Protein AF-A0A816IKU1-F1 (afdb_monomer_lite)

pLDDT: mean 78.55, std 17.74, range [28.22, 98.44]

Sequence (855 aa):
MISGLNHPNLVKLYGCCVEKDQLLLVYEYMENNSLALALSGKSSLKLDWAARKKICVGIAKGLEFLHEGAAMRMIHRDIKTPNVILDADLSAKISDFGLARLHEEEHTHISTKIAGTIGYMAPEYALMGHLTEKADVYSFGVVAMEIVSGKSNTTQKGSDDNAPLIKWAMTLQQKGDIMEIVDPKLEGEFNSLEAERMIKVALVCTNATPSLRPLMSEAVKMLEGEMEIPQIMSGPAVYGHDLNFSKLMEMQESTSMSGYGLFLHASGLKGPFPDAGACLENLIDLRISDTTGINSFPVLSSKVIETLILRNVGLSGPIPSYIWNLPKLTRLDLSFNKLTGEVQDIQKAPKLTYLTGNMLSGNVESAFLINNKPNIDLSYNNFSWSSSCQEKSNINTYRSSILKNNLTGLLPCAGPVNCKTYQRSVHINCGGEDIKITNSFGKITYQADNSKTNAATNHHLENWGISNTGDFTDDAYVDDTFIISTSLRLSKDSPHLYKTARRSALSLVYYAFCLENGAYNVKLHFMEIQFSEREVYSRIGRRIFDVYVQGKLFLRDFNIKEEANGTLKPVVKELKANVTDHLLEIRLYWAGKGTALIPNRGNYGPLISAISLCHSLEPQCGAEKIKHHISYPLVLGATGVLITITLLAVGINARRRCLKDSSTRKRDLRAEGLQTVCFTWRQLQDATNNFDQANKLGEGGFGSVFKGELSDGTIIAVKQLSSKSCQGNREFVNEIGMISGLNHPNLVKLYGCCVEKNHLMLVYEYMENNSLALVLSGKSSMKLDWKARQKICVGIARGLEFLHEGSMITMVHRDIKTPNVLLDADLNAKISDFGLARLHEEEHTHISTKAAGTM

Organism: Brassica napus (NCBI:txid3708)

Structure (mmCIF, N/CA/C/O backbone):
data_AF-A0A816IKU1-F1
#
_entry.id   AF-A0A816IKU1-F1
#
loop_
_atom_site.group_PDB
_atom_site.id
_atom_site.type_symbol
_atom_site.label_atom_id
_atom_site.label_alt_id
_atom_site.label_comp_id
_atom_site.label_asym_id
_atom_site.label_entity_id
_atom_site.label_seq_id
_atom_site.pdbx_PDB_ins_code
_atom_site.Cartn_x
_atom_site.Cartn_y
_atom_site.Cartn_z
_atom_site.occupancy
_atom_site.B_iso_or_equiv
_atom_site.auth_seq_id
_atom_site.auth_comp_id
_atom_site.auth_asym_id
_atom_site.auth_atom_id
_atom_site.pdbx_PDB_model_num
ATOM 1 N N . MET A 1 1 ? 10.100 -23.372 -25.014 1.00 56.56 1 MET A N 1
ATOM 2 C CA . MET A 1 1 ? 9.462 -22.084 -25.366 1.00 56.56 1 MET A CA 1
ATOM 3 C C . MET A 1 1 ? 10.080 -21.505 -26.635 1.00 56.56 1 MET A C 1
ATOM 5 O O . MET A 1 1 ? 9.363 -21.382 -27.610 1.00 56.56 1 MET A O 1
ATOM 9 N N . ILE A 1 2 ? 11.392 -21.239 -26.678 1.00 63.75 2 ILE A N 1
ATOM 10 C CA . ILE A 1 2 ? 12.042 -20.615 -27.851 1.00 63.75 2 ILE A CA 1
ATOM 11 C C . ILE A 1 2 ? 12.397 -21.559 -29.012 1.00 63.75 2 ILE A C 1
ATOM 13 O O . ILE A 1 2 ? 12.594 -21.095 -30.125 1.00 63.75 2 ILE A O 1
ATOM 17 N N . SER A 1 3 ? 12.432 -22.879 -28.798 1.00 62.50 3 SER A N 1
ATOM 18 C CA . SER A 1 3 ? 12.780 -23.868 -29.838 1.00 62.50 3 SER A CA 1
ATOM 19 C C . SER A 1 3 ? 11.795 -23.933 -31.016 1.00 62.50 3 SER A C 1
ATOM 21 O O . SER A 1 3 ? 12.123 -24.521 -32.040 1.00 62.50 3 SER A O 1
ATOM 23 N N . GLY A 1 4 ? 10.594 -23.363 -30.867 1.00 65.69 4 GLY A N 1
ATOM 24 C CA . GLY A 1 4 ? 9.576 -23.276 -31.919 1.00 65.69 4 GLY A CA 1
ATOM 25 C C . GLY A 1 4 ? 9.524 -21.926 -32.642 1.00 65.69 4 GLY A C 1
ATOM 26 O O . GLY A 1 4 ? 8.701 -21.763 -33.537 1.00 65.69 4 GLY A O 1
ATOM 27 N N . LEU A 1 5 ? 10.363 -20.956 -32.261 1.00 77.00 5 LEU A N 1
ATOM 28 C CA . LEU A 1 5 ? 10.420 -19.647 -32.908 1.00 77.00 5 LEU A CA 1
ATOM 29 C C . LEU A 1 5 ? 11.470 -19.681 -34.021 1.00 77.00 5 LEU A C 1
ATOM 31 O O . LEU A 1 5 ? 12.644 -19.934 -33.762 1.00 77.00 5 LEU A O 1
ATOM 35 N N . ASN A 1 6 ? 11.052 -19.418 -35.258 1.00 83.62 6 ASN A N 1
ATOM 36 C CA . ASN A 1 6 ? 11.953 -19.323 -36.403 1.00 83.62 6 ASN A CA 1
ATOM 37 C C . ASN A 1 6 ? 11.653 -18.042 -37.182 1.00 83.62 6 ASN A C 1
ATOM 39 O O . ASN A 1 6 ? 10.647 -17.963 -37.883 1.00 83.62 6 ASN A O 1
ATOM 43 N N . HIS A 1 7 ? 12.516 -17.042 -37.036 1.00 91.50 7 HIS A N 1
ATOM 44 C CA . HIS A 1 7 ? 12.374 -15.747 -37.692 1.00 91.50 7 HIS A CA 1
ATOM 45 C C . HIS A 1 7 ? 13.766 -15.123 -37.899 1.00 91.50 7 HIS A C 1
ATOM 47 O O . HIS A 1 7 ? 14.593 -15.216 -36.990 1.00 91.50 7 HIS A O 1
ATOM 53 N N . PRO A 1 8 ? 14.051 -14.470 -39.044 1.00 92.56 8 PRO A N 1
ATOM 54 C CA . PRO A 1 8 ? 15.378 -13.918 -39.349 1.00 92.56 8 PRO A CA 1
ATOM 55 C C . PRO A 1 8 ? 15.875 -12.878 -38.335 1.00 92.56 8 PRO A C 1
ATOM 57 O O . PRO A 1 8 ? 17.080 -12.714 -38.183 1.00 92.56 8 PRO A O 1
ATOM 60 N N . ASN A 1 9 ? 14.967 -12.205 -37.621 1.00 95.88 9 ASN A N 1
ATOM 61 C CA . ASN A 1 9 ? 15.296 -11.206 -36.597 1.00 95.88 9 ASN A CA 1
ATOM 62 C C . ASN A 1 9 ? 15.216 -11.716 -35.149 1.00 95.88 9 ASN A C 1
ATOM 64 O O . ASN A 1 9 ? 15.186 -10.908 -34.222 1.00 95.88 9 ASN A O 1
ATOM 68 N N . LEU A 1 10 ? 15.173 -13.030 -34.926 1.00 93.12 10 LEU A N 1
ATOM 69 C CA . LEU A 1 10 ? 15.271 -13.636 -33.594 1.00 93.12 10 LEU A CA 1
ATOM 70 C C . LEU A 1 10 ? 16.483 -14.570 -33.551 1.00 93.12 10 LEU A C 1
ATOM 72 O O . LEU A 1 10 ? 16.748 -15.276 -34.522 1.00 93.12 10 LEU A O 1
ATOM 76 N N . VAL A 1 11 ? 17.212 -14.587 -32.434 1.00 90.00 11 VAL A N 1
ATOM 77 C CA . VAL A 1 11 ? 18.354 -15.496 -32.268 1.00 90.00 11 VAL A CA 1
ATOM 78 C C . VAL A 1 11 ? 17.871 -16.943 -32.216 1.00 90.00 11 VAL A C 1
ATOM 80 O O . VAL A 1 11 ? 17.002 -17.308 -31.420 1.00 90.00 11 VAL A O 1
ATOM 83 N N . LYS A 1 12 ? 18.485 -17.792 -33.037 1.00 86.31 12 LYS A N 1
ATOM 84 C CA . LYS A 1 12 ? 18.220 -19.224 -33.085 1.00 86.31 12 LYS A CA 1
ATOM 85 C C . LYS A 1 12 ? 18.904 -19.946 -31.926 1.00 86.31 12 LYS A C 1
ATOM 87 O O . LYS A 1 12 ? 20.125 -19.906 -31.775 1.00 86.31 12 LYS A O 1
ATOM 92 N N . LEU A 1 13 ? 18.113 -20.667 -31.133 1.00 83.44 13 LEU A N 1
ATOM 93 C CA . LEU A 1 13 ? 18.619 -21.640 -30.166 1.00 83.44 13 LEU A CA 1
ATOM 94 C C . LEU A 1 13 ? 18.906 -22.965 -30.887 1.00 83.44 13 LEU A C 1
ATOM 96 O O . LEU A 1 13 ? 17.994 -23.568 -31.452 1.00 83.44 13 LEU A O 1
ATOM 100 N N . TYR A 1 14 ? 20.148 -23.443 -30.831 1.00 81.94 14 TYR A N 1
ATOM 101 C CA . TYR A 1 14 ? 20.523 -24.767 -31.335 1.00 81.94 14 TYR A CA 1
ATOM 102 C C . TYR A 1 14 ? 20.249 -25.885 -30.330 1.00 81.94 14 TYR A C 1
ATOM 104 O O . TYR A 1 14 ? 19.895 -26.991 -30.731 1.00 81.94 14 TYR A O 1
ATOM 112 N N . GLY A 1 15 ? 20.376 -25.611 -29.031 1.00 79.12 15 GLY A N 1
ATOM 113 C CA . GLY A 1 15 ? 20.095 -26.601 -27.997 1.00 79.12 15 GLY A CA 1
ATOM 114 C C . GLY A 1 15 ? 20.433 -26.124 -26.592 1.00 79.12 15 GLY A C 1
ATOM 115 O O . GLY A 1 15 ? 20.775 -24.963 -26.371 1.00 79.12 15 GLY A O 1
ATOM 116 N N . CYS A 1 16 ? 20.344 -27.038 -25.633 1.00 84.69 16 CYS A N 1
ATOM 117 C CA . CYS A 1 16 ? 20.760 -26.813 -24.256 1.00 84.69 16 CYS A CA 1
ATOM 118 C C . CYS A 1 16 ? 21.612 -27.982 -23.749 1.00 84.69 16 CYS A C 1
ATOM 120 O O . CYS A 1 16 ? 21.468 -29.110 -24.220 1.00 84.69 16 CYS A O 1
ATOM 122 N N . CYS A 1 17 ? 22.488 -27.706 -22.785 1.00 76.81 17 CYS A N 1
ATOM 123 C CA . CYS A 1 17 ? 23.146 -28.723 -21.975 1.00 76.81 17 CYS A CA 1
ATOM 124 C C . CYS A 1 17 ? 22.580 -28.651 -20.559 1.00 76.81 17 CYS A C 1
ATOM 126 O O . CYS A 1 17 ? 22.481 -27.567 -19.977 1.00 76.81 17 CYS A O 1
ATOM 128 N N . VAL A 1 18 ? 22.204 -29.810 -20.029 1.00 77.81 18 VAL A N 1
ATOM 129 C CA . VAL A 1 18 ? 21.739 -29.977 -18.655 1.00 77.81 18 VAL A CA 1
ATOM 130 C C . VAL A 1 18 ? 22.554 -31.117 -18.059 1.00 77.81 18 VAL A C 1
ATOM 132 O O . VAL A 1 18 ? 22.225 -32.286 -18.253 1.00 77.81 18 VAL A O 1
ATOM 135 N N . GLU A 1 19 ? 23.648 -30.779 -17.378 1.00 78.94 19 GLU A N 1
ATOM 136 C CA . GLU A 1 19 ? 24.528 -31.754 -16.733 1.00 78.94 19 GLU A CA 1
ATOM 137 C C . GLU A 1 19 ? 24.840 -31.322 -15.295 1.00 78.94 19 GLU A C 1
ATOM 139 O O . GLU A 1 19 ? 25.474 -30.293 -15.057 1.00 78.94 19 GLU A O 1
ATOM 144 N N . LYS A 1 20 ? 24.401 -32.133 -14.321 1.00 79.50 20 LYS A N 1
ATOM 145 C CA . LYS A 1 20 ? 24.482 -31.832 -12.879 1.00 79.50 20 LYS A CA 1
ATOM 146 C C . LYS A 1 20 ? 23.880 -30.449 -12.570 1.00 79.50 20 LYS A C 1
ATOM 148 O O . LYS A 1 20 ? 22.707 -30.233 -12.857 1.00 79.50 20 LYS A O 1
ATOM 153 N N . ASP A 1 21 ? 24.685 -29.533 -12.030 1.00 75.62 21 ASP A N 1
ATOM 154 C CA . ASP A 1 21 ? 24.294 -28.163 -11.678 1.00 75.62 21 ASP A CA 1
ATOM 155 C C . ASP A 1 21 ? 24.557 -27.152 -12.812 1.00 75.62 21 ASP A C 1
ATOM 157 O O . ASP A 1 21 ? 24.354 -25.950 -12.633 1.00 75.62 21 ASP A O 1
ATOM 161 N N . GLN A 1 22 ? 25.032 -27.600 -13.983 1.00 63.72 22 GLN A N 1
ATOM 162 C CA . GLN A 1 22 ? 25.296 -26.726 -15.125 1.00 63.72 22 GLN A CA 1
ATOM 163 C C . GLN A 1 22 ? 24.122 -26.711 -16.105 1.00 63.72 22 GLN A C 1
ATOM 165 O O . GLN A 1 22 ? 23.742 -27.734 -16.678 1.00 63.72 22 GLN A O 1
ATOM 170 N N . LEU A 1 23 ? 23.585 -25.509 -16.323 1.00 71.12 23 LEU A N 1
ATOM 171 C CA . LEU A 1 23 ? 22.561 -25.214 -17.321 1.00 71.12 23 LEU A CA 1
ATOM 172 C C . LEU A 1 23 ? 23.166 -24.282 -18.371 1.00 71.12 23 LEU A C 1
ATOM 174 O O . LEU A 1 23 ? 23.452 -23.121 -18.081 1.00 71.12 23 LEU A O 1
ATOM 178 N N . LEU A 1 24 ? 23.369 -24.790 -19.585 1.00 76.25 24 LEU A N 1
ATOM 179 C CA . LEU A 1 24 ? 23.941 -24.027 -20.696 1.00 76.25 24 LEU A CA 1
ATOM 180 C C . LEU A 1 24 ? 22.944 -23.960 -21.852 1.00 76.25 24 LEU A C 1
ATOM 182 O O . LEU A 1 24 ? 22.250 -24.933 -22.149 1.00 76.25 24 LEU A O 1
ATOM 186 N N . LEU A 1 25 ? 22.899 -22.819 -22.535 1.00 79.00 25 LEU A N 1
ATOM 187 C CA . LEU A 1 25 ? 22.118 -22.614 -23.754 1.00 79.00 25 LEU A CA 1
ATOM 188 C C . LEU A 1 25 ? 23.081 -22.346 -24.910 1.00 79.00 25 LEU A C 1
ATOM 190 O O . LEU A 1 25 ? 24.007 -21.548 -24.774 1.00 79.00 25 LEU A O 1
ATOM 194 N N . VAL A 1 26 ? 22.869 -23.031 -26.032 1.00 83.75 26 VAL A N 1
ATOM 195 C CA . VAL A 1 26 ? 23.710 -22.932 -27.229 1.00 83.75 26 VAL A CA 1
ATOM 196 C C . VAL A 1 26 ? 22.924 -22.204 -28.308 1.00 83.75 26 VAL A C 1
ATOM 198 O O . VAL A 1 26 ? 21.897 -22.701 -28.775 1.00 83.75 26 VAL A O 1
ATOM 201 N N . TYR A 1 27 ? 23.415 -21.037 -28.704 1.00 85.38 27 TYR A N 1
ATOM 202 C CA . TYR A 1 27 ? 22.813 -20.179 -29.720 1.00 85.38 27 TYR A CA 1
ATOM 203 C C . TYR A 1 27 ? 23.671 -20.140 -30.983 1.00 85.38 27 TYR A C 1
ATOM 205 O O . TYR A 1 27 ? 24.827 -20.570 -30.976 1.00 85.38 27 TYR A O 1
ATOM 213 N N . GLU A 1 28 ? 23.115 -19.602 -32.065 1.00 87.69 28 GLU A N 1
ATOM 214 C CA . GLU A 1 28 ? 23.939 -19.135 -33.177 1.00 87.69 28 GLU A CA 1
ATOM 215 C C . GLU A 1 28 ? 24.941 -18.064 -32.719 1.00 87.69 28 GLU A C 1
ATOM 217 O O . GLU A 1 28 ? 24.655 -17.249 -31.839 1.00 87.69 28 GLU A O 1
ATOM 222 N N . TYR A 1 29 ? 26.143 -18.109 -33.292 1.00 88.12 29 TYR A N 1
ATOM 223 C CA . TYR A 1 29 ? 27.169 -17.105 -33.047 1.00 88.12 29 TYR A CA 1
ATOM 224 C C . TYR A 1 29 ? 26.901 -15.874 -33.912 1.00 88.12 29 TYR A C 1
ATOM 226 O O . TYR A 1 29 ? 26.468 -16.009 -35.051 1.00 88.12 29 TYR A O 1
ATOM 234 N N . MET A 1 30 ? 27.167 -14.693 -33.360 1.00 89.56 30 MET A N 1
ATOM 235 C CA . MET A 1 30 ? 26.877 -13.406 -33.984 1.00 89.56 30 MET A CA 1
ATOM 236 C C . MET A 1 30 ? 28.165 -12.578 -34.026 1.00 89.56 30 MET A C 1
ATOM 238 O O . MET A 1 30 ? 28.693 -12.187 -32.980 1.00 89.56 30 MET A O 1
ATOM 242 N N . GLU A 1 31 ? 28.687 -12.331 -35.225 1.00 89.75 31 GLU A N 1
ATOM 243 C CA . GLU A 1 31 ? 30.043 -11.820 -35.462 1.00 89.75 31 GLU A CA 1
ATOM 244 C C . GLU A 1 31 ? 30.249 -10.388 -34.958 1.00 89.75 31 GLU A C 1
ATOM 246 O O . GLU A 1 31 ? 31.346 -10.031 -34.529 1.00 89.75 31 GLU A O 1
ATOM 251 N N . ASN A 1 32 ? 29.191 -9.574 -34.978 1.00 89.06 32 ASN A N 1
ATOM 252 C CA . ASN A 1 32 ? 29.260 -8.144 -34.683 1.00 89.06 32 ASN A CA 1
ATOM 253 C C . ASN A 1 32 ? 28.791 -7.779 -33.262 1.00 89.06 32 ASN A C 1
ATOM 255 O O . ASN A 1 32 ? 28.761 -6.600 -32.907 1.00 89.06 32 ASN A O 1
ATOM 259 N N . ASN A 1 33 ? 28.513 -8.780 -32.414 1.00 88.81 33 ASN A N 1
ATOM 260 C CA . ASN A 1 33 ? 28.154 -8.609 -31.000 1.00 88.81 33 ASN A CA 1
ATOM 261 C C . ASN A 1 33 ? 26.908 -7.704 -30.804 1.00 88.81 33 ASN A C 1
ATOM 263 O O . ASN A 1 33 ? 26.084 -7.551 -31.707 1.00 88.81 33 ASN A O 1
ATOM 267 N N . SER A 1 34 ? 26.697 -7.179 -29.595 1.00 91.88 34 SER A N 1
ATOM 268 C CA . SER A 1 34 ? 25.505 -6.400 -29.246 1.00 91.88 34 SER A CA 1
ATOM 269 C C . SER A 1 34 ? 25.476 -5.004 -29.875 1.00 91.88 34 SER A C 1
ATOM 271 O O . SER A 1 34 ? 26.494 -4.316 -29.992 1.00 91.88 34 SER A O 1
ATOM 273 N N . LEU A 1 35 ? 24.268 -4.533 -30.179 1.00 93.19 35 LEU A N 1
ATOM 274 C CA . LEU A 1 35 ? 24.003 -3.189 -30.683 1.00 93.19 35 LEU A CA 1
ATOM 275 C C . LEU A 1 35 ? 24.483 -2.100 -29.710 1.00 93.19 35 LEU A C 1
ATOM 277 O O . LEU A 1 35 ? 24.999 -1.073 -30.144 1.00 93.19 35 LEU A O 1
ATOM 281 N N . ALA A 1 36 ? 24.377 -2.329 -28.397 1.00 89.94 36 ALA A N 1
ATOM 282 C CA . ALA A 1 36 ? 24.909 -1.405 -27.392 1.00 89.94 36 ALA A CA 1
ATOM 283 C C . ALA A 1 36 ? 26.421 -1.182 -27.546 1.00 89.94 36 ALA A C 1
ATOM 285 O O . ALA A 1 36 ? 26.900 -0.050 -27.440 1.00 89.94 36 ALA A O 1
ATOM 286 N N . LEU A 1 37 ? 27.180 -2.249 -27.823 1.00 87.56 37 LEU A N 1
ATOM 287 C CA . LEU A 1 37 ? 28.619 -2.145 -28.043 1.00 87.56 37 LEU A CA 1
ATOM 288 C C . LEU A 1 37 ? 28.915 -1.363 -29.330 1.00 87.56 37 LEU A C 1
ATOM 290 O O . LEU A 1 37 ? 29.742 -0.449 -29.288 1.00 87.56 37 LEU A O 1
ATOM 294 N N . ALA A 1 38 ? 28.181 -1.652 -30.410 1.00 89.12 38 ALA A N 1
ATOM 295 C CA . ALA A 1 38 ? 28.306 -0.963 -31.693 1.00 89.12 38 ALA A CA 1
ATOM 296 C C . ALA A 1 38 ? 28.013 0.551 -31.598 1.00 89.12 38 ALA A C 1
ATOM 298 O O . ALA A 1 38 ? 28.766 1.366 -32.127 1.00 89.12 38 ALA A O 1
ATOM 299 N N . LEU A 1 39 ? 26.969 0.955 -30.863 1.00 87.88 39 LEU A N 1
ATOM 300 C CA . LEU A 1 39 ? 26.609 2.371 -30.674 1.00 87.88 39 LEU A CA 1
ATOM 301 C C . LEU A 1 39 ? 27.558 3.116 -29.719 1.00 87.88 39 LEU A C 1
ATOM 303 O O . LEU A 1 39 ? 27.799 4.315 -29.876 1.00 87.88 39 LEU A O 1
ATOM 307 N N . SER A 1 40 ? 28.155 2.416 -28.746 1.00 82.00 40 SER A N 1
ATOM 308 C CA . SER A 1 40 ? 29.044 3.032 -27.748 1.00 82.00 40 SER A CA 1
ATOM 309 C C . SER A 1 40 ? 30.324 3.641 -28.340 1.00 82.00 40 SER A C 1
ATOM 311 O O . SER A 1 40 ? 30.978 4.456 -27.687 1.00 82.00 40 SER A O 1
ATOM 313 N N . GLY A 1 41 ? 30.699 3.256 -29.566 1.00 70.88 41 GLY A N 1
ATOM 314 C CA . GLY A 1 41 ? 31.963 3.639 -30.201 1.00 70.88 41 GLY A CA 1
ATOM 315 C C . GLY A 1 41 ? 33.195 2.939 -29.615 1.00 70.88 41 GLY A C 1
ATOM 316 O O . GLY A 1 41 ? 34.315 3.295 -29.966 1.00 70.88 41 GLY A O 1
ATOM 317 N N . LYS A 1 42 ? 33.006 1.961 -28.717 1.00 75.25 42 LYS A N 1
ATOM 318 C CA . LYS A 1 42 ? 34.086 1.123 -28.164 1.00 75.25 42 LYS A CA 1
ATOM 319 C C . LYS A 1 42 ? 34.463 -0.049 -29.076 1.00 75.25 42 LYS A C 1
ATOM 321 O O . LYS A 1 42 ? 35.493 -0.676 -28.852 1.00 75.25 42 LYS A O 1
ATOM 326 N N . SER A 1 43 ? 33.642 -0.359 -30.076 1.00 77.31 43 SER A N 1
ATOM 327 C CA . SER A 1 43 ? 33.954 -1.322 -31.134 1.00 77.31 43 SER A CA 1
ATOM 328 C C . SER A 1 43 ? 34.567 -0.629 -32.349 1.00 77.31 43 SER A C 1
ATOM 330 O O . SER A 1 43 ? 34.257 0.527 -32.627 1.00 77.31 43 SER A O 1
ATOM 332 N N . SER A 1 44 ? 35.341 -1.362 -33.149 1.00 75.25 44 SER A N 1
ATOM 333 C CA . SER A 1 44 ? 35.803 -0.905 -34.470 1.00 75.25 44 SER A CA 1
ATOM 334 C C . SER A 1 44 ? 34.675 -0.759 -35.503 1.00 75.25 44 SER A C 1
ATOM 336 O O . SER A 1 44 ? 34.885 -0.162 -36.557 1.00 75.25 44 SER A O 1
ATOM 338 N N . LEU A 1 45 ? 33.488 -1.297 -35.210 1.00 84.44 45 LEU A N 1
ATOM 339 C CA . LEU A 1 45 ? 32.317 -1.241 -36.073 1.00 84.44 45 LEU A CA 1
ATOM 340 C C . LEU A 1 45 ? 31.669 0.151 -36.026 1.00 84.44 45 LEU A C 1
ATOM 342 O O . LEU A 1 45 ? 31.237 0.596 -34.962 1.00 84.44 45 LEU A O 1
ATOM 346 N N . LYS A 1 46 ? 31.588 0.825 -37.179 1.00 84.44 46 LYS A N 1
ATOM 347 C CA . LYS A 1 46 ? 30.861 2.091 -37.352 1.00 84.44 46 LYS A CA 1
ATOM 348 C C . LYS A 1 46 ? 29.533 1.825 -38.055 1.00 84.44 46 LYS A C 1
ATOM 350 O O . LYS A 1 46 ? 29.525 1.279 -39.153 1.00 84.44 46 LYS A O 1
ATOM 355 N N . LEU A 1 47 ? 28.428 2.218 -37.424 1.00 91.88 47 LEU A N 1
ATOM 356 C CA . LEU A 1 47 ? 27.087 2.099 -37.998 1.00 91.88 47 LEU A CA 1
ATOM 357 C C . LEU A 1 47 ? 26.697 3.405 -38.693 1.00 91.88 47 LEU A C 1
ATOM 359 O O . LEU A 1 47 ? 26.413 4.403 -38.016 1.00 91.88 47 LEU A O 1
ATOM 363 N N . ASP A 1 48 ? 26.673 3.373 -40.024 1.00 93.00 48 ASP A N 1
ATOM 364 C CA . ASP A 1 48 ? 26.100 4.435 -40.850 1.00 93.00 48 ASP A CA 1
ATOM 365 C C . ASP A 1 48 ? 24.567 4.497 -40.699 1.00 93.00 48 ASP A C 1
ATOM 367 O O . ASP A 1 48 ? 23.933 3.667 -40.032 1.00 93.00 48 ASP A O 1
ATOM 371 N N . TRP A 1 49 ? 23.947 5.515 -41.296 1.00 95.19 49 TRP A N 1
ATOM 372 C CA . TRP A 1 49 ? 22.500 5.696 -41.195 1.00 95.19 49 TRP A CA 1
ATOM 373 C C . TRP A 1 49 ? 21.708 4.520 -41.790 1.00 95.19 49 TRP A C 1
ATOM 375 O O . TRP A 1 49 ? 20.718 4.074 -41.201 1.00 95.19 49 TRP A O 1
ATOM 385 N N . ALA A 1 50 ? 22.157 3.977 -42.926 1.00 95.00 50 ALA A N 1
ATOM 386 C CA . ALA A 1 50 ? 21.488 2.868 -43.602 1.00 95.00 50 ALA A CA 1
ATOM 387 C C . ALA A 1 50 ? 21.460 1.604 -42.725 1.00 95.00 50 ALA A C 1
ATOM 389 O O . ALA A 1 50 ? 20.407 0.975 -42.577 1.00 95.00 50 ALA A O 1
ATOM 390 N N . ALA A 1 51 ? 22.579 1.274 -42.075 1.00 95.25 51 ALA A N 1
ATOM 391 C CA . ALA A 1 51 ? 22.671 0.181 -41.119 1.00 95.25 51 ALA A CA 1
ATOM 392 C C . ALA A 1 51 ? 21.775 0.424 -39.897 1.00 95.25 51 ALA A C 1
ATOM 394 O O . ALA A 1 51 ? 21.028 -0.470 -39.503 1.00 95.25 51 ALA A O 1
ATOM 395 N N . ARG A 1 52 ? 21.770 1.638 -39.325 1.00 96.19 52 ARG A N 1
ATOM 396 C CA . ARG A 1 52 ? 20.893 1.991 -38.188 1.00 96.19 52 ARG A CA 1
ATOM 397 C C . ARG A 1 52 ? 19.411 1.818 -38.524 1.00 96.19 52 ARG A C 1
ATOM 399 O O . ARG A 1 52 ? 18.675 1.216 -37.740 1.00 96.19 52 ARG A O 1
ATOM 406 N N . LYS A 1 53 ? 18.979 2.276 -39.704 1.00 96.12 53 LYS A N 1
ATOM 407 C CA . LYS A 1 53 ? 17.609 2.076 -40.199 1.00 96.12 53 LYS A CA 1
ATOM 408 C C . LYS A 1 53 ? 17.289 0.593 -40.386 1.00 96.12 53 LYS A C 1
ATOM 410 O O . LYS A 1 53 ? 16.263 0.139 -39.879 1.00 96.12 53 LYS A O 1
ATOM 415 N N . LYS A 1 54 ? 18.174 -0.169 -41.041 1.00 96.75 54 LYS A N 1
ATOM 416 C CA . LYS A 1 54 ? 18.026 -1.625 -41.229 1.00 96.75 54 LYS A CA 1
ATOM 417 C C . LYS A 1 54 ? 17.862 -2.350 -39.889 1.00 96.75 54 LYS A C 1
ATOM 419 O O . LYS A 1 54 ? 16.965 -3.177 -39.745 1.00 96.75 54 LYS A O 1
ATOM 424 N N . ILE A 1 55 ? 18.691 -2.012 -38.904 1.00 97.75 55 ILE A N 1
ATOM 425 C CA . ILE A 1 55 ? 18.661 -2.577 -37.550 1.00 97.75 55 ILE A CA 1
ATOM 426 C C . ILE A 1 55 ? 17.337 -2.253 -36.850 1.00 97.75 55 ILE A C 1
ATOM 428 O O . ILE A 1 55 ? 16.678 -3.166 -36.359 1.00 97.75 55 ILE A O 1
ATOM 432 N N . CYS A 1 56 ? 16.919 -0.983 -36.839 1.00 98.00 56 CYS A N 1
ATOM 433 C CA . CYS A 1 56 ? 15.681 -0.547 -36.185 1.00 98.00 56 CYS A CA 1
ATOM 434 C C . CYS A 1 56 ? 14.445 -1.263 -36.760 1.00 98.00 56 CYS A C 1
ATOM 436 O O . CYS A 1 56 ? 13.649 -1.830 -36.009 1.00 98.00 56 CYS A O 1
ATOM 438 N N . VAL A 1 57 ? 14.335 -1.325 -38.093 1.00 97.75 57 VAL A N 1
ATOM 439 C CA . VAL A 1 57 ? 13.258 -2.055 -38.784 1.00 97.75 57 VAL A CA 1
ATOM 440 C C . VAL A 1 57 ? 13.332 -3.559 -38.496 1.00 97.75 57 VAL A C 1
ATOM 442 O O . VAL A 1 57 ? 12.303 -4.186 -38.257 1.00 97.75 57 VAL A O 1
ATOM 445 N N . GLY A 1 58 ? 14.532 -4.147 -38.457 1.00 97.31 58 GLY A N 1
ATOM 446 C CA . GLY A 1 58 ? 14.722 -5.560 -38.119 1.00 97.31 58 GLY A CA 1
ATOM 447 C C . GLY A 1 58 ? 14.237 -5.915 -36.710 1.00 97.31 58 GLY A C 1
ATOM 448 O O . GLY A 1 58 ? 13.542 -6.914 -36.534 1.00 97.31 58 GLY A O 1
ATOM 449 N N . ILE A 1 59 ? 14.532 -5.076 -35.710 1.00 98.06 59 ILE A N 1
ATOM 450 C CA . ILE A 1 59 ? 14.018 -5.249 -34.340 1.00 98.06 59 ILE A CA 1
ATOM 451 C C . ILE A 1 59 ? 12.487 -5.162 -34.339 1.00 98.06 59 ILE A C 1
ATOM 453 O O . ILE A 1 59 ? 11.826 -6.003 -33.729 1.00 98.06 59 ILE A O 1
ATOM 457 N N . ALA A 1 60 ? 11.921 -4.181 -35.049 1.00 97.88 60 ALA A N 1
ATOM 458 C CA . ALA A 1 60 ? 10.477 -3.997 -35.124 1.00 97.88 60 ALA A CA 1
ATOM 459 C C . ALA A 1 60 ? 9.768 -5.223 -35.728 1.00 97.88 60 ALA A C 1
ATOM 461 O O . ALA A 1 60 ? 8.810 -5.717 -35.137 1.00 97.88 60 ALA A O 1
ATOM 462 N N . LYS A 1 61 ? 10.304 -5.783 -36.823 1.00 97.31 61 LYS A N 1
ATOM 463 C CA . LYS A 1 61 ? 9.808 -7.021 -37.455 1.00 97.31 61 LYS A CA 1
ATOM 464 C C . LYS A 1 61 ? 9.942 -8.247 -36.550 1.00 97.31 61 LYS A C 1
ATOM 466 O O . LYS A 1 61 ? 9.065 -9.104 -36.518 1.00 97.31 61 LYS A O 1
ATOM 471 N N . GLY A 1 62 ? 11.027 -8.333 -35.776 1.00 96.00 62 GLY A N 1
ATOM 472 C CA . GLY A 1 62 ? 11.195 -9.383 -34.768 1.00 96.00 62 GLY A CA 1
ATOM 473 C C . GLY A 1 62 ? 10.108 -9.342 -33.689 1.00 96.00 62 GLY A C 1
ATOM 474 O O . GLY A 1 62 ? 9.562 -10.384 -33.330 1.00 96.00 62 GLY A O 1
ATOM 475 N N . LEU A 1 63 ? 9.762 -8.148 -33.201 1.00 96.81 63 LEU A N 1
ATOM 476 C CA . LEU A 1 63 ? 8.692 -7.963 -32.216 1.00 96.81 63 LEU A CA 1
ATOM 477 C C . LEU A 1 63 ? 7.291 -8.159 -32.807 1.00 96.81 63 LEU A C 1
ATOM 479 O O . LEU A 1 63 ? 6.467 -8.801 -32.165 1.00 96.81 63 LEU A O 1
ATOM 483 N N . GLU A 1 64 ? 7.039 -7.679 -34.027 1.00 96.56 64 GLU A N 1
ATOM 484 C CA . GLU A 1 64 ? 5.807 -7.955 -34.780 1.00 96.56 64 GLU A CA 1
ATOM 485 C C . GLU A 1 64 ? 5.559 -9.465 -34.869 1.00 96.56 64 GLU A C 1
ATOM 487 O O . GLU A 1 64 ? 4.483 -9.946 -34.515 1.00 96.56 64 GLU A O 1
ATOM 492 N N . PHE A 1 65 ? 6.579 -10.246 -35.237 1.00 94.12 65 PHE A N 1
ATOM 493 C CA . PHE A 1 65 ? 6.461 -11.699 -35.258 1.00 94.12 65 PHE A CA 1
ATOM 494 C C . PHE A 1 65 ? 6.129 -12.281 -33.873 1.00 94.12 65 PHE A C 1
ATOM 496 O O . PHE A 1 65 ? 5.248 -13.126 -33.774 1.00 94.12 65 PHE A O 1
ATOM 503 N N . LEU A 1 66 ? 6.772 -11.831 -32.791 1.00 90.81 66 LEU A N 1
ATOM 504 C CA . LEU A 1 66 ? 6.481 -12.334 -31.437 1.00 90.81 66 LEU A CA 1
ATOM 505 C C . LEU A 1 66 ? 5.060 -11.997 -30.957 1.00 90.81 66 LEU A C 1
ATOM 507 O O . LEU A 1 66 ? 4.439 -12.797 -30.252 1.00 90.81 66 LEU A O 1
ATOM 511 N N . HIS A 1 67 ? 4.556 -10.815 -31.311 1.00 91.94 67 HIS A N 1
ATOM 512 C CA . HIS A 1 67 ? 3.274 -10.294 -30.833 1.00 91.94 67 HIS A CA 1
ATOM 513 C C . HIS A 1 67 ? 2.086 -10.707 -31.698 1.00 91.94 67 HIS A C 1
ATOM 515 O O . HIS A 1 67 ? 0.975 -10.782 -31.177 1.00 91.94 67 HIS A O 1
ATOM 521 N N . GLU A 1 68 ? 2.300 -10.912 -32.995 1.00 89.88 68 GLU A N 1
ATOM 522 C CA . GLU A 1 68 ? 1.228 -11.037 -33.992 1.00 89.88 68 GLU A CA 1
ATOM 523 C C . GLU A 1 68 ? 1.425 -12.248 -34.924 1.00 89.88 68 GLU A C 1
ATOM 525 O O . GLU A 1 68 ? 0.444 -12.826 -35.383 1.00 89.88 68 GLU A O 1
ATOM 530 N N . GLY A 1 69 ? 2.671 -12.659 -35.199 1.00 78.62 69 GLY A N 1
ATOM 531 C CA . GLY A 1 69 ? 2.986 -13.714 -36.178 1.00 78.62 69 GLY A CA 1
ATOM 532 C C . GLY A 1 69 ? 3.248 -15.117 -35.611 1.00 78.62 69 GLY A C 1
ATOM 533 O O . GLY A 1 69 ? 3.189 -16.102 -36.349 1.00 78.62 69 GLY A O 1
ATOM 534 N N . ALA A 1 70 ? 3.565 -15.239 -34.323 1.00 77.12 70 ALA A N 1
ATOM 535 C CA . ALA A 1 70 ? 3.883 -16.506 -33.677 1.00 77.12 70 ALA A CA 1
ATOM 536 C C . ALA A 1 70 ? 2.610 -17.282 -33.307 1.00 77.12 70 ALA A C 1
ATOM 538 O O . ALA A 1 70 ? 1.608 -16.700 -32.906 1.00 77.12 70 ALA A O 1
ATOM 539 N N . ALA A 1 71 ? 2.674 -18.619 -33.357 1.00 70.94 71 ALA A N 1
ATOM 540 C CA . ALA A 1 71 ? 1.539 -19.491 -33.022 1.00 70.94 71 ALA A CA 1
ATOM 541 C C . ALA A 1 71 ? 0.998 -19.290 -31.593 1.00 70.94 71 ALA A C 1
ATOM 543 O O . ALA A 1 71 ? -0.159 -19.589 -31.328 1.00 70.94 71 ALA A O 1
ATOM 544 N N . MET A 1 72 ? 1.841 -18.805 -30.678 1.00 71.12 72 MET A N 1
ATOM 545 C CA . MET A 1 72 ? 1.448 -18.345 -29.350 1.00 71.12 72 MET A CA 1
ATOM 546 C C . MET A 1 72 ? 2.059 -16.966 -29.135 1.00 71.12 72 MET A C 1
ATOM 548 O O . MET A 1 72 ? 3.280 -16.812 -29.243 1.00 71.12 72 MET A O 1
ATOM 552 N N . ARG A 1 73 ? 1.221 -15.985 -28.799 1.00 80.06 73 ARG A N 1
ATOM 553 C CA . ARG A 1 73 ? 1.646 -14.605 -28.556 1.00 80.06 73 ARG A CA 1
ATOM 554 C C . ARG A 1 73 ? 2.653 -14.545 -27.409 1.00 80.06 73 ARG A C 1
ATOM 556 O O . ARG A 1 73 ? 2.395 -15.062 -26.319 1.00 80.06 73 ARG A O 1
ATOM 563 N N . MET A 1 74 ? 3.800 -13.909 -27.639 1.00 84.00 74 MET A N 1
ATOM 564 C CA . MET A 1 74 ? 4.908 -13.855 -26.684 1.00 84.00 74 MET A CA 1
ATOM 565 C C . MET A 1 74 ? 5.338 -12.419 -26.398 1.00 84.00 74 MET A C 1
ATOM 567 O O . MET A 1 74 ? 5.566 -11.645 -27.315 1.00 84.00 74 MET A O 1
ATOM 571 N N . ILE A 1 75 ? 5.515 -12.088 -25.119 1.00 88.88 75 ILE A N 1
ATOM 572 C CA . ILE A 1 75 ? 6.008 -10.786 -24.655 1.00 88.88 75 ILE A CA 1
ATOM 573 C C . ILE A 1 75 ? 7.436 -10.974 -24.129 1.00 88.88 75 ILE A C 1
ATOM 575 O O . ILE A 1 75 ? 7.657 -11.800 -23.237 1.00 88.88 75 ILE A O 1
ATOM 579 N N . HIS A 1 76 ? 8.401 -10.226 -24.666 1.00 89.69 76 HIS A N 1
ATOM 580 C CA . HIS A 1 76 ? 9.834 -10.370 -24.400 1.00 89.69 76 HIS A CA 1
ATOM 581 C C . HIS A 1 76 ? 10.240 -9.840 -23.015 1.00 89.69 76 HIS A C 1
ATOM 583 O O . HIS A 1 76 ? 10.961 -10.518 -22.283 1.00 89.69 76 HIS A O 1
ATOM 589 N N . ARG A 1 77 ? 9.734 -8.657 -22.625 1.00 84.19 77 ARG A N 1
ATOM 590 C CA . ARG A 1 77 ? 9.922 -7.950 -21.333 1.00 84.19 77 ARG A CA 1
ATOM 591 C C . ARG A 1 77 ? 11.300 -7.352 -21.059 1.00 84.19 77 ARG A C 1
ATOM 593 O O . ARG A 1 77 ? 11.441 -6.608 -20.090 1.00 84.19 77 ARG A O 1
ATOM 600 N N . ASP A 1 78 ? 12.301 -7.668 -21.872 1.00 89.00 78 ASP A N 1
ATOM 601 C CA . ASP A 1 78 ? 13.664 -7.141 -21.709 1.00 89.00 78 ASP A CA 1
ATOM 602 C C . ASP A 1 78 ? 14.286 -6.665 -23.027 1.00 89.00 78 ASP A C 1
ATOM 604 O O . ASP A 1 78 ? 15.416 -7.004 -23.370 1.00 89.00 78 ASP A O 1
ATOM 608 N N . ILE A 1 79 ? 13.515 -5.912 -23.812 1.00 94.56 79 ILE A N 1
ATOM 609 C CA . ILE A 1 79 ? 14.017 -5.277 -25.034 1.00 94.56 79 ILE A CA 1
ATOM 610 C C . ILE A 1 79 ? 14.915 -4.097 -24.662 1.00 94.56 79 ILE A C 1
ATOM 612 O O . ILE A 1 79 ? 14.486 -3.152 -24.003 1.00 94.56 79 ILE A O 1
ATOM 616 N N . LYS A 1 80 ? 16.178 -4.172 -25.083 1.00 92.25 80 LYS A N 1
ATOM 617 C CA . LYS A 1 80 ? 17.226 -3.176 -24.833 1.00 92.25 80 LYS A CA 1
ATOM 618 C C . LYS A 1 80 ? 18.382 -3.382 -25.809 1.00 92.25 80 LYS A C 1
ATOM 620 O O . LYS A 1 80 ? 18.573 -4.494 -26.300 1.00 92.25 80 LYS A O 1
ATOM 625 N N . THR A 1 81 ? 19.190 -2.352 -26.052 1.00 90.81 81 THR A N 1
ATOM 626 C CA . THR A 1 81 ? 20.328 -2.427 -26.988 1.00 90.81 81 THR A CA 1
ATOM 627 C C . THR A 1 81 ? 21.362 -3.526 -26.658 1.00 90.81 81 THR A C 1
ATOM 629 O O . THR A 1 81 ? 21.905 -4.099 -27.603 1.00 90.81 81 THR A O 1
ATOM 632 N N . PRO A 1 82 ? 21.620 -3.921 -25.388 1.00 90.88 82 PRO A N 1
ATOM 633 C CA . PRO A 1 82 ? 22.443 -5.102 -25.082 1.00 90.88 82 PRO A CA 1
ATOM 634 C C . PRO A 1 82 ? 21.861 -6.451 -25.524 1.00 90.88 82 PRO A C 1
ATOM 636 O O . PRO A 1 82 ? 22.625 -7.373 -25.787 1.00 90.88 82 PRO A O 1
ATOM 639 N N . ASN A 1 83 ? 20.533 -6.567 -25.615 1.00 93.19 83 ASN A N 1
ATOM 640 C CA . ASN A 1 83 ? 19.837 -7.812 -25.965 1.00 93.19 83 ASN A CA 1
ATOM 641 C C . ASN A 1 83 ? 19.524 -7.907 -27.467 1.00 93.19 83 ASN A C 1
ATOM 643 O O . ASN A 1 83 ? 18.854 -8.842 -27.907 1.00 93.19 83 ASN A O 1
ATOM 647 N N . VAL A 1 84 ? 20.012 -6.960 -28.268 1.00 95.38 84 VAL A N 1
ATOM 648 C CA . VAL A 1 84 ? 19.974 -7.015 -29.730 1.00 95.38 84 VAL A CA 1
ATOM 649 C C . VAL A 1 84 ? 21.382 -7.311 -30.221 1.00 95.38 84 VAL A C 1
ATOM 651 O O . VAL A 1 84 ? 22.291 -6.525 -29.966 1.00 95.38 84 VAL A O 1
ATOM 654 N N . ILE A 1 85 ? 21.567 -8.428 -30.921 1.00 93.81 85 ILE A N 1
ATOM 655 C CA . ILE A 1 85 ? 22.871 -8.879 -31.421 1.00 93.81 85 ILE A CA 1
ATOM 656 C C . ILE A 1 85 ? 22.889 -8.798 -32.953 1.00 93.81 85 ILE A C 1
ATOM 658 O O . ILE A 1 85 ? 21.852 -8.977 -33.593 1.00 93.81 85 ILE A O 1
ATOM 662 N N . LEU A 1 86 ? 24.045 -8.479 -33.533 1.00 94.75 86 LEU A N 1
ATOM 663 C CA . LEU A 1 86 ? 24.225 -8.211 -34.961 1.00 94.75 86 LEU A CA 1
ATOM 664 C C . LEU A 1 86 ? 25.009 -9.335 -35.650 1.00 94.75 86 LEU A C 1
ATOM 666 O O . LEU A 1 86 ? 26.055 -9.757 -35.149 1.00 94.75 86 LEU A O 1
ATOM 670 N N . ASP A 1 87 ? 24.506 -9.812 -36.790 1.00 92.62 87 ASP A N 1
ATOM 671 C CA . ASP A 1 87 ? 25.221 -10.776 -37.642 1.00 92.62 87 ASP A CA 1
ATOM 672 C C . ASP A 1 87 ? 26.257 -10.077 -38.536 1.00 92.62 87 ASP A C 1
ATOM 674 O O . ASP A 1 87 ? 26.373 -8.845 -38.522 1.00 92.62 87 ASP A O 1
ATOM 678 N N . ALA A 1 88 ? 27.012 -10.856 -39.316 1.00 91.12 88 ALA A N 1
ATOM 679 C CA . ALA A 1 88 ? 27.995 -10.361 -40.281 1.00 91.12 88 ALA A CA 1
ATOM 680 C C . ALA A 1 88 ? 27.452 -9.283 -41.246 1.00 91.12 88 ALA A C 1
ATOM 682 O O . ALA A 1 88 ? 28.191 -8.362 -41.596 1.00 91.12 88 ALA A O 1
ATOM 683 N N . ASP A 1 89 ? 26.165 -9.342 -41.607 1.00 92.50 89 ASP A N 1
ATOM 684 C CA . ASP A 1 89 ? 25.501 -8.419 -42.537 1.00 92.50 89 ASP A CA 1
ATOM 685 C C . ASP A 1 89 ? 24.830 -7.224 -41.830 1.00 92.50 89 ASP A C 1
ATOM 687 O O . ASP A 1 89 ? 24.049 -6.484 -42.443 1.00 92.50 89 ASP A O 1
ATOM 691 N N . LEU A 1 90 ? 25.095 -7.026 -40.533 1.00 92.50 90 LEU A N 1
ATOM 692 C CA . LEU A 1 90 ? 24.469 -6.004 -39.684 1.00 92.50 90 LEU A CA 1
ATOM 693 C C . LEU A 1 90 ? 22.946 -6.141 -39.588 1.00 92.50 90 LEU A C 1
ATOM 695 O O . LEU A 1 90 ? 22.222 -5.157 -39.414 1.00 92.50 90 LEU A O 1
ATOM 699 N N . SER A 1 91 ? 22.434 -7.362 -39.706 1.00 92.81 91 SER A N 1
ATOM 700 C CA . SER A 1 91 ? 21.033 -7.659 -39.439 1.00 92.81 91 SER A CA 1
ATOM 701 C C . SER A 1 91 ? 20.837 -7.884 -37.940 1.00 92.81 91 SER A C 1
ATOM 703 O O . SER A 1 91 ? 21.608 -8.581 -37.279 1.00 92.81 91 SER A O 1
ATOM 705 N N . ALA A 1 92 ? 19.795 -7.263 -37.391 1.00 95.62 92 ALA A N 1
ATOM 706 C CA . ALA A 1 92 ? 19.499 -7.322 -35.968 1.00 95.62 92 ALA A CA 1
ATOM 707 C C . ALA A 1 92 ? 18.734 -8.594 -35.598 1.00 95.62 92 ALA A C 1
ATOM 709 O O . ALA A 1 92 ? 17.719 -8.908 -36.230 1.00 95.62 92 ALA A O 1
ATOM 710 N N . LYS A 1 93 ? 19.175 -9.266 -34.529 1.00 95.19 93 LYS A N 1
ATOM 711 C CA . LYS A 1 93 ? 18.466 -10.385 -33.906 1.00 95.19 93 LYS A CA 1
ATOM 712 C C . LYS A 1 93 ? 18.201 -10.131 -32.426 1.00 95.19 93 LYS A C 1
ATOM 714 O O . LYS A 1 93 ? 19.113 -9.815 -31.664 1.00 95.19 93 LYS A O 1
ATOM 719 N N . ILE A 1 94 ? 16.944 -10.290 -32.019 1.00 95.38 94 ILE A N 1
ATOM 720 C CA . ILE A 1 94 ? 16.521 -10.192 -30.619 1.00 95.38 94 ILE A CA 1
ATOM 721 C C . ILE A 1 94 ? 16.963 -11.456 -29.875 1.00 95.38 94 ILE A C 1
ATOM 723 O O . ILE A 1 94 ? 16.775 -12.575 -30.362 1.00 95.38 94 ILE A O 1
ATOM 727 N N . SER A 1 95 ? 17.552 -11.266 -28.699 1.00 89.56 95 SER A N 1
ATOM 728 C CA . SER A 1 95 ? 18.113 -12.311 -27.843 1.00 89.56 95 SER A CA 1
ATOM 729 C C . SER A 1 95 ? 17.652 -12.153 -26.388 1.00 89.56 95 SER A C 1
ATOM 731 O O . SER A 1 95 ? 17.043 -11.150 -26.035 1.00 89.56 95 SER A O 1
ATOM 733 N N . ASP A 1 96 ? 17.994 -13.132 -25.547 1.00 84.81 96 ASP A N 1
ATOM 734 C CA . ASP A 1 96 ? 17.682 -13.172 -24.109 1.00 84.81 96 ASP A CA 1
ATOM 735 C C . ASP A 1 96 ? 16.181 -13.216 -23.762 1.00 84.81 96 ASP A C 1
ATOM 737 O O . ASP A 1 96 ? 15.584 -12.318 -23.168 1.00 84.81 96 ASP A O 1
ATOM 741 N N . PHE A 1 97 ? 15.576 -14.364 -24.062 1.00 83.81 97 PHE A N 1
ATOM 742 C CA . PHE A 1 97 ? 14.187 -14.676 -23.726 1.00 83.81 97 PHE A CA 1
ATOM 743 C C . PHE A 1 97 ? 14.003 -15.167 -22.278 1.00 83.81 97 PHE A C 1
ATOM 745 O O . PHE A 1 97 ? 12.956 -15.731 -21.953 1.00 83.81 97 PHE A O 1
ATOM 752 N N . GLY A 1 98 ? 14.990 -14.992 -21.387 1.00 74.50 98 GLY A N 1
ATOM 753 C CA . GLY A 1 98 ? 14.938 -15.514 -20.013 1.00 74.50 98 GLY A CA 1
ATOM 754 C C . GLY A 1 98 ? 13.758 -14.976 -19.192 1.00 74.50 98 GLY A C 1
ATOM 755 O O . GLY A 1 98 ? 13.251 -15.648 -18.288 1.00 74.50 98 GLY A O 1
ATOM 756 N N . LEU A 1 99 ? 13.270 -13.781 -19.538 1.00 74.81 99 LEU A N 1
ATOM 757 C CA . LEU A 1 99 ? 12.113 -13.158 -18.897 1.00 74.81 99 LEU A CA 1
ATOM 758 C C . LEU A 1 99 ? 10.799 -13.351 -19.659 1.00 74.81 99 LEU A C 1
ATOM 760 O O . LEU A 1 99 ? 9.747 -13.099 -19.062 1.00 74.81 99 LEU A O 1
ATOM 764 N N . ALA A 1 100 ? 10.838 -13.843 -20.900 1.00 79.69 100 ALA A N 1
ATOM 765 C CA . ALA A 1 100 ? 9.696 -13.874 -21.806 1.00 79.69 100 ALA A CA 1
ATOM 766 C C . ALA A 1 100 ? 8.482 -14.627 -21.228 1.00 79.69 100 ALA A C 1
ATOM 768 O O . ALA A 1 100 ? 8.606 -15.538 -20.395 1.00 79.69 100 ALA A O 1
ATOM 769 N N . ARG A 1 101 ? 7.278 -14.218 -21.635 1.00 77.38 101 ARG A N 1
ATOM 770 C CA . ARG A 1 101 ? 6.005 -14.810 -21.191 1.00 77.38 101 ARG A CA 1
ATOM 771 C C . ARG A 1 101 ? 5.058 -15.021 -22.364 1.00 77.38 101 ARG A C 1
ATOM 773 O O . ARG A 1 101 ? 5.016 -14.200 -23.273 1.00 77.38 101 ARG A O 1
ATOM 780 N N . LEU A 1 102 ? 4.298 -16.113 -22.311 1.00 76.69 102 LEU A N 1
ATOM 781 C CA . LEU A 1 102 ? 3.201 -16.381 -23.239 1.00 76.69 102 LEU A CA 1
ATOM 782 C C . LEU A 1 102 ? 1.952 -15.635 -22.771 1.00 76.69 102 LEU A C 1
ATOM 784 O O . LEU A 1 102 ? 1.687 -15.579 -21.571 1.00 76.69 102 LEU A O 1
ATOM 788 N N . HIS A 1 103 ? 1.218 -15.061 -23.713 1.00 63.97 103 HIS A N 1
ATOM 789 C CA . HIS A 1 103 ? -0.043 -14.374 -23.476 1.00 63.97 103 HIS A CA 1
ATOM 790 C C . HIS A 1 103 ? -1.197 -15.276 -23.923 1.00 63.97 103 HIS A C 1
ATOM 792 O O . HIS A 1 103 ? -1.252 -15.669 -25.086 1.00 63.97 103 HIS A O 1
ATOM 798 N N . GLU A 1 104 ? -2.079 -15.634 -22.990 1.00 58.28 104 GLU A N 1
ATOM 799 C CA . GLU A 1 104 ? -3.272 -16.446 -23.254 1.00 58.28 104 GLU A CA 1
ATOM 800 C C . GLU A 1 104 ? -4.402 -15.541 -23.775 1.00 58.28 104 GLU A C 1
ATOM 802 O O . GLU A 1 104 ? -4.665 -14.489 -23.193 1.00 58.28 104 GLU A O 1
ATOM 807 N N . GLU A 1 105 ? -5.060 -15.933 -24.873 1.00 47.28 105 GLU A N 1
ATOM 808 C CA . GLU A 1 105 ? -6.018 -15.094 -25.626 1.00 47.28 105 GLU A CA 1
ATOM 809 C C . GLU A 1 105 ? -7.249 -14.644 -24.815 1.00 47.28 105 GLU A C 1
ATOM 811 O O . GLU A 1 105 ? -7.919 -13.679 -25.180 1.00 47.28 105 GLU A O 1
ATOM 816 N N . GLU A 1 106 ? -7.543 -15.300 -23.690 1.00 41.25 106 GLU A N 1
ATOM 817 C CA . GLU A 1 106 ? -8.705 -14.999 -22.848 1.00 41.25 106 GLU A CA 1
ATOM 818 C C . GLU A 1 106 ? -8.499 -13.789 -21.915 1.00 41.25 106 GLU A C 1
ATOM 820 O O . GLU A 1 106 ? -9.417 -13.411 -21.178 1.00 41.25 106 GLU A O 1
ATOM 825 N N . HIS A 1 107 ? -7.307 -13.178 -21.877 1.00 41.50 107 HIS A N 1
ATOM 826 C CA . HIS A 1 107 ? -6.959 -12.133 -20.906 1.00 41.50 107 HIS A CA 1
ATOM 827 C C . HIS A 1 107 ? -6.454 -10.847 -21.571 1.00 41.50 107 HIS A C 1
ATOM 829 O O . HIS A 1 107 ? -5.643 -10.867 -22.482 1.00 41.50 107 HIS A O 1
ATOM 835 N N . THR A 1 108 ? -6.881 -9.685 -21.061 1.00 43.28 108 THR A N 1
ATOM 836 C CA . THR A 1 108 ? -6.448 -8.368 -21.578 1.00 43.28 108 THR A CA 1
ATOM 837 C C . THR A 1 108 ? -5.017 -7.992 -21.176 1.00 43.28 108 THR A C 1
ATOM 839 O O . THR A 1 108 ? -4.428 -7.090 -21.766 1.00 43.28 108 THR A O 1
ATOM 842 N N . HIS A 1 109 ? -4.464 -8.642 -20.147 1.00 45.09 109 HIS A N 1
ATOM 843 C CA . HIS A 1 109 ? -3.108 -8.440 -19.633 1.00 45.09 109 HIS A CA 1
ATOM 844 C C . HIS A 1 109 ? -2.682 -9.624 -18.749 1.00 45.09 109 HIS A C 1
ATOM 846 O O . HIS A 1 109 ? -3.518 -10.367 -18.242 1.00 45.09 109 HIS A O 1
ATOM 852 N N . ILE A 1 110 ? -1.376 -9.770 -18.520 1.00 42.00 110 ILE A N 1
ATOM 853 C CA . ILE A 1 110 ? -0.794 -10.754 -17.601 1.00 42.00 110 ILE A CA 1
ATOM 854 C C . ILE A 1 110 ? -0.383 -10.029 -16.313 1.00 42.00 110 ILE A C 1
ATOM 856 O O . ILE A 1 110 ? 0.515 -9.186 -16.338 1.00 42.00 110 ILE A O 1
ATOM 860 N N . SER A 1 111 ? -0.989 -10.356 -15.169 1.00 41.66 111 SER A N 1
ATOM 861 C CA . SER A 1 111 ? -0.505 -9.882 -13.863 1.00 41.66 111 SER A CA 1
ATOM 862 C C . SER A 1 111 ? 0.691 -10.735 -13.413 1.00 41.66 111 SER A C 1
ATOM 864 O O . SER A 1 111 ? 0.538 -11.908 -13.083 1.00 41.66 111 SER A O 1
ATOM 866 N N . THR A 1 112 ? 1.903 -10.172 -13.401 1.00 46.38 112 THR A N 1
ATOM 867 C CA . THR A 1 112 ? 3.139 -10.903 -13.045 1.00 46.38 112 THR A CA 1
ATOM 868 C C . THR A 1 112 ? 4.076 -10.057 -12.182 1.00 46.38 112 THR A C 1
ATOM 870 O O . THR A 1 112 ? 4.055 -8.829 -12.245 1.00 46.38 112 THR A O 1
ATOM 873 N N . LYS A 1 113 ? 4.963 -10.706 -11.405 1.00 46.66 113 LYS A N 1
ATOM 874 C CA . LYS A 1 113 ? 6.089 -10.027 -10.739 1.00 46.66 113 LYS A CA 1
ATOM 875 C C . LYS A 1 113 ? 6.867 -9.211 -11.775 1.00 46.66 113 LYS A C 1
ATOM 877 O O . LYS A 1 113 ? 7.227 -9.746 -12.830 1.00 46.66 113 LYS A O 1
ATOM 882 N N . ILE A 1 114 ? 7.123 -7.946 -11.450 1.00 60.38 114 ILE A N 1
ATOM 883 C CA . ILE A 1 114 ? 7.875 -7.016 -12.293 1.00 60.38 114 ILE A CA 1
ATOM 884 C C . ILE A 1 114 ? 9.297 -7.560 -12.476 1.00 60.38 114 ILE A C 1
ATOM 886 O O . ILE A 1 114 ? 9.973 -7.910 -11.508 1.00 60.38 114 ILE A O 1
ATOM 890 N N . ALA A 1 115 ? 9.719 -7.664 -13.730 1.00 55.38 115 ALA A N 1
ATOM 891 C CA . ALA A 1 115 ? 11.059 -8.061 -14.147 1.00 55.38 115 ALA A CA 1
ATOM 892 C C . ALA A 1 115 ? 11.384 -7.391 -15.491 1.00 55.38 115 ALA A C 1
ATOM 894 O O . ALA A 1 115 ? 10.499 -7.282 -16.340 1.00 55.38 115 ALA A O 1
ATOM 895 N N . GLY A 1 116 ? 12.624 -6.950 -15.672 1.00 67.88 116 GLY A N 1
ATOM 896 C CA . GLY A 1 116 ? 13.079 -6.203 -16.846 1.00 67.88 116 GLY A CA 1
ATOM 897 C C . GLY A 1 116 ? 14.120 -5.156 -16.454 1.00 67.88 116 GLY A C 1
ATOM 898 O O . GLY A 1 116 ? 14.412 -4.969 -15.270 1.00 67.88 116 GLY A O 1
ATOM 899 N N . THR A 1 117 ? 14.691 -4.474 -17.442 1.00 68.56 117 THR A N 1
ATOM 900 C CA . THR A 1 117 ? 15.748 -3.479 -17.211 1.00 68.56 117 THR A CA 1
ATOM 901 C C . THR A 1 117 ? 15.182 -2.074 -16.972 1.00 68.56 117 THR A C 1
ATOM 903 O O . THR A 1 117 ? 14.395 -1.549 -17.763 1.00 68.56 117 THR A O 1
ATOM 906 N N . ILE A 1 118 ? 15.604 -1.432 -15.875 1.00 64.06 118 ILE A N 1
ATOM 907 C CA . ILE A 1 118 ? 15.216 -0.055 -15.521 1.00 64.06 118 ILE A CA 1
ATOM 908 C C . ILE A 1 118 ? 15.630 0.912 -16.643 1.00 64.06 118 ILE A C 1
ATOM 910 O O . ILE A 1 118 ? 16.721 0.803 -17.195 1.00 64.06 118 ILE A O 1
ATOM 914 N N . GLY A 1 119 ? 14.739 1.845 -16.990 1.00 71.12 119 GLY A N 1
ATOM 915 C CA . GLY A 1 119 ? 14.902 2.774 -18.116 1.00 71.12 119 GLY A CA 1
ATOM 916 C C . GLY A 1 119 ? 14.239 2.301 -19.413 1.00 71.12 119 GLY A C 1
ATOM 917 O O . GLY A 1 119 ? 13.884 3.141 -20.233 1.00 71.12 119 GLY A O 1
ATOM 918 N N . TYR A 1 120 ? 13.999 0.995 -19.565 1.00 79.88 120 TYR A N 1
ATOM 919 C CA . TYR A 1 120 ? 13.326 0.412 -20.734 1.00 79.88 120 TYR A CA 1
ATOM 920 C C . TYR A 1 120 ? 11.910 -0.078 -20.416 1.00 79.88 120 TYR A C 1
ATOM 922 O O . TYR A 1 120 ? 11.109 -0.274 -21.324 1.00 79.88 120 TYR A O 1
ATOM 930 N N . MET A 1 121 ? 11.581 -0.278 -19.135 1.00 79.06 121 MET A N 1
ATOM 931 C CA . MET A 1 121 ? 10.256 -0.737 -18.711 1.00 79.06 121 MET A CA 1
ATOM 932 C C . MET A 1 121 ? 9.176 0.325 -18.939 1.00 79.06 121 MET A C 1
ATOM 934 O O . MET A 1 121 ? 9.340 1.483 -18.551 1.00 79.06 121 MET A O 1
ATOM 938 N N . ALA A 1 122 ? 8.042 -0.108 -19.488 1.00 78.25 122 ALA A N 1
ATOM 939 C CA . ALA A 1 122 ? 6.869 0.738 -19.646 1.00 78.25 122 ALA A CA 1
ATOM 940 C C . ALA A 1 122 ? 6.274 1.170 -18.291 1.00 78.25 122 ALA A C 1
ATOM 942 O O . ALA A 1 122 ? 6.269 0.362 -17.353 1.00 78.25 122 ALA A O 1
ATOM 943 N N . PRO A 1 123 ? 5.735 2.399 -18.170 1.00 71.81 123 PRO A N 1
ATOM 944 C CA . PRO A 1 123 ? 5.215 2.922 -16.909 1.00 71.81 123 PRO A CA 1
ATOM 945 C C . PRO A 1 123 ? 4.128 2.043 -16.289 1.00 71.81 123 PRO A C 1
ATOM 947 O O . PRO A 1 123 ? 4.228 1.678 -15.127 1.00 71.81 123 PRO A O 1
ATOM 950 N N . GLU A 1 124 ? 3.115 1.635 -17.048 1.00 72.38 124 GLU A N 1
ATOM 951 C CA . GLU A 1 124 ? 2.026 0.785 -16.558 1.00 72.38 124 GLU A CA 1
ATOM 952 C C . GLU A 1 124 ? 2.526 -0.575 -16.059 1.00 72.38 124 GLU A C 1
ATOM 954 O O . GLU A 1 124 ? 2.048 -1.084 -15.046 1.00 72.38 124 GLU A O 1
ATOM 959 N N . TYR A 1 125 ? 3.535 -1.143 -16.720 1.00 67.50 125 TYR A N 1
ATOM 960 C CA . TYR A 1 125 ? 4.101 -2.428 -16.340 1.00 67.50 125 TYR A CA 1
ATOM 961 C C . TYR A 1 125 ? 4.966 -2.297 -15.080 1.00 67.50 125 TYR A C 1
ATOM 963 O O . TYR A 1 125 ? 4.822 -3.085 -14.147 1.00 67.50 125 TYR A O 1
ATOM 971 N N . ALA A 1 126 ? 5.802 -1.258 -15.007 1.00 56.03 126 ALA A N 1
ATOM 972 C CA . ALA A 1 126 ? 6.629 -0.965 -13.840 1.00 56.03 126 ALA A CA 1
ATOM 973 C C . ALA A 1 126 ? 5.807 -0.542 -12.607 1.00 56.03 126 ALA A C 1
ATOM 975 O O . ALA A 1 126 ? 6.232 -0.780 -11.479 1.00 56.03 126 ALA A O 1
ATOM 976 N N . LEU A 1 127 ? 4.641 0.085 -12.808 1.00 48.34 127 LEU A N 1
ATOM 977 C CA . LEU A 1 127 ? 3.807 0.641 -11.737 1.00 48.34 127 LEU A CA 1
ATOM 978 C C . LEU A 1 127 ? 2.707 -0.319 -11.266 1.00 48.34 127 LEU A C 1
ATOM 980 O O . LEU A 1 127 ? 2.434 -0.392 -10.069 1.00 48.34 127 LEU A O 1
ATOM 984 N N . MET A 1 128 ? 2.064 -1.039 -12.189 1.00 47.22 128 MET A N 1
ATOM 985 C CA . MET A 1 128 ? 0.881 -1.866 -11.908 1.00 47.22 128 MET A CA 1
ATOM 986 C C . MET A 1 128 ? 1.152 -3.369 -12.055 1.00 47.22 128 MET A C 1
ATOM 988 O O . MET A 1 128 ? 0.319 -4.178 -11.660 1.00 47.22 128 MET A O 1
ATOM 992 N N . GLY A 1 129 ? 2.298 -3.773 -12.620 1.00 56.16 129 GLY A N 1
ATOM 993 C CA . GLY A 1 129 ? 2.572 -5.178 -12.947 1.00 56.16 129 GLY A CA 1
ATOM 994 C C . GLY A 1 129 ? 1.669 -5.732 -14.057 1.00 56.16 129 GLY A C 1
ATOM 995 O O . GLY A 1 129 ? 1.619 -6.947 -14.253 1.00 56.16 129 GLY A O 1
ATOM 996 N N . HIS A 1 130 ? 0.952 -4.855 -14.769 1.00 67.88 130 HIS A N 1
ATOM 997 C CA . HIS A 1 130 ? 0.094 -5.202 -15.897 1.00 67.88 130 HIS A CA 1
ATOM 998 C C . HIS A 1 130 ? 0.955 -5.364 -17.143 1.00 67.88 130 HIS A C 1
ATOM 1000 O O . HIS A 1 130 ? 1.386 -4.383 -17.748 1.00 67.88 130 HIS A O 1
ATOM 1006 N N . LEU A 1 131 ? 1.241 -6.610 -17.505 1.00 73.00 131 LEU A N 1
ATOM 1007 C CA . LEU A 1 131 ? 2.068 -6.910 -18.658 1.00 73.00 131 LEU A CA 1
ATOM 1008 C C . LEU A 1 131 ? 1.204 -7.157 -19.899 1.00 73.00 131 LEU A C 1
ATOM 1010 O O . LEU A 1 131 ? 0.363 -8.053 -19.916 1.00 73.00 131 LEU A O 1
ATOM 1014 N N . THR A 1 132 ? 1.465 -6.386 -20.949 1.00 85.50 132 THR A N 1
ATOM 1015 C CA . THR A 1 132 ? 0.914 -6.558 -22.302 1.00 85.50 132 THR A CA 1
ATOM 1016 C C . THR A 1 132 ? 2.052 -6.424 -23.313 1.00 85.50 132 THR A C 1
ATOM 1018 O O . THR A 1 132 ? 3.156 -6.005 -22.957 1.00 85.50 132 THR A O 1
ATOM 1021 N N . GLU A 1 133 ? 1.798 -6.732 -24.579 1.00 88.88 133 GLU A N 1
ATOM 1022 C CA . GLU A 1 133 ? 2.719 -6.467 -25.687 1.00 88.88 133 GLU A CA 1
ATOM 1023 C C . GLU A 1 133 ? 3.130 -4.989 -25.768 1.00 88.88 133 GLU A C 1
ATOM 1025 O O . GLU A 1 133 ? 4.243 -4.670 -26.180 1.00 88.88 133 GLU A O 1
ATOM 1030 N N . LYS A 1 134 ? 2.273 -4.067 -25.295 1.00 92.75 134 LYS A N 1
ATOM 1031 C CA . LYS A 1 134 ? 2.559 -2.626 -25.291 1.00 92.75 134 LYS A CA 1
ATOM 1032 C C . LYS A 1 134 ? 3.735 -2.270 -24.386 1.00 92.75 134 LYS A C 1
ATOM 1034 O O . LYS A 1 134 ? 4.312 -1.193 -24.558 1.00 92.75 134 LYS A O 1
ATOM 1039 N N . ALA A 1 135 ? 4.113 -3.154 -23.461 1.00 89.19 135 ALA A N 1
ATOM 1040 C CA . ALA A 1 135 ? 5.324 -2.991 -22.673 1.00 89.19 135 ALA A CA 1
ATOM 1041 C C . ALA A 1 135 ? 6.586 -3.120 -23.544 1.00 89.19 135 ALA A C 1
ATOM 1043 O O . ALA A 1 135 ? 7.474 -2.277 -23.443 1.00 89.19 135 ALA A O 1
ATOM 1044 N N . ASP A 1 136 ? 6.626 -4.103 -24.451 1.00 95.44 136 ASP A N 1
ATOM 1045 C CA . ASP A 1 136 ? 7.720 -4.263 -25.418 1.00 95.44 136 ASP A CA 1
ATOM 1046 C C . ASP A 1 136 ? 7.733 -3.117 -26.440 1.00 95.44 136 ASP A C 1
ATOM 1048 O O . ASP A 1 136 ? 8.809 -2.655 -26.808 1.00 95.44 136 ASP A O 1
ATOM 1052 N N . VAL A 1 137 ? 6.559 -2.612 -26.855 1.00 97.06 137 VAL A N 1
ATOM 1053 C CA . VAL A 1 137 ? 6.453 -1.438 -27.750 1.00 97.06 137 VAL A CA 1
ATOM 1054 C C . VAL A 1 137 ? 7.118 -0.207 -27.124 1.00 97.06 137 VAL A C 1
ATOM 1056 O O . VAL A 1 137 ? 7.862 0.512 -27.791 1.00 97.06 137 VAL A O 1
ATOM 1059 N N . TYR A 1 138 ? 6.907 0.023 -25.824 1.00 94.62 138 TYR A N 1
ATOM 1060 C CA . TYR A 1 138 ? 7.574 1.111 -25.107 1.00 94.62 138 TYR A CA 1
ATOM 1061 C C . TYR A 1 138 ? 9.092 0.913 -25.074 1.00 94.62 138 TYR A C 1
ATOM 1063 O O . TYR A 1 138 ? 9.843 1.828 -25.411 1.00 94.62 138 TYR A O 1
ATOM 1071 N N . SER A 1 139 ? 9.550 -0.288 -24.708 1.00 94.75 139 SER A N 1
ATOM 1072 C CA . SER A 1 139 ? 10.976 -0.623 -24.683 1.00 94.75 139 SER A CA 1
ATOM 1073 C C . SER A 1 139 ? 11.630 -0.459 -26.060 1.00 94.75 139 SER A C 1
ATOM 1075 O O . SER A 1 139 ? 12.728 0.087 -26.161 1.00 94.75 139 SER A O 1
ATOM 1077 N N . PHE A 1 140 ? 10.934 -0.859 -27.128 1.00 97.94 140 PHE A N 1
ATOM 1078 C CA . PHE A 1 140 ? 11.344 -0.634 -28.511 1.00 97.94 140 PHE A CA 1
ATOM 1079 C C . PHE A 1 140 ? 11.493 0.854 -28.830 1.00 97.94 140 PHE A C 1
ATOM 1081 O O . PHE A 1 140 ? 12.499 1.248 -29.410 1.00 97.94 140 PHE A O 1
ATOM 1088 N N . GLY A 1 141 ? 10.542 1.694 -28.413 1.00 96.06 141 GLY A N 1
ATOM 1089 C CA . GLY A 1 141 ? 10.637 3.139 -28.612 1.00 96.06 141 GLY A CA 1
ATOM 1090 C C . GLY A 1 141 ? 11.869 3.758 -27.936 1.00 96.06 141 GLY A C 1
ATOM 1091 O O . GLY A 1 141 ? 12.517 4.625 -28.519 1.00 96.06 141 GLY A O 1
ATOM 1092 N N . VAL A 1 142 ? 12.262 3.263 -26.756 1.00 93.56 142 VAL A N 1
ATOM 1093 C CA . VAL A 1 142 ? 13.527 3.661 -26.108 1.00 93.56 142 VAL A CA 1
ATOM 1094 C C . VAL A 1 142 ? 14.733 3.226 -26.945 1.00 93.56 142 VAL A C 1
ATOM 1096 O O . VAL A 1 142 ? 15.595 4.052 -27.231 1.00 93.56 142 VAL A O 1
ATOM 1099 N N . VAL A 1 143 ? 14.771 1.970 -27.401 1.00 95.88 143 VAL A N 1
ATOM 1100 C CA . VAL A 1 143 ? 15.851 1.443 -28.259 1.00 95.88 143 VAL A CA 1
ATOM 1101 C C . VAL A 1 143 ? 15.961 2.211 -29.580 1.00 95.88 143 VAL A C 1
ATOM 1103 O O . VAL A 1 143 ? 17.065 2.551 -29.998 1.00 95.88 143 VAL A O 1
ATOM 1106 N N . ALA A 1 144 ? 14.841 2.543 -30.222 1.00 96.75 144 ALA A N 1
ATOM 1107 C CA . ALA A 1 144 ? 14.819 3.353 -31.437 1.00 96.75 144 ALA A CA 1
ATOM 1108 C C . ALA A 1 144 ? 15.428 4.746 -31.196 1.00 96.75 144 ALA A C 1
ATOM 1110 O O . ALA A 1 144 ? 16.202 5.231 -32.021 1.00 96.75 144 ALA A O 1
ATOM 1111 N N . MET A 1 145 ? 15.161 5.359 -30.037 1.00 94.00 145 MET A N 1
ATOM 1112 C CA . MET A 1 145 ? 15.780 6.631 -29.657 1.00 94.00 145 MET A CA 1
ATOM 1113 C C . MET A 1 145 ? 17.294 6.502 -29.413 1.00 94.00 145 MET A C 1
ATOM 1115 O O . MET A 1 145 ? 18.059 7.387 -29.803 1.00 94.00 145 MET A O 1
ATOM 1119 N N . GLU A 1 146 ? 17.756 5.400 -28.813 1.00 93.50 146 GLU A N 1
ATOM 1120 C CA . GLU A 1 146 ? 19.193 5.116 -28.657 1.00 93.50 146 GLU A CA 1
ATOM 1121 C C . GLU A 1 146 ? 19.886 4.929 -30.016 1.00 93.50 146 GLU A C 1
ATOM 1123 O O . GLU A 1 146 ? 20.996 5.421 -30.213 1.00 93.50 146 GLU A O 1
ATOM 1128 N N . ILE A 1 147 ? 19.226 4.274 -30.978 1.00 95.06 147 ILE A N 1
ATOM 1129 C CA . ILE A 1 147 ? 19.748 4.079 -32.340 1.00 95.06 147 ILE A CA 1
ATOM 1130 C C . ILE A 1 147 ? 19.935 5.425 -33.051 1.00 95.06 147 ILE A C 1
ATOM 1132 O O . ILE A 1 147 ? 20.995 5.664 -33.637 1.00 95.06 147 ILE A O 1
ATOM 1136 N N . VAL A 1 148 ? 18.937 6.314 -32.990 1.00 95.00 148 VAL A N 1
ATOM 1137 C CA . VAL A 1 148 ? 19.016 7.632 -33.644 1.00 95.00 148 VAL A CA 1
ATOM 1138 C C . VAL A 1 148 ? 20.062 8.525 -32.983 1.00 95.00 148 VAL A C 1
ATOM 1140 O O . VAL A 1 148 ? 20.843 9.165 -33.683 1.00 95.00 148 VAL A O 1
ATOM 1143 N N . SER A 1 149 ? 20.092 8.562 -31.651 1.00 91.62 149 SER A N 1
ATOM 1144 C CA . SER A 1 149 ? 20.941 9.498 -30.904 1.00 91.62 149 SER A CA 1
ATOM 1145 C C . SER A 1 149 ? 22.364 9.009 -30.653 1.00 91.62 149 SER A C 1
ATOM 1147 O O . SER A 1 149 ? 23.232 9.808 -30.307 1.00 91.62 149 SER A O 1
ATOM 1149 N N . GLY A 1 150 ? 22.611 7.699 -30.759 1.00 88.50 150 GLY A N 1
ATOM 1150 C CA . GLY A 1 150 ? 23.871 7.079 -30.339 1.00 88.50 150 GLY A CA 1
ATOM 1151 C C . GLY A 1 150 ? 24.157 7.213 -28.837 1.00 88.50 150 GLY A C 1
ATOM 1152 O O . GLY A 1 150 ? 25.256 6.884 -28.384 1.00 88.50 150 GLY A O 1
ATOM 1153 N N . LYS A 1 151 ? 23.192 7.710 -28.051 1.00 85.81 151 LYS A N 1
ATOM 1154 C CA . LYS A 1 151 ? 23.296 7.895 -26.603 1.00 85.81 151 LYS A CA 1
ATOM 1155 C C . LYS A 1 151 ? 22.640 6.717 -25.902 1.00 85.81 151 LYS A C 1
ATOM 1157 O O . LYS A 1 151 ? 21.516 6.345 -26.221 1.00 85.81 151 LYS A O 1
ATOM 1162 N N . SER A 1 152 ? 23.331 6.169 -24.908 1.00 78.44 152 SER A N 1
ATOM 1163 C CA . SER A 1 152 ? 22.744 5.159 -24.031 1.00 78.44 152 SER A CA 1
ATOM 1164 C C . SER A 1 152 ? 21.848 5.814 -22.982 1.00 78.44 152 SER A C 1
ATOM 1166 O O . SER A 1 152 ? 22.232 6.787 -22.325 1.00 78.44 152 SER A O 1
ATOM 1168 N N . ASN A 1 153 ? 20.679 5.221 -22.782 1.00 70.25 153 ASN A N 1
ATOM 1169 C CA . ASN A 1 153 ? 19.687 5.610 -21.792 1.00 70.25 153 ASN A CA 1
ATOM 1170 C C . ASN A 1 153 ? 20.160 5.370 -20.339 1.00 70.25 153 ASN A C 1
ATOM 1172 O O . ASN A 1 153 ? 19.558 5.891 -19.405 1.00 70.25 153 ASN A O 1
ATOM 1176 N N . THR A 1 154 ? 21.235 4.596 -20.118 1.00 57.78 154 THR A N 1
ATOM 1177 C CA . THR A 1 154 ? 21.708 4.189 -18.776 1.00 57.78 154 THR A CA 1
ATOM 1178 C C . THR A 1 154 ? 22.982 4.894 -18.289 1.00 57.78 154 THR A C 1
ATOM 1180 O O . THR A 1 154 ? 23.340 4.731 -17.123 1.00 57.78 154 THR A O 1
ATOM 1183 N N . THR A 1 155 ? 23.678 5.677 -19.126 1.00 50.59 155 THR A N 1
ATOM 1184 C CA . THR A 1 155 ? 25.050 6.162 -18.824 1.00 50.59 155 THR A CA 1
ATOM 1185 C C . THR A 1 155 ? 25.236 7.675 -18.660 1.00 50.59 155 THR A C 1
ATOM 1187 O O . THR A 1 155 ? 26.375 8.119 -18.545 1.00 50.59 155 THR A O 1
ATOM 1190 N N . GLN A 1 156 ? 24.187 8.496 -18.596 1.00 47.28 156 GLN A N 1
ATOM 1191 C CA . GLN A 1 156 ? 24.352 9.942 -18.361 1.00 47.28 156 GLN A CA 1
ATOM 1192 C C . GLN A 1 156 ? 24.183 10.317 -16.884 1.00 47.28 156 GLN A C 1
ATOM 1194 O O . GLN A 1 156 ? 23.171 10.871 -16.470 1.00 47.28 156 GLN A O 1
ATOM 1199 N N . LYS A 1 157 ? 25.209 10.019 -16.083 1.00 38.84 157 LYS A N 1
ATOM 1200 C CA . LYS A 1 157 ? 25.394 10.587 -14.740 1.00 38.84 157 LYS A CA 1
ATOM 1201 C C . LYS A 1 157 ? 26.527 11.610 -14.808 1.00 38.84 157 LYS A C 1
ATOM 1203 O O . LYS A 1 157 ? 27.648 11.216 -15.120 1.00 38.84 157 LYS A O 1
ATOM 1208 N N . GLY A 1 158 ? 26.248 12.893 -14.536 1.00 38.34 158 GLY A N 1
ATOM 1209 C CA . GLY A 1 158 ? 27.325 13.856 -14.246 1.00 38.34 158 GLY A CA 1
ATOM 1210 C C . GLY A 1 158 ? 27.226 15.317 -14.713 1.00 38.34 158 GLY A C 1
ATOM 1211 O O . GLY A 1 158 ? 28.226 16.011 -14.577 1.00 38.34 158 GLY A O 1
ATOM 1212 N N . SER A 1 159 ? 26.107 15.836 -15.230 1.00 31.02 159 SER A N 1
ATOM 1213 C CA . SER A 1 159 ? 25.981 17.285 -15.492 1.00 31.02 159 SER A CA 1
ATOM 1214 C C . SER A 1 159 ? 24.534 17.771 -15.401 1.00 31.02 159 SER A C 1
ATOM 1216 O O . SER A 1 159 ? 23.617 17.030 -15.754 1.00 31.02 159 SER A O 1
ATOM 1218 N N . ASP A 1 160 ? 24.356 19.019 -14.955 1.00 36.75 160 ASP A N 1
ATOM 1219 C CA . ASP A 1 160 ? 23.086 19.728 -14.676 1.00 36.75 160 ASP A CA 1
ATOM 1220 C C . ASP A 1 160 ? 22.103 19.849 -15.869 1.00 36.75 160 ASP A C 1
ATOM 1222 O O . ASP A 1 160 ? 21.020 20.406 -15.718 1.00 36.75 160 ASP A O 1
ATOM 1226 N N . ASP A 1 161 ? 22.435 19.287 -17.037 1.00 41.94 161 ASP A N 1
ATOM 1227 C CA . ASP A 1 161 ? 21.637 19.336 -18.278 1.00 41.94 161 ASP A CA 1
ATOM 1228 C C . ASP A 1 161 ? 21.005 17.982 -18.688 1.00 41.94 161 ASP A C 1
ATOM 1230 O O . ASP A 1 161 ? 20.391 17.857 -19.750 1.00 41.94 161 ASP A O 1
ATOM 1234 N N . ASN A 1 162 ? 21.128 16.929 -17.872 1.00 47.88 162 ASN A N 1
ATOM 1235 C CA . ASN A 1 162 ? 20.779 15.564 -18.295 1.00 47.88 162 ASN A CA 1
ATOM 1236 C C . ASN A 1 162 ? 19.337 15.156 -17.943 1.00 47.88 162 ASN A C 1
ATOM 1238 O O . ASN A 1 162 ? 19.073 14.471 -16.953 1.00 47.88 162 ASN A O 1
ATOM 1242 N N . ALA A 1 163 ? 18.381 15.522 -18.799 1.00 52.56 163 ALA A N 1
ATOM 1243 C CA . ALA A 1 163 ? 17.059 14.894 -18.808 1.00 52.56 163 ALA A CA 1
ATOM 1244 C C . ALA A 1 163 ? 17.137 13.446 -19.361 1.00 52.56 163 ALA A C 1
ATOM 1246 O O . ALA A 1 163 ? 17.908 13.202 -20.289 1.00 52.56 163 ALA A O 1
ATOM 1247 N N . PRO A 1 164 ? 16.319 12.484 -18.871 1.00 67.31 164 PRO A N 1
ATOM 1248 C CA . PRO A 1 164 ? 16.180 11.157 -19.485 1.00 67.31 164 PRO A CA 1
ATOM 1249 C C . PRO A 1 164 ? 15.965 11.255 -21.003 1.00 67.31 164 PRO A C 1
ATOM 1251 O O . PRO A 1 164 ? 15.246 12.151 -21.446 1.00 67.31 164 PRO A O 1
ATOM 1254 N N . LEU A 1 165 ? 16.533 10.332 -21.791 1.00 79.06 165 LEU A N 1
ATOM 1255 C CA . LEU A 1 165 ? 16.634 10.442 -23.259 1.00 79.06 165 LEU A CA 1
ATOM 1256 C C . LEU A 1 165 ? 15.297 10.795 -23.943 1.00 79.06 165 LEU A C 1
ATOM 1258 O O . LEU A 1 165 ? 15.241 11.665 -24.809 1.00 79.06 165 LEU A O 1
ATOM 1262 N N . ILE A 1 166 ? 14.199 10.183 -23.490 1.00 82.75 166 ILE A N 1
ATOM 1263 C CA . ILE A 1 166 ? 12.843 10.452 -23.993 1.00 82.75 166 ILE A CA 1
ATOM 1264 C C . ILE A 1 166 ? 12.333 11.848 -23.599 1.00 82.75 166 ILE A C 1
ATOM 1266 O O . ILE A 1 166 ? 11.709 12.526 -24.411 1.00 82.75 166 ILE A O 1
ATOM 1270 N N . LYS A 1 167 ? 12.628 12.325 -22.383 1.00 77.88 167 LYS A N 1
ATOM 1271 C CA . LYS A 1 167 ? 12.259 13.678 -21.926 1.00 77.88 167 LYS A CA 1
ATOM 1272 C C . LYS A 1 167 ? 13.012 14.750 -22.718 1.00 77.88 167 LYS A C 1
ATOM 1274 O O . LYS A 1 167 ? 12.417 15.759 -23.099 1.00 77.88 167 LYS A O 1
ATOM 1279 N N . TRP A 1 168 ? 14.297 14.519 -22.990 1.00 82.00 168 TRP A N 1
ATOM 1280 C CA . TRP A 1 168 ? 15.096 15.385 -23.859 1.00 82.00 168 TRP A CA 1
ATOM 1281 C C . TRP A 1 168 ? 14.496 15.457 -25.271 1.00 82.00 168 TRP A C 1
ATOM 1283 O O . TRP A 1 168 ? 14.207 16.552 -25.754 1.00 82.00 168 TRP A O 1
ATOM 1293 N N . ALA A 1 169 ? 14.181 14.306 -25.873 1.00 83.19 169 ALA A N 1
ATOM 1294 C CA . ALA A 1 169 ? 13.559 14.238 -27.193 1.00 83.19 169 ALA A CA 1
ATOM 1295 C C . ALA A 1 169 ? 12.197 14.958 -27.264 1.00 83.19 169 ALA A C 1
ATOM 1297 O O . ALA A 1 169 ? 11.943 15.721 -28.194 1.00 83.19 169 ALA A O 1
ATOM 1298 N N . MET A 1 170 ? 11.336 14.781 -26.255 1.00 78.88 170 MET A N 1
ATOM 1299 C CA . MET A 1 170 ? 10.047 15.483 -26.169 1.00 78.88 170 MET A CA 1
ATOM 1300 C C . MET A 1 170 ? 10.210 17.004 -26.059 1.00 78.88 170 MET A C 1
ATOM 1302 O O . MET A 1 170 ? 9.417 17.752 -26.629 1.00 78.88 170 MET A O 1
ATOM 1306 N N . THR A 1 171 ? 11.238 17.472 -25.349 1.00 79.50 171 THR A N 1
ATOM 1307 C CA . THR A 1 171 ? 11.520 18.909 -25.213 1.00 79.50 171 THR A CA 1
ATOM 1308 C C . THR A 1 171 ? 11.912 19.517 -26.559 1.00 79.50 171 THR A C 1
ATOM 1310 O O . THR A 1 171 ? 11.418 20.582 -26.924 1.00 79.50 171 THR A O 1
ATOM 1313 N N . LEU A 1 172 ? 12.761 18.824 -27.321 1.00 82.75 172 LEU A N 1
ATOM 1314 C CA . LEU A 1 172 ? 13.179 19.259 -28.655 1.00 82.75 172 LEU A CA 1
ATOM 1315 C C . LEU A 1 172 ? 12.026 19.221 -29.665 1.00 82.75 172 LEU A C 1
ATOM 1317 O O . LEU A 1 172 ? 11.841 20.174 -30.418 1.00 82.75 172 LEU A O 1
ATOM 1321 N N . GLN A 1 173 ? 11.178 18.188 -29.609 1.00 81.88 173 GLN A N 1
ATOM 1322 C CA . GLN A 1 173 ? 9.943 18.107 -30.398 1.00 81.88 173 GLN A CA 1
ATOM 1323 C C . GLN A 1 173 ? 9.044 19.338 -30.183 1.00 81.88 173 GLN A C 1
ATOM 1325 O O . GLN A 1 173 ? 8.512 19.881 -31.147 1.00 81.88 173 GLN A O 1
ATOM 1330 N N . GLN A 1 174 ? 8.867 19.783 -28.934 1.00 78.06 174 GLN A N 1
ATOM 1331 C CA . GLN A 1 174 ? 8.024 20.941 -28.604 1.00 78.06 174 GLN A CA 1
ATOM 1332 C C . GLN A 1 174 ? 8.616 22.272 -29.077 1.00 78.06 174 GLN A C 1
ATOM 1334 O O . GLN A 1 174 ? 7.865 23.180 -29.427 1.00 78.06 174 GLN A O 1
ATOM 1339 N N . LYS A 1 175 ? 9.947 22.388 -29.087 1.00 80.75 175 LYS A N 1
ATOM 1340 C CA . LYS A 1 175 ? 10.657 23.576 -29.580 1.00 80.75 175 LYS A CA 1
ATOM 1341 C C . LYS A 1 175 ? 10.713 23.652 -31.109 1.00 80.75 175 LYS A C 1
ATOM 1343 O O . LYS A 1 175 ? 10.930 24.732 -31.642 1.00 80.75 175 LYS A O 1
ATOM 1348 N N . GLY A 1 176 ? 10.468 22.536 -31.798 1.00 82.31 176 GLY A N 1
ATOM 1349 C CA . GLY A 1 176 ? 10.618 22.419 -33.251 1.00 82.31 176 GLY A CA 1
ATOM 1350 C C . GLY A 1 176 ? 12.018 21.980 -33.696 1.00 82.31 176 GLY A C 1
ATOM 1351 O O . GLY A 1 176 ? 12.242 21.816 -34.891 1.00 82.31 176 GLY A O 1
ATOM 1352 N N . ASP A 1 177 ? 12.921 21.696 -32.754 1.00 86.06 177 ASP A N 1
ATOM 1353 C CA . ASP A 1 177 ? 14.341 21.393 -32.990 1.00 86.06 177 ASP A CA 1
ATOM 1354 C C . ASP A 1 177 ? 14.636 19.881 -32.906 1.00 86.06 177 ASP A C 1
ATOM 1356 O O . ASP A 1 177 ? 15.681 19.442 -32.430 1.00 86.06 177 ASP A O 1
ATOM 1360 N N . ILE A 1 178 ? 13.694 19.040 -33.352 1.00 86.88 178 ILE A N 1
ATOM 1361 C CA . ILE A 1 178 ? 13.749 17.568 -33.218 1.00 86.88 178 ILE A CA 1
ATOM 1362 C C . ILE A 1 178 ? 15.032 16.943 -33.805 1.00 86.88 178 ILE A C 1
ATOM 1364 O O . ILE A 1 178 ? 15.490 15.897 -33.348 1.00 86.88 178 ILE A O 1
ATOM 1368 N N . MET A 1 179 ? 15.643 17.591 -34.797 1.00 91.44 179 MET A N 1
ATOM 1369 C CA . MET A 1 179 ? 16.839 17.092 -35.477 1.00 91.44 179 MET A CA 1
ATOM 1370 C C . MET A 1 179 ? 18.107 17.145 -34.614 1.00 91.44 179 MET A C 1
ATOM 1372 O O . MET A 1 179 ? 19.050 16.416 -34.910 1.00 91.44 179 MET A O 1
ATOM 1376 N N . GLU A 1 180 ? 18.124 17.911 -33.514 1.00 89.81 180 GLU A N 1
ATOM 1377 C CA . GLU A 1 180 ? 19.238 17.906 -32.546 1.00 89.81 180 GLU A CA 1
ATOM 1378 C C . GLU A 1 180 ? 19.408 16.555 -31.825 1.00 89.81 180 GLU A C 1
ATOM 1380 O O . GLU A 1 180 ? 20.424 16.307 -31.174 1.00 89.81 180 GLU A O 1
ATOM 1385 N N . ILE A 1 181 ? 18.419 15.662 -31.941 1.00 90.81 181 ILE A N 1
ATOM 1386 C CA . ILE A 1 181 ? 18.470 14.314 -31.371 1.00 90.81 181 ILE A CA 1
ATOM 1387 C C . ILE A 1 181 ? 19.476 13.425 -32.104 1.00 90.81 181 ILE A C 1
ATOM 1389 O O . ILE A 1 181 ? 20.038 12.522 -31.483 1.00 90.81 181 ILE A O 1
ATOM 1393 N N . VAL A 1 182 ? 19.683 13.650 -33.405 1.00 93.75 182 VAL A N 1
ATOM 1394 C CA . VAL A 1 182 ? 20.470 12.764 -34.271 1.00 93.75 182 VAL A CA 1
ATOM 1395 C C . VAL A 1 182 ? 21.935 12.733 -33.834 1.00 93.75 182 VAL A C 1
ATOM 1397 O O . VAL A 1 182 ? 22.526 13.764 -33.521 1.00 93.75 182 VAL A O 1
ATOM 1400 N N . ASP A 1 183 ? 22.518 11.534 -33.812 1.00 91.94 183 ASP A N 1
ATOM 1401 C CA . ASP A 1 183 ? 23.894 11.295 -33.379 1.00 91.94 183 ASP A CA 1
ATOM 1402 C C . ASP A 1 183 ? 24.901 12.174 -34.149 1.00 91.94 183 ASP A C 1
ATOM 1404 O O . ASP A 1 183 ? 25.068 11.994 -35.361 1.00 91.94 183 ASP A O 1
ATOM 1408 N N . PRO A 1 184 ? 25.642 13.067 -33.466 1.00 88.94 184 PRO A N 1
ATOM 1409 C CA . PRO A 1 184 ? 26.655 13.904 -34.104 1.00 88.94 184 PRO A CA 1
ATOM 1410 C C . PRO A 1 184 ? 27.758 13.108 -34.816 1.00 88.94 184 PRO A C 1
ATOM 1412 O O . PRO A 1 184 ? 28.377 13.625 -35.743 1.00 88.94 184 PRO A O 1
ATOM 1415 N N . LYS A 1 185 ? 27.997 11.843 -34.429 1.00 87.44 185 LYS A N 1
ATOM 1416 C CA . LYS A 1 185 ? 28.984 10.957 -35.076 1.00 87.44 185 LYS A CA 1
ATOM 1417 C C . LYS A 1 185 ? 28.605 10.551 -36.500 1.00 87.44 185 LYS A C 1
ATOM 1419 O O . LYS A 1 185 ? 29.432 9.961 -37.186 1.00 87.44 185 LYS A O 1
ATOM 1424 N N . LEU A 1 186 ? 27.366 10.806 -36.923 1.00 88.94 186 LEU A N 1
ATOM 1425 C CA . LEU A 1 186 ? 26.951 10.623 -38.312 1.00 88.94 186 LEU A CA 1
ATOM 1426 C C . LEU A 1 186 ? 27.448 11.762 -39.215 1.00 88.94 186 LEU A C 1
ATOM 1428 O O . LEU A 1 186 ? 27.292 11.656 -40.420 1.00 88.94 186 LEU A O 1
ATOM 1432 N N . GLU A 1 187 ? 28.019 12.841 -38.660 1.00 86.12 187 GLU A N 1
ATOM 1433 C CA . GLU A 1 187 ? 28.669 13.938 -39.406 1.00 86.12 187 GLU A CA 1
ATOM 1434 C C . GLU A 1 187 ? 27.788 14.575 -40.507 1.00 86.12 187 GLU A C 1
ATOM 1436 O O . GLU A 1 187 ? 28.281 15.165 -41.463 1.00 86.12 187 GLU A O 1
ATOM 1441 N N . GLY A 1 188 ? 26.459 14.489 -40.365 1.00 81.69 188 GLY A N 1
ATOM 1442 C CA . GLY A 1 188 ? 25.494 14.972 -41.362 1.00 81.69 188 GLY A CA 1
ATOM 1443 C C . GLY A 1 188 ? 25.155 13.971 -42.475 1.00 81.69 188 GLY A C 1
ATOM 1444 O O . GLY A 1 188 ? 24.283 14.254 -43.293 1.00 81.69 188 GLY A O 1
ATOM 1445 N N . GLU A 1 189 ? 25.771 12.787 -42.492 1.00 88.94 189 GLU A N 1
ATOM 1446 C CA . GLU A 1 189 ? 25.504 11.706 -43.448 1.00 88.94 189 GLU A CA 1
ATOM 1447 C C . GLU A 1 189 ? 24.295 10.850 -43.026 1.00 88.94 189 GLU A C 1
ATOM 1449 O O . GLU A 1 189 ? 24.405 9.681 -42.651 1.00 88.94 189 GLU A O 1
ATOM 1454 N N . PHE A 1 190 ? 23.100 11.438 -43.073 1.00 92.44 190 PHE A N 1
ATOM 1455 C CA . PHE A 1 190 ? 21.844 10.726 -42.833 1.00 92.44 190 PHE A CA 1
ATOM 1456 C C . PHE A 1 190 ? 20.686 11.331 -43.631 1.00 92.44 190 PHE A C 1
ATOM 1458 O O . PHE A 1 190 ? 20.701 12.500 -44.015 1.00 92.44 190 PHE A O 1
ATOM 1465 N N . ASN A 1 191 ? 19.642 10.537 -43.869 1.00 93.62 191 ASN A N 1
ATOM 1466 C CA . ASN A 1 191 ? 18.424 11.035 -44.498 1.00 93.62 191 ASN A CA 1
ATOM 1467 C C . ASN A 1 191 ? 17.542 11.711 -43.437 1.00 93.62 191 ASN A C 1
ATOM 1469 O O . ASN A 1 191 ? 17.019 11.046 -42.542 1.00 93.62 191 ASN A O 1
ATOM 1473 N N . SER A 1 192 ? 17.372 13.031 -43.538 1.00 92.00 192 SER A N 1
ATOM 1474 C CA . SER A 1 192 ? 16.630 13.830 -42.554 1.00 92.00 192 SER A CA 1
ATOM 1475 C C . SER A 1 192 ? 15.170 13.401 -42.404 1.00 92.00 192 SER A C 1
ATOM 1477 O O . SER A 1 192 ? 14.684 13.319 -41.279 1.00 92.00 192 SER A O 1
ATOM 1479 N N . LEU A 1 193 ? 14.496 13.054 -43.505 1.00 91.62 193 LEU A N 1
ATOM 1480 C CA . LEU A 1 193 ? 13.106 12.596 -43.486 1.00 91.62 193 LEU A CA 1
ATOM 1481 C C . LEU A 1 193 ? 12.975 11.254 -42.758 1.00 91.62 193 LEU A C 1
ATOM 1483 O O . LEU A 1 193 ? 12.056 11.059 -41.966 1.00 91.62 193 LEU A O 1
ATOM 1487 N N . GLU A 1 194 ? 13.899 10.325 -43.006 1.00 94.25 194 GLU A N 1
ATOM 1488 C CA . GLU A 1 194 ? 13.913 9.026 -42.327 1.00 94.25 194 GLU A CA 1
ATOM 1489 C C . GLU A 1 194 ? 14.248 9.162 -40.840 1.00 94.25 194 GLU A C 1
ATOM 1491 O O . GLU A 1 194 ? 13.653 8.469 -40.012 1.00 94.25 194 GLU A O 1
ATOM 1496 N N . ALA A 1 195 ? 15.177 10.058 -40.496 1.00 94.50 195 ALA A N 1
ATOM 1497 C CA . ALA A 1 195 ? 15.570 10.315 -39.117 1.00 94.50 195 ALA A CA 1
ATOM 1498 C C . ALA A 1 195 ? 14.433 10.944 -38.315 1.00 94.50 195 ALA A C 1
ATOM 1500 O O . ALA A 1 195 ? 14.063 10.422 -37.263 1.00 94.50 195 ALA A O 1
ATOM 1501 N N . GLU A 1 196 ? 13.807 11.993 -38.849 1.00 93.62 196 GLU A N 1
ATOM 1502 C CA . GLU A 1 196 ? 12.632 12.620 -38.245 1.00 93.62 196 GLU A CA 1
ATOM 1503 C C . GLU A 1 196 ? 11.501 11.602 -38.044 1.00 93.62 196 GLU A C 1
ATOM 1505 O O . GLU A 1 196 ? 10.872 11.549 -36.982 1.00 93.62 196 GLU A O 1
ATOM 1510 N N . ARG A 1 197 ? 11.272 10.742 -39.043 1.00 94.50 197 ARG A N 1
ATOM 1511 C CA . ARG A 1 197 ? 10.259 9.689 -38.978 1.00 94.50 197 ARG A CA 1
ATOM 1512 C C . ARG A 1 197 ? 10.552 8.687 -37.864 1.00 94.50 197 ARG A C 1
ATOM 1514 O O . ARG A 1 197 ? 9.659 8.397 -37.073 1.00 94.50 197 ARG A O 1
ATOM 1521 N N . MET A 1 198 ? 11.790 8.201 -37.756 1.00 97.00 198 MET A N 1
ATOM 1522 C CA . MET A 1 198 ? 12.190 7.262 -36.703 1.00 97.00 198 MET A CA 1
ATOM 1523 C C . MET A 1 198 ? 12.043 7.871 -35.303 1.00 97.00 198 MET A C 1
ATOM 1525 O O . MET A 1 198 ? 11.541 7.199 -34.403 1.00 97.00 198 MET A O 1
ATOM 1529 N N . ILE A 1 199 ? 12.401 9.149 -35.124 1.00 94.94 199 ILE A N 1
ATOM 1530 C CA . ILE A 1 199 ? 12.221 9.857 -33.847 1.00 94.94 199 ILE A CA 1
ATOM 1531 C C . ILE A 1 199 ? 10.735 9.950 -33.491 1.00 94.94 199 ILE A C 1
ATOM 1533 O O . ILE A 1 199 ? 10.343 9.639 -32.366 1.00 94.94 199 ILE A O 1
ATOM 1537 N N . LYS A 1 200 ? 9.886 10.337 -34.447 1.00 93.50 200 LYS A N 1
ATOM 1538 C CA . LYS A 1 200 ? 8.438 10.431 -34.227 1.00 93.50 200 LYS A CA 1
ATOM 1539 C C . LYS A 1 200 ? 7.829 9.074 -33.871 1.00 93.50 200 LYS A C 1
ATOM 1541 O O . LYS A 1 200 ? 7.054 9.005 -32.921 1.00 93.50 200 LYS A O 1
ATOM 1546 N N . VAL A 1 201 ? 8.219 7.992 -34.552 1.00 95.38 201 VAL A N 1
ATOM 1547 C CA . VAL A 1 201 ? 7.795 6.627 -34.183 1.00 95.38 201 VAL A CA 1
ATOM 1548 C C . VAL A 1 201 ? 8.246 6.284 -32.763 1.00 95.38 201 VAL A C 1
ATOM 1550 O O . VAL A 1 201 ? 7.432 5.826 -31.965 1.00 95.38 201 VAL A O 1
ATOM 1553 N N . ALA A 1 202 ? 9.502 6.566 -32.406 1.00 95.25 202 ALA A N 1
ATOM 1554 C CA . ALA A 1 202 ? 10.018 6.326 -31.060 1.00 95.25 202 ALA A CA 1
ATOM 1555 C C . ALA A 1 202 ? 9.205 7.070 -29.980 1.00 95.25 202 ALA A C 1
ATOM 1557 O O . ALA A 1 202 ? 8.905 6.502 -28.925 1.00 95.25 202 ALA A O 1
ATOM 1558 N N . LEU A 1 203 ? 8.780 8.308 -30.250 1.00 90.88 203 LEU A N 1
ATOM 1559 C CA . LEU A 1 203 ? 7.950 9.105 -29.340 1.00 90.88 203 LEU A CA 1
ATOM 1560 C C . LEU A 1 203 ? 6.525 8.552 -29.184 1.00 90.88 203 LEU A C 1
ATOM 1562 O O . LEU A 1 203 ? 6.013 8.502 -28.066 1.00 90.88 203 LEU A O 1
ATOM 1566 N N . VAL A 1 204 ? 5.886 8.097 -30.267 1.00 91.69 204 VAL A N 1
ATOM 1567 C CA . VAL A 1 204 ? 4.550 7.475 -30.181 1.00 91.69 204 VAL A CA 1
ATOM 1568 C C . VAL A 1 204 ? 4.634 6.116 -29.469 1.00 91.69 204 VAL A C 1
ATOM 1570 O O . VAL A 1 204 ? 3.810 5.821 -28.602 1.00 91.69 204 VAL A O 1
ATOM 1573 N N . CYS A 1 205 ? 5.670 5.318 -29.740 1.00 94.00 205 CYS A N 1
ATOM 1574 C CA . CYS A 1 205 ? 5.930 4.059 -29.035 1.00 94.00 205 CYS A CA 1
ATOM 1575 C C . CYS A 1 205 ? 6.185 4.258 -27.532 1.00 94.00 205 CYS A C 1
ATOM 1577 O O . CYS A 1 205 ? 5.778 3.423 -26.730 1.00 94.00 205 CYS A O 1
ATOM 1579 N N . THR A 1 206 ? 6.793 5.377 -27.124 1.00 91.56 206 THR A N 1
ATOM 1580 C CA . THR A 1 206 ? 7.054 5.707 -25.708 1.00 91.56 206 THR A CA 1
ATOM 1581 C C . THR A 1 206 ? 5.940 6.509 -25.031 1.00 91.56 206 THR A C 1
ATOM 1583 O O . THR A 1 206 ? 6.139 7.076 -23.954 1.00 91.56 206 THR A O 1
ATOM 1586 N N . ASN A 1 207 ? 4.730 6.533 -25.602 1.00 84.75 207 ASN A N 1
ATOM 1587 C CA . ASN A 1 207 ? 3.594 7.199 -24.971 1.00 84.75 207 ASN A CA 1
ATOM 1588 C C . ASN A 1 207 ? 3.303 6.602 -23.578 1.00 84.75 207 ASN A C 1
ATOM 1590 O O . ASN A 1 207 ? 3.301 5.383 -23.391 1.00 84.75 207 ASN A O 1
ATOM 1594 N N . ALA A 1 208 ? 3.028 7.448 -22.583 1.00 76.44 208 ALA A N 1
ATOM 1595 C CA . ALA A 1 208 ? 2.696 6.993 -21.232 1.00 76.44 208 ALA A CA 1
ATOM 1596 C C . ALA A 1 208 ? 1.413 6.142 -21.195 1.00 76.44 208 ALA A C 1
ATOM 1598 O O . ALA A 1 208 ? 1.299 5.244 -20.365 1.00 76.44 208 ALA A O 1
ATOM 1599 N N . THR A 1 209 ? 0.478 6.389 -22.117 1.00 77.62 209 THR A N 1
ATOM 1600 C CA . THR A 1 209 ? -0.779 5.646 -22.235 1.00 77.62 209 THR A CA 1
ATOM 1601 C C . THR A 1 209 ? -0.607 4.450 -23.186 1.00 77.62 209 THR A C 1
ATOM 1603 O O . THR A 1 209 ? -0.374 4.660 -24.378 1.00 77.62 209 THR A O 1
ATOM 1606 N N . PRO A 1 210 ? -0.769 3.192 -22.727 1.00 81.38 210 PRO A N 1
ATOM 1607 C CA . PRO A 1 210 ? -0.505 1.996 -23.543 1.00 81.38 210 PRO A CA 1
ATOM 1608 C C . PRO A 1 210 ? -1.415 1.852 -24.769 1.00 81.38 210 PRO A C 1
ATOM 1610 O O . PRO A 1 210 ? -0.998 1.330 -25.804 1.00 81.38 210 PRO A O 1
ATOM 1613 N N . SER A 1 211 ? -2.663 2.319 -24.673 1.00 82.88 211 SER A N 1
ATOM 1614 C CA . SER A 1 211 ? -3.626 2.283 -25.781 1.00 82.88 211 SER A CA 1
ATOM 1615 C C . SER A 1 211 ? -3.273 3.245 -26.916 1.00 82.88 211 SER A C 1
ATOM 1617 O O . SER A 1 211 ? -3.693 3.002 -28.039 1.00 82.88 211 SER A O 1
ATOM 1619 N N . LEU A 1 212 ? -2.476 4.286 -26.648 1.00 84.56 212 LEU A N 1
ATOM 1620 C CA . LEU A 1 212 ? -2.011 5.244 -27.658 1.00 84.56 212 LEU A CA 1
ATOM 1621 C C . LEU A 1 212 ? -0.722 4.803 -28.362 1.00 84.56 212 LEU A C 1
ATOM 1623 O O . LEU A 1 212 ? -0.317 5.427 -29.340 1.00 84.56 212 LEU A O 1
ATOM 1627 N N . ARG A 1 213 ? -0.055 3.755 -27.866 1.00 92.25 213 ARG A N 1
ATOM 1628 C CA . ARG A 1 213 ? 1.099 3.161 -28.550 1.00 92.25 213 ARG A CA 1
ATOM 1629 C C . ARG A 1 213 ? 0.609 2.339 -29.745 1.00 92.25 213 ARG A C 1
ATOM 1631 O O . ARG A 1 213 ? -0.425 1.680 -29.603 1.00 92.25 213 ARG A O 1
ATOM 1638 N N . PRO A 1 214 ? 1.334 2.305 -30.869 1.00 94.88 214 PRO A N 1
ATOM 1639 C CA . PRO A 1 214 ? 0.956 1.479 -32.008 1.00 94.88 214 PRO A CA 1
ATOM 1640 C C . PRO A 1 214 ? 1.114 -0.014 -31.682 1.00 94.88 214 PRO A C 1
ATOM 1642 O O . PRO A 1 214 ? 1.742 -0.393 -30.686 1.00 94.88 214 PRO A O 1
ATOM 1645 N N . LEU A 1 215 ? 0.539 -0.868 -32.521 1.00 95.50 215 LEU A N 1
ATOM 1646 C CA . LEU A 1 215 ? 0.981 -2.256 -32.655 1.00 95.50 215 LEU A CA 1
ATOM 1647 C C . LEU A 1 215 ? 2.375 -2.300 -33.296 1.00 95.50 215 LEU A C 1
ATOM 1649 O O . LEU A 1 215 ? 2.812 -1.335 -33.928 1.00 95.50 215 LEU A O 1
ATOM 1653 N N . MET A 1 216 ? 3.093 -3.416 -33.157 1.00 97.38 216 MET A N 1
ATOM 1654 C CA . MET A 1 216 ? 4.415 -3.516 -33.778 1.00 97.38 216 MET A CA 1
ATOM 1655 C C . MET A 1 216 ? 4.321 -3.600 -35.303 1.00 97.38 216 MET A C 1
ATOM 1657 O O . MET A 1 216 ? 5.140 -2.971 -35.969 1.00 97.38 216 MET A O 1
ATOM 1661 N N . SER A 1 217 ? 3.288 -4.240 -35.861 1.00 96.25 217 SER A N 1
ATOM 1662 C CA . SER A 1 217 ? 2.997 -4.196 -37.304 1.00 96.25 217 SER A CA 1
ATOM 1663 C C . SER A 1 217 ? 2.737 -2.776 -37.829 1.00 96.25 217 SER A C 1
ATOM 1665 O O . SER A 1 217 ? 3.188 -2.399 -38.913 1.00 96.25 217 SER A O 1
ATOM 1667 N N .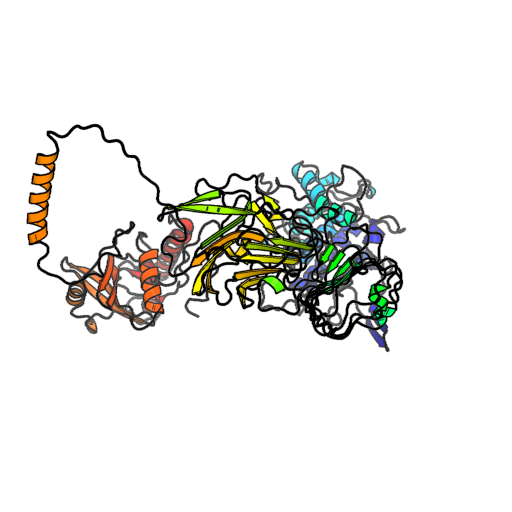 GLU A 1 218 ? 2.051 -1.940 -37.047 1.00 96.19 218 GLU A N 1
ATOM 1668 C CA . GLU A 1 218 ? 1.851 -0.522 -37.361 1.00 96.19 218 GLU A CA 1
ATOM 1669 C C . GLU A 1 218 ? 3.172 0.253 -37.272 1.00 96.19 218 GLU A C 1
ATOM 1671 O O . GLU A 1 218 ? 3.491 1.023 -38.176 1.00 96.19 218 GLU A O 1
ATOM 1676 N N . ALA A 1 219 ? 3.979 0.016 -36.231 1.00 96.81 219 ALA A N 1
ATOM 1677 C CA . ALA A 1 219 ? 5.288 0.645 -36.075 1.00 96.81 219 ALA A CA 1
ATOM 1678 C C . ALA A 1 219 ? 6.245 0.296 -37.232 1.00 96.81 219 ALA A C 1
ATOM 1680 O O . ALA A 1 219 ? 6.966 1.176 -37.703 1.00 96.81 219 ALA A O 1
ATOM 1681 N N . VAL A 1 220 ? 6.220 -0.945 -37.735 1.00 97.56 220 VAL A N 1
ATOM 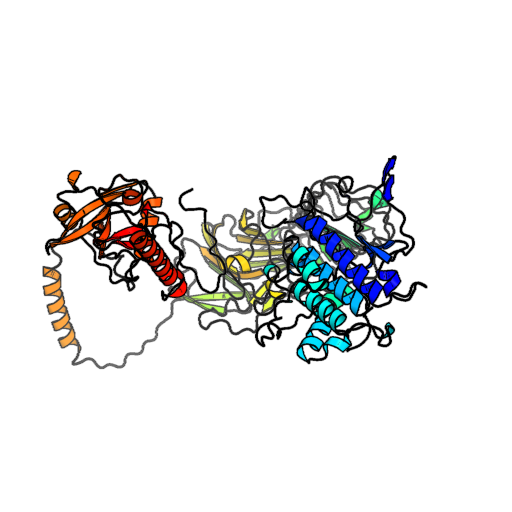1682 C CA . VAL A 1 220 ? 6.978 -1.369 -38.928 1.00 97.56 220 VAL A CA 1
ATOM 1683 C C . VAL A 1 220 ? 6.548 -0.559 -40.153 1.00 97.56 220 VAL A C 1
ATOM 1685 O O . VAL A 1 220 ? 7.387 0.107 -40.760 1.00 97.56 220 VAL A O 1
ATOM 1688 N N . LYS A 1 221 ? 5.243 -0.505 -40.454 1.00 96.38 221 LYS A N 1
ATOM 1689 C CA . LYS A 1 221 ? 4.706 0.288 -41.577 1.00 96.38 221 LYS A CA 1
ATOM 1690 C C . LYS A 1 221 ? 5.023 1.777 -41.444 1.00 96.38 221 LYS A C 1
ATOM 1692 O O . LYS A 1 221 ? 5.326 2.445 -42.434 1.00 96.38 221 LYS A O 1
ATOM 1697 N N . MET A 1 222 ? 4.985 2.315 -40.223 1.00 96.75 222 MET A N 1
ATOM 1698 C CA . MET A 1 222 ? 5.381 3.696 -39.961 1.00 96.75 222 MET A CA 1
ATOM 1699 C C . MET A 1 222 ? 6.872 3.915 -40.227 1.00 96.75 222 MET A C 1
ATOM 1701 O O . MET A 1 222 ? 7.216 4.940 -40.801 1.00 96.75 222 MET A O 1
ATOM 1705 N N . LEU A 1 223 ? 7.763 2.991 -39.867 1.00 95.75 223 LEU A N 1
ATOM 1706 C CA . LEU A 1 223 ? 9.204 3.117 -40.134 1.00 95.75 223 LEU A CA 1
ATOM 1707 C C . LEU A 1 223 ? 9.553 2.952 -41.619 1.00 95.75 223 LEU A C 1
ATOM 1709 O O . LEU A 1 223 ? 10.474 3.609 -42.108 1.00 95.75 223 LEU A O 1
ATOM 1713 N N . GLU A 1 224 ? 8.820 2.104 -42.340 1.00 95.12 224 GLU A N 1
ATOM 1714 C CA . GLU A 1 224 ? 9.044 1.828 -43.766 1.00 95.12 224 GLU A CA 1
ATOM 1715 C C . GLU A 1 224 ? 8.467 2.902 -44.695 1.00 95.12 224 GLU A C 1
ATOM 1717 O O . GLU A 1 224 ? 8.855 2.984 -45.857 1.00 95.12 224 GLU A O 1
ATOM 1722 N N . GLY A 1 225 ? 7.610 3.785 -44.179 1.00 91.50 225 GLY A N 1
ATOM 1723 C CA . GLY A 1 225 ? 7.022 4.867 -44.967 1.00 91.50 225 GLY A CA 1
ATOM 1724 C C . GLY A 1 225 ? 5.577 4.627 -45.396 1.00 91.50 225 GLY A C 1
ATOM 1725 O O . GLY A 1 225 ? 4.946 5.545 -45.913 1.00 91.50 225 GLY A O 1
ATOM 1726 N N . GLU A 1 226 ? 5.046 3.432 -45.146 1.00 93.62 226 GLU A N 1
ATOM 1727 C CA . GLU A 1 226 ? 3.762 2.937 -45.657 1.00 93.62 226 GLU A CA 1
ATOM 1728 C C . GLU A 1 226 ? 2.543 3.434 -44.866 1.00 93.62 226 GLU A C 1
ATOM 1730 O O . GLU A 1 226 ? 1.417 3.377 -45.355 1.00 93.62 226 GLU A O 1
ATOM 1735 N N . MET A 1 227 ? 2.753 3.928 -43.642 1.00 91.75 227 MET A N 1
ATOM 1736 C CA . MET A 1 227 ? 1.699 4.442 -42.762 1.00 91.75 227 MET A CA 1
ATOM 1737 C C . MET A 1 227 ? 2.081 5.802 -42.181 1.00 91.75 227 MET A C 1
ATOM 1739 O O . MET A 1 227 ? 3.200 5.976 -41.691 1.00 91.75 227 MET A O 1
ATOM 1743 N N . GLU A 1 228 ? 1.159 6.767 -42.214 1.00 90.12 228 GLU A N 1
ATOM 1744 C CA . GLU A 1 228 ? 1.361 8.065 -41.563 1.00 90.12 228 GLU A CA 1
ATOM 1745 C C . GLU A 1 228 ? 1.430 7.936 -40.038 1.00 90.12 228 GLU A C 1
ATOM 1747 O O . GLU A 1 228 ? 0.759 7.104 -39.429 1.00 90.12 228 GLU A O 1
ATOM 1752 N N . ILE A 1 229 ? 2.249 8.784 -39.413 1.00 89.50 229 ILE A N 1
ATOM 1753 C CA . ILE A 1 229 ? 2.408 8.798 -37.959 1.00 89.50 229 ILE A CA 1
ATOM 1754 C C . ILE A 1 229 ? 1.292 9.666 -37.360 1.00 89.50 229 ILE A C 1
ATOM 1756 O O . ILE A 1 229 ? 1.174 10.830 -37.757 1.00 89.50 229 ILE A O 1
ATOM 1760 N N . PRO A 1 230 ? 0.503 9.159 -36.393 1.00 81.81 230 PRO A N 1
ATOM 1761 C CA . PRO A 1 230 ? -0.506 9.953 -35.699 1.00 81.81 230 PRO A CA 1
ATOM 1762 C C . PRO A 1 230 ? 0.090 11.241 -35.119 1.00 81.81 230 PRO A C 1
ATOM 1764 O O . PRO A 1 230 ? 1.199 11.232 -34.578 1.00 81.81 230 PRO A O 1
ATOM 1767 N N . GLN A 1 231 ? -0.643 12.358 -35.204 1.00 65.75 231 GLN A N 1
ATOM 1768 C CA . GLN A 1 231 ? -0.182 13.613 -34.609 1.00 65.75 231 GLN A CA 1
ATOM 1769 C C . GLN A 1 231 ? -0.005 13.444 -33.096 1.00 65.75 231 GLN A C 1
ATOM 1771 O O . GLN A 1 231 ? -0.951 13.142 -32.368 1.00 65.75 231 GLN A O 1
ATOM 1776 N N . ILE A 1 232 ? 1.217 13.674 -32.617 1.00 60.78 232 ILE A N 1
ATOM 1777 C CA . ILE A 1 232 ? 1.516 13.762 -31.188 1.00 60.78 232 ILE A CA 1
ATOM 1778 C C . ILE A 1 232 ? 0.808 15.026 -30.677 1.00 60.78 232 ILE A C 1
ATOM 1780 O O . ILE A 1 232 ? 1.205 16.134 -31.032 1.00 60.78 232 ILE A O 1
ATOM 1784 N N . MET A 1 233 ? -0.276 14.881 -29.906 1.00 44.88 233 MET A N 1
ATOM 1785 C CA . MET A 1 233 ? -1.052 16.021 -29.402 1.00 44.88 233 MET A CA 1
ATOM 1786 C C . MET A 1 233 ? -0.183 16.931 -28.519 1.00 44.88 233 MET A C 1
ATOM 1788 O O . MET A 1 233 ? 0.108 16.611 -27.366 1.00 44.88 233 MET A O 1
ATOM 1792 N N . SER A 1 234 ? 0.180 18.103 -29.040 1.00 41.38 234 SER A N 1
ATOM 1793 C CA . SER A 1 234 ? 0.801 19.200 -28.290 1.00 41.38 234 SER A CA 1
ATOM 1794 C C . SER A 1 234 ? -0.260 19.942 -27.465 1.00 41.38 234 SER A C 1
ATOM 1796 O O . SER A 1 234 ? -0.715 21.019 -27.837 1.00 41.38 234 SER A O 1
ATOM 1798 N N . GLY A 1 235 ? -0.715 19.343 -26.362 1.00 32.44 235 GLY A N 1
ATOM 1799 C CA . GLY A 1 235 ? -1.653 19.965 -25.421 1.00 32.44 235 GLY A CA 1
ATOM 1800 C C . GLY A 1 235 ? -0.950 20.529 -24.173 1.00 32.44 235 GLY A C 1
ATOM 1801 O O . GLY A 1 235 ? -0.230 19.774 -23.517 1.00 32.44 235 GLY A O 1
ATOM 1802 N N . PRO A 1 236 ? -1.203 21.788 -23.747 1.00 32.28 236 PRO A N 1
ATOM 1803 C CA . PRO A 1 236 ? -0.621 22.369 -22.526 1.00 32.28 236 PRO A CA 1
ATOM 1804 C C . PRO A 1 236 ? -1.125 21.758 -21.202 1.00 32.28 236 PRO A C 1
ATOM 1806 O O . PRO A 1 236 ? -0.701 22.188 -20.135 1.00 32.28 236 PRO A O 1
ATOM 1809 N N . ALA A 1 237 ? -2.031 20.774 -21.235 1.00 31.53 237 ALA A N 1
ATOM 1810 C CA . ALA A 1 237 ? -2.733 20.264 -20.052 1.00 31.53 237 ALA A CA 1
ATOM 1811 C C . ALA A 1 237 ? -2.291 18.862 -19.576 1.00 31.53 237 ALA A C 1
ATOM 1813 O O . ALA A 1 237 ? -2.887 18.330 -18.645 1.00 31.53 237 ALA A O 1
ATOM 1814 N N . VAL A 1 238 ? -1.260 18.251 -20.178 1.00 35.97 238 VAL A N 1
ATOM 1815 C CA . VAL A 1 238 ? -0.857 16.856 -19.861 1.00 35.97 238 VAL A CA 1
ATOM 1816 C C . VAL A 1 238 ? 0.610 16.715 -19.424 1.00 35.97 238 VAL A C 1
ATOM 1818 O O . VAL A 1 238 ? 0.990 15.690 -18.868 1.00 35.97 238 VAL A O 1
ATOM 1821 N N . TYR A 1 239 ? 1.442 17.749 -19.579 1.00 35.97 239 TYR A N 1
ATOM 1822 C CA . TYR A 1 239 ? 2.902 17.595 -19.457 1.00 35.97 239 TYR A CA 1
ATOM 1823 C C . TYR A 1 239 ? 3.586 18.551 -18.462 1.00 35.97 239 TYR A C 1
ATOM 1825 O O . TYR A 1 239 ? 4.811 18.602 -18.403 1.00 35.97 239 TYR A O 1
ATOM 1833 N N . GLY A 1 240 ? 2.811 19.281 -17.650 1.00 28.22 240 GLY A N 1
ATOM 1834 C CA . GLY A 1 240 ? 3.307 20.326 -16.741 1.00 28.22 240 GLY A CA 1
ATOM 1835 C C . GLY A 1 240 ? 3.544 19.937 -15.275 1.00 28.22 240 GLY A C 1
ATOM 1836 O O . GLY A 1 240 ? 3.886 20.813 -14.491 1.00 28.22 240 GLY A O 1
ATOM 1837 N N . HIS A 1 241 ? 3.381 18.674 -14.869 1.00 28.78 241 HIS A N 1
ATOM 1838 C CA . HIS A 1 241 ? 3.744 18.245 -13.511 1.00 28.78 241 HIS A CA 1
ATOM 1839 C C . HIS A 1 241 ? 4.761 17.104 -13.553 1.00 28.78 241 HIS A C 1
ATOM 1841 O O . HIS A 1 241 ? 4.409 15.938 -13.708 1.00 28.78 241 HIS A O 1
ATOM 1847 N N . ASP A 1 242 ? 6.032 17.496 -13.450 1.00 35.16 242 ASP A N 1
ATOM 1848 C CA . ASP A 1 242 ? 7.179 16.725 -12.973 1.00 35.16 242 ASP A CA 1
ATOM 1849 C C . ASP A 1 242 ? 7.084 15.198 -13.106 1.00 35.16 242 ASP A C 1
ATOM 1851 O O . ASP A 1 242 ? 6.936 14.462 -12.127 1.00 35.16 242 ASP A O 1
ATOM 1855 N N . LEU A 1 243 ? 7.356 14.693 -14.313 1.00 38.47 243 LEU A N 1
ATOM 1856 C CA . LEU A 1 243 ? 8.104 13.441 -14.437 1.00 38.47 243 LEU A CA 1
ATOM 1857 C C . LEU A 1 243 ? 9.520 13.693 -13.892 1.00 38.47 243 LEU A C 1
ATOM 1859 O O . LEU A 1 243 ? 10.481 13.905 -14.640 1.00 38.47 243 LEU A O 1
ATOM 1863 N N . ASN A 1 244 ? 9.638 13.714 -12.565 1.00 36.38 244 ASN A N 1
ATOM 1864 C CA . ASN A 1 244 ? 10.899 13.726 -11.832 1.00 36.38 244 ASN A CA 1
ATOM 1865 C C . ASN A 1 244 ? 11.442 12.285 -11.781 1.00 36.38 244 ASN A C 1
ATOM 1867 O O . ASN A 1 244 ? 11.596 11.674 -10.727 1.00 36.38 244 ASN A O 1
ATOM 1871 N N . PHE A 1 245 ? 11.701 11.718 -12.963 1.00 37.62 245 PHE A N 1
ATOM 1872 C CA . PHE A 1 245 ? 12.432 10.455 -13.120 1.00 37.62 245 PHE A CA 1
ATOM 1873 C C . PHE A 1 245 ? 13.860 10.562 -12.554 1.00 37.62 245 PHE A C 1
ATOM 1875 O O . PHE A 1 245 ? 14.407 9.576 -12.072 1.00 37.62 245 PHE A O 1
ATOM 1882 N N . SER A 1 246 ? 14.422 11.775 -12.541 1.00 34.47 246 SER A N 1
ATOM 1883 C CA . SER A 1 246 ? 15.648 12.162 -11.831 1.00 34.47 246 SER A CA 1
ATOM 1884 C C . SER A 1 246 ? 15.585 11.814 -10.345 1.00 34.47 246 SER A C 1
ATOM 1886 O O . SER A 1 246 ? 16.529 11.237 -9.828 1.00 34.47 246 SER A O 1
ATOM 1888 N N . LYS A 1 247 ? 14.443 12.032 -9.681 1.00 36.25 247 LYS A N 1
ATOM 1889 C CA . LYS A 1 247 ? 14.271 11.688 -8.262 1.00 36.25 247 LYS A CA 1
ATOM 1890 C C . LYS A 1 247 ? 14.267 10.173 -8.043 1.00 36.25 247 LYS A C 1
ATOM 1892 O O . LYS A 1 247 ? 14.857 9.692 -7.090 1.00 36.25 247 LYS A O 1
ATOM 1897 N N . LEU A 1 248 ? 13.696 9.406 -8.975 1.00 36.47 248 LEU A N 1
ATOM 1898 C CA . LEU A 1 248 ? 13.758 7.935 -8.995 1.00 36.47 248 LEU A CA 1
ATOM 1899 C C . LEU A 1 248 ? 15.192 7.409 -9.219 1.00 36.47 248 LEU A C 1
ATOM 1901 O O . LEU A 1 248 ? 15.552 6.380 -8.650 1.00 36.47 248 LEU A O 1
ATOM 1905 N N . MET A 1 249 ? 16.012 8.122 -10.003 1.00 33.25 249 MET A N 1
ATOM 1906 C CA . MET A 1 249 ? 17.432 7.803 -10.210 1.00 33.25 249 MET A CA 1
ATOM 1907 C C . MET A 1 249 ? 18.327 8.228 -9.031 1.00 33.25 249 MET A C 1
ATOM 1909 O O . MET A 1 249 ? 19.199 7.454 -8.637 1.00 33.25 249 MET A O 1
ATOM 1913 N N . GLU A 1 250 ? 18.068 9.376 -8.398 1.00 34.06 250 GLU A N 1
ATOM 1914 C CA . GLU A 1 250 ? 18.723 9.814 -7.151 1.00 34.06 250 GLU A CA 1
ATOM 1915 C C . GLU A 1 250 ? 18.371 8.887 -5.969 1.00 34.06 250 GLU A C 1
ATOM 1917 O O . GLU A 1 250 ? 19.225 8.552 -5.148 1.00 34.06 250 GLU A O 1
ATOM 1922 N N . MET A 1 251 ? 17.132 8.376 -5.918 1.00 36.00 251 MET A N 1
ATOM 1923 C CA . MET A 1 251 ? 16.642 7.438 -4.890 1.00 36.00 251 MET A CA 1
ATOM 1924 C C . MET A 1 251 ? 17.327 6.061 -4.909 1.00 36.00 251 MET A C 1
ATOM 1926 O O . MET A 1 251 ? 17.199 5.311 -3.932 1.00 36.00 251 MET A O 1
ATOM 1930 N N . GLN A 1 252 ? 18.035 5.729 -5.996 1.00 34.56 252 GLN A N 1
ATOM 1931 C CA . GLN A 1 252 ? 18.864 4.527 -6.126 1.00 34.56 252 GLN A CA 1
ATOM 1932 C C . GLN A 1 252 ? 20.358 4.804 -5.873 1.00 34.56 252 GLN A C 1
ATOM 1934 O O . GLN A 1 252 ? 21.098 3.884 -5.522 1.00 34.56 252 GLN A O 1
ATOM 1939 N N . GLU A 1 253 ? 20.815 6.056 -5.970 1.00 32.28 253 GLU A N 1
ATOM 1940 C CA . GLU A 1 253 ? 22.172 6.443 -5.556 1.00 32.28 253 GLU A CA 1
ATOM 1941 C C . GLU A 1 253 ? 22.306 6.565 -4.039 1.00 32.28 253 GLU A C 1
ATOM 1943 O O . GLU A 1 253 ? 23.354 6.219 -3.502 1.00 32.28 253 GLU A O 1
ATOM 1948 N N . SER A 1 254 ? 21.229 6.886 -3.312 1.00 32.38 254 SER A N 1
ATOM 1949 C CA . SER A 1 254 ? 21.230 6.800 -1.842 1.00 32.38 254 SER A CA 1
ATOM 1950 C C . SER A 1 254 ? 21.257 5.355 -1.308 1.00 32.38 254 SER A C 1
ATOM 1952 O O . SER A 1 254 ? 21.351 5.147 -0.102 1.00 32.38 254 SER A O 1
ATOM 1954 N N . THR A 1 255 ? 21.178 4.346 -2.188 1.00 38.25 255 THR A N 1
ATOM 1955 C CA . THR A 1 255 ? 21.525 2.944 -1.886 1.00 38.25 255 THR A CA 1
ATOM 1956 C C . THR A 1 255 ? 23.000 2.625 -2.130 1.00 38.25 255 THR A C 1
ATOM 1958 O O . THR A 1 255 ? 23.378 1.457 -2.108 1.00 38.25 255 THR A O 1
ATOM 1961 N N . SER A 1 256 ? 23.877 3.631 -2.234 1.00 31.48 256 SER A N 1
ATOM 1962 C CA . SER A 1 256 ? 25.306 3.452 -1.962 1.00 31.48 256 SER A CA 1
ATOM 1963 C C . SER A 1 256 ? 25.571 3.214 -0.462 1.00 31.48 256 SER A C 1
ATOM 1965 O O . SER A 1 256 ? 26.439 3.843 0.139 1.00 31.48 256 SER A O 1
ATOM 1967 N N . MET A 1 257 ? 24.846 2.286 0.171 1.00 37.25 257 MET A N 1
ATOM 1968 C CA . MET A 1 257 ? 25.472 1.506 1.227 1.00 37.25 257 MET A CA 1
ATOM 1969 C C . MET A 1 257 ? 26.352 0.501 0.500 1.00 37.25 257 MET A C 1
ATOM 1971 O O . MET A 1 257 ? 25.876 -0.446 -0.117 1.00 37.25 257 MET A O 1
ATOM 1975 N N . SER A 1 258 ? 27.649 0.758 0.528 1.00 37.84 258 SER A N 1
ATOM 1976 C CA . SER A 1 258 ? 28.722 -0.143 0.125 1.00 37.84 258 SER A CA 1
ATOM 1977 C C . SER A 1 258 ? 28.731 -1.414 0.994 1.00 37.84 258 SER A C 1
ATOM 1979 O O . SER A 1 258 ? 29.658 -1.646 1.765 1.00 37.84 258 SER A O 1
ATOM 1981 N N . GLY A 1 259 ? 27.684 -2.238 0.905 1.00 51.91 259 GLY A N 1
ATOM 1982 C CA . GLY A 1 259 ? 27.516 -3.434 1.720 1.00 51.91 259 GLY A CA 1
ATOM 1983 C C . GLY A 1 259 ? 26.682 -4.513 1.039 1.00 51.91 259 GLY A C 1
ATOM 1984 O O . GLY A 1 259 ? 25.627 -4.244 0.473 1.00 51.91 259 GLY A O 1
ATOM 1985 N N . TYR A 1 260 ? 27.161 -5.754 1.098 1.00 73.94 260 TYR A N 1
ATOM 1986 C CA . TYR A 1 260 ? 26.453 -6.927 0.589 1.00 73.94 260 TYR A CA 1
ATOM 1987 C C . TYR A 1 260 ? 25.249 -7.220 1.501 1.00 73.94 260 TYR A C 1
ATOM 1989 O O . TYR A 1 260 ? 25.441 -7.520 2.680 1.00 73.94 260 TYR A O 1
ATOM 1997 N N . GLY A 1 261 ? 24.021 -7.118 0.980 1.00 77.44 261 GLY A N 1
ATOM 1998 C CA . GLY A 1 261 ? 22.782 -7.352 1.734 1.00 77.44 261 GLY A CA 1
ATOM 1999 C C . GLY A 1 261 ? 21.842 -8.357 1.058 1.00 77.44 261 GLY A C 1
ATOM 2000 O O . GLY A 1 261 ? 21.782 -8.423 -0.170 1.00 77.44 261 GLY A O 1
ATOM 2001 N N . LEU A 1 262 ? 21.104 -9.138 1.854 1.00 81.88 262 LEU A N 1
ATOM 2002 C CA . LEU A 1 262 ? 20.109 -10.121 1.413 1.00 81.88 262 LEU A CA 1
ATOM 2003 C C . LEU A 1 262 ? 18.750 -9.821 2.058 1.00 81.88 262 LEU A C 1
ATOM 2005 O O . LEU A 1 262 ? 18.608 -9.880 3.279 1.00 81.88 262 LEU A O 1
ATOM 2009 N N . PHE A 1 263 ? 17.741 -9.553 1.226 1.00 81.44 263 PHE A N 1
ATOM 2010 C CA . PHE A 1 263 ? 16.409 -9.123 1.662 1.00 81.44 263 PHE A CA 1
ATOM 2011 C C . PHE A 1 263 ? 15.314 -10.055 1.127 1.00 81.44 263 PHE A C 1
ATOM 2013 O O . PHE A 1 263 ? 15.117 -10.170 -0.082 1.00 81.44 263 PHE A O 1
ATOM 2020 N N . LEU A 1 264 ? 14.577 -10.705 2.027 1.00 75.75 264 LEU A N 1
ATOM 2021 C CA . LEU A 1 264 ? 13.517 -11.672 1.746 1.00 75.75 264 LEU A CA 1
ATOM 2022 C C . LEU A 1 264 ? 12.273 -11.353 2.595 1.00 75.75 264 LEU A C 1
ATOM 2024 O O . LEU A 1 264 ? 12.037 -11.958 3.638 1.00 75.75 264 LEU A O 1
ATOM 2028 N N . HIS A 1 265 ? 11.456 -10.407 2.140 1.00 73.25 265 HIS A N 1
ATOM 2029 C CA . HIS A 1 265 ? 10.213 -10.015 2.814 1.00 73.25 265 HIS A CA 1
ATOM 2030 C C . HIS A 1 265 ? 9.000 -10.642 2.133 1.00 73.25 265 HIS A C 1
ATOM 2032 O O . HIS A 1 265 ? 8.862 -10.517 0.916 1.00 73.25 265 HIS A O 1
ATOM 2038 N N . ALA A 1 266 ? 8.132 -11.305 2.904 1.00 65.94 266 ALA A N 1
ATOM 2039 C CA . ALA A 1 266 ? 6.875 -11.895 2.436 1.00 65.94 266 ALA A CA 1
ATOM 2040 C C . ALA A 1 266 ? 7.023 -12.704 1.129 1.00 65.94 266 ALA A C 1
ATOM 2042 O O . ALA A 1 266 ? 6.142 -12.707 0.270 1.00 65.94 266 ALA A O 1
ATOM 2043 N N . SER A 1 267 ? 8.167 -13.376 0.957 1.00 63.41 267 SER A N 1
ATOM 2044 C CA . SER A 1 267 ? 8.585 -13.960 -0.325 1.00 63.41 267 SER A CA 1
ATOM 2045 C C . SER A 1 267 ? 7.775 -15.193 -0.730 1.00 63.41 267 SER A C 1
ATOM 2047 O O . SER A 1 267 ? 7.897 -15.664 -1.858 1.00 63.41 267 SER A O 1
ATOM 2049 N N . GLY A 1 268 ? 6.983 -15.746 0.194 1.00 65.81 268 GLY A N 1
ATOM 2050 C CA . GLY A 1 268 ? 6.272 -17.011 0.016 1.00 65.81 268 GLY A CA 1
ATOM 2051 C C . GLY A 1 268 ? 7.192 -18.237 -0.029 1.00 65.81 268 GLY A C 1
ATOM 2052 O O . GLY A 1 268 ? 6.692 -19.352 -0.176 1.00 65.81 268 GLY A O 1
ATOM 2053 N N . LEU A 1 269 ? 8.512 -18.047 0.110 1.00 67.69 269 LEU A N 1
ATOM 2054 C CA . LEU A 1 269 ? 9.500 -19.122 0.126 1.00 67.69 269 LEU A CA 1
ATOM 2055 C C . LEU A 1 269 ? 9.300 -19.996 1.363 1.00 67.69 269 LEU A C 1
ATOM 2057 O O . LEU A 1 269 ? 9.226 -19.494 2.482 1.00 67.69 269 LEU A O 1
ATOM 2061 N N . LYS A 1 270 ? 9.242 -21.310 1.158 1.00 70.31 270 LYS A N 1
ATOM 2062 C CA . LYS A 1 270 ? 9.102 -22.293 2.233 1.00 70.31 270 LYS A CA 1
ATOM 2063 C C . LYS A 1 270 ? 10.319 -23.199 2.285 1.00 70.31 270 LYS A C 1
ATOM 2065 O O . LYS A 1 270 ? 10.891 -23.515 1.247 1.00 70.31 270 LYS A O 1
ATOM 2070 N N . GLY A 1 271 ? 10.653 -23.651 3.488 1.00 70.31 271 GLY A N 1
ATOM 2071 C CA . GLY A 1 271 ? 11.791 -24.529 3.746 1.00 70.31 271 GLY A CA 1
ATOM 2072 C C . GLY A 1 271 ? 12.869 -23.861 4.603 1.00 70.31 271 GLY A C 1
ATOM 2073 O O . GLY A 1 271 ? 12.747 -22.674 4.926 1.00 70.31 271 GLY A O 1
ATOM 2074 N N . PRO A 1 272 ? 13.899 -24.628 5.000 1.00 73.25 272 PRO A N 1
ATOM 2075 C CA . PRO A 1 272 ? 14.988 -24.116 5.817 1.00 73.25 272 PRO A CA 1
ATOM 2076 C C . PRO A 1 272 ? 15.780 -23.046 5.061 1.00 73.25 272 PRO A C 1
ATOM 2078 O O . PRO A 1 272 ? 15.752 -22.966 3.831 1.00 73.25 272 PRO A O 1
ATOM 2081 N N . PHE A 1 273 ? 16.515 -22.228 5.809 1.00 70.50 273 PHE A N 1
ATOM 2082 C CA . PHE A 1 273 ? 17.499 -21.339 5.205 1.00 70.50 273 PHE A CA 1
ATOM 2083 C C . PHE A 1 273 ? 18.586 -22.185 4.510 1.00 70.50 273 PHE A C 1
ATOM 2085 O O . PHE A 1 273 ? 19.073 -23.129 5.131 1.00 70.50 273 PHE A O 1
ATOM 2092 N N . PRO A 1 274 ? 18.946 -21.905 3.244 1.00 66.75 274 PRO A N 1
ATOM 2093 C CA . PRO A 1 274 ? 19.870 -22.751 2.496 1.00 66.75 274 PRO A CA 1
ATOM 2094 C C . PRO A 1 274 ? 21.273 -22.734 3.112 1.00 66.75 274 PRO A C 1
ATOM 2096 O O . PRO A 1 274 ? 21.772 -21.672 3.486 1.00 66.75 274 PRO A O 1
ATOM 2099 N N . ASP A 1 275 ? 21.943 -23.890 3.122 1.00 65.12 275 ASP A N 1
ATOM 2100 C CA . ASP A 1 275 ? 23.308 -24.045 3.654 1.00 65.12 275 ASP A CA 1
ATOM 2101 C C . ASP A 1 275 ? 24.317 -23.111 2.966 1.00 65.12 275 ASP A C 1
ATOM 2103 O O . ASP A 1 275 ? 25.267 -22.647 3.591 1.00 65.12 275 ASP A O 1
ATOM 2107 N N . ALA A 1 276 ? 24.066 -22.738 1.705 1.00 58.06 276 ALA A N 1
ATOM 2108 C CA . ALA A 1 276 ? 24.851 -21.745 0.966 1.00 58.06 276 ALA A CA 1
ATOM 2109 C C . ALA A 1 276 ? 24.905 -20.366 1.653 1.00 58.06 276 ALA A C 1
ATOM 2111 O O . ALA A 1 276 ? 25.829 -19.589 1.419 1.00 58.06 276 ALA A O 1
ATOM 2112 N N . GLY A 1 277 ? 23.950 -20.048 2.531 1.00 57.66 277 GLY A N 1
ATOM 2113 C CA . GLY A 1 277 ? 23.992 -18.836 3.341 1.00 57.66 277 GLY A CA 1
ATOM 2114 C C . GLY A 1 277 ? 25.120 -18.833 4.381 1.00 57.66 277 GLY A C 1
ATOM 2115 O O . GLY A 1 277 ? 25.605 -17.762 4.745 1.00 57.66 277 GLY A O 1
ATOM 2116 N N . ALA A 1 278 ? 25.625 -20.009 4.772 1.00 60.31 278 ALA A N 1
ATOM 2117 C CA . ALA A 1 278 ? 26.855 -20.134 5.549 1.00 60.31 278 ALA A CA 1
ATOM 2118 C C . ALA A 1 278 ? 28.105 -19.742 4.736 1.00 60.31 278 ALA A C 1
ATOM 2120 O O . ALA A 1 278 ? 29.155 -19.507 5.319 1.00 60.31 278 ALA A O 1
ATOM 2121 N N . CYS A 1 279 ? 28.028 -19.615 3.409 1.00 64.81 279 CYS A N 1
ATOM 2122 C CA . CYS A 1 279 ? 29.151 -19.168 2.576 1.00 64.81 279 CYS A CA 1
ATOM 2123 C C . CYS A 1 279 ? 29.191 -17.640 2.381 1.00 64.81 279 CYS A C 1
ATOM 2125 O O . CYS A 1 279 ? 30.120 -17.119 1.767 1.00 64.81 279 CYS A O 1
ATOM 2127 N N . LEU A 1 280 ? 28.199 -16.895 2.886 1.00 77.81 280 LEU A N 1
ATOM 2128 C CA . LEU A 1 280 ? 28.099 -15.443 2.700 1.00 77.81 280 LEU A CA 1
ATOM 2129 C C . LEU A 1 280 ? 28.938 -14.677 3.739 1.00 77.81 280 LEU A C 1
ATOM 2131 O O . LEU A 1 280 ? 28.404 -13.954 4.576 1.00 77.81 280 LEU A O 1
ATOM 2135 N N . GLU A 1 281 ? 30.263 -14.822 3.703 1.00 81.75 281 GLU A N 1
ATOM 2136 C CA . GLU A 1 281 ? 31.179 -14.263 4.717 1.00 81.75 281 GLU A CA 1
ATOM 2137 C C . GLU A 1 281 ? 31.164 -12.724 4.797 1.00 81.75 281 GLU A C 1
ATOM 2139 O O . GLU A 1 281 ? 31.342 -12.153 5.875 1.00 81.75 281 GLU A O 1
ATOM 2144 N N . ASN A 1 282 ? 30.870 -12.044 3.686 1.00 83.44 282 ASN A N 1
ATOM 2145 C CA . ASN A 1 282 ? 30.870 -10.578 3.587 1.00 83.44 282 ASN A CA 1
ATOM 2146 C C . ASN A 1 282 ? 29.484 -9.931 3.777 1.00 83.44 282 ASN A C 1
ATOM 2148 O O . ASN A 1 282 ? 29.324 -8.744 3.496 1.00 83.44 282 ASN A O 1
ATOM 2152 N N . LEU A 1 283 ? 28.477 -10.694 4.215 1.00 85.19 283 LEU A N 1
ATOM 2153 C CA . LEU A 1 283 ? 27.105 -10.206 4.374 1.00 85.19 283 LEU A CA 1
ATOM 2154 C C . LEU A 1 283 ? 26.978 -9.209 5.540 1.00 85.19 283 LEU A C 1
ATOM 2156 O O . LEU A 1 283 ? 27.230 -9.555 6.690 1.00 85.19 283 LEU A O 1
ATOM 2160 N N . ILE A 1 284 ? 26.542 -7.983 5.247 1.00 88.62 284 ILE A N 1
ATOM 2161 C CA . ILE A 1 284 ? 26.379 -6.902 6.235 1.00 88.62 284 ILE A CA 1
ATOM 2162 C C . ILE A 1 284 ? 24.929 -6.798 6.724 1.00 88.62 284 ILE A C 1
ATOM 2164 O O . ILE A 1 284 ? 24.686 -6.515 7.898 1.00 88.62 284 ILE A O 1
ATOM 2168 N N . ASP A 1 285 ? 23.959 -7.047 5.844 1.00 87.56 285 ASP A N 1
ATOM 2169 C CA . ASP A 1 285 ? 22.535 -6.879 6.141 1.00 87.56 285 ASP A CA 1
ATOM 2170 C C . ASP A 1 285 ? 21.747 -8.120 5.705 1.00 87.56 285 ASP A C 1
ATOM 2172 O O . ASP A 1 285 ? 21.704 -8.456 4.521 1.00 87.56 285 ASP A O 1
ATOM 2176 N N . LEU A 1 286 ? 21.145 -8.827 6.661 1.00 88.31 286 LEU A N 1
ATOM 2177 C CA . LEU A 1 286 ? 20.260 -9.958 6.402 1.00 88.31 286 LEU A CA 1
ATOM 2178 C C . LEU A 1 286 ? 18.869 -9.648 6.937 1.00 88.31 286 LEU A C 1
ATOM 2180 O O . LEU A 1 286 ? 18.671 -9.564 8.151 1.00 88.31 286 LEU A O 1
ATOM 2184 N N . ARG A 1 287 ? 17.883 -9.558 6.042 1.00 87.69 287 ARG A N 1
ATOM 2185 C CA . ARG A 1 287 ? 16.480 -9.374 6.421 1.00 87.69 287 ARG A CA 1
ATOM 2186 C C . ARG A 1 287 ? 15.623 -10.460 5.816 1.00 87.69 287 ARG A C 1
ATOM 2188 O O . ARG A 1 287 ? 15.518 -10.576 4.602 1.00 87.69 287 ARG A O 1
ATOM 2195 N N . ILE A 1 288 ? 14.967 -11.225 6.670 1.00 85.06 288 ILE A N 1
ATOM 2196 C CA . ILE A 1 288 ? 13.959 -12.202 6.300 1.00 85.06 288 ILE A CA 1
ATOM 2197 C C . ILE A 1 288 ? 12.742 -11.945 7.174 1.00 85.06 288 ILE A C 1
ATOM 2199 O O . ILE A 1 288 ? 12.842 -11.953 8.403 1.00 85.06 288 ILE A O 1
ATOM 2203 N N . SER A 1 289 ? 11.591 -11.697 6.556 1.00 84.50 289 SER A N 1
ATOM 2204 C CA . SER A 1 289 ? 10.365 -11.510 7.321 1.00 84.50 289 SER A CA 1
ATOM 2205 C C . SER A 1 289 ? 9.128 -12.084 6.659 1.00 84.50 289 SER A C 1
ATOM 2207 O O . SER A 1 289 ? 9.063 -12.204 5.435 1.00 84.50 289 SER A O 1
ATOM 2209 N N . ASP A 1 290 ? 8.133 -12.397 7.491 1.00 75.12 290 ASP A N 1
ATOM 2210 C CA . ASP A 1 290 ? 6.763 -12.709 7.072 1.00 75.12 290 ASP A CA 1
ATOM 2211 C C . ASP A 1 290 ? 6.703 -13.885 6.079 1.00 75.12 290 ASP A C 1
ATOM 2213 O O . ASP A 1 290 ? 5.957 -13.885 5.100 1.00 75.12 290 ASP A O 1
ATOM 2217 N N . THR A 1 291 ? 7.530 -14.902 6.337 1.00 73.62 291 THR A N 1
ATOM 2218 C CA . THR A 1 291 ? 7.629 -16.136 5.551 1.00 73.62 291 THR A CA 1
ATOM 2219 C C . THR A 1 291 ? 7.496 -17.364 6.450 1.00 73.62 291 THR A C 1
ATOM 2221 O O . THR A 1 291 ? 7.645 -17.274 7.659 1.00 73.62 291 THR A O 1
ATOM 2224 N N . THR A 1 292 ? 7.201 -18.540 5.902 1.00 68.75 292 THR A N 1
ATOM 2225 C CA . THR A 1 292 ? 6.940 -19.745 6.714 1.00 68.75 292 THR A CA 1
ATOM 2226 C C . THR A 1 292 ? 7.919 -20.858 6.387 1.00 68.75 292 THR A C 1
ATOM 2228 O O . THR A 1 292 ? 8.192 -21.089 5.216 1.00 68.75 292 THR A O 1
ATOM 2231 N N . GLY A 1 293 ? 8.372 -21.613 7.390 1.00 68.62 293 GLY A N 1
ATOM 2232 C CA . GLY A 1 293 ? 9.126 -22.853 7.173 1.00 68.62 293 GLY A CA 1
ATOM 2233 C C . GLY A 1 293 ? 10.629 -22.788 7.445 1.00 68.62 293 GLY A C 1
ATOM 2234 O O . GLY A 1 293 ? 11.266 -23.827 7.319 1.00 68.62 293 GLY A O 1
ATOM 2235 N N . ILE A 1 294 ? 11.174 -21.637 7.865 1.00 78.88 294 ILE A N 1
ATOM 2236 C CA . ILE A 1 294 ? 12.575 -21.540 8.310 1.00 78.88 294 ILE A CA 1
ATOM 2237 C C . ILE A 1 294 ? 12.754 -22.297 9.626 1.00 78.88 294 ILE A C 1
ATOM 2239 O O . ILE A 1 294 ? 13.627 -23.151 9.709 1.00 78.88 294 ILE A O 1
ATOM 2243 N N . ASN A 1 295 ? 11.888 -22.032 10.615 1.00 82.19 295 ASN A N 1
ATOM 2244 C CA . ASN A 1 295 ? 11.723 -22.742 11.898 1.00 82.19 295 ASN A CA 1
ATOM 2245 C C . ASN A 1 295 ? 12.961 -22.877 12.821 1.00 82.19 295 ASN A C 1
ATOM 2247 O O . ASN A 1 295 ? 12.790 -23.126 14.015 1.00 82.19 295 ASN A O 1
ATOM 2251 N N . SER A 1 296 ? 14.177 -22.660 12.319 1.00 84.25 296 SER A N 1
ATOM 2252 C CA . SER A 1 296 ? 15.457 -22.724 13.025 1.00 84.25 296 SER A CA 1
ATOM 2253 C C . SER A 1 296 ? 16.376 -21.577 12.605 1.00 84.25 296 SER A C 1
ATOM 2255 O O . SER A 1 296 ? 16.275 -21.059 11.493 1.00 84.25 296 SER A O 1
ATOM 2257 N N . PHE A 1 297 ? 17.292 -21.176 13.486 1.00 87.19 297 PHE A N 1
ATOM 2258 C CA . PHE A 1 297 ? 18.241 -20.106 13.181 1.00 87.19 297 PHE A CA 1
ATOM 2259 C C . PHE A 1 297 ? 19.214 -20.506 12.058 1.00 87.19 297 PHE A C 1
ATOM 2261 O O . PHE A 1 297 ? 19.684 -21.645 12.044 1.00 87.19 297 PHE A O 1
ATOM 2268 N N . PRO A 1 298 ? 19.548 -19.582 11.137 1.00 83.19 298 PRO A N 1
ATOM 2269 C CA . PRO A 1 298 ? 20.535 -19.836 10.098 1.00 83.19 298 PRO A CA 1
ATOM 2270 C C . PRO A 1 298 ? 21.952 -19.849 10.678 1.00 83.19 298 PRO A C 1
ATOM 2272 O O . PRO A 1 298 ? 22.298 -19.006 11.511 1.00 83.19 298 PRO A O 1
ATOM 2275 N N . VAL A 1 299 ? 22.802 -20.758 10.199 1.00 81.56 299 VAL A N 1
ATOM 2276 C CA . VAL A 1 299 ? 24.240 -20.714 10.494 1.00 81.56 299 VAL A CA 1
ATOM 2277 C C . VAL A 1 299 ? 24.850 -19.546 9.719 1.00 81.56 299 VAL A C 1
ATOM 2279 O O . VAL A 1 299 ? 24.840 -19.533 8.491 1.00 81.56 299 VAL A O 1
ATOM 2282 N N . LEU A 1 300 ? 25.356 -18.545 10.442 1.00 83.56 300 LEU A N 1
ATOM 2283 C CA . LEU A 1 300 ? 25.936 -17.333 9.863 1.00 83.56 300 LEU A CA 1
ATOM 2284 C C . LEU A 1 300 ? 27.459 -17.363 10.015 1.00 83.56 300 LEU A C 1
ATOM 2286 O O . LEU A 1 300 ? 27.974 -17.261 11.130 1.00 83.56 300 LEU A O 1
ATOM 2290 N N . SER A 1 301 ? 28.183 -17.456 8.898 1.00 81.50 301 SER A N 1
ATOM 2291 C CA . SER A 1 301 ? 29.652 -17.358 8.904 1.00 81.50 301 SER A CA 1
ATOM 2292 C C . SER A 1 301 ? 30.149 -15.916 8.895 1.00 81.50 301 SER A C 1
ATOM 2294 O O . SER A 1 301 ? 31.270 -15.653 9.330 1.00 81.50 301 SER A O 1
ATOM 2296 N N . SER A 1 302 ? 29.320 -14.966 8.443 1.00 85.00 302 SER A N 1
ATOM 2297 C CA . SER A 1 302 ? 29.720 -13.563 8.405 1.00 85.00 302 SER A CA 1
ATOM 2298 C C . SER A 1 302 ? 29.991 -13.005 9.798 1.00 85.00 302 SER A C 1
ATOM 2300 O O . SER A 1 302 ? 29.136 -13.022 10.684 1.00 85.00 302 SER A O 1
ATOM 2302 N N . LYS A 1 303 ? 31.189 -12.444 9.970 1.00 86.25 303 LYS A N 1
ATOM 2303 C CA . LYS A 1 303 ? 31.584 -11.695 11.170 1.00 86.25 303 LYS A CA 1
ATOM 2304 C C . LYS A 1 303 ? 31.344 -10.192 11.037 1.00 86.25 303 LYS A C 1
ATOM 2306 O O . LYS A 1 303 ? 31.583 -9.463 11.993 1.00 86.25 303 LYS A O 1
ATOM 2311 N N . VAL A 1 304 ? 30.893 -9.720 9.874 1.00 90.44 304 VAL A N 1
ATOM 2312 C CA . VAL A 1 304 ? 30.696 -8.290 9.588 1.00 90.44 304 VAL A CA 1
ATOM 2313 C C . VAL A 1 304 ? 29.228 -7.875 9.551 1.00 90.44 304 VAL A C 1
ATOM 2315 O O . VAL A 1 304 ? 28.946 -6.726 9.233 1.00 90.44 304 VAL A O 1
ATOM 2318 N N . ILE A 1 305 ? 28.310 -8.777 9.900 1.00 90.50 305 ILE A N 1
ATOM 2319 C CA . ILE A 1 305 ? 26.878 -8.492 9.902 1.00 90.50 305 ILE A CA 1
ATOM 2320 C C . ILE A 1 305 ? 26.527 -7.400 10.924 1.00 90.50 305 ILE A C 1
ATOM 2322 O O . ILE A 1 305 ? 26.870 -7.487 12.105 1.00 90.50 305 ILE A O 1
ATOM 2326 N N . GLU A 1 306 ? 25.841 -6.366 10.449 1.00 91.12 306 GLU A N 1
ATOM 2327 C CA . GLU A 1 306 ? 25.407 -5.210 11.236 1.00 91.12 306 GLU A CA 1
ATOM 2328 C C . GLU A 1 306 ? 23.899 -5.233 11.492 1.00 91.12 306 GLU A C 1
ATOM 2330 O O . GLU A 1 306 ? 23.459 -4.827 12.571 1.00 91.12 306 GLU A O 1
ATOM 2335 N N . THR A 1 307 ? 23.115 -5.745 10.537 1.00 90.25 307 THR A N 1
ATOM 2336 C CA . THR A 1 307 ? 21.656 -5.883 10.639 1.00 90.25 307 THR A CA 1
ATOM 2337 C C . THR A 1 307 ? 21.226 -7.332 10.441 1.00 90.25 307 THR A C 1
ATOM 2339 O O . THR A 1 307 ? 21.527 -7.944 9.418 1.00 90.25 307 THR A O 1
ATOM 2342 N N . LEU A 1 308 ? 20.479 -7.860 11.413 1.00 92.12 308 LEU A N 1
ATOM 2343 C CA . LEU A 1 308 ? 19.832 -9.165 11.345 1.00 92.12 308 LEU A CA 1
ATOM 2344 C C . LEU A 1 308 ? 18.345 -9.041 11.695 1.00 92.12 308 LEU A C 1
ATOM 2346 O O . LEU A 1 308 ? 17.980 -8.800 12.845 1.00 92.12 308 LEU A O 1
ATOM 2350 N N . ILE A 1 309 ? 17.482 -9.242 10.704 1.00 91.38 309 ILE A N 1
ATOM 2351 C CA . ILE A 1 309 ? 16.026 -9.286 10.866 1.00 91.38 309 ILE A CA 1
ATOM 2352 C C . ILE A 1 309 ? 15.553 -10.685 10.479 1.00 91.38 309 ILE A C 1
ATOM 2354 O O . ILE A 1 309 ? 15.684 -11.078 9.326 1.00 91.38 309 ILE A O 1
ATOM 2358 N N . LEU A 1 310 ? 14.996 -11.431 11.431 1.00 91.31 310 LEU A N 1
ATOM 2359 C CA . LEU A 1 310 ? 14.357 -12.737 11.238 1.00 91.31 310 LEU A CA 1
ATOM 2360 C C . LEU A 1 310 ? 12.967 -12.700 11.881 1.00 91.31 310 LEU A C 1
ATOM 2362 O O . LEU A 1 310 ? 12.699 -13.353 12.891 1.00 91.31 310 LEU A O 1
ATOM 2366 N N . ARG A 1 311 ? 12.082 -11.877 11.322 1.00 90.00 311 ARG A N 1
ATOM 2367 C CA . ARG A 1 311 ? 10.791 -11.531 11.927 1.00 90.00 311 ARG A CA 1
ATOM 2368 C C . ARG A 1 311 ? 9.661 -12.396 11.386 1.00 90.00 311 ARG A C 1
ATOM 2370 O O . ARG A 1 311 ? 9.489 -12.476 10.176 1.00 90.00 311 ARG A O 1
ATOM 2377 N N . ASN A 1 312 ? 8.823 -12.956 12.256 1.00 88.06 312 ASN A N 1
ATOM 2378 C CA . ASN A 1 312 ? 7.653 -13.735 11.834 1.00 88.06 312 ASN A CA 1
ATOM 2379 C C . ASN A 1 312 ? 8.016 -14.838 10.817 1.00 88.06 312 ASN A C 1
ATOM 2381 O O . ASN A 1 312 ? 7.383 -14.973 9.770 1.00 88.06 312 ASN A O 1
ATOM 2385 N N . VAL A 1 313 ? 9.094 -15.584 11.100 1.00 87.25 313 VAL A N 1
ATOM 2386 C CA . VAL A 1 313 ? 9.583 -16.679 10.236 1.00 87.25 313 VAL A CA 1
ATOM 2387 C C . VAL A 1 313 ? 9.370 -18.073 10.834 1.00 87.25 313 VAL A C 1
ATOM 2389 O O . VAL A 1 313 ? 9.769 -19.092 10.261 1.00 87.25 313 VAL A O 1
ATOM 2392 N N . GLY A 1 314 ? 8.718 -18.124 11.998 1.00 88.94 314 GLY A N 1
ATOM 2393 C CA . GLY A 1 314 ? 8.376 -19.353 12.705 1.00 88.94 314 GLY A CA 1
ATOM 2394 C C . GLY A 1 314 ? 9.500 -19.929 13.564 1.00 88.94 314 GLY A C 1
ATOM 2395 O O . GLY A 1 314 ? 9.394 -21.094 13.944 1.00 88.94 314 GLY A O 1
ATOM 2396 N N . LEU A 1 315 ? 10.549 -19.155 13.880 1.00 91.62 315 LEU A N 1
ATOM 2397 C CA . LEU A 1 315 ? 11.642 -19.623 14.746 1.00 91.62 315 LEU A CA 1
ATOM 2398 C C . LEU A 1 315 ? 11.101 -20.118 16.085 1.00 91.62 315 LEU A C 1
ATOM 2400 O O . LEU A 1 315 ? 10.170 -19.533 16.637 1.00 91.62 315 LEU A O 1
ATOM 2404 N N . SER A 1 316 ? 11.705 -21.172 16.620 1.00 93.00 316 SER A N 1
ATOM 2405 C CA . SER A 1 316 ? 11.345 -21.740 17.917 1.00 93.00 316 SER A CA 1
ATOM 2406 C C . SER A 1 316 ? 12.585 -22.180 18.689 1.00 93.00 316 SER A C 1
ATOM 2408 O O . SER A 1 316 ? 13.667 -22.292 18.114 1.00 93.00 316 SER A O 1
ATOM 2410 N N . GLY A 1 317 ? 12.428 -22.414 19.992 1.00 92.44 317 GLY A N 1
ATOM 2411 C CA . GLY A 1 317 ? 13.544 -22.747 20.877 1.00 92.44 317 GLY A CA 1
ATOM 2412 C C . GLY A 1 317 ? 14.315 -21.514 21.374 1.00 92.44 317 GLY A C 1
ATOM 2413 O O . GLY A 1 317 ? 13.862 -20.382 21.174 1.00 92.44 317 GLY A O 1
ATOM 2414 N N . PRO A 1 318 ? 15.448 -21.724 22.070 1.00 91.81 318 PRO A N 1
ATOM 2415 C CA . PRO A 1 318 ? 16.281 -20.646 22.594 1.00 91.81 318 PRO A CA 1
ATOM 2416 C C . PRO A 1 318 ? 17.006 -19.873 21.494 1.00 91.81 318 PRO A C 1
ATOM 2418 O O . PRO A 1 318 ? 17.356 -20.431 20.455 1.00 91.81 318 PRO A O 1
ATOM 2421 N N . ILE A 1 319 ? 17.267 -18.588 21.749 1.00 91.38 319 ILE A N 1
ATOM 2422 C CA . ILE A 1 319 ? 18.122 -17.763 20.888 1.00 91.38 319 ILE A CA 1
ATOM 2423 C C . ILE A 1 319 ? 19.567 -18.263 21.041 1.00 91.38 319 ILE A C 1
ATOM 2425 O O . ILE A 1 319 ? 20.099 -18.216 22.153 1.00 91.38 319 ILE A O 1
ATOM 2429 N N . PRO A 1 320 ? 20.225 -18.737 19.967 1.00 90.75 320 PRO A N 1
ATOM 2430 C CA . PRO A 1 320 ? 21.582 -19.254 20.059 1.00 90.75 320 PRO A CA 1
ATOM 2431 C C . PRO A 1 320 ? 22.584 -18.201 20.539 1.00 90.75 320 PRO A C 1
ATOM 2433 O O . PRO A 1 320 ? 22.571 -17.059 20.077 1.00 90.75 320 PRO A O 1
ATOM 2436 N N . SER A 1 321 ? 23.523 -18.609 21.396 1.00 86.38 321 SER A N 1
ATOM 2437 C CA . SER A 1 321 ? 24.530 -17.713 21.985 1.00 86.38 321 SER A CA 1
ATOM 2438 C C . SER A 1 321 ? 25.400 -16.993 20.949 1.00 86.38 321 SER A C 1
ATOM 2440 O O . SER A 1 321 ? 25.807 -15.855 21.168 1.00 86.38 321 SER A O 1
ATOM 2442 N N . TYR A 1 322 ? 25.655 -17.608 19.787 1.00 86.56 322 TYR A N 1
ATOM 2443 C CA . TYR A 1 322 ? 26.460 -16.982 18.735 1.00 86.56 322 TYR A CA 1
ATOM 2444 C C . TYR A 1 322 ? 25.816 -15.719 18.150 1.00 86.56 322 TYR A C 1
ATOM 2446 O O . TYR A 1 322 ? 26.555 -14.848 17.705 1.00 86.56 322 TYR A O 1
ATOM 2454 N N . ILE A 1 323 ? 24.480 -15.596 18.169 1.00 89.44 323 ILE A N 1
ATOM 2455 C CA . ILE A 1 323 ? 23.765 -14.409 17.671 1.00 89.44 323 ILE A CA 1
ATOM 2456 C C . ILE A 1 323 ? 24.101 -13.194 18.537 1.00 89.44 323 ILE A C 1
ATOM 2458 O O . ILE A 1 323 ? 24.414 -12.127 18.013 1.00 89.44 323 ILE A O 1
ATOM 2462 N N . TRP A 1 324 ? 24.103 -13.375 19.860 1.00 85.06 324 TRP A N 1
ATOM 2463 C CA . TRP A 1 324 ? 24.468 -12.331 20.821 1.00 85.06 324 TRP A CA 1
ATOM 2464 C C . TRP A 1 324 ? 25.941 -11.920 20.727 1.00 85.06 324 TRP A C 1
ATOM 2466 O O . TRP A 1 324 ? 26.284 -10.787 21.049 1.00 85.06 324 TRP A O 1
ATOM 2476 N N . ASN A 1 325 ? 26.801 -12.825 20.254 1.00 85.50 325 ASN A N 1
ATOM 2477 C CA . ASN A 1 325 ? 28.248 -12.631 20.152 1.00 85.50 325 ASN A CA 1
ATOM 2478 C C . ASN A 1 325 ? 28.716 -12.156 18.762 1.00 85.50 325 ASN A C 1
ATOM 2480 O O . ASN A 1 325 ? 29.916 -12.173 18.474 1.00 85.50 325 ASN A O 1
ATOM 2484 N N . LEU A 1 326 ? 27.801 -11.745 17.876 1.00 87.81 326 LEU A N 1
ATOM 2485 C CA . LEU A 1 326 ? 28.161 -11.165 16.580 1.00 87.81 326 LEU A CA 1
ATOM 2486 C C . LEU A 1 326 ? 28.809 -9.780 16.786 1.00 87.81 326 LEU A C 1
ATOM 2488 O O . LEU A 1 326 ? 28.170 -8.875 17.321 1.00 87.81 326 LEU A O 1
ATOM 2492 N N . PRO A 1 327 ? 30.068 -9.569 16.353 1.00 87.94 327 PRO A N 1
ATOM 2493 C CA . PRO A 1 327 ? 30.892 -8.466 16.855 1.00 87.94 327 PRO A CA 1
ATOM 2494 C C . PRO A 1 327 ? 30.475 -7.087 16.328 1.00 87.94 327 PRO A C 1
ATOM 2496 O O . PRO A 1 327 ? 30.741 -6.079 16.981 1.00 87.94 327 PRO A O 1
ATOM 2499 N N . LYS A 1 328 ? 29.837 -7.030 15.152 1.00 90.12 328 LYS A N 1
ATOM 2500 C CA . LYS A 1 328 ? 29.360 -5.788 14.524 1.00 90.12 328 LYS A CA 1
ATOM 2501 C C . LYS A 1 328 ? 27.845 -5.598 14.604 1.00 90.12 328 LYS A C 1
ATOM 2503 O O . LYS A 1 328 ? 27.342 -4.602 14.095 1.00 90.12 328 LYS A O 1
ATOM 2508 N N . LEU A 1 329 ? 27.114 -6.512 15.243 1.00 89.94 329 LEU A N 1
ATOM 2509 C CA . LEU A 1 329 ? 25.656 -6.487 15.219 1.00 89.94 329 LEU A CA 1
ATOM 2510 C C . LEU A 1 329 ? 25.119 -5.251 15.953 1.00 89.94 329 LEU A C 1
ATOM 2512 O O . LEU A 1 329 ? 25.309 -5.081 17.158 1.00 89.94 329 LEU A O 1
ATOM 2516 N N . THR A 1 330 ? 24.421 -4.387 15.219 1.00 88.38 330 THR A N 1
ATOM 2517 C CA . THR A 1 330 ? 23.809 -3.164 15.755 1.00 88.38 330 THR A CA 1
ATOM 2518 C C . THR A 1 330 ? 22.289 -3.246 15.797 1.00 88.38 330 THR A C 1
ATOM 2520 O O . THR A 1 330 ? 21.688 -2.667 16.706 1.00 88.38 330 THR A O 1
ATOM 2523 N N . ARG A 1 331 ? 21.674 -3.995 14.872 1.00 90.38 331 ARG A N 1
ATOM 2524 C CA . ARG A 1 331 ? 20.227 -4.213 14.794 1.00 90.38 331 ARG A CA 1
ATOM 2525 C C . ARG A 1 331 ? 19.891 -5.700 14.799 1.00 90.38 331 ARG A C 1
ATOM 2527 O O . ARG A 1 331 ? 20.334 -6.436 13.921 1.00 90.38 331 ARG A O 1
ATOM 2534 N N . LEU A 1 332 ? 19.047 -6.103 15.743 1.00 92.50 332 LEU A N 1
ATOM 2535 C CA . LEU A 1 332 ? 18.489 -7.444 15.864 1.00 92.50 332 LEU A CA 1
ATOM 2536 C C . LEU A 1 332 ? 16.961 -7.361 15.962 1.00 92.50 332 LEU A C 1
ATOM 2538 O O . LEU A 1 332 ? 16.436 -6.783 16.908 1.00 92.50 332 LEU A O 1
ATOM 2542 N N . ASP A 1 333 ? 16.239 -7.953 15.014 1.00 93.50 333 ASP A N 1
ATOM 2543 C CA . ASP A 1 333 ? 14.777 -8.087 15.070 1.00 93.50 333 ASP A CA 1
ATOM 2544 C C . ASP A 1 333 ? 14.386 -9.563 14.950 1.00 93.50 333 ASP A C 1
ATOM 2546 O O . ASP A 1 333 ? 14.505 -10.168 13.885 1.00 93.50 333 ASP A O 1
ATOM 2550 N N . LEU A 1 334 ? 13.926 -10.141 16.059 1.00 94.44 334 LEU A N 1
ATOM 2551 C CA . LEU A 1 334 ? 13.430 -11.517 16.166 1.00 94.44 334 LEU A CA 1
ATOM 2552 C C . LEU A 1 334 ? 11.937 -11.546 16.527 1.00 94.44 334 LEU A C 1
ATOM 2554 O O . LEU A 1 334 ? 11.438 -12.525 17.096 1.00 94.44 334 LEU A O 1
ATOM 2558 N N . SER A 1 335 ? 11.219 -10.466 16.228 1.00 93.69 335 SER A N 1
ATOM 2559 C CA . SER A 1 335 ? 9.835 -10.274 16.653 1.00 93.69 335 SER A CA 1
ATOM 2560 C C . SER A 1 335 ? 8.879 -11.301 16.037 1.00 93.69 335 SER A C 1
ATOM 2562 O O . SER A 1 335 ? 9.084 -11.786 14.921 1.00 93.69 335 SER A O 1
ATOM 2564 N N . PHE A 1 336 ? 7.791 -11.591 16.750 1.00 91.94 336 PHE A N 1
ATOM 2565 C CA . PHE A 1 336 ? 6.666 -12.421 16.305 1.00 91.94 336 PHE A CA 1
ATOM 2566 C C . PHE A 1 336 ? 7.052 -13.853 15.904 1.00 91.94 336 PHE A C 1
ATOM 2568 O O . PHE A 1 336 ? 6.520 -14.410 14.945 1.00 91.94 336 PHE A O 1
ATOM 2575 N N . ASN A 1 337 ? 7.988 -14.459 16.633 1.00 93.25 337 ASN A N 1
ATOM 2576 C CA . ASN A 1 337 ? 8.342 -15.869 16.489 1.00 93.25 337 ASN A CA 1
ATOM 2577 C C . ASN A 1 337 ? 7.786 -16.691 17.673 1.00 93.25 337 ASN A C 1
ATOM 2579 O O . ASN A 1 337 ? 6.895 -16.265 18.404 1.00 93.25 337 ASN A O 1
ATOM 2583 N N . LYS A 1 338 ? 8.271 -17.923 17.838 1.00 94.50 338 LYS A N 1
ATOM 2584 C CA . LYS A 1 338 ? 7.924 -18.850 18.924 1.00 94.50 338 LYS A CA 1
ATOM 2585 C C . LYS A 1 338 ? 9.139 -19.125 19.818 1.00 94.50 338 LYS A C 1
ATOM 2587 O O . LYS A 1 338 ? 9.309 -20.245 20.300 1.00 94.50 338 LYS A O 1
ATOM 2592 N N . LEU A 1 339 ? 10.019 -18.137 19.979 1.00 94.94 339 LEU A N 1
ATOM 2593 C CA . LEU A 1 339 ? 11.262 -18.290 20.733 1.00 94.94 339 LEU A CA 1
ATOM 2594 C C . LEU A 1 339 ? 10.971 -18.466 22.225 1.00 94.94 339 LEU A C 1
ATOM 2596 O O . LEU A 1 339 ? 10.070 -17.826 22.762 1.00 94.94 339 LEU A O 1
ATOM 2600 N N . THR A 1 340 ? 11.738 -19.328 22.881 1.00 93.81 340 THR A N 1
ATOM 2601 C CA . THR A 1 340 ? 11.610 -19.689 24.303 1.00 93.81 340 THR A CA 1
ATOM 2602 C C . THR A 1 340 ? 12.952 -19.532 25.011 1.00 93.81 340 THR A C 1
ATOM 2604 O O . THR A 1 340 ? 13.958 -19.256 24.371 1.00 93.81 340 THR A O 1
ATOM 2607 N N . GLY A 1 341 ? 13.007 -19.786 26.316 1.00 89.56 341 GLY A N 1
ATOM 2608 C CA . GLY A 1 341 ? 14.262 -19.787 27.066 1.00 89.56 341 GLY A CA 1
ATOM 2609 C C . GLY A 1 341 ? 14.658 -18.407 27.577 1.00 89.56 341 GLY A C 1
ATOM 2610 O O . GLY A 1 341 ? 13.930 -17.426 27.412 1.00 89.56 341 GLY A O 1
ATOM 2611 N N . GLU A 1 342 ? 15.798 -18.371 28.259 1.00 86.56 342 GLU A N 1
ATOM 2612 C CA . GLU A 1 342 ? 16.249 -17.202 29.008 1.00 86.56 342 GLU A CA 1
ATOM 2613 C C . GLU A 1 342 ? 17.208 -16.328 28.196 1.00 86.56 342 GLU A C 1
ATOM 2615 O O . GLU A 1 342 ? 17.991 -16.813 27.379 1.00 86.56 342 GLU A O 1
ATOM 2620 N N . VAL A 1 343 ? 17.146 -15.019 28.430 1.00 78.12 343 VAL A N 1
ATOM 2621 C CA . VAL A 1 343 ? 18.046 -14.023 27.834 1.00 78.12 343 VAL A CA 1
ATOM 2622 C C . VAL A 1 343 ? 19.228 -13.822 28.800 1.00 78.12 343 VAL A C 1
ATOM 2624 O O . VAL A 1 343 ? 19.256 -12.860 29.563 1.00 78.12 343 VAL A O 1
ATOM 2627 N N . GLN A 1 344 ? 20.155 -14.789 28.838 1.00 66.88 344 GLN A N 1
ATOM 2628 C CA . GLN A 1 344 ? 21.309 -14.842 29.759 1.00 66.88 344 GLN A CA 1
ATOM 2629 C C . GLN A 1 344 ? 22.661 -14.715 29.037 1.00 66.88 344 GLN A C 1
ATOM 2631 O O . GLN A 1 344 ? 22.738 -14.876 27.822 1.00 66.88 344 GLN A O 1
ATOM 2636 N N . ASP A 1 345 ? 23.723 -14.418 29.799 1.00 57.69 345 ASP A N 1
ATOM 2637 C CA . ASP A 1 345 ? 25.127 -14.356 29.346 1.00 57.69 345 ASP A CA 1
ATOM 2638 C C . ASP A 1 345 ? 25.431 -13.350 28.219 1.00 57.69 345 ASP A C 1
ATOM 2640 O O . ASP A 1 345 ? 26.394 -13.489 27.463 1.00 57.69 345 ASP A O 1
ATOM 2644 N N . ILE A 1 346 ? 24.634 -12.283 28.119 1.00 65.00 346 ILE A N 1
ATOM 2645 C CA . ILE A 1 346 ? 24.823 -11.225 27.120 1.00 65.00 346 ILE A CA 1
ATOM 2646 C C . ILE A 1 346 ? 25.701 -10.122 27.708 1.00 65.00 346 ILE A C 1
ATOM 2648 O O . ILE A 1 346 ? 25.264 -9.363 28.572 1.00 65.00 346 ILE A O 1
ATOM 2652 N N . GLN A 1 347 ? 26.927 -9.987 27.198 1.00 62.97 347 GLN A N 1
ATOM 2653 C CA . GLN A 1 347 ? 27.826 -8.894 27.594 1.00 62.97 347 GLN A CA 1
ATOM 2654 C C . GLN A 1 347 ? 27.315 -7.517 27.138 1.00 62.97 347 GLN A C 1
ATOM 2656 O O . GLN A 1 347 ? 27.562 -6.516 27.810 1.00 62.97 347 GLN A O 1
ATOM 2661 N N . LYS A 1 348 ? 26.623 -7.446 25.989 1.00 73.31 348 LYS A N 1
ATOM 2662 C CA . LYS A 1 348 ? 26.067 -6.207 25.424 1.00 73.31 348 LYS A CA 1
ATOM 2663 C C . LYS A 1 348 ? 24.965 -6.502 24.401 1.00 73.31 348 LYS A C 1
ATOM 2665 O O . LYS A 1 348 ? 25.207 -7.216 23.435 1.00 73.31 348 LYS A O 1
ATOM 2670 N N . ALA A 1 349 ? 23.779 -5.919 24.580 1.00 78.69 349 ALA A N 1
ATOM 2671 C CA . ALA A 1 349 ? 22.715 -5.989 23.578 1.00 78.69 349 ALA A CA 1
ATOM 2672 C C . ALA A 1 349 ? 23.014 -5.071 22.369 1.00 78.69 349 ALA A C 1
ATOM 2674 O O . ALA A 1 349 ? 23.587 -3.986 22.554 1.00 78.69 349 ALA A O 1
ATOM 2675 N N . PRO A 1 350 ? 22.605 -5.452 21.141 1.00 86.62 350 PRO A N 1
ATOM 2676 C CA . PRO A 1 350 ? 22.620 -4.554 19.988 1.00 86.62 350 PRO A CA 1
ATOM 2677 C C . PRO A 1 350 ? 21.839 -3.259 20.255 1.00 86.62 350 PRO A C 1
ATOM 2679 O O . PRO A 1 350 ? 20.877 -3.241 21.028 1.00 86.62 350 PRO A O 1
ATOM 2682 N N . LYS A 1 351 ? 22.236 -2.165 19.587 1.00 86.25 351 LYS A N 1
ATOM 2683 C CA . LYS A 1 351 ? 21.630 -0.830 19.761 1.00 86.25 351 LYS A CA 1
ATOM 2684 C C . LYS A 1 351 ? 20.116 -0.855 19.549 1.00 86.25 351 LYS A C 1
ATOM 2686 O O . LYS A 1 351 ? 19.409 -0.151 20.259 1.00 86.25 351 LYS A O 1
ATOM 2691 N N . LEU A 1 352 ? 19.635 -1.625 18.578 1.00 88.81 352 LEU A N 1
ATOM 2692 C CA . LEU A 1 352 ? 18.216 -1.806 18.289 1.00 88.81 352 LEU A CA 1
ATOM 2693 C C . LEU A 1 352 ? 17.901 -3.295 18.408 1.00 88.81 352 LEU A C 1
ATOM 2695 O O . LEU A 1 352 ? 18.378 -4.082 17.594 1.00 88.81 352 LEU A O 1
ATOM 2699 N N . THR A 1 353 ? 17.138 -3.683 19.427 1.00 91.19 353 THR A N 1
ATOM 2700 C CA . THR A 1 353 ? 16.828 -5.088 19.717 1.00 91.19 353 THR A CA 1
ATOM 2701 C C . THR A 1 353 ? 15.324 -5.271 19.878 1.00 91.19 353 THR A C 1
ATOM 2703 O O . THR A 1 353 ? 14.749 -4.785 20.845 1.00 91.19 353 THR A O 1
ATOM 2706 N N . TYR A 1 354 ? 14.680 -6.000 18.969 1.00 93.81 354 TYR A N 1
ATOM 2707 C CA . TYR A 1 354 ? 13.240 -6.264 19.003 1.00 93.81 354 TYR A CA 1
ATOM 2708 C C . TYR A 1 354 ? 12.973 -7.751 19.222 1.00 93.81 354 TYR A C 1
ATOM 2710 O O . TYR A 1 354 ? 13.293 -8.583 18.374 1.00 93.81 354 TYR A O 1
ATOM 2718 N N . LEU A 1 355 ? 12.386 -8.085 20.371 1.00 94.06 355 LEU A N 1
ATOM 2719 C CA . LEU A 1 355 ? 12.038 -9.451 20.774 1.00 94.06 355 LEU A CA 1
ATOM 2720 C C . LEU A 1 355 ? 10.528 -9.616 20.991 1.00 94.06 355 LEU A C 1
ATOM 2722 O O . LEU A 1 355 ? 10.095 -10.612 21.580 1.00 94.06 355 LEU A O 1
ATOM 2726 N N . THR A 1 356 ? 9.724 -8.649 20.542 1.00 94.44 356 THR A N 1
ATOM 2727 C CA . THR A 1 356 ? 8.294 -8.611 20.853 1.00 94.44 356 THR A CA 1
ATOM 2728 C C . THR A 1 356 ? 7.548 -9.839 20.335 1.00 94.44 356 THR A C 1
ATOM 2730 O O . THR A 1 356 ? 7.863 -10.363 19.266 1.00 94.44 356 THR A O 1
ATOM 2733 N N . GLY A 1 357 ? 6.546 -10.307 21.076 1.00 93.31 357 GLY A N 1
ATOM 2734 C CA . GLY A 1 357 ? 5.642 -11.363 20.616 1.00 93.31 357 GLY A CA 1
ATOM 2735 C C . GLY A 1 357 ? 6.304 -12.736 20.518 1.00 93.31 357 GLY A C 1
ATOM 2736 O O . GLY A 1 357 ? 6.096 -13.439 19.533 1.00 93.31 357 GLY A O 1
ATOM 2737 N N . ASN A 1 358 ? 7.095 -13.099 21.528 1.00 95.00 358 ASN A N 1
ATOM 2738 C CA . ASN A 1 358 ? 7.719 -14.413 21.688 1.00 95.00 358 ASN A CA 1
ATOM 2739 C C . ASN A 1 358 ? 7.250 -15.069 23.010 1.00 95.00 358 ASN A C 1
ATOM 2741 O O . ASN A 1 358 ? 6.249 -14.676 23.610 1.00 95.00 358 ASN A O 1
ATOM 2745 N N . MET A 1 359 ? 7.936 -16.123 23.454 1.00 94.94 359 MET A N 1
ATOM 2746 C CA . MET A 1 359 ? 7.702 -16.820 24.725 1.00 94.94 359 MET A CA 1
ATOM 2747 C C . MET A 1 359 ? 8.966 -16.824 25.600 1.00 94.94 359 MET A C 1
ATOM 2749 O O . MET A 1 359 ? 9.184 -17.765 26.366 1.00 94.94 359 MET A O 1
ATOM 2753 N N . LEU A 1 360 ? 9.811 -15.795 25.474 1.00 92.44 360 LEU A N 1
ATOM 2754 C CA . LEU A 1 360 ? 11.050 -15.668 26.241 1.00 92.44 360 LEU A CA 1
ATOM 2755 C C . LEU A 1 360 ? 10.747 -15.465 27.727 1.00 92.44 360 LEU A C 1
ATOM 2757 O O . LEU A 1 360 ? 9.730 -14.867 28.089 1.00 92.44 360 LEU A O 1
ATOM 2761 N N . SER A 1 361 ? 11.631 -15.970 28.578 1.00 90.81 361 SER A N 1
ATOM 2762 C CA . SER A 1 361 ? 11.485 -15.953 30.032 1.00 90.81 361 SER A CA 1
ATOM 2763 C C . SER A 1 361 ? 12.810 -15.610 30.716 1.00 90.81 361 SER A C 1
ATOM 2765 O O . SER A 1 361 ? 13.772 -15.200 30.070 1.00 90.81 361 SER A O 1
ATOM 2767 N N . GLY A 1 362 ? 12.864 -15.766 32.037 1.00 85.69 362 GLY A N 1
ATOM 2768 C CA . GLY A 1 362 ? 14.050 -15.476 32.839 1.00 85.69 362 GLY A CA 1
ATOM 2769 C C . GLY A 1 362 ? 13.988 -14.104 33.505 1.00 85.69 362 GLY A C 1
ATOM 2770 O O . GLY A 1 362 ? 13.085 -13.301 33.254 1.00 85.69 362 GLY A O 1
ATOM 2771 N N . ASN A 1 363 ? 14.932 -13.870 34.412 1.00 81.62 363 ASN A N 1
ATOM 2772 C CA . ASN A 1 363 ? 15.026 -12.630 35.170 1.00 81.62 363 ASN A CA 1
ATOM 2773 C C . ASN A 1 363 ? 15.774 -11.564 34.364 1.00 81.62 363 ASN A C 1
ATOM 2775 O O . ASN A 1 363 ? 16.907 -11.786 33.937 1.00 81.62 363 ASN A O 1
ATOM 2779 N N . VAL A 1 364 ? 15.159 -10.398 34.172 1.00 74.38 364 VAL A N 1
ATOM 2780 C CA . VAL A 1 364 ? 15.786 -9.274 33.461 1.00 74.38 364 VAL A CA 1
ATOM 2781 C C . VAL A 1 364 ? 16.606 -8.449 34.462 1.00 74.38 364 VAL A C 1
ATOM 2783 O O . VAL A 1 364 ? 16.255 -7.321 34.804 1.00 74.38 364 VAL A O 1
ATOM 2786 N N . GLU A 1 365 ? 17.699 -9.014 34.982 1.00 61.56 365 GLU A N 1
ATOM 2787 C CA . GLU A 1 365 ? 18.608 -8.309 35.897 1.00 61.56 365 GLU A CA 1
ATOM 2788 C C . GLU A 1 365 ? 19.767 -7.626 35.148 1.00 61.56 365 GLU A C 1
ATOM 2790 O O . GLU A 1 365 ? 20.631 -8.265 34.557 1.00 61.56 365 GLU A O 1
ATOM 2795 N N . SER A 1 366 ? 19.747 -6.289 35.180 1.00 55.12 366 SER A N 1
ATOM 2796 C CA . SER A 1 366 ? 20.849 -5.302 35.254 1.00 55.12 366 SER A CA 1
ATOM 2797 C C . SER A 1 366 ? 22.188 -5.451 34.497 1.00 55.12 366 SER A C 1
ATOM 2799 O O . SER A 1 366 ? 22.991 -4.540 34.606 1.00 55.12 366 SER A O 1
ATOM 2801 N N . ALA A 1 367 ? 22.470 -6.460 33.678 1.00 51.16 367 ALA A N 1
ATOM 2802 C CA . ALA A 1 367 ? 23.635 -6.447 32.770 1.00 51.16 367 ALA A CA 1
ATOM 2803 C C . ALA A 1 367 ? 23.196 -6.249 31.310 1.00 51.16 367 ALA A C 1
ATOM 2805 O O . ALA A 1 367 ? 23.703 -5.375 30.610 1.00 51.16 367 ALA A O 1
ATOM 2806 N N . PHE A 1 368 ? 22.143 -6.964 30.899 1.00 60.38 368 PHE A N 1
ATOM 2807 C CA . PHE A 1 368 ? 21.547 -6.909 29.557 1.00 60.38 368 PHE A CA 1
ATOM 2808 C C . PHE A 1 368 ? 21.044 -5.506 29.147 1.00 60.38 368 PHE A C 1
ATOM 2810 O O . PHE A 1 368 ? 21.105 -5.136 27.977 1.00 60.38 368 PHE A O 1
ATOM 2817 N N . LEU A 1 369 ? 20.586 -4.695 30.112 1.00 61.25 369 LEU A N 1
ATOM 2818 C CA . LEU A 1 369 ? 20.020 -3.352 29.886 1.00 61.25 369 LEU A CA 1
ATOM 2819 C C . LEU A 1 369 ? 21.026 -2.207 30.117 1.00 61.25 369 LEU A C 1
ATOM 2821 O O . LEU A 1 369 ? 20.650 -1.032 30.027 1.00 61.25 369 LEU A O 1
ATOM 2825 N N . ILE A 1 370 ? 22.271 -2.517 30.495 1.00 52.25 370 ILE A N 1
ATOM 2826 C CA . ILE A 1 370 ? 23.262 -1.526 30.931 1.00 52.25 370 ILE A CA 1
ATOM 2827 C C . ILE A 1 370 ? 24.385 -1.449 29.897 1.00 52.25 370 ILE A C 1
ATOM 2829 O O . ILE A 1 370 ? 25.416 -2.087 30.053 1.00 52.25 370 ILE A O 1
ATOM 2833 N N . ASN A 1 371 ? 24.158 -0.689 28.815 1.00 51.12 371 ASN A N 1
ATOM 2834 C CA . ASN A 1 371 ? 25.130 0.236 28.196 1.00 51.12 371 ASN A CA 1
ATOM 2835 C C . ASN A 1 371 ? 24.634 0.798 26.846 1.00 51.12 371 ASN A C 1
ATOM 2837 O O . ASN A 1 371 ? 24.028 0.089 26.053 1.00 51.12 371 ASN A O 1
ATOM 2841 N N . ASN A 1 372 ? 24.957 2.073 26.569 1.00 51.94 372 ASN A N 1
ATOM 2842 C CA . ASN A 1 372 ? 24.726 2.810 25.306 1.00 51.94 372 ASN A CA 1
ATOM 2843 C C . ASN A 1 372 ? 23.267 3.064 24.859 1.00 51.94 372 ASN A C 1
ATOM 2845 O O . ASN A 1 372 ? 22.986 2.971 23.668 1.00 51.94 372 ASN A O 1
ATOM 2849 N N . LYS A 1 373 ? 22.351 3.430 25.776 1.00 66.44 373 LYS A N 1
ATOM 2850 C CA . LYS A 1 373 ? 20.944 3.815 25.471 1.00 66.44 373 LYS A CA 1
ATOM 2851 C C . LYS A 1 373 ? 20.298 3.000 24.312 1.00 66.44 373 LYS A C 1
ATOM 2853 O O . LYS A 1 373 ? 19.828 3.603 23.347 1.00 66.44 373 LYS A O 1
ATOM 2858 N N . PRO A 1 374 ? 20.311 1.655 24.352 1.00 75.06 374 PRO A N 1
ATOM 2859 C CA . PRO A 1 374 ? 19.783 0.836 23.262 1.00 75.06 374 PRO A CA 1
ATOM 2860 C C . PRO A 1 374 ? 18.249 0.893 23.244 1.00 75.06 374 PRO A C 1
ATOM 2862 O O . PRO A 1 374 ? 17.645 0.901 24.313 1.00 75.06 374 PRO A O 1
ATOM 2865 N N . ASN A 1 375 ? 17.610 0.918 22.073 1.00 87.62 375 ASN A N 1
ATOM 2866 C CA . ASN A 1 375 ? 16.163 0.716 21.972 1.00 87.62 375 ASN A CA 1
ATOM 2867 C C . ASN A 1 375 ? 15.882 -0.788 22.030 1.00 87.62 375 ASN A C 1
ATOM 2869 O O . ASN A 1 375 ? 16.252 -1.519 21.108 1.00 87.62 375 ASN A O 1
ATOM 2873 N N . ILE A 1 376 ? 15.274 -1.248 23.122 1.00 89.62 376 ILE A N 1
ATOM 2874 C CA . ILE A 1 376 ? 15.016 -2.672 23.365 1.00 89.62 376 ILE A CA 1
ATOM 2875 C C . ILE A 1 376 ? 13.521 -2.902 23.542 1.00 89.62 376 ILE A C 1
ATOM 2877 O O . ILE A 1 376 ? 12.906 -2.352 24.451 1.00 89.62 376 ILE A O 1
ATOM 2881 N N . ASP A 1 377 ? 12.939 -3.762 22.716 1.00 92.94 377 ASP A N 1
ATOM 2882 C CA . ASP A 1 377 ? 11.549 -4.173 22.843 1.00 92.94 377 ASP A CA 1
ATOM 2883 C C . ASP A 1 377 ? 11.433 -5.599 23.385 1.00 92.94 377 ASP A C 1
ATOM 2885 O O . ASP A 1 377 ? 11.797 -6.567 22.715 1.00 92.94 377 ASP A O 1
ATOM 2889 N N . LEU A 1 378 ? 10.903 -5.712 24.602 1.00 92.56 378 LEU A N 1
ATOM 2890 C CA . LEU A 1 378 ? 10.650 -6.966 25.314 1.00 92.56 378 LEU A CA 1
ATOM 2891 C C . LEU A 1 378 ? 9.158 -7.297 25.397 1.00 92.56 378 LEU A C 1
ATOM 2893 O O . LEU A 1 378 ? 8.779 -8.255 26.075 1.00 92.56 378 LEU A O 1
ATOM 2897 N N . SER A 1 379 ? 8.301 -6.505 24.754 1.00 93.50 379 SER A N 1
ATOM 2898 C CA . SER A 1 379 ? 6.855 -6.603 24.919 1.00 93.50 379 SER A CA 1
ATOM 2899 C C . SER A 1 379 ? 6.301 -7.971 24.513 1.00 93.50 379 SER A C 1
ATOM 2901 O O . SER A 1 379 ? 6.883 -8.682 23.699 1.00 93.50 379 SER A O 1
ATOM 2903 N N . TYR A 1 380 ? 5.168 -8.373 25.092 1.00 93.19 380 TYR A N 1
ATOM 2904 C CA . TYR A 1 380 ? 4.530 -9.669 24.808 1.00 93.19 380 TYR A CA 1
ATOM 2905 C C . TYR A 1 380 ? 5.480 -10.879 24.962 1.00 93.19 380 TYR A C 1
ATOM 2907 O O . TYR A 1 380 ? 5.650 -11.671 24.036 1.00 93.19 380 TYR A O 1
ATOM 2915 N N . ASN A 1 381 ? 6.081 -11.018 26.145 1.00 93.50 381 ASN A N 1
ATOM 2916 C CA . ASN A 1 381 ? 6.927 -12.148 26.559 1.00 93.50 381 ASN A CA 1
ATOM 2917 C C . ASN A 1 381 ? 6.529 -12.620 27.977 1.00 93.50 381 ASN A C 1
ATOM 2919 O O . ASN A 1 381 ? 5.465 -12.247 28.473 1.00 93.50 381 ASN A O 1
ATOM 2923 N N . ASN A 1 382 ? 7.336 -13.480 28.609 1.00 92.88 382 ASN A N 1
ATOM 2924 C CA . ASN A 1 382 ? 7.067 -14.112 29.907 1.00 92.88 382 ASN A CA 1
ATOM 2925 C C . ASN A 1 382 ? 8.215 -13.890 30.918 1.00 92.88 382 ASN A C 1
ATOM 2927 O O . ASN A 1 382 ? 8.600 -14.813 31.639 1.00 92.88 382 ASN A O 1
ATOM 2931 N N . PHE A 1 383 ? 8.798 -12.695 30.956 1.00 89.44 383 PHE A N 1
ATOM 2932 C CA . PHE A 1 383 ? 9.910 -12.364 31.845 1.00 89.44 383 PHE A CA 1
ATOM 2933 C C . PHE A 1 383 ? 9.487 -12.230 33.312 1.00 89.44 383 PHE A C 1
ATOM 2935 O O . PHE A 1 383 ? 8.342 -11.897 33.638 1.00 89.44 383 PHE A O 1
ATOM 2942 N N . SER A 1 384 ? 10.458 -12.440 34.197 1.00 87.50 384 SER A N 1
ATOM 2943 C CA . SER A 1 384 ? 10.377 -12.090 35.612 1.00 87.50 384 SER A CA 1
ATOM 2944 C C . SER A 1 384 ? 11.050 -10.738 35.830 1.00 87.50 384 SER A C 1
ATOM 2946 O O . SER A 1 384 ? 12.147 -10.497 35.324 1.00 87.50 384 SER A O 1
ATOM 2948 N N . TRP A 1 385 ? 10.392 -9.859 36.583 1.00 83.44 385 TRP A N 1
ATOM 2949 C CA . TRP A 1 385 ? 10.855 -8.494 36.824 1.00 83.44 385 TRP A CA 1
ATOM 2950 C C . TRP A 1 385 ? 11.110 -8.252 38.307 1.00 83.44 385 TRP A C 1
ATOM 2952 O O . TRP A 1 385 ? 10.286 -8.605 39.151 1.00 83.44 385 TRP A O 1
ATOM 2962 N N . SER A 1 386 ? 12.245 -7.617 38.608 1.00 78.75 386 SER A N 1
ATOM 2963 C CA . SER A 1 386 ? 12.567 -7.160 39.960 1.00 78.75 386 SER A CA 1
ATOM 2964 C C . SER A 1 386 ? 11.606 -6.059 40.416 1.00 78.75 386 SER A C 1
ATOM 2966 O O . SER A 1 386 ? 11.228 -5.184 39.635 1.00 78.75 386 SER A O 1
ATOM 2968 N N . SER A 1 387 ? 11.299 -6.032 41.715 1.00 74.75 387 SER A N 1
ATOM 2969 C CA . SER A 1 387 ? 10.540 -4.948 42.351 1.00 74.75 387 SER A CA 1
ATOM 2970 C C . SER A 1 387 ? 11.232 -3.582 42.269 1.00 74.75 387 SER A C 1
ATOM 2972 O O . SER A 1 387 ? 10.589 -2.564 42.497 1.00 74.75 387 SER A O 1
ATOM 2974 N N . SER A 1 388 ? 12.534 -3.544 41.968 1.00 76.25 388 SER A N 1
ATOM 2975 C CA . SER A 1 388 ? 13.310 -2.314 41.767 1.00 76.25 388 SER A CA 1
ATOM 2976 C C . SER A 1 388 ? 13.328 -1.817 40.315 1.00 76.25 388 SER A C 1
ATOM 2978 O O . SER A 1 388 ? 14.057 -0.869 40.017 1.00 76.25 388 SER A O 1
ATOM 2980 N N . CYS A 1 389 ? 12.571 -2.439 39.401 1.00 78.94 389 CYS A N 1
ATOM 2981 C CA . CYS A 1 389 ? 12.533 -1.999 38.009 1.00 78.94 389 CYS A CA 1
ATOM 2982 C C . CYS A 1 389 ? 12.019 -0.557 37.883 1.00 78.94 389 CYS A C 1
ATOM 2984 O O . CYS A 1 389 ? 11.081 -0.154 38.566 1.00 78.94 389 CYS A O 1
ATOM 2986 N N . GLN A 1 390 ? 12.619 0.201 36.967 1.00 80.00 390 GLN A N 1
ATOM 2987 C CA . GLN A 1 390 ? 12.202 1.555 36.617 1.00 80.00 390 GLN A CA 1
ATOM 2988 C C . GLN A 1 390 ? 11.929 1.630 35.119 1.00 80.00 390 GLN A C 1
ATOM 2990 O O . GLN A 1 390 ? 12.699 1.085 34.321 1.00 80.00 390 GLN A O 1
ATOM 2995 N N . GLU A 1 391 ? 10.854 2.318 34.733 1.00 79.69 391 GLU A N 1
ATOM 2996 C CA . GLU A 1 391 ? 10.578 2.593 33.325 1.00 79.69 391 GLU A CA 1
ATOM 2997 C C . GLU A 1 391 ? 11.714 3.400 32.686 1.00 79.69 391 GLU A C 1
ATOM 2999 O O . GLU A 1 391 ? 12.242 4.360 33.254 1.00 79.69 391 GLU A O 1
ATOM 3004 N N . LYS A 1 392 ? 12.084 3.010 31.465 1.00 82.69 392 LYS A N 1
ATOM 3005 C CA . LYS A 1 392 ? 13.061 3.713 30.633 1.00 82.69 392 LYS A CA 1
ATOM 3006 C C . LYS A 1 392 ? 12.422 3.997 29.285 1.00 82.69 392 LYS A C 1
ATOM 3008 O O . LYS A 1 392 ? 11.807 3.117 28.696 1.00 82.69 392 LYS A O 1
ATOM 3013 N N . SER A 1 393 ? 12.603 5.209 28.767 1.00 81.56 393 SER A N 1
ATOM 3014 C CA . SER A 1 393 ? 11.942 5.646 27.529 1.00 81.56 393 SER A CA 1
ATOM 3015 C C . SER A 1 393 ? 12.331 4.830 26.292 1.00 81.56 393 SER A C 1
ATOM 3017 O O . SER A 1 393 ? 11.584 4.801 25.323 1.00 81.56 393 SER A O 1
ATOM 3019 N N . ASN A 1 394 ? 13.493 4.182 26.307 1.00 84.19 394 ASN A N 1
ATOM 3020 C CA . ASN A 1 394 ? 14.058 3.363 25.232 1.00 84.19 394 ASN A CA 1
ATOM 3021 C C . ASN A 1 394 ? 13.887 1.851 25.460 1.00 84.19 394 ASN A C 1
ATOM 3023 O O . ASN A 1 394 ? 14.562 1.058 24.806 1.00 84.19 394 ASN A O 1
ATOM 3027 N N . ILE A 1 395 ? 13.060 1.435 26.425 1.00 88.44 395 ILE A N 1
ATOM 3028 C CA . ILE A 1 395 ? 12.805 0.017 26.684 1.00 88.44 395 ILE A CA 1
ATOM 3029 C C . ILE A 1 395 ? 11.303 -0.218 26.758 1.00 88.44 395 ILE A C 1
ATOM 3031 O O . ILE A 1 395 ? 10.637 0.272 27.665 1.00 88.44 395 ILE A O 1
ATOM 3035 N N . ASN A 1 396 ? 10.776 -1.001 25.819 1.00 92.19 396 ASN A N 1
ATOM 3036 C CA . ASN A 1 396 ? 9.372 -1.382 25.804 1.00 92.19 396 ASN A CA 1
ATOM 3037 C C . ASN A 1 396 ? 9.164 -2.655 26.632 1.00 92.19 396 ASN A C 1
ATOM 3039 O O . ASN A 1 396 ? 9.573 -3.750 26.245 1.00 92.19 396 ASN A O 1
ATOM 3043 N N . THR A 1 397 ? 8.515 -2.501 27.780 1.00 90.88 397 THR A N 1
ATOM 3044 C CA . THR A 1 397 ? 8.230 -3.565 28.757 1.00 90.88 397 THR A CA 1
ATOM 3045 C C . THR A 1 397 ? 6.759 -3.987 28.769 1.00 90.88 397 THR A C 1
ATOM 3047 O O . THR A 1 397 ? 6.360 -4.831 29.577 1.00 90.88 397 THR A O 1
ATOM 3050 N N . TYR A 1 398 ? 5.940 -3.442 27.869 1.00 91.81 398 TYR A N 1
ATOM 3051 C CA . TYR A 1 398 ? 4.501 -3.682 27.844 1.00 91.81 398 TYR A CA 1
ATOM 3052 C C . TYR A 1 398 ? 4.153 -5.171 27.690 1.00 91.81 398 TYR A C 1
ATOM 3054 O O . TYR A 1 398 ? 4.606 -5.830 26.757 1.00 91.81 398 TYR A O 1
ATOM 3062 N N . ARG A 1 399 ? 3.337 -5.735 28.590 1.00 91.12 399 ARG A N 1
ATOM 3063 C CA . ARG A 1 399 ? 2.970 -7.169 28.598 1.00 91.12 399 ARG A CA 1
ATOM 3064 C C . ARG A 1 399 ? 4.167 -8.126 28.536 1.00 91.12 399 ARG A C 1
ATOM 3066 O O . ARG A 1 399 ? 4.073 -9.223 27.990 1.00 91.12 399 ARG A O 1
ATOM 3073 N N . SER A 1 400 ? 5.308 -7.713 29.071 1.00 91.00 400 SER A N 1
ATOM 3074 C CA . SER A 1 400 ? 6.516 -8.542 29.079 1.00 91.00 400 SER A CA 1
ATOM 3075 C C . SER A 1 400 ? 6.589 -9.487 30.283 1.00 91.00 400 SER A C 1
ATOM 3077 O O . SER A 1 400 ? 7.470 -10.338 30.313 1.00 91.00 400 SER A O 1
ATOM 3079 N N . SER A 1 401 ? 5.702 -9.339 31.275 1.00 87.94 401 SER A N 1
ATOM 3080 C CA . SER A 1 401 ? 5.713 -10.125 32.514 1.00 87.94 401 SER A CA 1
ATOM 3081 C C . SER A 1 401 ? 4.989 -11.464 32.379 1.00 87.94 401 SER A C 1
ATOM 3083 O O . SER A 1 401 ? 3.963 -11.579 31.706 1.00 87.94 401 SER A O 1
ATOM 3085 N N . ILE A 1 402 ? 5.455 -12.462 33.131 1.00 84.94 402 ILE A N 1
ATOM 3086 C CA . ILE A 1 402 ? 4.741 -13.729 33.331 1.00 84.94 402 ILE A CA 1
ATOM 3087 C C . ILE A 1 402 ? 3.364 -13.539 34.002 1.00 84.94 402 ILE A C 1
ATOM 3089 O O . ILE A 1 402 ? 2.450 -14.339 33.795 1.00 84.94 402 ILE A O 1
ATOM 3093 N N . LEU A 1 403 ? 3.175 -12.453 34.762 1.00 79.12 403 LEU A N 1
ATOM 3094 C CA . LEU A 1 403 ? 1.939 -12.133 35.486 1.00 79.12 403 LEU A CA 1
ATOM 3095 C C . LEU A 1 403 ? 0.876 -11.483 34.576 1.00 79.12 403 LEU A C 1
ATOM 3097 O O . LEU A 1 403 ? 0.389 -10.394 34.851 1.00 79.12 403 LEU A O 1
ATOM 3101 N N . LYS A 1 404 ? 0.479 -12.141 33.484 1.00 67.19 404 LYS A N 1
ATOM 3102 C CA . LYS A 1 404 ? -0.325 -11.536 32.394 1.00 67.19 404 LYS A CA 1
ATOM 3103 C C . LYS A 1 404 ? -1.715 -10.995 32.764 1.00 67.19 404 LYS A C 1
ATOM 3105 O O . LYS A 1 404 ? -2.308 -10.290 31.951 1.00 67.19 404 LYS A O 1
ATOM 3110 N N . ASN A 1 405 ? -2.240 -11.338 33.940 1.00 63.16 405 ASN A N 1
ATOM 3111 C CA . ASN A 1 405 ? -3.657 -11.169 34.283 1.00 63.16 405 ASN A CA 1
ATOM 3112 C C . ASN A 1 405 ? -3.955 -9.984 35.214 1.00 63.16 405 ASN A C 1
ATOM 3114 O O . ASN A 1 405 ? -5.112 -9.781 35.569 1.00 63.16 405 ASN A O 1
ATOM 3118 N N . ASN A 1 406 ? -2.949 -9.225 35.654 1.00 67.12 406 ASN A N 1
ATOM 3119 C CA . ASN A 1 406 ? -3.167 -8.022 36.458 1.00 67.12 406 ASN A CA 1
ATOM 3120 C C . ASN A 1 406 ? -2.499 -6.798 35.815 1.00 67.12 406 ASN A C 1
ATOM 3122 O O . ASN A 1 406 ? -1.558 -6.925 35.033 1.00 67.12 406 ASN A O 1
ATOM 3126 N N . LEU A 1 407 ? -2.990 -5.600 36.155 1.00 68.81 407 LEU A N 1
ATOM 3127 C CA . LEU A 1 407 ? -2.442 -4.335 35.645 1.00 68.81 407 LEU A CA 1
ATOM 3128 C C . LEU A 1 407 ? -0.935 -4.205 35.937 1.00 68.81 407 LEU A C 1
ATOM 3130 O O . LEU A 1 407 ? -0.185 -3.708 35.101 1.00 68.81 407 LEU A O 1
ATOM 3134 N N . THR A 1 408 ? -0.478 -4.731 37.077 1.00 70.94 408 THR A N 1
ATOM 3135 C CA . THR A 1 408 ? 0.940 -4.780 37.463 1.00 70.94 408 THR A CA 1
ATOM 3136 C C . THR A 1 408 ? 1.795 -5.597 36.488 1.00 70.94 408 THR A C 1
ATOM 3138 O O . THR A 1 408 ? 2.939 -5.246 36.229 1.00 70.94 408 THR A O 1
ATOM 3141 N N . GLY A 1 409 ? 1.270 -6.675 35.909 1.00 75.62 409 GLY A N 1
ATOM 3142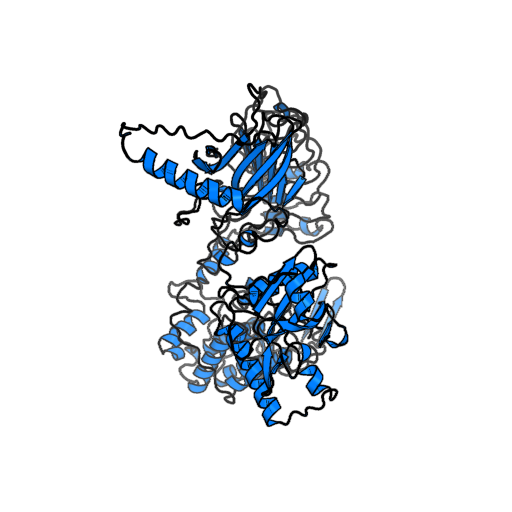 C CA . GLY A 1 409 ? 1.987 -7.483 34.926 1.00 75.62 409 GLY A CA 1
ATOM 3143 C C . GLY A 1 409 ? 1.919 -6.944 33.497 1.00 75.62 409 GLY A C 1
ATOM 3144 O O . GLY A 1 409 ? 2.763 -7.301 32.674 1.00 75.62 409 GLY A O 1
ATOM 3145 N N . LEU A 1 410 ? 0.972 -6.049 33.190 1.00 79.50 410 LEU A N 1
ATOM 3146 C CA . LEU A 1 410 ? 0.983 -5.300 31.926 1.00 79.50 410 LEU A CA 1
ATOM 3147 C C . LEU A 1 410 ? 2.151 -4.311 31.875 1.00 79.50 410 LEU A C 1
ATOM 3149 O O . LEU A 1 410 ? 2.737 -4.122 30.812 1.00 79.50 410 LEU A O 1
ATOM 3153 N N . LEU A 1 411 ? 2.472 -3.686 33.010 1.00 84.12 411 LEU A N 1
ATOM 3154 C CA . LEU A 1 411 ? 3.493 -2.649 33.139 1.00 84.12 411 LEU A CA 1
ATOM 3155 C C . LEU A 1 411 ? 4.427 -2.968 34.317 1.00 84.12 411 LEU A C 1
ATOM 3157 O O . LEU A 1 411 ? 4.356 -2.319 35.362 1.00 84.12 411 LEU A O 1
ATOM 3161 N N . PRO A 1 412 ? 5.319 -3.960 34.167 1.00 83.00 412 PRO A N 1
ATOM 3162 C CA . PRO A 1 412 ? 6.102 -4.491 35.284 1.00 83.00 412 PRO A CA 1
ATOM 3163 C C . PRO A 1 412 ? 7.010 -3.460 35.969 1.00 83.00 412 PRO A C 1
ATOM 3165 O O . PRO A 1 412 ? 7.365 -3.643 37.129 1.00 83.00 412 PRO A O 1
ATOM 3168 N N . CYS A 1 413 ? 7.368 -2.375 35.275 1.00 81.81 413 CYS A N 1
ATOM 3169 C CA . CYS A 1 413 ? 8.272 -1.336 35.773 1.00 81.81 413 CYS A CA 1
ATOM 3170 C C . CYS A 1 413 ? 7.575 -0.009 36.122 1.00 81.81 413 CYS A C 1
ATOM 3172 O O . CYS A 1 413 ? 8.235 0.898 36.623 1.00 81.81 413 CYS A O 1
ATOM 3174 N N . ALA A 1 414 ? 6.261 0.112 35.879 1.00 77.19 414 ALA A N 1
ATOM 3175 C CA . ALA A 1 414 ? 5.467 1.304 36.212 1.00 77.19 414 ALA A CA 1
ATOM 3176 C C . ALA A 1 414 ? 4.976 1.317 37.671 1.00 77.19 414 ALA A C 1
ATOM 3178 O O . ALA A 1 414 ? 4.491 2.334 38.163 1.00 77.19 414 ALA A O 1
ATOM 3179 N N . GLY A 1 415 ? 5.083 0.181 38.367 1.00 69.12 415 GLY A N 1
ATOM 3180 C CA . GLY A 1 415 ? 4.473 -0.026 39.678 1.00 69.12 415 GLY A CA 1
ATOM 3181 C C . GLY A 1 415 ? 2.987 -0.418 39.599 1.00 69.12 415 GLY A C 1
ATOM 3182 O O . GLY A 1 415 ? 2.416 -0.549 38.515 1.00 69.12 415 GLY A O 1
ATOM 3183 N N . PRO A 1 416 ? 2.342 -0.678 40.749 1.00 68.50 416 PRO A N 1
ATOM 3184 C CA . PRO A 1 416 ? 0.946 -1.096 40.787 1.00 68.50 416 PRO A CA 1
ATOM 3185 C C . PRO A 1 416 ? 0.012 0.050 40.375 1.00 68.50 416 PRO A C 1
ATOM 3187 O O . PRO A 1 416 ? -0.036 1.097 41.020 1.00 68.50 416 PRO A O 1
ATOM 3190 N N . VAL A 1 417 ? -0.788 -0.176 39.333 1.00 73.94 417 VAL A N 1
ATOM 3191 C CA . VAL A 1 417 ? -1.854 0.748 38.925 1.00 73.94 417 VAL A CA 1
ATOM 3192 C C . VAL A 1 417 ? -3.035 0.590 39.881 1.00 73.94 417 VAL A C 1
ATOM 3194 O O . VAL A 1 417 ? -3.683 -0.456 39.901 1.00 73.94 417 VAL A O 1
ATOM 3197 N N . ASN A 1 418 ? -3.326 1.626 40.672 1.00 77.94 418 ASN A N 1
ATOM 3198 C CA . ASN A 1 418 ? -4.467 1.632 41.586 1.00 77.94 418 ASN A CA 1
ATOM 3199 C C . ASN A 1 418 ? -5.576 2.559 41.067 1.00 77.94 418 ASN A C 1
ATOM 3201 O O . ASN A 1 418 ? -5.448 3.785 41.102 1.00 77.94 418 ASN A O 1
ATOM 3205 N N . CYS A 1 419 ? -6.671 1.969 40.589 1.00 83.94 419 CYS A N 1
ATOM 3206 C CA . CYS A 1 419 ? -7.803 2.703 40.032 1.00 83.94 419 CYS A CA 1
ATOM 3207 C C . CYS A 1 419 ? -8.621 3.376 41.140 1.00 83.94 419 CYS A C 1
ATOM 3209 O O . CYS A 1 419 ? -9.302 2.704 41.911 1.00 83.94 419 CYS A O 1
ATOM 3211 N N . LYS A 1 420 ? -8.600 4.714 41.202 1.00 85.00 420 LYS A N 1
ATOM 3212 C CA . LYS A 1 420 ? -9.449 5.477 42.139 1.00 85.00 420 LYS A CA 1
ATOM 3213 C C . LYS A 1 420 ? -10.920 5.472 41.721 1.00 85.00 420 LYS A C 1
ATOM 3215 O O . LYS A 1 420 ? -11.803 5.436 42.572 1.00 85.00 420 LYS A O 1
ATOM 3220 N N . THR A 1 421 ? -11.177 5.530 40.417 1.00 88.00 421 THR A N 1
ATOM 3221 C CA . THR A 1 421 ? -12.512 5.534 39.811 1.00 88.00 421 THR A CA 1
ATOM 3222 C C . THR A 1 421 ? -12.495 4.729 38.517 1.00 88.00 421 THR A C 1
ATOM 3224 O O . THR A 1 421 ? -11.453 4.608 37.872 1.00 88.00 421 THR A O 1
ATOM 3227 N N . TYR A 1 422 ? -13.651 4.174 38.146 1.00 91.31 422 TYR A N 1
ATOM 3228 C CA . TYR A 1 422 ? -13.823 3.449 36.891 1.00 91.31 422 TYR A CA 1
ATOM 3229 C C . TYR A 1 422 ? -14.544 4.315 35.865 1.00 91.31 422 TYR A C 1
ATOM 3231 O O . TYR A 1 422 ? -15.559 4.943 36.170 1.00 91.31 422 TYR A O 1
ATOM 3239 N N . GLN A 1 423 ? -14.012 4.359 34.648 1.00 92.50 423 GLN A N 1
ATOM 3240 C CA . GLN A 1 423 ? -14.514 5.213 33.584 1.00 92.50 423 GLN A CA 1
ATOM 3241 C C . GLN A 1 423 ? -15.398 4.443 32.600 1.00 92.50 423 GLN A C 1
ATOM 3243 O O . GLN A 1 423 ? -15.099 3.325 32.175 1.00 92.50 423 GLN A O 1
ATOM 3248 N N . ARG A 1 424 ? -16.484 5.093 32.177 1.00 94.75 424 ARG A N 1
ATOM 3249 C CA . ARG A 1 424 ? -17.402 4.597 31.139 1.00 94.75 424 ARG A CA 1
ATOM 3250 C C . ARG A 1 424 ? -17.103 5.142 29.747 1.00 94.75 424 ARG A C 1
ATOM 3252 O O . ARG A 1 424 ? -17.699 4.685 28.775 1.00 94.75 424 ARG A O 1
ATOM 3259 N N . SER A 1 425 ? -16.189 6.098 29.628 1.00 94.56 425 SER A N 1
ATOM 3260 C CA . SER A 1 425 ? -15.801 6.660 28.339 1.00 94.56 425 SER A CA 1
ATOM 3261 C C . SER A 1 425 ? -14.365 7.152 28.347 1.00 94.56 425 SER A C 1
ATOM 3263 O O . SER A 1 425 ? -13.956 7.797 29.309 1.00 94.56 425 SER A O 1
ATOM 3265 N N . VAL A 1 426 ? -13.642 6.908 27.257 1.00 95.81 426 VAL A N 1
ATOM 3266 C CA . VAL A 1 426 ? -12.276 7.403 27.034 1.00 95.81 426 VAL A CA 1
ATOM 3267 C C . VAL A 1 426 ? -12.171 7.862 25.586 1.00 95.81 426 VAL A C 1
ATOM 3269 O O . VAL A 1 426 ? -12.580 7.139 24.680 1.00 95.81 426 VAL A O 1
ATOM 3272 N N . HIS A 1 427 ? -11.626 9.056 25.363 1.00 95.94 427 HIS A N 1
ATOM 3273 C CA . HIS A 1 427 ? -11.471 9.653 24.035 1.00 95.94 427 HIS A CA 1
ATOM 3274 C C . HIS A 1 427 ? -10.043 10.172 23.893 1.00 95.94 427 HIS A C 1
ATOM 3276 O O . HIS A 1 427 ? -9.600 10.939 24.744 1.00 95.94 427 HIS A O 1
ATOM 3282 N N . ILE A 1 428 ? -9.325 9.758 22.850 1.00 96.81 428 ILE A N 1
ATOM 3283 C CA . ILE A 1 428 ? -7.885 10.013 22.671 1.00 96.81 428 ILE A CA 1
ATOM 3284 C C . ILE A 1 428 ? -7.654 10.650 21.300 1.00 96.81 428 ILE A C 1
ATOM 3286 O O . ILE A 1 428 ? -8.098 10.098 20.293 1.00 96.81 428 ILE A O 1
ATOM 3290 N N . ASN A 1 429 ? -6.964 11.791 21.255 1.00 95.75 429 ASN A N 1
ATOM 3291 C CA . ASN A 1 429 ? -6.484 12.434 20.032 1.00 95.75 429 ASN A CA 1
ATOM 3292 C C . ASN A 1 429 ? -5.059 11.952 19.724 1.00 95.75 429 ASN A C 1
ATOM 3294 O O . ASN A 1 429 ? -4.082 12.474 20.261 1.00 95.75 429 ASN A O 1
ATOM 3298 N N . CYS A 1 430 ? -4.940 10.925 18.887 1.00 95.75 430 CYS A N 1
ATOM 3299 C CA . CYS A 1 430 ? -3.688 10.222 18.636 1.00 95.75 430 CYS A CA 1
ATOM 3300 C C . CYS A 1 430 ? -2.683 11.127 17.901 1.00 95.75 430 CYS A C 1
ATOM 3302 O O . CYS A 1 430 ? -2.872 11.478 16.737 1.00 95.75 430 CYS A O 1
ATOM 3304 N N . GLY A 1 431 ? -1.584 11.482 18.571 1.00 89.62 431 GLY A N 1
ATOM 3305 C CA . GLY A 1 431 ? -0.558 12.376 18.034 1.00 89.62 431 GLY A CA 1
ATOM 3306 C C . GLY A 1 431 ? -0.932 13.865 18.041 1.00 89.62 431 GLY A C 1
ATOM 3307 O O . GLY A 1 431 ? -0.313 14.633 17.311 1.00 89.62 431 GLY A O 1
ATOM 3308 N N . GLY A 1 432 ? -1.941 14.292 18.806 1.00 89.25 432 GLY A N 1
ATOM 3309 C CA . GLY A 1 432 ? -2.380 15.691 18.852 1.00 89.25 432 GLY A CA 1
ATOM 3310 C C . GLY A 1 432 ? -2.623 16.228 20.262 1.00 89.25 432 GLY A C 1
ATOM 3311 O O . GLY A 1 432 ? -2.580 15.489 21.241 1.00 89.25 432 GLY A O 1
ATOM 3312 N N . GLU A 1 433 ? -2.892 17.532 20.345 1.00 91.81 433 GLU A N 1
ATOM 3313 C CA . GLU A 1 433 ? -3.253 18.237 21.585 1.00 91.81 433 GLU A CA 1
ATOM 3314 C C . GLU A 1 433 ? -4.708 17.974 22.003 1.00 91.81 433 GLU A C 1
ATOM 3316 O O . GLU A 1 433 ? -5.516 17.469 21.217 1.00 91.81 433 GLU A O 1
ATOM 3321 N N . ASP A 1 434 ? -5.069 18.376 23.223 1.00 92.44 434 ASP A N 1
ATOM 3322 C CA . ASP A 1 434 ? -6.445 18.292 23.713 1.00 92.44 434 ASP A CA 1
ATOM 3323 C C . ASP A 1 434 ? -7.403 19.005 22.752 1.00 92.44 434 ASP A C 1
ATOM 3325 O O . ASP A 1 434 ? -7.248 20.187 22.425 1.00 92.44 434 ASP A O 1
ATOM 3329 N N . ILE A 1 435 ? -8.446 18.296 22.326 1.00 91.31 435 ILE A N 1
ATOM 3330 C CA . ILE A 1 435 ? -9.437 18.832 21.397 1.00 91.31 435 ILE A CA 1
ATOM 3331 C C . ILE A 1 435 ? -10.844 18.567 21.901 1.00 91.31 435 ILE A C 1
ATOM 3333 O O . ILE A 1 435 ? -11.201 17.463 22.303 1.00 91.31 435 ILE A O 1
ATOM 3337 N N . LYS A 1 436 ? -11.684 19.601 21.841 1.00 90.81 436 LYS A N 1
ATOM 3338 C CA . LYS A 1 436 ? -13.087 19.495 22.227 1.00 90.81 436 LYS A CA 1
ATOM 3339 C C . LYS A 1 436 ? -13.992 19.514 21.003 1.00 90.81 436 LYS A C 1
ATOM 3341 O O . LYS A 1 436 ? -14.017 20.499 20.268 1.00 90.81 436 LYS A O 1
ATOM 3346 N N . ILE A 1 437 ? -14.763 18.449 20.818 1.00 86.69 437 ILE A N 1
ATOM 3347 C CA . ILE A 1 437 ? -15.686 18.264 19.697 1.00 86.69 437 ILE A CA 1
ATOM 3348 C C . ILE A 1 437 ? -17.114 18.356 20.219 1.00 86.69 437 ILE A C 1
ATOM 3350 O O . ILE A 1 437 ? -17.461 17.728 21.216 1.00 86.69 437 ILE A O 1
ATOM 3354 N N . THR A 1 438 ? -17.943 19.150 19.547 1.00 84.00 438 THR A N 1
ATOM 3355 C CA . THR A 1 438 ? -19.363 19.283 19.894 1.00 84.00 438 THR A CA 1
ATOM 3356 C C . THR A 1 438 ? -20.178 18.337 19.024 1.00 84.00 438 THR A C 1
ATOM 3358 O O . THR A 1 438 ? -20.034 18.352 17.804 1.00 84.00 438 THR A O 1
ATOM 3361 N N . ASN A 1 439 ? -21.020 17.518 19.643 1.00 78.81 439 ASN A N 1
ATOM 3362 C CA . ASN A 1 439 ? -21.972 16.643 18.968 1.00 78.81 439 ASN A CA 1
ATOM 3363 C C . ASN A 1 439 ? -23.398 16.896 19.491 1.00 78.81 439 ASN A C 1
ATOM 3365 O O . ASN A 1 439 ? -23.629 17.788 20.306 1.00 78.81 439 ASN A O 1
ATOM 3369 N N . SER A 1 440 ? -24.361 16.097 19.030 1.00 77.44 440 SER A N 1
ATOM 3370 C CA . SER A 1 440 ? -25.766 16.180 19.450 1.00 77.44 440 SER A CA 1
ATOM 3371 C C . SER A 1 440 ? -25.998 15.967 20.953 1.00 77.44 440 SER A C 1
ATOM 3373 O O . SER A 1 440 ? -27.035 16.382 21.464 1.00 77.44 440 SER A O 1
ATOM 3375 N N . PHE A 1 441 ? -25.063 15.330 21.664 1.00 76.62 441 PHE A N 1
ATOM 3376 C CA . PHE A 1 441 ? -25.170 15.011 23.091 1.00 76.62 441 PHE A CA 1
ATOM 3377 C C . PHE A 1 441 ? -24.447 16.018 23.995 1.00 76.62 441 PHE A C 1
ATOM 3379 O O . PHE A 1 441 ? -24.737 16.077 25.189 1.00 76.62 441 PHE A O 1
ATOM 3386 N N . GLY A 1 442 ? -23.541 16.830 23.445 1.00 83.75 442 GLY A N 1
ATOM 3387 C CA . GLY A 1 442 ? -22.787 17.837 24.183 1.00 83.75 442 GLY A CA 1
ATOM 3388 C C . GLY A 1 442 ? -21.359 17.988 23.670 1.00 83.75 442 GLY A C 1
ATOM 3389 O O . GLY A 1 442 ? -21.061 17.737 22.502 1.00 83.75 442 GLY A O 1
ATOM 3390 N N . LYS A 1 443 ? -20.460 18.427 24.549 1.00 88.56 443 LYS A N 1
ATOM 3391 C CA . LYS A 1 443 ? -19.044 18.630 24.233 1.00 88.56 443 LYS A CA 1
ATOM 3392 C C . LYS A 1 443 ? -18.220 17.457 24.761 1.00 88.56 443 LYS A C 1
ATOM 3394 O O . LYS A 1 443 ? -18.230 17.198 25.958 1.00 88.56 443 LYS A O 1
ATOM 3399 N N . ILE A 1 444 ? -17.509 16.763 23.877 1.00 91.06 444 ILE A N 1
ATOM 3400 C CA . ILE A 1 444 ? -16.594 15.666 24.215 1.00 91.06 444 ILE A CA 1
ATOM 3401 C C . ILE A 1 444 ? -15.159 16.176 24.108 1.00 91.06 444 ILE A C 1
ATOM 3403 O O . ILE A 1 444 ? -14.797 16.788 23.103 1.00 91.06 444 ILE A O 1
ATOM 3407 N N . THR A 1 445 ? -14.341 15.909 25.125 1.00 92.56 445 THR A N 1
ATOM 3408 C CA . THR A 1 445 ? -12.903 16.207 25.104 1.00 92.56 445 THR A CA 1
ATOM 3409 C C . THR A 1 445 ? -12.132 14.943 24.734 1.00 92.56 445 THR A C 1
ATOM 3411 O O . THR A 1 445 ? -12.210 13.953 25.454 1.00 92.56 445 THR A O 1
ATOM 3414 N N . TYR A 1 446 ? -11.401 14.984 23.623 1.00 94.31 446 TYR A N 1
ATOM 3415 C CA . TYR A 1 446 ? -10.395 13.988 23.267 1.00 94.31 446 TYR A CA 1
ATOM 3416 C C . TYR A 1 446 ? -9.065 14.417 23.883 1.00 94.31 446 TYR A C 1
ATOM 3418 O O . TYR A 1 446 ? -8.599 15.528 23.622 1.00 94.31 446 TYR A O 1
ATOM 3426 N N . GLN A 1 447 ? -8.502 13.543 24.711 1.00 95.56 447 GLN A N 1
ATOM 3427 C CA . GLN A 1 447 ? -7.280 13.776 25.472 1.00 95.56 447 GLN A CA 1
ATOM 3428 C C . GLN A 1 447 ? -6.050 13.728 24.565 1.00 95.56 447 GLN A C 1
ATOM 3430 O O . GLN A 1 447 ? -5.991 12.911 23.642 1.00 95.56 447 GLN A O 1
ATOM 3435 N N . ALA A 1 448 ? -5.080 14.591 24.839 1.00 94.56 448 ALA A N 1
ATOM 3436 C CA . ALA A 1 448 ? -3.855 14.725 24.076 1.00 94.56 448 ALA A CA 1
ATOM 3437 C C . ALA A 1 448 ? -3.000 13.458 24.130 1.00 94.56 448 ALA A C 1
ATOM 3439 O O . ALA A 1 448 ? -2.784 12.869 25.190 1.00 94.56 448 ALA A O 1
ATOM 3440 N N . ASP A 1 449 ? -2.422 13.107 22.989 1.00 94.31 449 ASP A N 1
ATOM 3441 C CA . ASP A 1 449 ? -1.340 12.141 22.900 1.00 94.31 449 ASP A CA 1
ATOM 3442 C C . ASP A 1 449 ? -0.096 12.803 22.306 1.00 94.31 449 ASP A C 1
ATOM 3444 O O . ASP A 1 449 ? 0.232 12.651 21.128 1.00 94.31 449 ASP A O 1
ATOM 3448 N N . ASN A 1 450 ? 0.617 13.523 23.168 1.00 86.50 450 ASN A N 1
ATOM 3449 C CA . ASN A 1 450 ? 1.902 14.161 22.884 1.00 86.50 450 ASN A CA 1
ATOM 3450 C C . ASN A 1 450 ? 3.087 13.384 23.494 1.00 86.50 450 ASN A C 1
ATOM 3452 O O . ASN A 1 450 ? 4.191 13.919 23.630 1.00 86.50 450 ASN A O 1
ATOM 3456 N N . SER A 1 451 ? 2.865 12.115 23.861 1.00 85.56 451 SER A N 1
ATOM 3457 C CA . SER A 1 451 ? 3.876 11.267 24.498 1.00 85.56 451 SER A CA 1
ATOM 3458 C C . SER A 1 451 ? 5.119 11.160 23.611 1.00 85.56 451 SER A C 1
ATOM 3460 O O . SER A 1 451 ? 5.019 10.791 22.434 1.00 85.56 451 SER A O 1
ATOM 3462 N N . LYS A 1 452 ? 6.298 11.454 24.178 1.00 84.38 452 LYS A N 1
ATOM 3463 C CA . LYS A 1 452 ? 7.585 11.278 23.491 1.00 84.38 452 LYS A CA 1
ATOM 3464 C C . LYS A 1 452 ? 7.854 9.787 23.309 1.00 84.38 452 LYS A C 1
ATOM 3466 O O . LYS A 1 452 ? 8.075 9.075 24.284 1.00 84.38 452 LYS A O 1
ATOM 3471 N N . THR A 1 453 ? 7.862 9.332 22.064 1.00 84.50 453 THR A N 1
ATOM 3472 C CA . THR A 1 453 ? 8.093 7.930 21.698 1.00 84.50 453 THR A CA 1
ATOM 3473 C C . THR A 1 453 ? 9.315 7.794 20.812 1.00 84.50 453 THR A C 1
ATOM 3475 O O . THR A 1 453 ? 9.547 8.635 19.948 1.00 84.50 453 THR A O 1
ATOM 3478 N N . ASN A 1 454 ? 10.053 6.708 21.005 1.00 87.62 454 ASN A N 1
ATOM 3479 C CA . ASN A 1 454 ? 11.073 6.214 20.089 1.00 87.62 454 ASN A CA 1
ATOM 3480 C C . ASN A 1 454 ? 10.672 4.815 19.596 1.00 87.62 454 ASN A C 1
ATOM 3482 O O . ASN A 1 454 ? 9.555 4.353 19.835 1.00 87.62 454 ASN A O 1
ATOM 3486 N N . ALA A 1 455 ? 11.595 4.136 18.924 1.00 88.19 455 ALA A N 1
ATOM 3487 C CA . ALA A 1 455 ? 11.358 2.837 18.321 1.00 88.19 455 ALA A CA 1
ATOM 3488 C C . ALA A 1 455 ? 11.013 1.689 19.292 1.00 88.19 455 ALA A C 1
ATOM 3490 O O . ALA A 1 455 ? 10.459 0.680 18.864 1.00 88.19 455 ALA A O 1
ATOM 3491 N N . ALA A 1 456 ? 11.318 1.812 20.584 1.00 91.44 456 ALA A N 1
ATOM 3492 C CA . ALA A 1 456 ? 10.918 0.848 21.605 1.00 91.44 456 ALA A CA 1
ATOM 3493 C C . ALA A 1 456 ? 10.518 1.592 22.884 1.00 91.44 456 ALA A C 1
ATOM 3495 O O . ALA A 1 456 ? 11.330 1.819 23.781 1.00 91.44 456 ALA A O 1
ATOM 3496 N N . THR A 1 457 ? 9.245 1.973 22.975 1.00 90.81 457 THR A N 1
ATOM 3497 C CA . THR A 1 457 ? 8.723 2.744 24.111 1.00 90.81 457 THR A CA 1
ATOM 3498 C C . THR A 1 457 ? 7.407 2.162 24.596 1.00 90.81 457 THR A C 1
ATOM 3500 O O . THR A 1 457 ? 6.518 1.891 23.795 1.00 90.81 457 THR A O 1
ATOM 3503 N N . ASN A 1 458 ? 7.228 2.074 25.912 1.00 90.94 458 ASN A N 1
ATOM 3504 C CA . ASN A 1 458 ? 5.903 2.116 26.520 1.00 90.94 458 ASN A CA 1
ATOM 3505 C C . ASN A 1 458 ? 5.786 3.360 27.400 1.00 90.94 458 ASN A C 1
ATOM 3507 O O . ASN A 1 458 ? 6.750 3.761 28.044 1.00 90.94 458 ASN A O 1
ATOM 3511 N N . HIS A 1 459 ? 4.609 3.971 27.403 1.00 88.94 459 HIS A N 1
ATOM 3512 C CA . HIS A 1 459 ? 4.309 5.137 28.220 1.00 88.94 459 HIS A CA 1
ATOM 3513 C C . HIS A 1 459 ? 2.877 5.031 28.729 1.00 88.94 459 HIS A C 1
ATOM 3515 O O . HIS A 1 459 ? 1.971 4.705 27.961 1.00 88.94 459 HIS A O 1
ATOM 3521 N N . HIS A 1 460 ? 2.663 5.319 30.007 1.00 86.75 460 HIS A N 1
ATOM 3522 C CA . HIS A 1 460 ? 1.348 5.260 30.630 1.00 86.75 460 HIS A CA 1
ATOM 3523 C C . HIS A 1 460 ? 0.934 6.646 31.144 1.00 86.75 460 HIS A C 1
ATOM 3525 O O . HIS A 1 460 ? 1.759 7.424 31.615 1.00 86.75 460 HIS A O 1
ATOM 3531 N N . LEU A 1 461 ? -0.350 6.963 31.006 1.00 87.38 461 LEU A N 1
ATOM 3532 C CA . LEU A 1 461 ? -0.995 8.166 31.535 1.00 87.38 461 LEU A CA 1
ATOM 3533 C C . LEU A 1 461 ? -1.955 7.756 32.663 1.00 87.38 461 LEU A C 1
ATOM 3535 O O . LEU A 1 461 ? -1.801 6.687 33.244 1.00 87.38 461 LEU A O 1
ATOM 3539 N N . GLU A 1 462 ? -2.929 8.596 33.016 1.00 84.38 462 GLU A N 1
ATOM 3540 C CA . GLU A 1 462 ? -3.810 8.352 34.169 1.00 84.38 462 GLU A CA 1
ATOM 3541 C C . GLU A 1 462 ? -4.761 7.152 33.979 1.00 84.38 462 GLU A C 1
ATOM 3543 O O . GLU A 1 462 ? -4.984 6.384 34.911 1.00 84.38 462 GLU A O 1
ATOM 3548 N N . ASN A 1 463 ? -5.327 6.989 32.783 1.00 89.06 463 ASN A N 1
ATOM 3549 C CA . ASN A 1 463 ? -6.402 6.032 32.468 1.00 89.06 463 ASN A CA 1
ATOM 3550 C C . ASN A 1 463 ? -6.200 5.300 31.124 1.00 89.06 463 ASN A C 1
ATOM 3552 O O . ASN A 1 463 ? -7.028 4.483 30.716 1.00 89.06 463 ASN A O 1
ATOM 3556 N N . TRP A 1 464 ? -5.119 5.594 30.406 1.00 93.88 464 TRP A N 1
ATOM 3557 C CA . TRP A 1 464 ? -4.710 4.886 29.195 1.00 93.88 464 TRP A CA 1
ATOM 3558 C C . TRP A 1 464 ? -3.204 5.038 28.972 1.00 93.88 464 TRP A C 1
ATOM 3560 O O . TRP A 1 464 ? -2.530 5.779 29.681 1.00 93.88 464 TRP A O 1
ATOM 3570 N N . GLY A 1 465 ? -2.649 4.313 28.012 1.00 92.94 465 GLY A N 1
ATOM 3571 C CA . GLY A 1 465 ? -1.249 4.417 27.628 1.00 92.94 465 GLY A CA 1
ATOM 3572 C C . GLY A 1 465 ? -0.987 3.860 26.238 1.00 92.94 465 GLY A C 1
ATOM 3573 O O . GLY A 1 465 ? -1.906 3.413 25.542 1.00 92.94 465 GLY A O 1
ATOM 3574 N N . ILE A 1 466 ? 0.285 3.904 25.846 1.00 94.31 466 ILE A N 1
ATOM 3575 C CA . ILE A 1 466 ? 0.767 3.474 24.537 1.00 94.31 466 ILE A CA 1
ATOM 3576 C C . ILE A 1 466 ? 1.967 2.543 24.648 1.00 94.31 466 ILE A C 1
ATOM 3578 O O . ILE A 1 466 ? 2.796 2.663 25.550 1.00 94.31 466 ILE A O 1
ATOM 3582 N N . SER A 1 467 ? 2.086 1.639 23.684 1.00 94.44 467 SER A N 1
ATOM 3583 C CA . SER A 1 467 ? 3.293 0.855 23.436 1.00 94.44 467 SER A CA 1
ATOM 3584 C C . SER A 1 467 ? 3.623 0.929 21.947 1.00 94.44 467 SER A C 1
ATOM 3586 O O . SER A 1 467 ? 2.763 0.681 21.103 1.00 94.44 467 SER A O 1
ATOM 3588 N N . ASN A 1 468 ? 4.847 1.340 21.629 1.00 94.62 468 ASN A N 1
ATOM 3589 C CA . ASN A 1 468 ? 5.346 1.553 20.279 1.00 94.62 468 ASN A CA 1
ATOM 3590 C C . ASN A 1 468 ? 6.553 0.652 20.013 1.00 94.62 468 ASN A C 1
ATOM 3592 O O . ASN A 1 468 ? 7.491 0.617 20.813 1.00 94.62 468 ASN A O 1
ATOM 3596 N N . THR A 1 469 ? 6.531 -0.007 18.858 1.00 93.06 469 THR A N 1
ATOM 3597 C CA . THR A 1 469 ? 7.568 -0.931 18.407 1.00 93.06 469 THR A CA 1
ATOM 3598 C C . THR A 1 469 ? 7.980 -0.624 16.973 1.00 93.06 469 THR A C 1
ATOM 3600 O O . THR A 1 469 ? 7.135 -0.532 16.081 1.00 93.06 469 THR A O 1
ATOM 3603 N N . GLY A 1 470 ? 9.285 -0.625 16.731 1.00 89.19 470 GLY A N 1
ATOM 3604 C CA . GLY A 1 470 ? 9.897 -0.602 15.412 1.00 89.19 470 GLY A CA 1
ATOM 3605 C C . GLY A 1 470 ? 10.501 0.750 15.049 1.00 89.19 470 GLY A C 1
ATOM 3606 O O . GLY A 1 470 ? 10.093 1.795 15.548 1.00 89.19 470 GLY A O 1
ATOM 3607 N N . ASP A 1 471 ? 11.454 0.685 14.129 1.00 87.38 471 ASP A N 1
ATOM 3608 C CA . ASP A 1 471 ? 12.258 1.791 13.603 1.00 87.38 471 ASP A CA 1
ATOM 3609 C C . ASP A 1 471 ? 12.228 1.725 12.071 1.00 87.38 471 ASP A C 1
ATOM 3611 O O . ASP A 1 471 ? 12.219 0.617 11.510 1.00 87.38 471 ASP A O 1
ATOM 3615 N N . PHE A 1 472 ? 12.152 2.873 11.396 1.00 84.88 472 PHE A N 1
ATOM 3616 C CA . PHE A 1 472 ? 11.955 2.938 9.949 1.00 84.88 472 PHE A CA 1
ATOM 3617 C C . PHE A 1 472 ? 13.249 2.586 9.194 1.00 84.88 472 PHE A C 1
ATOM 3619 O O . PHE A 1 472 ? 14.121 3.396 8.930 1.00 84.88 472 PHE A O 1
ATOM 3626 N N . THR A 1 473 ? 13.386 1.312 8.824 1.00 72.19 473 THR A N 1
ATOM 3627 C CA . THR A 1 473 ? 14.661 0.742 8.332 1.00 72.19 473 THR A CA 1
ATOM 3628 C C . THR A 1 473 ? 15.097 1.108 6.903 1.00 72.19 473 THR A C 1
ATOM 3630 O O . THR A 1 473 ? 16.050 0.511 6.387 1.00 72.19 473 THR A O 1
ATOM 3633 N N . ASP A 1 474 ? 14.365 1.982 6.223 1.00 64.44 474 ASP A N 1
ATOM 3634 C CA . ASP A 1 474 ? 14.523 2.323 4.807 1.00 64.44 474 ASP A CA 1
ATOM 3635 C C . ASP A 1 474 ? 14.795 3.811 4.565 1.00 64.44 474 ASP A C 1
ATOM 3637 O O . ASP A 1 474 ? 15.091 4.174 3.420 1.00 64.44 474 ASP A O 1
ATOM 3641 N N . ASP A 1 475 ? 14.705 4.651 5.596 1.00 57.75 475 ASP A N 1
ATOM 3642 C CA . ASP A 1 475 ? 15.123 6.042 5.538 1.00 57.75 475 ASP A CA 1
ATOM 3643 C C . ASP A 1 475 ? 16.591 6.196 5.985 1.00 57.75 475 ASP A C 1
ATOM 3645 O O . ASP A 1 475 ? 17.198 5.299 6.571 1.00 57.75 475 ASP A O 1
ATOM 3649 N N . ALA A 1 476 ? 17.227 7.292 5.570 1.00 48.59 476 ALA A N 1
ATOM 3650 C CA . ALA A 1 476 ? 18.630 7.568 5.885 1.00 48.59 476 ALA A CA 1
ATOM 3651 C C . ALA A 1 476 ? 18.786 8.333 7.215 1.00 48.59 476 ALA A C 1
ATOM 3653 O O . ALA A 1 476 ? 19.864 8.862 7.495 1.00 48.59 476 ALA A O 1
ATOM 3654 N N . TYR A 1 477 ? 17.711 8.457 8.000 1.00 57.03 477 TYR A N 1
ATOM 3655 C CA . TYR A 1 477 ? 17.659 9.307 9.180 1.00 57.03 477 TYR A CA 1
ATOM 3656 C C . TYR A 1 477 ? 17.772 8.469 10.455 1.00 57.03 477 TYR A C 1
ATOM 3658 O O . TYR A 1 477 ? 17.442 7.293 10.503 1.00 57.03 477 TYR A O 1
ATOM 3666 N N . VAL A 1 478 ? 18.325 9.075 11.506 1.00 53.41 478 VAL A N 1
ATOM 3667 C CA . VAL A 1 478 ? 18.519 8.409 12.809 1.00 53.41 478 VAL A CA 1
ATOM 3668 C C . VAL A 1 478 ? 17.396 8.770 13.792 1.00 53.41 478 VAL A C 1
ATOM 3670 O O . VAL A 1 478 ? 17.230 8.094 14.806 1.00 53.41 478 VAL A O 1
ATOM 3673 N N . ASP A 1 479 ? 16.622 9.817 13.485 1.00 61.53 479 ASP A N 1
ATOM 3674 C CA . ASP A 1 479 ? 15.568 10.369 14.337 1.00 61.53 479 ASP A CA 1
ATOM 3675 C C . ASP A 1 479 ? 14.191 10.226 13.671 1.00 61.53 479 ASP A C 1
ATOM 3677 O O . ASP A 1 479 ? 13.725 11.099 12.933 1.00 61.53 479 ASP A O 1
ATOM 3681 N N . ASP A 1 480 ? 13.525 9.114 13.972 1.00 76.00 480 ASP A N 1
ATOM 3682 C CA . ASP A 1 480 ? 12.177 8.814 13.498 1.00 76.00 480 ASP A CA 1
ATOM 3683 C C . ASP A 1 480 ? 11.109 9.727 14.122 1.00 76.00 480 ASP A C 1
ATOM 3685 O O . ASP A 1 480 ? 11.062 9.970 15.332 1.00 76.00 480 ASP A O 1
ATOM 3689 N N . THR A 1 481 ? 10.163 10.174 13.294 1.00 82.81 481 THR A N 1
ATOM 3690 C CA . THR A 1 481 ? 8.988 10.942 13.736 1.00 82.81 481 THR A CA 1
ATOM 3691 C C . THR A 1 481 ? 7.764 10.038 13.871 1.00 82.81 481 THR A C 1
ATOM 3693 O O . THR A 1 481 ? 7.244 9.529 12.884 1.00 82.81 481 THR A O 1
ATOM 3696 N N . PHE A 1 482 ? 7.244 9.858 15.086 1.00 90.56 482 PHE A N 1
ATOM 3697 C CA . PHE A 1 482 ? 6.079 8.987 15.351 1.00 90.56 482 PHE A CA 1
ATOM 3698 C C . PHE A 1 482 ? 4.740 9.736 15.413 1.00 90.56 482 PHE A C 1
ATOM 3700 O O . PHE A 1 482 ? 3.676 9.119 15.454 1.00 90.56 482 PHE A O 1
ATOM 3707 N N . ILE A 1 483 ? 4.790 11.066 15.396 1.00 91.38 483 ILE A N 1
ATOM 3708 C CA . ILE A 1 483 ? 3.633 11.952 15.296 1.00 91.38 483 ILE A CA 1
ATOM 3709 C C . ILE A 1 483 ? 3.775 12.735 14.004 1.00 91.38 483 ILE A C 1
ATOM 3711 O O . ILE A 1 483 ? 4.843 13.277 13.716 1.00 91.38 483 ILE A O 1
ATOM 3715 N N . ILE A 1 484 ? 2.694 12.805 13.241 1.00 90.25 484 ILE A N 1
ATOM 3716 C CA . ILE A 1 484 ? 2.664 13.524 11.975 1.00 90.25 484 ILE A CA 1
ATOM 3717 C C . ILE A 1 484 ? 1.471 14.473 11.920 1.00 90.25 484 ILE A C 1
ATOM 3719 O O . ILE A 1 484 ? 0.451 14.259 12.578 1.00 90.25 484 ILE A O 1
ATOM 3723 N N . SER A 1 485 ? 1.595 15.518 11.109 1.00 88.38 485 SER A N 1
ATOM 3724 C CA . SER A 1 485 ? 0.550 16.514 10.901 1.00 88.38 485 SER A CA 1
ATOM 3725 C C . SER A 1 485 ? 0.426 16.881 9.425 1.00 88.38 485 SER A C 1
ATOM 3727 O O . SER A 1 485 ? 1.380 16.756 8.658 1.00 88.38 485 SER A O 1
ATOM 3729 N N . THR A 1 486 ? -0.763 17.329 9.019 1.00 81.38 486 THR A N 1
ATOM 3730 C CA . THR A 1 486 ? -0.997 17.873 7.675 1.00 81.38 486 THR A CA 1
ATOM 3731 C C . THR A 1 486 ? -1.220 19.381 7.718 1.00 81.38 486 THR A C 1
ATOM 3733 O O . THR A 1 486 ? -1.959 19.896 8.558 1.00 81.38 486 THR A O 1
ATOM 3736 N N . SER A 1 487 ? -0.575 20.100 6.796 1.00 62.75 487 SER A N 1
ATOM 3737 C CA . SER A 1 487 ? -0.695 21.555 6.624 1.00 62.75 487 SER A CA 1
ATOM 3738 C C . SER A 1 487 ? -1.813 21.964 5.655 1.00 62.75 487 SER A C 1
ATOM 3740 O O . SER A 1 487 ? -2.095 23.154 5.496 1.00 62.75 487 SER A O 1
ATOM 3742 N N . LEU A 1 488 ? -2.464 20.998 4.998 1.00 62.31 488 LEU A N 1
ATOM 3743 C CA . LEU A 1 488 ? -3.502 21.253 4.002 1.00 62.31 488 LEU A CA 1
ATOM 3744 C C . LEU A 1 488 ? -4.807 21.725 4.662 1.00 62.31 488 LEU A C 1
ATOM 3746 O O . LEU A 1 488 ? -5.198 21.253 5.731 1.00 62.31 488 LEU A O 1
ATOM 3750 N N . ARG A 1 489 ? -5.500 22.672 4.010 1.00 56.44 489 ARG A N 1
ATOM 3751 C CA . ARG A 1 489 ? -6.808 23.173 4.461 1.00 56.44 489 ARG A CA 1
ATOM 3752 C C . ARG A 1 489 ? -7.837 22.048 4.368 1.00 56.44 489 ARG A C 1
ATOM 3754 O O . ARG A 1 489 ? -8.395 21.808 3.302 1.00 56.44 489 ARG A O 1
ATOM 3761 N N . LEU A 1 490 ? -8.068 21.373 5.489 1.00 59.91 490 LEU A N 1
ATOM 3762 C CA . LEU A 1 490 ? -9.189 20.455 5.655 1.00 59.91 490 LEU A CA 1
ATOM 3763 C C . LEU A 1 490 ? -10.502 21.200 5.366 1.00 59.91 490 LEU A C 1
ATOM 3765 O O . LEU A 1 490 ? -10.599 22.410 5.602 1.00 59.91 490 LEU A O 1
ATOM 3769 N N . SER A 1 491 ? -11.493 20.486 4.825 1.00 53.09 491 SER A N 1
ATOM 3770 C CA . SER A 1 491 ? -12.819 21.054 4.555 1.00 53.09 491 SER A CA 1
ATOM 3771 C C . SER A 1 491 ? -13.381 21.728 5.817 1.00 53.09 491 SER A C 1
ATOM 3773 O O . SER A 1 491 ? -13.052 21.317 6.933 1.00 53.09 491 SER A O 1
ATOM 3775 N N . LYS A 1 492 ? -14.226 22.759 5.669 1.00 47.88 492 LYS A N 1
ATOM 3776 C CA . LYS A 1 492 ? -14.836 23.460 6.820 1.00 47.88 492 LYS A CA 1
ATOM 3777 C C . LYS A 1 492 ? -15.620 22.520 7.755 1.00 47.88 492 LYS A C 1
ATOM 3779 O O . LYS A 1 492 ? -15.799 22.870 8.917 1.00 47.88 492 LYS A O 1
ATOM 3784 N N . ASP A 1 493 ? -16.003 21.340 7.266 1.00 47.47 493 ASP A N 1
ATOM 3785 C CA . ASP A 1 493 ? -16.759 20.316 7.992 1.00 47.47 493 ASP A CA 1
ATOM 3786 C C . ASP A 1 493 ? -15.879 19.206 8.600 1.00 47.47 493 ASP A C 1
ATOM 3788 O O . ASP A 1 493 ? -16.365 18.375 9.366 1.00 47.47 493 ASP A O 1
ATOM 3792 N N . SER A 1 494 ? -14.574 19.172 8.303 1.00 53.66 494 SER A N 1
ATOM 3793 C CA . SER A 1 494 ? -13.653 18.180 8.867 1.00 53.66 494 SER A CA 1
ATOM 3794 C C . SER A 1 494 ? -13.189 18.617 10.265 1.00 53.66 494 SER A C 1
ATOM 3796 O O . SER A 1 494 ? -12.508 19.640 10.392 1.00 53.66 494 SER A O 1
ATOM 3798 N N . PRO A 1 495 ? -13.494 17.854 11.336 1.00 64.00 495 PRO A N 1
ATOM 3799 C CA . PRO A 1 495 ? -13.081 18.209 12.689 1.00 64.00 495 PRO A CA 1
ATOM 3800 C C . PRO A 1 495 ? -11.558 18.327 12.776 1.00 64.00 495 PRO A C 1
ATOM 3802 O O . PRO A 1 495 ? -10.834 17.529 12.179 1.00 64.00 495 PRO A O 1
ATOM 3805 N N . HIS A 1 496 ? -11.059 19.254 13.600 1.00 75.88 496 HIS A N 1
ATOM 3806 C CA . HIS A 1 496 ? -9.624 19.390 13.898 1.00 75.88 496 HIS A CA 1
ATOM 3807 C C . HIS A 1 496 ? -8.966 18.073 14.391 1.00 75.88 496 HIS A C 1
ATOM 3809 O O . HIS A 1 496 ? -7.743 17.988 14.399 1.00 75.88 496 HIS A O 1
ATOM 3815 N N . LEU A 1 497 ? -9.766 17.055 14.741 1.00 86.69 497 LEU A N 1
ATOM 3816 C CA . LEU A 1 497 ? -9.370 15.708 15.166 1.00 86.69 497 LEU A CA 1
ATOM 3817 C C . LEU A 1 497 ? -8.483 14.963 14.159 1.00 86.69 497 LEU A C 1
ATOM 3819 O O . LEU A 1 497 ? -7.701 14.116 14.557 1.00 86.69 497 LEU A O 1
ATOM 3823 N N . TYR A 1 498 ? -8.592 15.263 12.863 1.00 90.38 498 TYR A N 1
ATOM 3824 C CA . TYR A 1 498 ? -7.822 14.564 11.826 1.00 90.38 498 TYR A CA 1
ATOM 3825 C C . TYR A 1 498 ? -6.586 15.345 11.349 1.00 90.38 498 TYR A C 1
ATOM 3827 O O . TYR A 1 498 ? -5.939 14.960 10.381 1.00 90.38 498 TYR A O 1
ATOM 3835 N N . LYS A 1 499 ? -6.236 16.466 11.997 1.00 88.25 499 LYS A N 1
ATOM 3836 C CA . LYS A 1 499 ? -5.041 17.250 11.625 1.00 88.25 499 LYS A CA 1
ATOM 3837 C C . LYS A 1 499 ? -3.736 16.522 11.921 1.00 88.25 499 LYS A C 1
ATOM 3839 O O . LYS A 1 499 ? -2.732 16.779 11.256 1.00 88.25 499 LYS A O 1
ATOM 3844 N N . THR A 1 500 ? -3.766 15.660 12.924 1.00 91.31 500 THR A N 1
ATOM 3845 C CA . THR A 1 500 ? -2.631 14.895 13.423 1.00 91.31 500 THR A CA 1
ATOM 3846 C C . THR A 1 500 ? -2.959 13.411 13.430 1.00 91.31 500 THR A C 1
ATOM 3848 O O . THR A 1 500 ? -4.127 13.016 13.454 1.00 91.31 500 THR A O 1
ATOM 3851 N N . ALA A 1 501 ? -1.920 12.588 13.385 1.00 94.75 501 ALA A N 1
ATOM 3852 C CA . ALA A 1 501 ? -2.039 11.154 13.580 1.00 94.75 501 ALA A CA 1
ATOM 3853 C C . ALA A 1 501 ? -0.775 10.609 14.248 1.00 94.75 501 ALA A C 1
ATOM 3855 O O . ALA A 1 501 ? 0.329 11.120 14.027 1.00 94.75 501 ALA A O 1
ATOM 3856 N N . ARG A 1 502 ? -0.931 9.529 15.017 1.00 95.25 502 ARG A N 1
ATOM 3857 C CA . ARG A 1 502 ? 0.194 8.718 15.488 1.00 95.25 502 ARG A CA 1
ATOM 3858 C C . ARG A 1 502 ? 0.466 7.588 14.501 1.00 95.25 502 ARG A C 1
ATOM 3860 O O . ARG A 1 502 ? -0.466 6.993 13.956 1.00 95.25 502 ARG A O 1
ATOM 3867 N N . ARG A 1 503 ? 1.747 7.282 14.296 1.00 94.19 503 ARG A N 1
ATOM 3868 C CA . ARG A 1 503 ? 2.226 6.181 13.454 1.00 94.19 503 ARG A CA 1
ATOM 3869 C C . ARG A 1 503 ? 3.302 5.352 14.148 1.00 94.19 503 ARG A C 1
ATOM 3871 O O . ARG A 1 503 ? 3.875 5.788 15.142 1.00 94.19 503 ARG A O 1
ATOM 3878 N N . SER A 1 504 ? 3.580 4.173 13.602 1.00 94.00 504 SER A N 1
ATOM 3879 C CA . SER A 1 504 ? 4.662 3.286 14.046 1.00 94.00 504 SER A CA 1
ATOM 3880 C C . SER A 1 504 ? 5.241 2.508 12.869 1.00 94.00 504 SER A C 1
ATOM 3882 O O . SER A 1 504 ? 4.548 2.340 11.869 1.00 94.00 504 SER A O 1
ATOM 3884 N N . ALA A 1 505 ? 6.477 2.018 12.979 1.00 91.50 505 ALA A N 1
ATOM 3885 C CA . ALA A 1 505 ? 7.099 1.219 11.926 1.00 91.50 505 ALA A CA 1
ATOM 3886 C C . ALA A 1 505 ? 6.657 -0.253 11.966 1.00 91.50 505 ALA A C 1
ATOM 3888 O O . ALA A 1 505 ? 6.576 -0.881 10.916 1.00 91.50 505 ALA A O 1
ATOM 3889 N N . LEU A 1 506 ? 6.346 -0.812 13.146 1.00 90.88 506 LEU A N 1
ATOM 3890 C CA . LEU A 1 506 ? 5.993 -2.232 13.277 1.00 90.88 506 LEU A CA 1
ATOM 3891 C C . LEU A 1 506 ? 4.691 -2.472 14.044 1.00 90.88 506 LEU A C 1
ATOM 3893 O O . LEU A 1 506 ? 3.776 -3.096 13.508 1.00 90.88 506 LEU A O 1
ATOM 3897 N N . SER A 1 507 ? 4.582 -1.996 15.284 1.00 94.88 507 SER A N 1
ATOM 3898 C CA . SER A 1 507 ? 3.392 -2.214 16.114 1.00 94.88 507 SER A CA 1
ATOM 3899 C C . SER A 1 507 ? 3.099 -1.000 16.986 1.00 94.88 507 SER A C 1
ATOM 3901 O O . SER A 1 507 ? 3.986 -0.474 17.652 1.00 94.88 507 SER A O 1
ATOM 3903 N N . LEU A 1 508 ? 1.832 -0.593 17.016 1.00 96.75 508 LEU A N 1
ATOM 3904 C CA . LEU A 1 508 ? 1.324 0.478 17.866 1.00 96.75 508 LEU A CA 1
ATOM 3905 C C . LEU A 1 508 ? 0.153 -0.046 18.691 1.00 96.75 508 LEU A C 1
ATOM 3907 O O . LEU A 1 508 ? -0.846 -0.502 18.138 1.00 96.75 508 LEU A O 1
ATOM 3911 N N . VAL A 1 509 ? 0.264 0.027 20.010 1.00 96.69 509 VAL A N 1
ATOM 3912 C CA . VAL A 1 509 ? -0.777 -0.398 20.945 1.00 96.69 509 VAL A CA 1
ATOM 3913 C C . VAL A 1 509 ? -1.277 0.813 21.707 1.00 96.69 509 VAL A C 1
ATOM 3915 O O . VAL A 1 509 ? -0.474 1.546 22.278 1.00 96.69 509 VAL A O 1
ATOM 3918 N N . TYR A 1 510 ? -2.594 0.969 21.771 1.00 97.44 510 TYR A N 1
ATOM 3919 C CA . TYR A 1 510 ? -3.266 1.782 22.776 1.00 97.44 510 TYR A CA 1
ATOM 3920 C C . TYR A 1 510 ? -3.970 0.860 23.755 1.00 97.44 510 TYR A C 1
ATOM 3922 O O . TYR A 1 510 ? -4.664 -0.075 23.351 1.00 97.44 510 TYR A O 1
ATOM 3930 N N . TYR A 1 511 ? -3.814 1.132 25.041 1.00 94.44 511 TYR A N 1
ATOM 3931 C CA . TYR A 1 511 ? -4.498 0.384 26.082 1.00 94.44 511 TYR A CA 1
ATOM 3932 C C . TYR A 1 511 ? -5.154 1.350 27.063 1.00 94.44 511 TYR A C 1
ATOM 3934 O O . TYR A 1 511 ? -4.498 2.231 27.605 1.00 94.44 511 TYR A O 1
ATOM 3942 N N . ALA A 1 512 ? -6.456 1.199 27.275 1.00 94.81 512 ALA A N 1
ATOM 3943 C CA . ALA A 1 512 ? -7.217 1.927 28.281 1.00 94.81 512 ALA A CA 1
ATOM 3944 C C . ALA A 1 512 ? -7.423 1.028 29.499 1.00 94.81 512 ALA A C 1
ATOM 3946 O O . ALA A 1 512 ? -7.707 -0.157 29.344 1.00 94.81 512 ALA A O 1
ATOM 3947 N N . PHE A 1 513 ? -7.277 1.577 30.697 1.00 92.06 513 PHE A N 1
ATOM 3948 C CA . PHE A 1 513 ? -7.414 0.845 31.952 1.00 92.06 513 PHE A CA 1
ATOM 3949 C C . PHE A 1 513 ? -8.255 1.639 32.956 1.00 92.06 513 PHE A C 1
ATOM 3951 O O . PHE A 1 513 ? -8.610 2.789 32.709 1.00 92.06 513 PHE A O 1
ATOM 3958 N N . CYS A 1 514 ? -8.625 1.013 34.076 1.00 91.81 514 CYS A N 1
ATOM 3959 C CA . CYS A 1 514 ? -9.641 1.551 34.987 1.00 91.81 514 CYS A CA 1
ATOM 3960 C C . CYS A 1 514 ? -10.988 1.785 34.282 1.00 91.81 514 CYS A C 1
ATOM 3962 O O . CYS A 1 514 ? -11.693 2.753 34.558 1.00 91.81 514 CYS A O 1
ATOM 3964 N N . LEU A 1 515 ? -11.364 0.897 33.361 1.00 94.00 515 LEU A N 1
ATOM 3965 C CA . LEU A 1 515 ? -12.677 0.902 32.718 1.00 94.00 515 LEU A CA 1
ATOM 3966 C C . LEU A 1 515 ? -13.689 0.098 33.538 1.00 94.00 515 LEU A C 1
ATOM 3968 O O . LEU A 1 515 ? -13.338 -0.901 34.160 1.00 94.00 515 LEU A O 1
ATOM 3972 N N . GLU A 1 516 ? -14.957 0.497 33.542 1.00 94.88 516 GLU A N 1
ATOM 3973 C CA . GLU A 1 516 ? -16.018 -0.359 34.088 1.00 94.88 516 GLU A CA 1
ATOM 3974 C C . GLU A 1 516 ? -16.165 -1.624 33.229 1.00 94.88 516 GLU A C 1
ATOM 3976 O O . GLU A 1 516 ? -16.039 -1.570 32.011 1.00 94.88 516 GLU A O 1
ATOM 3981 N N . ASN A 1 517 ? -16.402 -2.787 33.835 1.00 95.00 517 ASN A N 1
ATOM 3982 C CA . ASN A 1 517 ? -16.574 -4.011 33.051 1.00 95.00 517 ASN A CA 1
ATOM 3983 C C . ASN A 1 517 ? -17.915 -3.997 32.311 1.00 95.00 517 ASN A C 1
ATOM 3985 O O . ASN A 1 517 ? -18.949 -3.661 32.886 1.00 95.00 517 ASN A O 1
ATOM 3989 N N . GLY A 1 518 ? -17.907 -4.423 31.050 1.00 95.38 518 GLY A N 1
ATOM 3990 C CA . GLY A 1 518 ? -19.094 -4.446 30.205 1.00 95.38 518 GLY A CA 1
ATOM 3991 C C . GLY A 1 518 ? -18.794 -4.207 28.730 1.00 95.38 518 GLY A C 1
ATOM 3992 O O . GLY A 1 518 ? -17.646 -4.191 28.287 1.00 95.38 518 GLY A O 1
ATOM 3993 N N . ALA A 1 519 ? -19.855 -4.038 27.943 1.00 96.75 519 ALA A N 1
ATOM 3994 C CA . ALA A 1 519 ? -19.750 -3.850 26.503 1.00 96.75 519 ALA A CA 1
ATOM 3995 C C . ALA A 1 519 ? -19.476 -2.382 26.151 1.00 96.75 519 ALA A C 1
ATOM 3997 O O . ALA A 1 519 ? -20.285 -1.507 26.462 1.00 96.75 519 ALA A O 1
ATOM 3998 N N . TYR A 1 520 ? -18.404 -2.121 25.411 1.00 97.25 520 TYR A N 1
ATOM 3999 C CA . TYR A 1 520 ? -18.052 -0.815 24.860 1.00 97.25 520 TYR A CA 1
ATOM 4000 C C . TYR A 1 520 ? -18.275 -0.782 23.351 1.00 97.25 520 TYR A C 1
ATOM 4002 O O . TYR A 1 520 ? -17.914 -1.723 22.647 1.00 97.25 520 TYR A O 1
ATOM 4010 N N . ASN A 1 521 ? -18.825 0.322 22.848 1.00 96.38 521 ASN A N 1
ATOM 4011 C CA . ASN A 1 521 ? -18.686 0.706 21.452 1.00 96.38 521 ASN A CA 1
ATOM 4012 C C . ASN A 1 521 ? -17.317 1.373 21.267 1.00 96.38 521 ASN A C 1
ATOM 4014 O O . ASN A 1 521 ? -17.041 2.406 21.878 1.00 96.38 521 ASN A O 1
ATOM 4018 N N . VAL A 1 522 ? -16.468 0.757 20.455 1.00 97.56 522 VAL A N 1
ATOM 4019 C CA . VAL A 1 522 ? -15.112 1.202 20.136 1.00 97.56 522 VAL A CA 1
ATOM 4020 C C . VAL A 1 522 ? -15.143 1.824 18.751 1.00 97.56 522 VAL A C 1
ATOM 4022 O O . VAL A 1 522 ? -15.473 1.135 17.787 1.00 97.56 522 VAL A O 1
ATOM 4025 N N . LYS A 1 523 ? -14.776 3.102 18.644 1.00 97.38 523 LYS A N 1
ATOM 4026 C CA . LYS A 1 523 ? -14.590 3.795 17.368 1.00 97.38 523 LYS A CA 1
ATOM 4027 C C . LYS A 1 523 ? -13.121 4.120 17.162 1.00 97.38 523 LYS A C 1
ATOM 4029 O O . LYS A 1 523 ? -12.490 4.754 18.008 1.00 97.38 523 LYS A O 1
ATOM 4034 N N . LEU A 1 524 ? -12.596 3.693 16.023 1.00 98.38 524 LEU A N 1
ATOM 4035 C CA . LEU A 1 524 ? -11.234 3.964 15.587 1.00 98.38 524 LEU A CA 1
ATOM 4036 C C . LEU A 1 524 ? -11.289 4.926 14.404 1.00 98.38 524 LEU A C 1
ATOM 4038 O O . LEU A 1 524 ? -11.943 4.639 13.400 1.00 98.38 524 LEU A O 1
ATOM 4042 N N . HIS A 1 525 ? -10.629 6.069 14.549 1.00 97.38 525 HIS A N 1
ATOM 4043 C CA . HIS A 1 525 ? -10.625 7.149 13.574 1.00 97.38 525 HIS A CA 1
ATOM 4044 C C . HIS A 1 525 ? -9.310 7.152 12.802 1.00 97.38 525 HIS A C 1
ATOM 4046 O O . HIS A 1 525 ? -8.229 7.228 13.389 1.00 97.38 525 HIS A O 1
ATOM 4052 N N . PHE A 1 526 ? -9.413 7.128 11.481 1.00 96.50 526 PHE A N 1
ATOM 4053 C CA . PHE A 1 526 ? -8.291 7.067 10.556 1.00 96.50 526 PHE A CA 1
ATOM 4054 C C . PHE A 1 526 ? -8.410 8.164 9.503 1.00 96.50 526 PHE A C 1
ATOM 4056 O O . PHE A 1 526 ? -9.510 8.491 9.067 1.00 96.50 526 PHE A O 1
ATOM 4063 N N . MET A 1 527 ? -7.280 8.702 9.053 1.00 93.69 527 MET A N 1
ATOM 4064 C CA . MET A 1 527 ? -7.204 9.507 7.837 1.00 93.69 527 MET A CA 1
ATOM 4065 C C . MET A 1 527 ? -5.797 9.389 7.262 1.00 93.69 527 MET A C 1
ATOM 4067 O O . MET A 1 527 ? -4.823 9.619 7.973 1.00 93.69 527 MET A O 1
ATOM 4071 N N . GLU A 1 528 ? -5.673 9.026 5.986 1.00 92.31 528 GLU A N 1
ATOM 4072 C CA . GLU A 1 528 ? -4.366 9.004 5.329 1.00 92.31 528 GLU A CA 1
ATOM 4073 C C . GLU A 1 528 ? -3.944 10.446 5.035 1.00 92.31 528 GLU A C 1
ATOM 4075 O O . GLU A 1 528 ? -4.562 11.122 4.208 1.00 92.31 528 GLU A O 1
ATOM 4080 N N . ILE A 1 529 ? -2.928 10.920 5.756 1.00 88.56 529 ILE A N 1
ATOM 4081 C CA . ILE A 1 529 ? -2.456 12.309 5.703 1.00 88.56 529 ILE A CA 1
ATOM 4082 C C . ILE A 1 529 ? -1.020 12.463 5.194 1.00 88.56 529 ILE A C 1
ATOM 4084 O O . ILE A 1 529 ? -0.580 13.595 5.007 1.00 88.56 529 ILE A O 1
ATOM 4088 N N . GLN A 1 530 ? -0.291 11.363 4.967 1.00 85.69 530 GLN A N 1
ATOM 4089 C CA . GLN A 1 530 ? 1.064 11.394 4.403 1.00 85.69 530 GLN A CA 1
ATOM 4090 C C . GLN A 1 530 ? 1.059 11.207 2.888 1.00 85.69 530 GLN A C 1
ATOM 4092 O O . GLN A 1 530 ? 1.920 11.759 2.205 1.00 85.69 530 GLN A O 1
ATOM 4097 N N . PHE A 1 531 ? 0.116 10.432 2.348 1.00 83.19 531 PHE A N 1
ATOM 4098 C CA . PHE A 1 531 ? -0.010 10.260 0.902 1.00 83.19 531 PHE A CA 1
ATOM 4099 C C . PHE A 1 531 ? -0.855 11.377 0.280 1.00 83.19 531 PHE A C 1
ATOM 4101 O O . PHE A 1 531 ? -1.895 11.783 0.800 1.00 83.19 531 PHE A O 1
ATOM 4108 N N . SER A 1 532 ? -0.397 11.884 -0.862 1.00 70.25 532 SER A N 1
ATOM 4109 C CA . SER A 1 532 ? -1.028 12.976 -1.605 1.00 70.25 532 SER A CA 1
ATOM 4110 C C . SER A 1 532 ? -1.650 12.463 -2.900 1.00 70.25 532 SER A C 1
ATOM 4112 O O . SER A 1 532 ? -1.030 11.687 -3.624 1.00 70.25 532 SER A O 1
ATOM 4114 N N . GLU A 1 533 ? -2.850 12.946 -3.224 1.00 67.12 533 GLU A N 1
ATOM 4115 C CA . GLU A 1 533 ? -3.482 12.706 -4.529 1.00 67.12 533 GLU A CA 1
ATOM 4116 C C . GLU A 1 533 ? -2.954 13.622 -5.643 1.00 67.12 533 GLU A C 1
ATOM 4118 O O . GLU A 1 533 ? -3.231 13.387 -6.816 1.00 67.12 533 GLU A O 1
ATOM 4123 N N . ARG A 1 534 ? -2.197 14.674 -5.302 1.00 59.91 534 ARG A N 1
ATOM 4124 C CA . ARG A 1 534 ? -1.744 15.684 -6.276 1.00 59.91 534 ARG A CA 1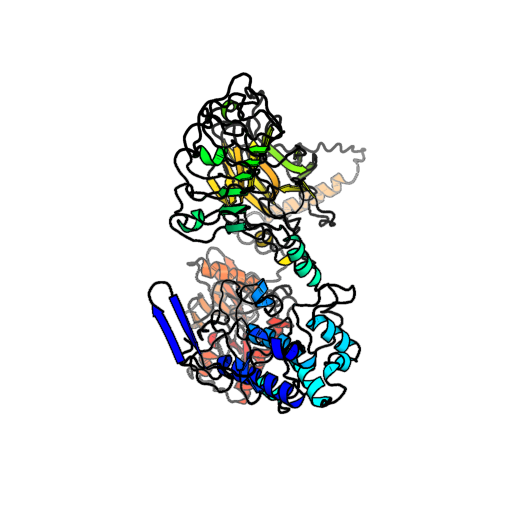
ATOM 4125 C C . ARG A 1 534 ? -0.566 15.218 -7.125 1.00 59.91 534 ARG A C 1
ATOM 4127 O O . ARG A 1 534 ? -0.440 15.628 -8.270 1.00 59.91 534 ARG A O 1
ATOM 4134 N N . GLU A 1 535 ? 0.297 14.377 -6.566 1.00 55.19 535 GLU A N 1
ATOM 4135 C CA . GLU A 1 535 ? 1.511 13.910 -7.236 1.00 55.19 535 GLU A CA 1
ATOM 4136 C C . GLU A 1 535 ? 1.333 12.459 -7.669 1.00 55.19 535 GLU A C 1
ATOM 4138 O O . GLU A 1 535 ? 1.004 11.605 -6.848 1.00 55.19 535 GLU A O 1
ATOM 4143 N N . VAL A 1 536 ? 1.612 12.150 -8.937 1.00 54.62 536 VAL A N 1
ATOM 4144 C CA . VAL A 1 536 ? 1.430 10.805 -9.516 1.00 54.62 536 VAL A CA 1
ATOM 4145 C C . VAL A 1 536 ? 2.127 9.712 -8.688 1.00 54.62 536 VAL A C 1
ATOM 4147 O O . VAL A 1 536 ? 1.568 8.638 -8.484 1.00 54.62 536 VAL A O 1
ATOM 4150 N N . TYR A 1 537 ? 3.310 10.005 -8.139 1.00 52.31 537 TYR A N 1
ATOM 4151 C CA . TYR A 1 537 ? 4.071 9.081 -7.291 1.00 52.31 537 TYR A CA 1
ATOM 4152 C C . TYR A 1 537 ? 3.493 8.933 -5.875 1.00 52.31 537 TYR A C 1
ATOM 4154 O O . TYR A 1 537 ? 3.511 7.854 -5.289 1.00 52.31 537 TYR A O 1
ATOM 4162 N N . SER A 1 538 ? 2.909 9.998 -5.331 1.00 60.16 538 SER A N 1
ATOM 4163 C CA . SER A 1 538 ? 2.213 9.955 -4.043 1.00 60.16 538 SER A CA 1
ATOM 4164 C C . SER A 1 538 ? 0.892 9.185 -4.113 1.00 60.16 538 SER A C 1
ATOM 4166 O O . SER A 1 538 ? 0.473 8.589 -3.118 1.00 60.16 538 SER A O 1
ATOM 4168 N N . ARG A 1 539 ? 0.293 9.080 -5.307 1.00 63.50 539 ARG A N 1
ATOM 4169 C CA . ARG A 1 539 ? -0.940 8.313 -5.547 1.00 63.50 539 ARG A CA 1
ATOM 4170 C C . ARG A 1 539 ? -0.758 6.800 -5.449 1.00 63.50 539 ARG A C 1
ATOM 4172 O O . ARG A 1 539 ? -1.719 6.114 -5.109 1.00 63.50 539 ARG A O 1
ATOM 4179 N N . ILE A 1 540 ? 0.435 6.276 -5.713 1.00 66.75 540 ILE A N 1
ATOM 4180 C CA . ILE A 1 540 ? 0.707 4.826 -5.696 1.00 66.75 540 ILE A CA 1
ATOM 4181 C C . ILE A 1 540 ? 1.102 4.292 -4.309 1.00 66.75 540 ILE A C 1
ATOM 4183 O O . ILE A 1 540 ? 1.223 3.078 -4.135 1.00 66.75 540 ILE A O 1
ATOM 4187 N N . GLY A 1 541 ? 1.282 5.177 -3.320 1.00 72.00 541 GLY A N 1
ATOM 4188 C CA . GLY A 1 541 ? 1.536 4.796 -1.932 1.00 72.00 541 GLY A CA 1
ATOM 4189 C C . GLY A 1 541 ? 0.403 3.941 -1.360 1.00 72.00 541 GLY A C 1
ATOM 4190 O O . GLY A 1 541 ? -0.770 4.313 -1.439 1.00 72.00 541 GLY A O 1
ATOM 4191 N N . ARG A 1 542 ? 0.752 2.792 -0.775 1.00 80.88 542 ARG A N 1
ATOM 4192 C CA . ARG A 1 542 ? -0.178 1.860 -0.127 1.00 80.88 542 ARG A CA 1
ATOM 4193 C C . ARG A 1 542 ? 0.263 1.601 1.305 1.00 80.88 542 ARG A C 1
ATOM 4195 O O . ARG A 1 542 ? 1.308 0.999 1.534 1.00 80.88 542 ARG A O 1
ATOM 4202 N N . ARG A 1 543 ? -0.568 1.999 2.266 1.00 89.12 543 ARG A N 1
ATOM 4203 C CA . ARG A 1 543 ? -0.375 1.716 3.689 1.00 89.12 543 ARG A CA 1
ATOM 4204 C C . ARG A 1 543 ? -1.323 0.595 4.070 1.00 89.12 543 ARG A C 1
ATOM 4206 O O . ARG A 1 543 ? -2.529 0.779 3.983 1.00 89.12 543 ARG A O 1
ATOM 4213 N N . ILE A 1 544 ? -0.773 -0.547 4.468 1.00 90.31 544 ILE A N 1
ATOM 4214 C CA . ILE A 1 544 ? -1.549 -1.755 4.758 1.00 90.31 544 ILE A CA 1
ATOM 4215 C C . ILE A 1 544 ? -1.120 -2.287 6.119 1.00 90.31 544 ILE A C 1
ATOM 4217 O O . ILE A 1 544 ? 0.057 -2.577 6.309 1.00 90.31 544 ILE A O 1
ATOM 4221 N N . PHE A 1 545 ? -2.047 -2.424 7.062 1.00 95.25 545 PHE A N 1
ATOM 4222 C CA . PHE A 1 545 ? -1.773 -2.972 8.394 1.00 95.25 545 PHE A CA 1
ATOM 4223 C C . PHE A 1 545 ? -3.000 -3.687 8.965 1.00 95.25 545 PHE A C 1
ATOM 4225 O O . PHE A 1 545 ? -4.125 -3.466 8.531 1.00 95.25 545 PHE A O 1
ATOM 4232 N N . ASP A 1 546 ? -2.792 -4.542 9.956 1.00 95.12 546 ASP A N 1
ATOM 4233 C CA . ASP A 1 546 ? -3.861 -5.227 10.674 1.00 95.12 546 ASP A CA 1
ATOM 4234 C C . ASP A 1 546 ? -4.248 -4.455 11.941 1.00 95.12 546 ASP A C 1
ATOM 4236 O O . ASP A 1 546 ? -3.417 -3.790 12.563 1.00 95.12 546 ASP A O 1
ATOM 4240 N N . VAL A 1 547 ? -5.502 -4.585 12.369 1.00 98.19 547 VAL A N 1
ATOM 4241 C CA . VAL A 1 547 ? -6.016 -4.016 13.620 1.00 98.19 547 VAL A CA 1
ATOM 4242 C C . VAL A 1 547 ? -6.633 -5.121 14.463 1.00 98.19 547 VAL A C 1
ATOM 4244 O O . VAL A 1 547 ? -7.523 -5.839 14.010 1.00 98.19 547 VAL A O 1
ATOM 4247 N N . TYR A 1 548 ? -6.186 -5.225 15.707 1.00 97.50 548 TYR A N 1
ATOM 4248 C CA . TYR A 1 548 ? -6.664 -6.157 16.716 1.00 97.50 548 TYR A CA 1
ATOM 4249 C C . TYR A 1 548 ? -7.306 -5.378 17.861 1.00 97.50 548 TYR A C 1
ATOM 4251 O O . TYR A 1 548 ? -6.772 -4.362 18.300 1.00 97.50 548 TYR A O 1
ATOM 4259 N N . VAL A 1 549 ? -8.423 -5.877 18.379 1.00 97.25 549 VAL A N 1
ATOM 4260 C CA . VAL A 1 549 ? -9.080 -5.331 19.573 1.00 97.25 549 VAL A CA 1
ATOM 4261 C C . VAL A 1 549 ? -9.318 -6.479 20.540 1.00 97.25 549 VAL A C 1
ATOM 4263 O O . VAL A 1 549 ? -9.887 -7.500 20.152 1.00 97.25 549 VAL A O 1
ATOM 4266 N N . GLN A 1 550 ? -8.852 -6.341 21.783 1.00 93.19 550 GLN A N 1
ATOM 4267 C CA . GLN A 1 550 ? -8.874 -7.420 22.783 1.00 93.19 550 GLN A CA 1
ATOM 4268 C C . GLN A 1 550 ? -8.254 -8.729 22.251 1.00 93.19 550 GLN A C 1
ATOM 4270 O O . GLN A 1 550 ? -8.823 -9.814 22.378 1.00 93.19 550 GLN A O 1
ATOM 4275 N N . GLY A 1 551 ? -7.124 -8.616 21.544 1.00 89.81 551 GLY A N 1
ATOM 4276 C CA . GLY A 1 551 ? -6.423 -9.745 20.921 1.00 89.81 551 GLY A CA 1
ATOM 4277 C C . GLY A 1 551 ? -7.120 -10.383 19.709 1.00 89.81 551 GLY A C 1
ATOM 4278 O O . GLY A 1 551 ? -6.529 -11.248 19.064 1.00 89.81 551 GLY A O 1
ATOM 4279 N N . LYS A 1 552 ? -8.341 -9.967 19.347 1.00 94.56 552 LYS A N 1
ATOM 4280 C CA . LYS A 1 552 ? -9.072 -10.485 18.180 1.00 94.56 552 LYS A CA 1
ATOM 4281 C C . LYS A 1 552 ? -8.807 -9.624 16.952 1.00 94.56 552 LYS A C 1
ATOM 4283 O O . LYS A 1 552 ? -8.914 -8.403 17.030 1.00 94.56 552 LYS A O 1
ATOM 4288 N N . LEU A 1 553 ? -8.503 -10.259 15.819 1.00 95.44 553 LEU A N 1
ATOM 4289 C CA . LEU A 1 553 ? -8.346 -9.577 14.533 1.00 95.44 553 LEU A CA 1
ATOM 4290 C C . LEU A 1 553 ? -9.676 -8.926 14.132 1.00 95.44 553 LEU A C 1
ATOM 4292 O O . LEU A 1 553 ? -10.671 -9.620 13.929 1.00 95.44 553 LEU A O 1
ATOM 4296 N N . PHE A 1 554 ? -9.681 -7.601 14.044 1.00 97.38 554 PHE A N 1
ATOM 4297 C CA . PHE A 1 554 ? -10.837 -6.793 13.672 1.00 97.38 554 PHE A CA 1
ATOM 4298 C C . PHE A 1 554 ? -10.767 -6.360 12.206 1.00 97.38 554 PHE A C 1
ATOM 4300 O O . PHE A 1 554 ? -11.725 -6.566 11.465 1.00 97.38 554 PHE A O 1
ATOM 4307 N N . LEU A 1 555 ? -9.630 -5.807 11.774 1.00 96.94 555 LEU A N 1
ATOM 4308 C CA . LEU A 1 555 ? -9.393 -5.425 10.381 1.00 96.94 555 LEU A CA 1
ATOM 4309 C C . LEU A 1 555 ? -8.130 -6.118 9.892 1.00 96.94 555 LEU A C 1
ATOM 4311 O O . LEU A 1 555 ? -7.088 -6.025 10.535 1.00 96.94 555 LEU A O 1
ATOM 4315 N N . ARG A 1 556 ? -8.238 -6.809 8.763 1.00 94.50 556 ARG A N 1
ATOM 4316 C CA . ARG A 1 556 ? -7.118 -7.466 8.096 1.00 94.50 556 ARG A CA 1
ATOM 4317 C C . ARG A 1 556 ? -6.745 -6.680 6.855 1.00 94.50 556 ARG A C 1
ATOM 4319 O O . ARG A 1 556 ? -7.648 -6.292 6.119 1.00 94.50 556 ARG A O 1
ATOM 4326 N N . ASP A 1 557 ? -5.448 -6.517 6.613 1.00 90.94 557 ASP A N 1
ATOM 4327 C CA . ASP A 1 557 ? -4.921 -5.852 5.421 1.00 90.94 557 ASP A CA 1
ATOM 4328 C C . ASP A 1 557 ? -5.576 -4.475 5.194 1.00 90.94 557 ASP A C 1
ATOM 4330 O O . ASP A 1 557 ? -5.901 -4.087 4.075 1.00 90.94 557 ASP A O 1
ATOM 4334 N N . PHE A 1 558 ? -5.805 -3.737 6.283 1.00 96.19 558 PHE A N 1
ATOM 4335 C CA . PHE A 1 558 ? -6.543 -2.485 6.258 1.00 96.19 558 PHE A CA 1
ATOM 4336 C C . PHE A 1 558 ? -5.737 -1.393 5.562 1.00 96.19 558 PHE A C 1
ATOM 4338 O O . PHE A 1 558 ? -4.632 -1.051 5.991 1.00 96.19 558 PHE A O 1
ATOM 4345 N N . ASN A 1 559 ? -6.330 -0.825 4.512 1.00 93.81 559 ASN A N 1
ATOM 4346 C CA . ASN A 1 559 ? -5.794 0.309 3.780 1.00 93.81 559 ASN A CA 1
ATOM 4347 C C . ASN A 1 559 ? -6.719 1.521 3.942 1.00 93.81 559 ASN A C 1
ATOM 4349 O O . ASN A 1 559 ? -7.821 1.558 3.394 1.00 93.81 559 ASN A O 1
ATOM 4353 N N . ILE A 1 560 ? -6.250 2.524 4.695 1.00 92.31 560 ILE A N 1
ATOM 4354 C CA . ILE A 1 560 ? -7.024 3.736 5.008 1.00 92.31 560 ILE A CA 1
ATOM 4355 C C . ILE A 1 560 ? -7.457 4.447 3.723 1.00 92.31 560 ILE A C 1
ATOM 4357 O O . ILE A 1 560 ? -8.606 4.861 3.612 1.00 92.31 560 ILE A O 1
ATOM 4361 N N . LYS A 1 561 ? -6.546 4.571 2.751 1.00 88.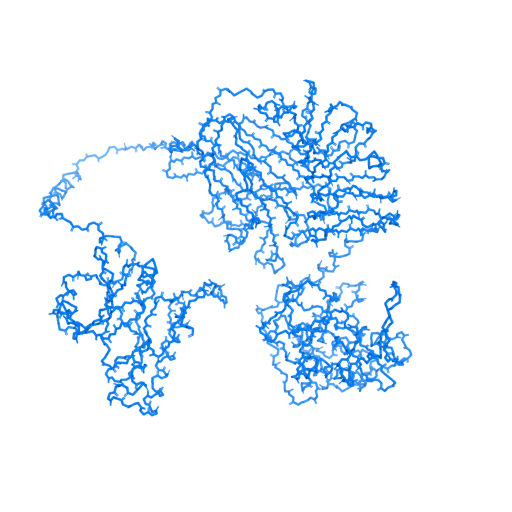38 561 LYS A N 1
ATOM 4362 C CA . LYS A 1 561 ? -6.790 5.283 1.494 1.00 88.38 561 LYS A CA 1
ATOM 4363 C C . LYS A 1 561 ? -7.856 4.592 0.642 1.00 88.38 561 LYS A C 1
ATOM 4365 O O . LYS A 1 561 ? -8.713 5.266 0.079 1.00 88.38 561 LYS A O 1
ATOM 4370 N N . GLU A 1 562 ? -7.793 3.268 0.527 1.00 87.81 562 GLU A N 1
ATOM 4371 C CA . GLU A 1 562 ? -8.775 2.495 -0.247 1.00 87.81 562 GLU A CA 1
ATOM 4372 C C . GLU A 1 562 ? -10.162 2.572 0.393 1.00 87.81 562 GLU A C 1
ATOM 4374 O O . GLU A 1 562 ? -11.144 2.825 -0.298 1.00 87.81 562 GLU A O 1
ATOM 4379 N N . GLU A 1 563 ? -10.240 2.447 1.719 1.00 91.62 563 GLU A N 1
ATOM 4380 C CA . GLU A 1 563 ? -11.507 2.553 2.443 1.00 91.62 563 GLU A CA 1
ATOM 4381 C C . GLU A 1 563 ? -12.116 3.960 2.361 1.00 91.62 563 GLU A C 1
ATOM 4383 O O . GLU A 1 563 ? -13.330 4.108 2.244 1.00 91.62 563 GLU A O 1
ATOM 4388 N N . ALA A 1 564 ? -11.282 5.000 2.406 1.00 87.75 564 ALA A N 1
ATOM 4389 C CA . ALA A 1 564 ? -11.731 6.383 2.285 1.00 87.75 564 ALA A CA 1
ATOM 4390 C C . ALA A 1 564 ? -12.033 6.798 0.832 1.00 87.75 564 ALA A C 1
ATOM 4392 O O . ALA A 1 564 ? -12.523 7.907 0.603 1.00 87.75 564 ALA A O 1
ATOM 4393 N N . ASN A 1 565 ? -11.695 5.948 -0.145 1.00 83.50 565 ASN A N 1
ATOM 4394 C CA . ASN A 1 565 ? -11.647 6.276 -1.568 1.00 83.50 565 ASN A CA 1
ATOM 4395 C C . ASN A 1 565 ? -10.856 7.579 -1.841 1.00 83.50 565 ASN A C 1
ATOM 4397 O O . ASN A 1 565 ? -11.370 8.555 -2.406 1.00 83.50 565 ASN A O 1
ATOM 4401 N N . GLY A 1 566 ? -9.616 7.630 -1.342 1.00 82.75 566 GLY A N 1
ATOM 4402 C CA . GLY A 1 566 ? -8.685 8.753 -1.494 1.00 82.75 566 GLY A CA 1
ATOM 4403 C C . GLY A 1 566 ? -7.912 9.090 -0.216 1.00 82.75 566 GLY A C 1
ATOM 4404 O O . GLY A 1 566 ? -8.022 8.410 0.801 1.00 82.75 566 GLY A O 1
ATOM 4405 N N . THR A 1 567 ? -7.107 10.151 -0.257 1.00 85.19 567 THR A N 1
ATOM 4406 C CA . THR A 1 567 ? -6.390 10.666 0.923 1.00 85.19 567 THR A CA 1
ATOM 4407 C C . THR A 1 567 ? -7.102 11.883 1.515 1.00 85.19 567 THR A C 1
ATOM 4409 O O . THR A 1 567 ? -7.985 12.463 0.884 1.00 85.19 567 THR A O 1
ATOM 4412 N N . LEU A 1 568 ? -6.765 12.253 2.757 1.00 87.06 568 LEU A N 1
ATOM 4413 C CA . LEU A 1 568 ? -7.378 13.375 3.493 1.00 87.06 568 LEU A CA 1
ATOM 4414 C C . LEU A 1 568 ? -8.901 13.260 3.694 1.00 87.06 568 LEU A C 1
ATOM 4416 O O . LEU A 1 568 ? -9.586 14.262 3.904 1.00 87.06 568 LEU A O 1
ATOM 4420 N N . LYS A 1 569 ? -9.428 12.034 3.652 1.00 88.44 569 LYS A N 1
ATOM 4421 C CA . LYS A 1 569 ? -10.825 11.710 3.946 1.00 88.44 569 LYS A CA 1
ATOM 4422 C C . LYS A 1 569 ? -10.889 10.856 5.220 1.00 88.44 569 LYS A C 1
ATOM 4424 O O . LYS A 1 569 ? -10.151 9.872 5.317 1.00 88.44 569 LYS A O 1
ATOM 4429 N N . PRO A 1 570 ? -11.718 11.223 6.212 1.00 91.19 570 PRO A N 1
ATOM 4430 C CA . PRO A 1 570 ? -11.808 10.480 7.459 1.00 91.19 570 PRO A CA 1
ATOM 4431 C C . PRO A 1 570 ? -12.532 9.145 7.264 1.00 91.19 570 PRO A C 1
ATOM 4433 O O . PRO A 1 570 ? -13.556 9.068 6.590 1.00 91.19 570 PRO A O 1
ATOM 4436 N N . VAL A 1 571 ? -12.033 8.108 7.927 1.00 94.19 571 VAL A N 1
ATOM 4437 C CA . VAL A 1 571 ? -12.625 6.771 8.001 1.00 94.19 571 VAL A CA 1
ATOM 4438 C C . VAL A 1 571 ? -12.821 6.421 9.465 1.00 94.19 571 VAL A C 1
ATOM 4440 O O . VAL A 1 571 ? -11.889 6.513 10.264 1.00 94.19 571 VAL A O 1
ATOM 4443 N N . VAL A 1 572 ? -14.030 5.993 9.823 1.00 96.56 572 VAL A N 1
ATOM 4444 C CA . VAL A 1 572 ? -14.351 5.546 11.182 1.00 96.56 572 VAL A CA 1
ATOM 4445 C C . VAL A 1 572 ? -14.747 4.081 11.137 1.00 96.56 572 VAL A C 1
ATOM 4447 O O . VAL A 1 572 ? -15.649 3.696 10.394 1.00 96.56 572 VAL A O 1
ATOM 4450 N N . LYS A 1 573 ? -14.068 3.256 11.933 1.00 97.94 573 LYS A N 1
ATOM 4451 C CA . LYS A 1 573 ? -14.384 1.835 12.086 1.00 97.94 573 LYS A CA 1
ATOM 4452 C C . LYS A 1 573 ? -14.922 1.589 13.483 1.00 97.94 573 LYS A C 1
ATOM 4454 O O . LYS A 1 573 ? -14.280 1.953 14.466 1.00 97.94 573 LYS A O 1
ATOM 4459 N N . GLU A 1 574 ? -16.104 0.985 13.553 1.00 96.81 574 GLU A N 1
ATOM 4460 C CA . GLU A 1 574 ? -16.823 0.754 14.804 1.00 96.81 574 GLU A CA 1
ATOM 4461 C C . GLU A 1 574 ? -16.970 -0.742 15.086 1.00 96.81 574 GLU A C 1
ATOM 4463 O O . GLU A 1 574 ? -17.285 -1.526 14.188 1.00 96.81 574 GLU A O 1
ATOM 4468 N N . LEU A 1 575 ? -16.769 -1.134 16.342 1.00 96.69 575 LEU A N 1
ATOM 4469 C CA . LEU A 1 575 ? -17.060 -2.479 16.825 1.00 96.69 575 LEU A CA 1
ATOM 4470 C C . LEU A 1 575 ? -17.513 -2.458 18.283 1.00 96.69 575 LEU A C 1
ATOM 4472 O O . LEU A 1 575 ? -17.181 -1.552 19.042 1.00 96.69 575 LEU A O 1
ATOM 4476 N N . LYS A 1 576 ? -18.202 -3.518 18.708 1.00 95.81 576 LYS A N 1
ATOM 4477 C CA . LYS A 1 576 ? -18.462 -3.758 20.130 1.00 95.81 576 LYS A CA 1
ATOM 4478 C C . LYS A 1 576 ? -17.383 -4.663 20.716 1.00 95.81 576 LYS A C 1
ATOM 4480 O O . LYS A 1 576 ? -17.157 -5.754 20.198 1.00 95.81 576 LYS A O 1
ATOM 4485 N N . ALA A 1 577 ? -16.763 -4.237 21.811 1.00 95.69 577 ALA A N 1
ATOM 4486 C CA . ALA A 1 577 ? -15.784 -5.016 22.565 1.00 95.69 577 ALA A CA 1
ATOM 4487 C C . ALA A 1 577 ? -16.241 -5.165 24.019 1.00 95.69 577 ALA A C 1
ATOM 4489 O O . ALA A 1 577 ? -16.784 -4.227 24.597 1.00 95.69 577 ALA A O 1
ATOM 4490 N N . ASN A 1 578 ? -16.037 -6.339 24.614 1.00 95.44 578 ASN A N 1
ATOM 4491 C CA . ASN A 1 578 ? -16.368 -6.574 26.017 1.00 95.44 578 ASN A CA 1
ATOM 4492 C C . ASN A 1 578 ? -15.116 -6.396 26.881 1.00 95.44 578 ASN A C 1
ATOM 4494 O O . ASN A 1 578 ? -14.075 -6.966 26.560 1.00 95.44 578 ASN A O 1
ATOM 4498 N N . VAL A 1 579 ? -15.234 -5.624 27.956 1.00 94.56 579 VAL A N 1
ATOM 4499 C CA . VAL A 1 579 ? -14.189 -5.397 28.962 1.00 94.56 579 VAL A CA 1
ATOM 4500 C C . VAL A 1 579 ? -14.500 -6.258 30.183 1.00 94.56 579 VAL A C 1
ATOM 4502 O O . VAL A 1 579 ? -15.615 -6.201 30.703 1.00 94.56 579 VAL A O 1
ATOM 4505 N N . THR A 1 580 ? -13.540 -7.077 30.616 1.00 90.94 580 THR A N 1
ATOM 4506 C CA . THR A 1 580 ? -13.719 -8.045 31.721 1.00 90.94 580 THR A CA 1
ATOM 4507 C C . THR A 1 580 ? -12.716 -7.884 32.859 1.00 90.94 580 THR A C 1
ATOM 4509 O O . THR A 1 580 ? -12.971 -8.330 33.972 1.00 90.94 580 THR A O 1
ATOM 4512 N N . ASP A 1 581 ? -11.581 -7.258 32.585 1.00 87.81 581 ASP A N 1
ATOM 4513 C CA . ASP A 1 581 ? -10.433 -7.064 33.471 1.00 87.81 581 ASP A CA 1
ATOM 4514 C C . ASP A 1 581 ? -10.103 -5.572 33.636 1.00 87.81 581 ASP A C 1
ATOM 4516 O O . ASP A 1 581 ? -8.963 -5.198 33.905 1.00 87.81 581 ASP A O 1
ATOM 4520 N N . HIS A 1 582 ? -11.110 -4.708 33.456 1.00 91.25 582 HIS A N 1
ATOM 4521 C CA . HIS A 1 582 ? -10.982 -3.249 33.479 1.00 91.25 582 HIS A CA 1
ATOM 4522 C C . HIS A 1 582 ? -10.003 -2.678 32.442 1.00 91.25 582 HIS A C 1
ATOM 4524 O O . HIS A 1 582 ? -9.638 -1.504 32.540 1.00 91.25 582 HIS A O 1
ATOM 4530 N N . LEU A 1 583 ? -9.599 -3.484 31.454 1.00 91.38 583 LEU A N 1
ATOM 4531 C CA . LEU A 1 583 ? -8.651 -3.146 30.403 1.00 91.38 583 LEU A CA 1
ATOM 4532 C C . LEU A 1 583 ? -9.305 -3.265 29.024 1.00 91.38 583 LEU A C 1
ATOM 4534 O O . LEU A 1 583 ? -10.035 -4.213 28.742 1.00 91.38 583 LEU A O 1
ATOM 4538 N N . LEU A 1 584 ? -8.987 -2.330 28.131 1.00 95.38 584 LEU A N 1
ATOM 4539 C CA . LEU A 1 584 ? -9.254 -2.439 26.704 1.00 95.38 584 LEU A CA 1
ATOM 4540 C C . LEU A 1 584 ? -7.989 -2.183 25.901 1.00 95.38 584 LEU A C 1
ATOM 4542 O O . LEU A 1 584 ? -7.424 -1.100 25.964 1.00 95.38 584 LEU A O 1
ATOM 4546 N N . GLU A 1 585 ? -7.573 -3.173 25.115 1.00 95.19 585 GLU A N 1
ATOM 4547 C CA . GLU A 1 585 ? -6.391 -3.099 24.256 1.00 95.19 585 GLU A CA 1
ATOM 4548 C C . GLU A 1 585 ? -6.779 -3.016 22.775 1.00 95.19 585 GLU A C 1
ATOM 4550 O O . GLU A 1 585 ? -7.604 -3.797 22.289 1.00 95.19 585 GLU A O 1
ATOM 4555 N N . ILE A 1 586 ? -6.147 -2.090 22.055 1.00 98.44 586 ILE A N 1
ATOM 4556 C CA . ILE A 1 586 ? -6.215 -1.924 20.604 1.00 98.44 586 ILE A CA 1
ATOM 4557 C C . ILE A 1 586 ? -4.785 -1.984 20.072 1.00 98.44 586 ILE A C 1
ATOM 4559 O O . ILE A 1 586 ? -3.964 -1.132 20.403 1.00 98.44 586 ILE A O 1
ATOM 4563 N N . ARG A 1 587 ? -4.482 -2.969 19.226 1.00 97.50 587 ARG A N 1
ATOM 4564 C CA . ARG A 1 587 ? -3.160 -3.151 18.614 1.00 97.50 587 ARG A CA 1
ATOM 4565 C C . ARG A 1 587 ? -3.249 -3.012 17.103 1.00 97.50 587 ARG A C 1
ATOM 4567 O O . ARG A 1 587 ? -3.982 -3.753 16.457 1.00 97.50 587 ARG A O 1
ATOM 4574 N N . LEU A 1 588 ? -2.452 -2.118 16.540 1.00 98.12 588 LEU A N 1
ATOM 4575 C CA . LEU A 1 588 ? -2.260 -1.948 15.109 1.00 98.12 588 LEU A CA 1
ATOM 4576 C C . LEU A 1 588 ? -0.900 -2.543 14.734 1.00 98.12 588 LEU A C 1
ATOM 4578 O O . LEU A 1 588 ? 0.103 -2.224 15.370 1.00 98.12 588 LEU A O 1
ATOM 4582 N N . TYR A 1 589 ? -0.861 -3.410 13.728 1.00 93.31 589 TYR A N 1
ATOM 4583 C CA . TYR A 1 589 ? 0.310 -4.223 13.407 1.00 93.31 589 TYR A CA 1
ATOM 4584 C C . TYR A 1 589 ? 0.627 -4.217 11.912 1.00 93.31 589 TYR A C 1
ATOM 4586 O O . TYR A 1 589 ? -0.234 -4.496 11.081 1.00 93.31 589 TYR A O 1
ATOM 4594 N N . TRP A 1 590 ? 1.883 -3.952 11.567 1.00 91.00 590 TRP A N 1
ATOM 4595 C CA . TRP A 1 590 ? 2.375 -4.002 10.199 1.00 91.00 590 TRP A CA 1
ATOM 4596 C C . TRP A 1 590 ? 3.049 -5.338 9.882 1.00 91.00 590 TRP A C 1
ATOM 4598 O O . TRP A 1 590 ? 4.160 -5.615 10.326 1.00 91.00 590 TRP A O 1
ATOM 4608 N N . ALA A 1 591 ? 2.406 -6.139 9.036 1.00 77.62 591 ALA A N 1
ATOM 4609 C CA . ALA A 1 591 ? 2.917 -7.433 8.577 1.00 77.62 591 ALA A CA 1
ATOM 4610 C C . ALA A 1 591 ? 3.868 -7.326 7.361 1.00 77.62 591 ALA A C 1
ATOM 4612 O O . ALA A 1 591 ? 3.901 -8.222 6.520 1.00 77.62 591 ALA A O 1
ATOM 4613 N N . GLY A 1 592 ? 4.560 -6.192 7.186 1.00 75.31 592 GLY A N 1
ATOM 4614 C CA . GLY A 1 592 ? 5.475 -5.987 6.053 1.00 75.31 592 GLY A CA 1
ATOM 4615 C C . GLY A 1 592 ? 4.801 -5.742 4.693 1.00 75.31 592 GLY A C 1
ATOM 4616 O O . GLY A 1 592 ? 5.443 -5.906 3.658 1.00 75.31 592 GLY A O 1
ATOM 4617 N N . LYS A 1 593 ? 3.510 -5.379 4.664 1.00 78.00 593 LYS A N 1
ATOM 4618 C CA . LYS A 1 593 ? 2.723 -5.175 3.431 1.00 78.00 593 LYS A CA 1
ATOM 4619 C C . LYS A 1 593 ? 2.584 -3.700 3.050 1.00 78.00 593 LYS A C 1
ATOM 4621 O O . LYS A 1 593 ? 2.621 -2.817 3.900 1.00 78.00 593 LYS A O 1
ATOM 4626 N N . GLY A 1 594 ? 2.341 -3.437 1.770 1.00 78.06 594 GLY A N 1
ATOM 4627 C CA . GLY A 1 594 ? 2.231 -2.077 1.238 1.00 78.06 594 GLY A CA 1
ATOM 4628 C C . GLY A 1 594 ? 3.566 -1.552 0.712 1.00 78.06 594 GLY A C 1
ATOM 4629 O O . GLY A 1 594 ? 4.460 -2.325 0.373 1.00 78.06 594 GLY A O 1
ATOM 4630 N N . THR A 1 595 ? 3.685 -0.237 0.585 1.00 76.44 595 THR A N 1
ATOM 4631 C CA . THR A 1 595 ? 4.857 0.428 0.015 1.00 76.44 595 THR A CA 1
ATOM 4632 C C . THR A 1 595 ? 5.741 0.996 1.119 1.00 76.44 595 THR A C 1
ATOM 4634 O O . THR A 1 595 ? 5.295 1.841 1.886 1.00 76.44 595 THR A O 1
ATOM 4637 N N . ALA A 1 596 ? 6.999 0.553 1.187 1.00 71.75 596 ALA A N 1
ATOM 4638 C CA . ALA A 1 596 ? 7.991 1.132 2.099 1.00 71.75 596 ALA A CA 1
ATOM 4639 C C . ALA A 1 596 ? 8.757 2.292 1.439 1.00 71.75 596 ALA A C 1
ATOM 4641 O O . ALA A 1 596 ? 8.839 3.380 1.986 1.00 71.75 596 ALA A O 1
ATOM 4642 N N . LEU A 1 597 ? 9.216 2.089 0.199 1.00 64.44 597 LEU A N 1
ATOM 4643 C CA . LEU A 1 597 ? 10.084 3.040 -0.507 1.00 64.44 597 LEU A CA 1
ATOM 4644 C C . LEU A 1 597 ? 9.343 4.218 -1.157 1.00 64.44 597 LEU A C 1
ATOM 4646 O O . LEU A 1 597 ? 9.953 5.249 -1.432 1.00 64.44 597 LEU A O 1
ATOM 4650 N N . ILE A 1 598 ? 8.055 4.039 -1.463 1.00 58.50 598 ILE A N 1
ATOM 4651 C CA . ILE A 1 598 ? 7.260 4.961 -2.283 1.00 58.50 598 ILE A CA 1
ATOM 4652 C C . ILE A 1 598 ? 6.008 5.403 -1.507 1.00 58.50 598 ILE A C 1
ATOM 4654 O O . ILE A 1 598 ? 5.398 4.567 -0.838 1.00 58.50 598 ILE A O 1
ATOM 4658 N N . PRO A 1 599 ? 5.580 6.676 -1.587 1.00 60.16 599 PRO A N 1
ATOM 4659 C CA . PRO A 1 599 ? 6.247 7.799 -2.247 1.00 60.16 599 PRO A CA 1
ATOM 4660 C C . PRO A 1 599 ? 7.458 8.370 -1.510 1.00 60.16 599 PRO A C 1
ATOM 4662 O O . PRO A 1 599 ? 8.295 9.021 -2.120 1.00 60.16 599 PRO A O 1
ATOM 4665 N N . ASN A 1 600 ? 7.543 8.151 -0.203 1.00 71.44 600 ASN A N 1
ATOM 4666 C CA . ASN A 1 600 ? 8.670 8.572 0.615 1.00 71.44 600 ASN A CA 1
ATOM 4667 C C . ASN A 1 600 ? 9.064 7.392 1.503 1.00 71.44 600 ASN A C 1
ATOM 4669 O O . ASN A 1 600 ? 8.182 6.731 2.057 1.00 71.44 600 ASN A O 1
ATOM 4673 N N . ARG A 1 601 ? 10.371 7.161 1.642 1.00 73.00 601 ARG A N 1
ATOM 4674 C CA . ARG A 1 601 ? 10.937 6.192 2.591 1.00 73.00 601 ARG A CA 1
ATOM 4675 C C . ARG A 1 601 ? 10.453 6.498 4.008 1.00 73.00 601 ARG A C 1
ATOM 4677 O O . ARG A 1 601 ? 10.187 7.655 4.337 1.00 73.00 601 ARG A O 1
ATOM 4684 N N . GLY A 1 602 ? 10.278 5.458 4.811 1.00 76.00 602 GLY A N 1
ATOM 4685 C CA . GLY A 1 602 ? 9.790 5.575 6.179 1.00 76.00 602 GLY A CA 1
ATOM 4686 C C . GLY A 1 602 ? 8.293 5.877 6.293 1.00 76.00 602 GLY A C 1
ATOM 4687 O O . GLY A 1 602 ? 7.790 5.979 7.404 1.00 76.00 602 GLY A O 1
ATOM 4688 N N . ASN A 1 603 ? 7.523 5.985 5.200 1.00 82.06 603 ASN A N 1
ATOM 4689 C CA . ASN A 1 603 ? 6.070 6.223 5.253 1.00 82.06 603 ASN A CA 1
ATOM 4690 C C . ASN A 1 603 ? 5.243 4.933 5.121 1.00 82.06 603 ASN A C 1
ATOM 4692 O O . ASN A 1 603 ? 4.300 4.861 4.335 1.00 82.06 603 ASN A O 1
ATOM 4696 N N . TYR A 1 604 ? 5.555 3.929 5.939 1.00 87.50 604 TYR A N 1
ATOM 4697 C CA . TYR A 1 604 ? 4.765 2.699 6.082 1.00 87.50 604 TYR A CA 1
ATOM 4698 C C . TYR A 1 604 ? 4.288 2.501 7.525 1.00 87.50 604 TYR A C 1
ATOM 4700 O O . TYR A 1 604 ? 4.387 3.407 8.354 1.00 87.50 604 TYR A O 1
ATOM 4708 N N . GLY A 1 605 ? 3.705 1.333 7.799 1.00 91.56 605 GLY A N 1
ATOM 4709 C CA . GLY A 1 605 ? 3.251 0.941 9.127 1.00 91.56 605 GLY A CA 1
ATOM 4710 C C . GLY A 1 605 ? 1.881 1.506 9.517 1.00 91.56 605 GLY A C 1
ATOM 4711 O O . GLY A 1 605 ? 1.235 2.193 8.714 1.00 91.56 605 GLY A O 1
ATOM 4712 N N . PRO A 1 606 ? 1.379 1.176 10.719 1.00 95.81 606 PRO A N 1
ATOM 4713 C CA . PRO A 1 606 ? 0.075 1.630 11.179 1.00 95.81 606 PRO A CA 1
ATOM 4714 C C . PRO A 1 606 ? 0.011 3.142 11.372 1.00 95.81 606 PRO A C 1
ATOM 4716 O O . PRO A 1 606 ? 1.001 3.788 11.715 1.00 95.81 606 PRO A O 1
ATOM 4719 N N . LEU A 1 607 ? -1.190 3.687 11.191 1.00 96.19 607 LEU A N 1
ATOM 4720 C CA . LEU A 1 607 ? -1.500 5.098 11.381 1.00 96.19 607 LEU A CA 1
ATOM 4721 C C . LEU A 1 607 ? -2.900 5.239 11.982 1.00 96.19 607 LEU A C 1
ATOM 4723 O O . LEU A 1 607 ? -3.805 4.544 11.534 1.00 96.19 607 LEU A O 1
ATOM 4727 N N . ILE A 1 608 ? -3.089 6.115 12.971 1.00 97.75 608 ILE A N 1
ATOM 4728 C CA . ILE A 1 608 ? -4.386 6.359 13.623 1.00 97.75 608 ILE A CA 1
ATOM 4729 C C . ILE A 1 608 ? -4.513 7.816 14.082 1.00 97.75 608 ILE A C 1
ATOM 4731 O O . ILE A 1 608 ? -3.555 8.394 14.592 1.00 97.75 608 ILE A O 1
ATOM 4735 N N . SER A 1 609 ? -5.693 8.409 13.892 1.00 96.31 609 SER A N 1
ATOM 4736 C CA . SER A 1 609 ? -5.975 9.811 14.233 1.00 96.31 609 SER A CA 1
ATOM 4737 C C . SER A 1 609 ? -6.643 9.962 15.598 1.00 96.31 609 SER A C 1
ATOM 4739 O O . SER A 1 609 ? -6.316 10.882 16.335 1.00 96.31 609 SER A O 1
ATOM 4741 N N . ALA A 1 610 ? -7.568 9.070 15.963 1.00 97.06 610 ALA A N 1
ATOM 4742 C CA . ALA A 1 610 ? -8.227 9.127 17.268 1.00 97.06 610 ALA A CA 1
ATOM 4743 C C . ALA A 1 610 ? -8.887 7.805 17.676 1.00 97.06 610 ALA A C 1
ATOM 4745 O O . ALA A 1 610 ? -9.178 6.942 16.843 1.00 97.06 610 ALA A O 1
ATOM 4746 N N . ILE A 1 611 ? -9.179 7.679 18.969 1.00 98.00 611 ILE A N 1
ATOM 4747 C CA . ILE A 1 611 ? -9.902 6.550 19.564 1.00 98.00 611 ILE A CA 1
ATOM 4748 C C . ILE A 1 611 ? -11.047 7.094 20.416 1.00 98.00 611 ILE A C 1
ATOM 4750 O O . ILE A 1 611 ? -10.863 8.049 21.167 1.00 98.00 611 ILE A O 1
ATOM 4754 N N . SER A 1 612 ? -12.218 6.465 20.330 1.00 96.62 612 SER A N 1
ATOM 4755 C CA . SER A 1 612 ? -13.364 6.738 21.198 1.00 96.62 612 SER A CA 1
ATOM 4756 C C . SER A 1 612 ? -13.917 5.432 21.757 1.00 96.62 612 SER A C 1
ATOM 4758 O O . SER A 1 612 ? -14.274 4.521 21.009 1.00 96.62 612 SER A O 1
ATOM 4760 N N . LEU A 1 613 ? -13.970 5.330 23.080 1.00 97.31 613 LEU A N 1
ATOM 4761 C CA . LEU A 1 613 ? -14.513 4.198 23.819 1.00 97.31 613 LEU A CA 1
ATOM 4762 C C . LEU A 1 613 ? -15.761 4.671 24.558 1.00 97.31 613 LEU A C 1
ATOM 4764 O O . LEU A 1 613 ? -15.678 5.582 25.378 1.00 97.31 613 LEU A O 1
ATOM 4768 N N . CYS A 1 614 ? -16.901 4.037 24.295 1.00 95.62 614 CYS A N 1
ATOM 4769 C CA . CYS A 1 614 ? -18.182 4.375 24.912 1.00 95.62 614 CYS A CA 1
ATOM 4770 C C . CYS A 1 614 ? -18.831 3.141 25.529 1.00 95.62 614 CYS A C 1
ATOM 4772 O O . CYS A 1 614 ? -19.226 2.233 24.799 1.00 95.62 614 CYS A O 1
ATOM 4774 N N . HIS A 1 615 ? -19.002 3.102 26.847 1.00 96.38 615 HIS A N 1
ATOM 4775 C CA . HIS A 1 615 ? -19.745 2.028 27.499 1.00 96.38 615 HIS A CA 1
ATOM 4776 C C . HIS A 1 615 ? -21.201 2.014 27.000 1.00 96.38 615 HIS A C 1
ATOM 4778 O O . HIS A 1 615 ? -21.840 3.057 26.882 1.00 96.38 615 HIS A O 1
ATOM 4784 N N . SER A 1 616 ? -21.764 0.836 26.729 1.00 91.69 616 SER A N 1
ATOM 4785 C CA . SER A 1 616 ? -23.103 0.701 26.123 1.00 91.69 616 SER A CA 1
ATOM 4786 C C . SER A 1 616 ? -24.235 1.216 27.022 1.00 91.69 616 SER A C 1
ATOM 4788 O O . SER A 1 616 ? -25.313 1.533 26.529 1.00 91.69 616 SER A O 1
ATOM 4790 N N . LEU A 1 617 ? -23.992 1.298 28.334 1.00 88.69 617 LEU A N 1
ATOM 4791 C CA . LEU A 1 617 ? -24.910 1.890 29.321 1.00 88.69 617 LEU A CA 1
ATOM 4792 C C . LEU A 1 617 ? -24.710 3.402 29.522 1.00 88.69 617 LEU A C 1
ATOM 4794 O O . LEU A 1 617 ? -25.399 3.989 30.349 1.00 88.69 617 LEU A O 1
ATOM 4798 N N . GLU A 1 618 ? -23.772 4.029 28.808 1.00 84.69 618 GLU A N 1
ATOM 4799 C CA . GLU A 1 618 ? -23.463 5.457 28.914 1.00 84.69 618 GLU A CA 1
ATOM 4800 C C . GLU A 1 618 ? -23.966 6.197 27.661 1.00 84.69 618 GLU A C 1
ATOM 4802 O O . GLU A 1 618 ? -23.208 6.406 26.710 1.00 84.69 618 GLU A O 1
ATOM 4807 N N . PRO A 1 619 ? -25.252 6.597 27.611 1.00 75.75 619 PRO A N 1
ATOM 4808 C CA . PRO A 1 619 ? -25.865 7.140 26.399 1.00 75.75 619 PRO A CA 1
ATOM 4809 C C . PRO A 1 619 ? -25.263 8.479 25.954 1.00 75.75 619 PRO A C 1
ATOM 4811 O O . PRO A 1 619 ? -25.381 8.837 24.787 1.00 75.75 619 PRO A O 1
ATOM 4814 N N . GLN A 1 620 ? -24.620 9.220 26.863 1.00 82.06 620 GLN A N 1
ATOM 4815 C CA . GLN A 1 620 ? -23.968 10.499 26.555 1.00 82.06 620 GLN A CA 1
ATOM 4816 C C . GLN A 1 620 ? -22.477 10.334 26.228 1.00 82.06 620 GLN A C 1
ATOM 4818 O O . GLN A 1 620 ? -21.849 11.298 25.804 1.00 82.06 620 GLN A O 1
ATOM 4823 N N . CYS A 1 621 ? -21.905 9.139 26.414 1.00 89.00 621 CYS A N 1
ATOM 4824 C CA . CYS A 1 621 ? -20.484 8.828 26.229 1.00 89.00 621 CYS A CA 1
ATOM 4825 C C . CYS A 1 621 ? -19.517 9.919 26.748 1.00 89.00 621 CYS A C 1
ATOM 4827 O O . CYS A 1 621 ? -18.577 10.332 26.065 1.00 89.00 621 CYS A O 1
ATOM 4829 N N . GLY A 1 622 ? -19.775 10.430 27.955 1.00 84.44 622 GLY A N 1
ATOM 4830 C CA . GLY A 1 622 ? -18.936 11.461 28.576 1.00 84.44 622 GLY A CA 1
ATOM 4831 C C . GLY A 1 622 ? -19.080 12.870 27.985 1.00 84.44 622 GLY A C 1
ATOM 4832 O O . GLY A 1 622 ? -18.224 13.714 28.234 1.00 84.44 622 GLY A O 1
ATOM 4833 N N . ALA A 1 623 ? -20.131 13.150 27.205 1.00 86.62 623 ALA A N 1
ATOM 4834 C CA . ALA A 1 623 ? -20.410 14.492 26.702 1.00 86.62 623 ALA A CA 1
ATOM 4835 C C . ALA A 1 623 ? -20.890 15.438 27.819 1.00 86.62 623 ALA A C 1
ATOM 4837 O O . ALA A 1 623 ? -21.864 15.165 28.521 1.00 86.62 623 ALA A O 1
ATOM 4838 N N . GLU A 1 624 ? -20.243 16.597 27.947 1.00 84.12 624 GLU A N 1
ATOM 4839 C CA . GLU A 1 624 ? -20.663 17.659 28.862 1.00 84.12 624 GLU A CA 1
ATOM 4840 C C . GLU A 1 624 ? -21.838 18.453 28.267 1.00 84.12 624 GLU A C 1
ATOM 4842 O O . GLU A 1 624 ? -21.773 18.929 27.127 1.00 84.12 624 GLU A O 1
ATOM 4847 N N . LYS A 1 625 ? -22.914 18.646 29.044 1.00 71.00 625 LYS A N 1
ATOM 4848 C CA . LYS A 1 625 ? -24.067 19.456 28.619 1.00 71.00 625 LYS A CA 1
ATOM 4849 C C . LYS A 1 625 ? -23.674 20.925 28.444 1.00 71.00 625 LYS A C 1
ATOM 4851 O O . LYS A 1 625 ? -23.137 21.548 29.359 1.00 71.00 625 LYS A O 1
ATOM 4856 N N . ILE A 1 626 ? -24.041 21.510 27.304 1.00 59.72 626 ILE A N 1
ATOM 4857 C CA . ILE A 1 626 ? -23.900 22.950 27.061 1.00 59.72 626 ILE A CA 1
ATOM 4858 C C . ILE A 1 626 ? -24.919 23.686 27.945 1.00 59.72 626 ILE A C 1
ATOM 4860 O O . ILE A 1 626 ? -26.126 23.614 27.714 1.00 59.72 626 ILE A O 1
ATOM 4864 N N . LYS A 1 627 ? -24.452 24.397 28.979 1.00 46.25 627 LYS A N 1
ATOM 4865 C CA . LYS A 1 627 ? -25.297 25.334 29.735 1.00 46.25 627 LYS A CA 1
ATOM 4866 C C . LYS A 1 627 ? -25.598 26.545 28.848 1.00 46.25 627 LYS A C 1
ATOM 4868 O O . LYS A 1 627 ? -24.753 27.420 28.689 1.00 46.25 627 LYS A O 1
ATOM 4873 N N . HIS A 1 628 ? -26.798 26.615 28.281 1.00 42.53 628 HIS A N 1
ATOM 4874 C CA . HIS A 1 628 ? -27.286 27.841 27.654 1.00 42.53 628 HIS A CA 1
ATOM 4875 C C . HIS A 1 628 ? -27.645 28.866 28.743 1.00 42.53 628 HIS A C 1
ATOM 4877 O O . HIS A 1 628 ? -28.707 28.782 29.353 1.00 42.53 628 HIS A O 1
ATOM 4883 N N . HIS A 1 629 ? -26.774 29.849 28.988 1.00 36.97 629 HIS A N 1
ATOM 4884 C CA . HIS A 1 629 ? -27.173 31.095 29.650 1.00 36.97 629 HIS A CA 1
ATOM 4885 C C . HIS A 1 629 ? -27.879 31.978 28.615 1.00 36.97 629 HIS A C 1
ATOM 4887 O O . HIS A 1 629 ? -27.243 32.773 27.928 1.00 36.97 629 HIS A O 1
ATOM 4893 N N . ILE A 1 630 ? -29.194 31.817 28.470 1.00 38.06 630 ILE A N 1
ATOM 4894 C CA . ILE A 1 630 ? -30.019 32.770 27.721 1.00 38.06 630 ILE A CA 1
ATOM 4895 C C . ILE A 1 630 ? -30.610 33.742 28.738 1.00 38.06 630 ILE A C 1
ATOM 4897 O O . ILE A 1 630 ? -31.480 33.381 29.527 1.00 38.06 630 ILE A O 1
ATOM 4901 N N . SER A 1 631 ? -30.093 34.969 28.734 1.00 34.69 631 SER A N 1
ATOM 4902 C CA . SER A 1 631 ? -30.682 36.100 29.445 1.00 34.69 631 SER A CA 1
ATOM 4903 C C . SER A 1 631 ? -31.842 36.633 28.599 1.00 34.69 631 SER A C 1
ATOM 4905 O O . SER A 1 631 ? -31.621 37.085 27.477 1.00 34.69 631 SER A O 1
ATOM 4907 N N . TYR A 1 632 ? -33.077 36.543 29.095 1.00 34.94 632 TYR A N 1
ATOM 4908 C CA . TYR A 1 632 ? -34.246 37.155 28.457 1.00 34.94 632 TYR A CA 1
ATOM 4909 C C . TYR A 1 632 ? -34.508 38.525 29.097 1.00 34.94 632 TYR A C 1
ATOM 4911 O O . TYR A 1 632 ? -34.802 38.564 30.294 1.00 34.94 632 TYR A O 1
ATOM 4919 N N . PRO A 1 633 ? -34.483 39.645 28.352 1.00 38.75 633 PRO A N 1
ATOM 4920 C CA . PRO A 1 633 ? -35.185 40.841 28.778 1.00 38.75 633 PRO A CA 1
ATOM 4921 C C . PRO A 1 633 ? -36.685 40.669 28.503 1.00 38.75 633 PRO A C 1
ATOM 4923 O O . PRO A 1 633 ? -37.104 40.238 27.428 1.00 38.75 633 PRO A O 1
ATOM 4926 N N . LEU A 1 634 ? -37.489 41.001 29.512 1.00 44.47 634 LEU A N 1
ATOM 4927 C CA . LEU A 1 634 ? -38.947 41.063 29.471 1.00 44.47 634 LEU A CA 1
ATOM 4928 C C . LEU A 1 634 ? -39.461 41.960 28.335 1.00 44.47 634 LEU A C 1
ATOM 4930 O O . LEU A 1 634 ? -39.280 43.170 28.408 1.00 44.47 634 LEU A O 1
ATOM 4934 N N . VAL A 1 635 ? -40.228 41.396 27.394 1.00 43.19 635 VAL A N 1
ATOM 4935 C CA . VAL A 1 635 ? -41.374 42.083 26.767 1.00 43.19 635 VAL A CA 1
ATOM 4936 C C . VAL A 1 635 ? -42.479 41.050 26.494 1.00 43.19 635 VAL A C 1
ATOM 4938 O O . VAL A 1 635 ? -42.524 40.412 25.445 1.00 43.19 635 VAL A O 1
ATOM 4941 N N . LEU A 1 636 ? -43.374 40.860 27.465 1.00 43.22 636 LEU A N 1
ATOM 4942 C CA . LEU A 1 636 ? -44.664 40.184 27.291 1.00 43.22 636 LEU A CA 1
ATOM 4943 C C . LEU A 1 636 ? -45.749 41.257 27.187 1.00 43.22 636 LEU A C 1
ATOM 4945 O O . LEU A 1 636 ? -45.788 42.160 28.018 1.00 43.22 636 LEU A O 1
ATOM 4949 N N . GLY A 1 637 ? -46.656 41.136 26.215 1.00 43.00 637 GLY A N 1
ATOM 4950 C CA . GLY A 1 637 ? -47.876 41.942 26.253 1.00 43.00 637 GLY A CA 1
ATOM 4951 C C . GLY A 1 637 ? -48.882 41.767 25.119 1.00 43.00 637 GLY A C 1
ATOM 4952 O O . GLY A 1 637 ? -50.072 41.823 25.393 1.00 43.00 637 GLY A O 1
ATOM 4953 N N . ALA A 1 638 ? -48.465 41.522 23.871 1.00 43.66 638 ALA A N 1
ATOM 4954 C CA . ALA A 1 638 ? -49.416 41.605 22.746 1.00 43.66 638 ALA A CA 1
ATOM 4955 C C . ALA A 1 638 ? -49.420 40.414 21.769 1.00 43.66 638 ALA A C 1
ATOM 4957 O O . ALA A 1 638 ? -50.410 40.192 21.079 1.00 43.66 638 ALA A O 1
ATOM 4958 N N . THR A 1 639 ? -48.365 39.599 21.714 1.00 53.31 639 THR A N 1
ATOM 4959 C CA . THR A 1 639 ? -48.231 38.551 20.680 1.00 53.31 639 THR A CA 1
ATOM 4960 C C . THR A 1 639 ? -48.828 37.196 21.077 1.00 53.31 639 THR A C 1
ATOM 4962 O O . THR A 1 639 ? -49.191 36.403 20.210 1.00 53.31 639 THR A O 1
ATOM 4965 N N . GLY A 1 640 ? -48.996 36.929 22.377 1.00 52.31 640 GLY A N 1
ATOM 4966 C CA . GLY A 1 640 ? -49.446 35.624 22.884 1.00 52.31 640 GLY A CA 1
ATOM 4967 C C . GLY A 1 640 ? -50.914 35.293 22.595 1.00 52.31 640 GLY A C 1
ATOM 4968 O O . GLY A 1 640 ? -51.249 34.128 22.377 1.00 52.31 640 GLY A O 1
ATOM 4969 N N . VAL A 1 641 ? -51.784 36.306 22.531 1.00 54.75 641 VAL A N 1
ATOM 4970 C CA . VAL A 1 641 ? -53.229 36.115 22.300 1.00 54.75 641 VAL A CA 1
ATOM 4971 C C . VAL A 1 641 ? -53.514 35.738 20.841 1.00 54.75 641 VAL A C 1
ATOM 4973 O O . VAL A 1 641 ? -54.372 34.904 20.563 1.00 54.75 641 VAL A O 1
ATOM 4976 N N . LEU A 1 642 ? -52.736 36.271 19.894 1.00 54.53 642 LEU A N 1
ATOM 4977 C CA . LEU A 1 642 ? -52.923 35.983 18.469 1.00 54.53 642 LEU A CA 1
ATOM 4978 C C . LEU A 1 642 ? -52.474 34.557 18.100 1.00 54.53 642 LEU A C 1
ATOM 4980 O O . LEU A 1 642 ? -53.112 33.892 17.282 1.00 54.53 642 LEU A O 1
ATOM 4984 N N . ILE A 1 643 ? -51.410 34.070 18.749 1.00 63.72 643 ILE A N 1
ATOM 4985 C CA . ILE A 1 643 ? -50.836 32.732 18.532 1.00 63.72 643 ILE A CA 1
ATOM 4986 C C . ILE A 1 643 ? -51.714 31.642 19.166 1.00 63.72 643 ILE A C 1
ATOM 4988 O O . ILE A 1 643 ? -51.892 30.567 18.597 1.00 63.72 643 ILE A O 1
ATOM 4992 N N . THR A 1 644 ? -52.334 31.916 20.317 1.00 58.44 644 THR A N 1
ATOM 4993 C CA . THR A 1 644 ? -53.234 30.949 20.971 1.00 58.44 644 THR A CA 1
ATOM 4994 C C . THR A 1 644 ? -54.542 30.758 20.202 1.00 58.44 644 THR A C 1
ATOM 4996 O O . THR A 1 644 ? -55.000 29.623 20.068 1.00 58.44 644 THR A O 1
ATOM 4999 N N . ILE A 1 645 ? -55.106 31.817 19.612 1.00 65.69 645 ILE A N 1
ATOM 5000 C CA . ILE A 1 645 ? -56.327 31.719 18.791 1.00 65.69 645 ILE A CA 1
ATOM 5001 C C . ILE A 1 645 ? -56.061 30.964 17.476 1.00 65.69 645 ILE A C 1
ATOM 5003 O O . ILE A 1 645 ? -56.871 30.127 17.069 1.00 65.69 645 ILE A O 1
ATOM 5007 N N . THR A 1 646 ? -54.903 31.177 16.841 1.00 63.28 646 THR A N 1
ATOM 5008 C CA . THR A 1 646 ? -54.519 30.434 15.626 1.00 63.28 646 THR A CA 1
ATOM 5009 C C . THR A 1 646 ? -54.219 28.961 15.915 1.00 63.28 646 THR A C 1
ATOM 5011 O O . THR A 1 646 ? -54.670 28.095 15.165 1.00 63.28 646 THR A O 1
ATOM 5014 N N . LEU A 1 647 ? -53.557 28.638 17.030 1.00 59.38 647 LEU A N 1
ATOM 5015 C CA . LEU A 1 647 ? -53.298 27.248 17.429 1.00 59.38 647 LEU A CA 1
ATOM 5016 C C . LEU A 1 647 ? -54.575 26.492 17.832 1.00 59.38 647 LEU A C 1
ATOM 5018 O O . LEU A 1 647 ? -54.693 25.302 17.539 1.00 59.38 647 LEU A O 1
ATOM 5022 N N . LEU A 1 648 ? -55.564 27.167 18.429 1.00 61.84 648 LEU A N 1
ATOM 5023 C CA . LEU A 1 648 ? -56.866 26.567 18.750 1.00 61.84 648 LEU A CA 1
ATOM 5024 C C . LEU A 1 648 ? -57.708 26.301 17.492 1.00 61.84 648 LEU A C 1
ATOM 5026 O O . LEU A 1 648 ? -58.312 25.232 17.380 1.00 61.84 648 LEU A O 1
ATOM 5030 N N . ALA A 1 649 ? -57.692 27.203 16.505 1.00 63.69 649 ALA A N 1
ATOM 5031 C CA . ALA A 1 649 ? -58.370 26.994 15.223 1.00 63.69 649 ALA A CA 1
ATOM 5032 C C . ALA A 1 649 ? -57.747 25.836 14.413 1.00 63.69 649 ALA A C 1
ATOM 5034 O O . ALA A 1 649 ? -58.467 24.996 13.862 1.00 63.69 649 ALA A O 1
ATOM 5035 N N . VAL A 1 650 ? -56.412 25.731 14.401 1.00 62.03 650 VAL A N 1
ATOM 5036 C CA . VAL A 1 650 ? -55.683 24.617 13.768 1.00 62.03 650 VAL A CA 1
ATOM 5037 C C . VAL A 1 650 ? -55.907 23.307 14.530 1.00 62.03 650 VAL A C 1
ATOM 5039 O O . VAL A 1 650 ? -56.126 22.266 13.910 1.00 62.03 650 VAL A O 1
ATOM 5042 N N . GLY A 1 651 ? -55.949 23.354 15.865 1.00 55.06 651 GLY A N 1
ATOM 5043 C CA . GLY A 1 651 ? -56.207 22.199 16.725 1.00 55.06 651 GLY A CA 1
ATOM 5044 C C . GLY A 1 651 ? -57.601 21.597 16.538 1.00 55.06 651 GLY A C 1
ATOM 5045 O O . GLY A 1 651 ? -57.736 20.376 16.477 1.00 55.06 651 GLY A O 1
ATOM 5046 N N . ILE A 1 652 ? -58.638 22.424 16.368 1.00 57.81 652 ILE A N 1
ATOM 5047 C CA . ILE A 1 652 ? -60.017 21.955 16.142 1.00 57.81 652 ILE A CA 1
ATOM 5048 C C . ILE A 1 652 ? -60.175 21.353 14.735 1.00 57.81 652 ILE A C 1
ATOM 5050 O O . ILE A 1 652 ? -60.860 20.339 14.572 1.00 57.81 652 ILE A O 1
ATOM 5054 N N . ASN A 1 653 ? -59.487 21.905 13.729 1.00 54.38 653 ASN A N 1
ATOM 5055 C CA . ASN A 1 653 ? -59.529 21.377 12.363 1.00 54.38 653 ASN A CA 1
ATOM 5056 C C . ASN A 1 653 ? -58.680 20.094 12.199 1.00 54.38 653 ASN A C 1
ATOM 5058 O O . ASN A 1 653 ? -59.066 19.176 11.473 1.00 54.38 653 ASN A O 1
ATOM 5062 N N . ALA A 1 654 ? -57.573 19.969 12.943 1.00 50.62 654 ALA A N 1
ATOM 5063 C CA . ALA A 1 654 ? -56.767 18.749 13.016 1.00 50.62 654 ALA A CA 1
ATOM 5064 C C . ALA A 1 654 ? -57.488 17.616 13.770 1.00 50.62 654 ALA A C 1
ATOM 5066 O O . ALA A 1 654 ? -57.429 16.461 13.346 1.00 50.62 654 ALA A O 1
ATOM 5067 N N . ARG A 1 655 ? -58.263 17.929 14.823 1.00 41.97 655 ARG A N 1
ATOM 5068 C CA . ARG A 1 655 ? -59.046 16.926 15.574 1.00 41.97 655 ARG A CA 1
ATOM 5069 C C . ARG A 1 655 ? -60.174 16.298 14.749 1.00 41.97 655 ARG A C 1
ATOM 5071 O O . ARG A 1 655 ? -60.495 15.137 14.974 1.00 41.97 655 ARG A O 1
ATOM 5078 N N . ARG A 1 656 ? -60.723 17.011 13.754 1.00 43.94 656 ARG A N 1
ATOM 5079 C CA . ARG A 1 656 ? -61.681 16.441 12.784 1.00 43.94 656 ARG A CA 1
ATOM 5080 C C . ARG A 1 656 ? -61.020 15.575 11.701 1.00 43.94 656 ARG A C 1
ATOM 5082 O O . ARG A 1 656 ? -61.708 14.765 11.093 1.00 43.94 656 ARG A O 1
ATOM 5089 N N . ARG A 1 657 ? -59.702 15.693 11.482 1.00 46.59 657 ARG A N 1
ATOM 5090 C CA . ARG A 1 657 ? -58.939 14.882 10.509 1.00 46.59 657 ARG A CA 1
ATOM 5091 C C . ARG A 1 657 ? -58.230 13.662 11.120 1.00 46.59 657 ARG A C 1
ATOM 5093 O O . ARG A 1 657 ? -57.769 12.811 10.369 1.00 46.59 657 ARG A O 1
ATOM 5100 N N . CYS A 1 658 ? -58.200 13.535 12.450 1.00 39.44 658 CYS A N 1
ATOM 5101 C CA . CYS A 1 658 ? -57.537 12.440 13.178 1.00 39.44 658 CYS A CA 1
ATOM 5102 C C . CYS A 1 658 ? -58.490 11.356 13.726 1.00 39.44 658 CYS A C 1
ATOM 5104 O O . CYS A 1 658 ? -58.156 10.677 14.692 1.00 39.44 658 CYS A O 1
ATOM 5106 N N . LEU A 1 659 ? -59.663 11.161 13.117 1.00 44.56 659 LEU A N 1
ATOM 5107 C CA . LEU A 1 659 ? -60.544 10.020 13.403 1.00 44.56 659 LEU A CA 1
ATOM 5108 C C . LEU A 1 659 ? -60.734 9.147 12.157 1.00 44.56 659 LEU A C 1
ATOM 5110 O O . LEU A 1 659 ? -61.838 9.006 11.641 1.00 44.56 659 LEU A O 1
ATOM 5114 N N . LYS A 1 660 ? -59.636 8.571 11.662 1.00 33.78 660 LYS A N 1
ATOM 5115 C CA . LYS A 1 660 ? -59.616 7.240 11.035 1.00 33.78 660 LYS A CA 1
ATOM 5116 C C . LYS A 1 660 ? -58.171 6.846 10.768 1.00 33.78 660 LYS A C 1
ATOM 5118 O O . LYS A 1 660 ? -57.519 7.364 9.868 1.00 33.78 660 LYS A O 1
ATOM 5123 N N . ASP A 1 661 ? -57.685 5.960 11.618 1.00 36.69 661 ASP A N 1
ATOM 5124 C CA . ASP A 1 661 ? -56.358 5.378 11.537 1.00 36.69 661 ASP A CA 1
ATOM 5125 C C . ASP A 1 661 ? -56.301 4.272 10.467 1.00 36.69 661 ASP A C 1
ATOM 5127 O O . ASP A 1 661 ? -57.233 3.476 10.325 1.00 36.69 661 ASP A O 1
ATOM 5131 N N . SER A 1 662 ? -55.209 4.270 9.701 1.00 29.89 662 SER A N 1
ATOM 5132 C CA . SER A 1 662 ? -54.425 3.107 9.247 1.00 29.89 662 SER A CA 1
ATOM 5133 C C . SER A 1 662 ? -53.723 3.412 7.916 1.00 29.89 662 SER A C 1
ATOM 5135 O O . SER A 1 662 ? -54.322 3.377 6.845 1.00 29.89 662 SER A O 1
ATOM 5137 N N . SER A 1 663 ? -52.426 3.739 7.972 1.00 34.38 663 SER A N 1
ATOM 5138 C CA . SER A 1 663 ? -51.404 3.381 6.955 1.00 34.38 663 SER A CA 1
ATOM 5139 C C . SER A 1 663 ? -50.107 4.179 7.151 1.00 34.38 663 SER A C 1
ATOM 5141 O O . SER A 1 663 ? -49.660 4.965 6.313 1.00 34.38 663 SER A O 1
ATOM 5143 N N . THR A 1 664 ? -49.435 3.931 8.270 1.00 35.44 664 THR A N 1
ATOM 5144 C CA . THR A 1 664 ? -48.119 4.496 8.617 1.00 35.44 664 THR A CA 1
ATOM 5145 C C . THR A 1 664 ? -46.973 3.780 7.878 1.00 35.44 664 THR A C 1
ATOM 5147 O O . THR A 1 664 ? -46.010 3.328 8.481 1.00 35.44 664 THR A O 1
ATOM 5150 N N . ARG A 1 665 ? -47.096 3.643 6.551 1.00 39.06 665 ARG A N 1
ATOM 5151 C CA . ARG A 1 665 ? -46.023 3.214 5.623 1.00 39.06 665 ARG A CA 1
ATOM 5152 C C . ARG A 1 665 ? -45.883 4.129 4.400 1.00 39.06 665 ARG A C 1
ATOM 5154 O O . ARG A 1 665 ? -45.041 3.896 3.548 1.00 39.06 665 ARG A O 1
ATOM 5161 N N . LYS A 1 666 ? -46.707 5.179 4.314 1.00 35.28 666 LYS A N 1
ATOM 5162 C CA . LYS A 1 666 ? -46.836 6.052 3.134 1.00 35.28 666 LYS A CA 1
ATOM 5163 C C . LYS A 1 666 ? -46.090 7.389 3.249 1.00 35.28 666 LYS A C 1
ATOM 5165 O O . LYS A 1 666 ? -46.174 8.203 2.335 1.00 35.28 666 LYS A O 1
ATOM 5170 N N . ARG A 1 667 ? -45.411 7.651 4.375 1.00 34.34 667 ARG A N 1
ATOM 5171 C CA . ARG A 1 667 ? -44.773 8.951 4.665 1.00 34.34 667 ARG A CA 1
ATOM 5172 C C . ARG A 1 667 ? -43.256 9.004 4.453 1.00 34.34 667 ARG A C 1
ATOM 5174 O O . ARG A 1 667 ? -42.751 10.108 4.305 1.00 34.34 667 ARG A O 1
ATOM 5181 N N . ASP A 1 668 ? -42.582 7.867 4.288 1.00 39.06 668 ASP A N 1
ATOM 5182 C CA . ASP A 1 668 ? -41.120 7.830 4.089 1.00 39.06 668 ASP A CA 1
ATOM 5183 C C . ASP A 1 668 ? -40.686 7.944 2.611 1.00 39.06 668 ASP A C 1
ATOM 5185 O O . ASP A 1 668 ? -39.502 7.923 2.315 1.00 39.06 668 ASP A O 1
ATOM 5189 N N . LEU A 1 669 ? -41.631 8.113 1.674 1.00 38.66 669 LEU A N 1
ATOM 5190 C CA . LEU A 1 669 ? -41.364 8.325 0.237 1.00 38.66 669 LEU A CA 1
ATOM 5191 C C . LEU A 1 669 ? -41.564 9.782 -0.222 1.00 38.66 669 LEU A C 1
ATOM 5193 O O . LEU A 1 669 ? -41.488 10.064 -1.411 1.00 38.66 669 LEU A O 1
ATOM 5197 N N . ARG A 1 670 ? -41.877 10.714 0.692 1.00 38.66 670 ARG A N 1
ATOM 5198 C CA . ARG A 1 670 ? -42.136 12.133 0.357 1.00 38.66 670 ARG A CA 1
ATOM 5199 C C . ARG A 1 670 ? -41.131 13.126 0.942 1.00 38.66 670 ARG A C 1
ATOM 5201 O O . ARG A 1 670 ? -41.327 14.329 0.791 1.00 38.66 670 ARG A O 1
ATOM 5208 N N . ALA A 1 671 ? -40.076 12.651 1.593 1.00 35.34 671 ALA A N 1
ATOM 5209 C CA . ALA A 1 671 ? -38.949 13.496 1.960 1.00 35.34 671 ALA A CA 1
ATOM 5210 C C . ALA A 1 671 ? -37.858 13.311 0.898 1.00 35.34 671 ALA A C 1
ATOM 5212 O O . ALA A 1 671 ? -37.449 12.184 0.661 1.00 35.34 671 ALA A O 1
ATOM 5213 N N . GLU A 1 672 ? -37.439 14.423 0.290 1.00 35.22 672 GLU A N 1
ATOM 5214 C CA . GLU A 1 672 ? -36.448 14.554 -0.796 1.00 35.22 672 GLU A CA 1
ATOM 5215 C C . GLU A 1 672 ? -36.991 14.415 -2.236 1.00 35.22 672 GLU A C 1
ATOM 5217 O O . GLU A 1 672 ? -36.929 13.380 -2.886 1.00 35.22 672 GLU A O 1
ATOM 5222 N N . GLY A 1 673 ? -37.498 15.532 -2.771 1.00 36.84 673 GLY A N 1
ATOM 5223 C CA . GLY A 1 673 ? -37.217 15.956 -4.153 1.00 36.84 673 GLY A CA 1
ATOM 5224 C C . GLY A 1 673 ? -37.843 15.230 -5.356 1.00 36.84 673 GLY A C 1
ATOM 5225 O O . GLY A 1 673 ? -37.798 15.802 -6.440 1.00 36.84 673 GLY A O 1
ATOM 5226 N N . LEU A 1 674 ? -38.443 14.041 -5.234 1.00 39.88 674 LEU A N 1
ATOM 5227 C CA . LEU A 1 674 ? -38.990 13.306 -6.389 1.00 39.88 674 LEU A CA 1
ATOM 5228 C C . LEU A 1 674 ? -40.492 13.573 -6.612 1.00 39.88 674 LEU A C 1
ATOM 5230 O O . LEU A 1 674 ? -41.339 13.306 -5.762 1.00 39.88 674 LEU A O 1
ATOM 5234 N N . GLN A 1 675 ? -40.841 14.069 -7.799 1.00 45.84 675 GLN A N 1
ATOM 5235 C CA . GLN A 1 675 ? -42.205 14.417 -8.218 1.00 45.84 675 GLN A CA 1
ATOM 5236 C C . GLN A 1 675 ? -42.998 13.190 -8.739 1.00 45.84 675 GLN A C 1
ATOM 5238 O O . GLN A 1 675 ? -43.691 13.284 -9.747 1.00 45.84 675 GLN A O 1
ATOM 5243 N N . THR A 1 676 ? -42.884 12.014 -8.108 1.00 53.50 676 THR A N 1
ATOM 5244 C CA . THR A 1 676 ? -43.512 10.764 -8.593 1.00 53.50 676 THR A CA 1
ATOM 5245 C C . THR A 1 676 ? -44.897 10.525 -7.966 1.00 53.50 676 THR A C 1
ATOM 5247 O O . THR A 1 676 ? -45.076 10.591 -6.746 1.00 53.50 676 THR A O 1
ATOM 5250 N N . VAL A 1 677 ? -45.913 10.231 -8.788 1.00 68.69 677 VAL A N 1
ATOM 5251 C CA . VAL A 1 677 ? -47.302 10.018 -8.329 1.00 68.69 677 VAL A CA 1
ATOM 5252 C C . VAL A 1 677 ? -47.421 8.680 -7.583 1.00 68.69 677 VAL A C 1
ATOM 5254 O O . VAL A 1 677 ? -46.926 7.652 -8.035 1.00 68.69 677 VAL A O 1
ATOM 5257 N N . CYS A 1 678 ? -48.080 8.673 -6.420 1.00 75.00 678 CYS A N 1
ATOM 5258 C CA . CYS A 1 678 ? -48.320 7.453 -5.637 1.00 75.00 678 CYS A CA 1
ATOM 5259 C C . CYS A 1 678 ? -49.757 6.954 -5.839 1.00 75.00 678 CYS A C 1
ATOM 5261 O O . CYS A 1 678 ? -50.698 7.612 -5.389 1.00 75.00 678 CYS A O 1
ATOM 5263 N N . PHE A 1 679 ? -49.924 5.775 -6.438 1.00 82.56 679 PHE A N 1
ATOM 5264 C CA . PHE A 1 679 ? -51.221 5.117 -6.617 1.00 82.56 679 PHE A CA 1
ATOM 5265 C C . PHE A 1 679 ? -51.569 4.229 -5.410 1.00 82.56 679 PHE A C 1
ATOM 5267 O O . PHE A 1 679 ? -50.691 3.680 -4.739 1.00 82.56 679 PHE A O 1
ATOM 5274 N N . THR A 1 680 ? -52.858 4.083 -5.105 1.00 82.94 680 THR A N 1
ATOM 5275 C CA . THR A 1 680 ? -53.346 3.096 -4.121 1.00 82.94 680 THR A CA 1
ATOM 5276 C C . THR A 1 680 ? -53.507 1.721 -4.769 1.00 82.94 680 THR A C 1
ATOM 5278 O O . THR A 1 680 ? -53.748 1.635 -5.974 1.00 82.94 680 THR A O 1
ATOM 5281 N N . TRP A 1 681 ? -53.441 0.644 -3.975 1.00 83.75 681 TRP A N 1
ATOM 5282 C CA . TRP A 1 681 ? -53.692 -0.716 -4.473 1.00 83.75 681 TRP A CA 1
ATOM 5283 C C . TRP A 1 681 ? -55.056 -0.803 -5.159 1.00 83.75 681 TRP A C 1
ATOM 5285 O O . TRP A 1 681 ? -55.167 -1.346 -6.250 1.00 83.75 681 TRP A O 1
ATOM 5295 N N . ARG A 1 682 ? -56.082 -0.205 -4.542 1.00 84.19 682 ARG A N 1
ATOM 5296 C CA . ARG A 1 682 ? -57.459 -0.237 -5.043 1.00 84.19 682 ARG A CA 1
ATOM 5297 C C . ARG A 1 682 ? -57.605 0.457 -6.397 1.00 84.19 682 ARG A C 1
ATOM 5299 O O . ARG A 1 682 ? -58.247 -0.091 -7.273 1.00 84.19 682 ARG A O 1
ATOM 5306 N N . GLN A 1 683 ? -56.950 1.603 -6.594 1.00 86.88 683 GLN A N 1
ATOM 5307 C CA . GLN A 1 683 ? -56.960 2.296 -7.888 1.00 86.88 683 GLN A CA 1
ATOM 5308 C C . GLN A 1 683 ? -56.364 1.442 -9.010 1.00 86.88 683 GLN A C 1
ATOM 5310 O O . GLN A 1 683 ? -56.924 1.406 -10.097 1.00 86.88 683 GLN A O 1
ATOM 5315 N N . LEU A 1 684 ? -55.250 0.748 -8.757 1.00 89.94 684 LEU A N 1
ATOM 5316 C CA . LEU A 1 684 ? -54.635 -0.123 -9.766 1.00 89.94 684 LEU A CA 1
ATOM 5317 C C . LEU A 1 684 ? -55.403 -1.434 -9.943 1.00 89.94 684 LEU A C 1
ATOM 5319 O O . LEU A 1 684 ? -55.459 -1.963 -11.048 1.00 89.94 684 LEU A O 1
ATOM 5323 N N . GLN A 1 685 ? -56.022 -1.935 -8.876 1.00 88.94 685 GLN A N 1
ATOM 5324 C CA . GLN A 1 685 ? -56.918 -3.082 -8.930 1.00 88.94 685 GLN A CA 1
ATOM 5325 C C . GLN A 1 685 ? -58.140 -2.774 -9.802 1.00 88.94 685 GLN A C 1
ATOM 5327 O O . GLN A 1 685 ? -58.453 -3.565 -10.680 1.00 88.94 685 GLN A O 1
ATOM 5332 N N . ASP A 1 686 ? -58.779 -1.618 -9.624 1.00 89.31 686 ASP A N 1
ATOM 5333 C CA . ASP A 1 686 ? -59.914 -1.198 -10.450 1.00 89.31 686 ASP A CA 1
ATOM 5334 C C . ASP A 1 686 ? -59.460 -0.946 -11.902 1.00 89.31 686 ASP A C 1
ATOM 5336 O O . ASP A 1 686 ? -60.060 -1.475 -12.836 1.00 89.31 686 ASP A O 1
ATOM 5340 N N . ALA A 1 687 ? -58.338 -0.239 -12.096 1.00 90.69 687 ALA A N 1
ATOM 5341 C CA . ALA A 1 687 ? -57.808 0.087 -13.423 1.00 90.69 687 ALA A CA 1
ATOM 5342 C C . ALA A 1 687 ? -57.434 -1.144 -14.263 1.00 90.69 687 ALA A C 1
ATOM 5344 O O . ALA A 1 687 ? -57.540 -1.117 -15.484 1.00 90.69 687 ALA A O 1
ATOM 5345 N N . THR A 1 688 ? -56.978 -2.226 -13.632 1.00 90.44 688 THR A N 1
ATOM 5346 C CA . THR A 1 688 ? -56.548 -3.459 -14.322 1.00 90.44 688 THR A CA 1
ATOM 5347 C C . THR A 1 688 ? -57.645 -4.525 -14.400 1.00 90.44 688 THR A C 1
ATOM 5349 O O . THR A 1 688 ? -57.372 -5.652 -14.820 1.00 90.44 688 THR A O 1
ATOM 5352 N N . ASN A 1 689 ? -58.877 -4.196 -13.987 1.00 89.94 689 ASN A N 1
ATOM 5353 C CA . ASN A 1 689 ? -59.976 -5.148 -13.810 1.00 89.94 689 ASN A CA 1
ATOM 5354 C C . ASN A 1 689 ? -59.576 -6.337 -12.915 1.00 89.94 689 ASN A C 1
ATOM 5356 O O . ASN A 1 689 ? -59.670 -7.500 -13.292 1.00 89.94 689 ASN A O 1
ATOM 5360 N N . ASN A 1 690 ? -59.069 -6.029 -11.722 1.00 89.31 690 ASN A N 1
ATOM 5361 C CA . ASN A 1 690 ? -58.543 -6.984 -10.750 1.00 89.31 690 ASN A CA 1
ATOM 5362 C C . ASN A 1 690 ? -57.385 -7.845 -11.295 1.00 89.31 690 ASN A C 1
ATOM 5364 O O . ASN A 1 690 ? -57.315 -9.040 -11.008 1.00 89.31 690 ASN A O 1
ATOM 5368 N N . PHE A 1 691 ? -56.467 -7.228 -12.051 1.00 88.69 691 PHE A N 1
ATOM 5369 C CA . PHE A 1 691 ? -55.334 -7.901 -12.700 1.00 88.69 691 PHE A CA 1
ATOM 5370 C C . PHE A 1 691 ? -55.778 -9.091 -13.560 1.00 88.69 691 PHE A C 1
ATOM 5372 O O . PHE A 1 691 ? -55.200 -10.177 -13.487 1.00 88.69 691 PHE A O 1
ATOM 5379 N N . ASP A 1 692 ? -56.834 -8.880 -14.354 1.00 87.19 692 ASP A N 1
ATOM 5380 C CA . ASP A 1 692 ? -57.389 -9.896 -15.244 1.00 87.19 692 ASP A CA 1
ATOM 5381 C C . ASP A 1 692 ? -56.291 -10.477 -16.146 1.00 87.19 692 ASP A C 1
ATOM 5383 O O . ASP A 1 692 ? -55.488 -9.752 -16.743 1.00 87.19 692 ASP A O 1
ATOM 5387 N N . GLN A 1 693 ? -56.270 -11.800 -16.276 1.00 85.69 693 GLN A N 1
ATOM 5388 C CA . GLN A 1 693 ? -55.309 -12.495 -17.119 1.00 85.69 693 GLN A CA 1
ATOM 5389 C C . GLN A 1 693 ? -55.451 -12.095 -18.596 1.00 85.69 693 GLN A C 1
ATOM 5391 O O . GLN A 1 693 ? -54.456 -12.100 -19.320 1.00 85.69 693 GLN A O 1
ATOM 5396 N N . ALA A 1 694 ? -56.648 -11.687 -19.034 1.00 83.81 694 ALA A N 1
ATOM 5397 C CA . ALA A 1 694 ? -56.874 -11.141 -20.371 1.00 83.81 694 ALA A CA 1
ATOM 5398 C C . ALA A 1 694 ? -56.121 -9.818 -20.618 1.00 83.81 694 ALA A C 1
ATOM 5400 O O . ALA A 1 694 ? -55.792 -9.502 -21.760 1.00 83.81 694 ALA A O 1
ATOM 5401 N N . ASN A 1 695 ? -55.795 -9.071 -19.557 1.00 84.38 695 ASN A N 1
ATOM 5402 C CA . ASN A 1 695 ? -55.049 -7.813 -19.620 1.00 84.38 695 ASN A CA 1
ATOM 5403 C C . ASN A 1 695 ? -53.537 -8.002 -19.434 1.00 84.38 695 ASN A C 1
ATOM 5405 O O . ASN A 1 695 ? -52.792 -7.022 -19.391 1.00 84.38 695 ASN A O 1
ATOM 5409 N N . LYS A 1 696 ? -53.050 -9.238 -19.304 1.00 87.06 696 LYS A N 1
ATOM 5410 C CA . LYS A 1 696 ? -51.630 -9.506 -19.088 1.00 87.06 696 LYS A CA 1
ATOM 5411 C C . LYS A 1 696 ? -50.821 -9.264 -20.365 1.00 87.06 696 LYS A C 1
ATOM 5413 O O . LYS A 1 696 ? -51.027 -9.917 -21.383 1.00 87.06 696 LYS A O 1
ATOM 5418 N N . LEU A 1 697 ? -49.862 -8.346 -20.289 1.00 82.94 697 LEU A N 1
ATOM 5419 C CA . LEU A 1 697 ? -48.986 -7.947 -21.395 1.00 82.94 697 LEU A CA 1
ATOM 5420 C C . LEU A 1 697 ? -47.715 -8.800 -21.486 1.00 82.94 697 LEU A C 1
ATOM 5422 O O . LEU A 1 697 ? -47.150 -8.942 -22.570 1.00 82.94 697 LEU A O 1
ATOM 5426 N N . GLY A 1 698 ? -47.264 -9.360 -20.359 1.00 77.25 698 GLY A N 1
ATOM 5427 C CA . GLY A 1 698 ? -46.077 -10.212 -20.289 1.00 77.25 698 GLY A CA 1
ATOM 5428 C C . GLY A 1 698 ? -45.728 -10.649 -18.865 1.00 77.25 698 GLY A C 1
ATOM 5429 O O . GLY A 1 698 ? -46.222 -10.088 -17.887 1.00 77.25 698 GLY A O 1
ATOM 5430 N N . GLU A 1 699 ? -44.877 -11.667 -18.746 1.00 77.56 699 GLU A N 1
ATOM 5431 C CA . GLU A 1 699 ? -44.329 -12.166 -17.479 1.00 77.56 699 GLU A CA 1
ATOM 5432 C C . GLU A 1 699 ? -42.887 -12.630 -17.674 1.00 77.56 699 GLU A C 1
ATOM 5434 O O . GLU A 1 699 ? -42.572 -13.299 -18.657 1.00 77.56 699 GLU A O 1
ATOM 5439 N N . GLY A 1 700 ? -42.018 -12.265 -16.734 1.00 66.44 700 GLY A N 1
ATOM 5440 C CA . GLY A 1 700 ? -40.609 -12.652 -16.719 1.00 66.44 700 GLY A CA 1
ATOM 5441 C C . GLY A 1 700 ? -40.076 -12.785 -15.292 1.00 66.44 700 GLY A C 1
ATOM 5442 O O . GLY A 1 700 ? -40.833 -12.691 -14.327 1.00 66.44 700 GLY A O 1
ATOM 5443 N N . GLY A 1 701 ? -38.757 -12.959 -15.142 1.00 60.16 701 GLY A N 1
ATOM 5444 C CA . GLY A 1 701 ? -38.099 -13.145 -13.835 1.00 60.16 701 GLY A CA 1
ATOM 5445 C C . GLY A 1 701 ? -38.309 -12.005 -12.826 1.00 60.16 701 GLY A C 1
ATOM 5446 O O . GLY A 1 701 ? -38.075 -12.187 -11.634 1.00 60.16 701 GLY A O 1
ATOM 5447 N N . PHE A 1 702 ? -38.800 -10.858 -13.296 1.00 61.09 702 PHE A N 1
ATOM 5448 C CA . PHE A 1 702 ? -38.969 -9.628 -12.524 1.00 61.09 702 PHE A CA 1
ATOM 5449 C C . PHE A 1 702 ? -40.431 -9.309 -12.178 1.00 61.09 702 PHE A C 1
ATOM 5451 O O . PHE A 1 702 ? -40.690 -8.368 -11.432 1.00 61.09 702 PHE A O 1
ATOM 5458 N N . GLY A 1 703 ? -41.396 -10.096 -12.666 1.00 74.88 703 GLY A N 1
ATOM 5459 C CA . GLY A 1 703 ? -42.815 -9.902 -12.367 1.00 74.88 703 GLY A CA 1
ATOM 5460 C C . GLY A 1 703 ? -43.739 -9.988 -13.579 1.00 74.88 703 GLY A C 1
ATOM 5461 O O . GLY A 1 703 ? -43.314 -10.298 -14.693 1.00 74.88 703 GLY A O 1
ATOM 5462 N N . SER A 1 704 ? -45.023 -9.718 -13.341 1.00 83.75 704 SER A N 1
ATOM 5463 C CA . SER A 1 704 ? -46.075 -9.701 -14.366 1.00 83.75 704 SER A CA 1
ATOM 5464 C C . SER A 1 704 ? -46.464 -8.264 -14.714 1.00 83.75 704 SER A C 1
ATOM 5466 O O . SER A 1 704 ? -46.557 -7.418 -13.826 1.00 83.75 704 SER A O 1
ATOM 5468 N N . VAL A 1 705 ? -46.711 -7.987 -15.993 1.00 89.31 705 VAL A N 1
ATOM 5469 C CA . VAL A 1 705 ? -47.144 -6.670 -16.483 1.00 89.31 705 VAL A CA 1
ATOM 5470 C C . VAL A 1 705 ? -48.576 -6.763 -16.992 1.00 89.31 705 VAL A C 1
ATOM 5472 O O . VAL A 1 705 ? -48.889 -7.649 -17.786 1.00 89.31 705 VAL A O 1
ATOM 5475 N N . PHE A 1 706 ? -49.431 -5.838 -16.564 1.00 91.00 706 PHE A N 1
ATOM 5476 C CA . PHE A 1 706 ? -50.846 -5.781 -16.925 1.00 91.00 706 PHE A CA 1
ATOM 5477 C C . PHE A 1 706 ? -51.191 -4.444 -17.577 1.00 91.00 706 PHE A C 1
ATOM 5479 O O . PHE A 1 706 ? -50.681 -3.400 -17.176 1.00 91.00 706 PHE A O 1
ATOM 5486 N N . LYS A 1 707 ? -52.081 -4.468 -18.564 1.00 92.19 707 LYS A N 1
ATOM 5487 C CA . LYS A 1 707 ? -52.738 -3.279 -19.100 1.00 92.19 707 LYS A CA 1
ATOM 5488 C C . LYS A 1 707 ? -53.802 -2.812 -18.109 1.00 92.19 707 LYS A C 1
ATOM 5490 O O . LYS A 1 707 ? -54.524 -3.633 -17.547 1.00 92.19 707 LYS A O 1
ATOM 5495 N N . GLY A 1 708 ? -53.912 -1.506 -17.916 1.00 92.12 708 GLY A N 1
ATOM 5496 C CA . GLY A 1 708 ? -55.003 -0.909 -17.160 1.00 92.12 708 GLY A CA 1
ATOM 5497 C C . GLY A 1 708 ? -55.457 0.416 -17.751 1.00 92.12 708 GLY A C 1
ATOM 5498 O O . GLY A 1 708 ? -54.775 0.992 -18.595 1.00 92.12 708 GLY A O 1
ATOM 5499 N N . GLU A 1 709 ? -56.602 0.895 -17.289 1.00 93.31 709 GLU A N 1
ATOM 5500 C CA . GLU A 1 709 ? -57.180 2.188 -17.645 1.00 93.31 709 GLU A CA 1
ATOM 5501 C C . GLU A 1 709 ? -57.509 2.952 -16.361 1.00 93.31 709 GLU A C 1
ATOM 5503 O O . GLU A 1 709 ? -58.248 2.473 -15.500 1.00 93.31 709 GLU A O 1
ATOM 5508 N N . LEU A 1 710 ? -56.899 4.123 -16.185 1.00 87.50 710 LEU A N 1
ATOM 5509 C CA . LEU A 1 710 ? -57.172 4.994 -15.046 1.00 87.50 710 LEU A CA 1
ATOM 5510 C C . LEU A 1 710 ? -58.560 5.635 -15.174 1.00 87.50 710 LEU A C 1
ATOM 5512 O O . LEU A 1 710 ? -59.142 5.707 -16.250 1.00 87.50 710 LEU A O 1
ATOM 5516 N N . SER A 1 711 ? -59.085 6.170 -14.070 1.00 82.88 711 SER A N 1
ATOM 5517 C CA . SER A 1 711 ? -60.421 6.789 -14.025 1.00 82.88 711 SER A CA 1
ATOM 5518 C C . SER A 1 711 ? -60.601 8.002 -14.947 1.00 82.88 711 SER A C 1
ATOM 5520 O O . SER A 1 711 ? -61.727 8.434 -15.167 1.00 82.88 711 SER A O 1
ATOM 5522 N N . ASP A 1 712 ? -59.504 8.588 -15.426 1.00 83.12 712 ASP A N 1
ATOM 5523 C CA . ASP A 1 712 ? -59.489 9.692 -16.388 1.00 83.12 712 ASP A CA 1
ATOM 5524 C C . ASP A 1 712 ? -59.384 9.223 -17.855 1.00 83.12 712 ASP A C 1
ATOM 5526 O O . ASP A 1 712 ? -59.303 10.057 -18.754 1.00 83.12 712 ASP A O 1
ATOM 5530 N N . GLY A 1 713 ? -59.403 7.907 -18.101 1.00 85.56 713 GLY A N 1
ATOM 5531 C CA . GLY A 1 713 ? -59.267 7.290 -19.423 1.00 85.56 713 GLY A CA 1
ATOM 5532 C C . GLY A 1 713 ? -57.819 7.050 -19.862 1.00 85.56 713 GLY A C 1
ATOM 5533 O O . GLY A 1 713 ? -57.583 6.564 -20.968 1.00 85.56 713 GLY A O 1
ATOM 5534 N N . THR A 1 714 ? -56.823 7.376 -19.029 1.00 87.12 714 THR A N 1
ATOM 5535 C CA . THR A 1 714 ? -55.413 7.147 -19.373 1.00 87.12 714 THR A CA 1
ATOM 5536 C C . THR A 1 714 ? -55.091 5.654 -19.362 1.00 87.12 714 THR A C 1
ATOM 5538 O O . THR A 1 714 ? -55.205 4.992 -18.328 1.00 87.12 714 THR A O 1
ATOM 5541 N N . ILE A 1 715 ? -54.616 5.128 -20.492 1.00 90.69 715 ILE A N 1
ATOM 5542 C CA . ILE A 1 715 ? -54.155 3.740 -20.595 1.00 90.69 715 ILE A CA 1
ATOM 5543 C C . ILE A 1 715 ? -52.740 3.617 -20.023 1.00 90.69 715 ILE A C 1
ATOM 5545 O O . ILE A 1 715 ? -51.838 4.381 -20.369 1.00 90.69 715 ILE A O 1
ATOM 5549 N N . ILE A 1 716 ? -52.542 2.634 -19.151 1.00 92.62 716 ILE A N 1
ATOM 5550 C CA . ILE A 1 716 ? -51.307 2.426 -18.394 1.00 92.62 716 ILE A CA 1
ATOM 5551 C C . ILE A 1 716 ? -50.819 0.980 -18.480 1.00 92.62 716 ILE A C 1
ATOM 5553 O O . ILE A 1 716 ? -51.596 0.045 -18.687 1.00 92.62 716 ILE A O 1
ATOM 5557 N N . ALA A 1 717 ? -49.519 0.796 -18.262 1.00 92.19 717 ALA A N 1
ATOM 5558 C CA . ALA A 1 717 ? -48.914 -0.507 -18.021 1.00 92.19 717 ALA A CA 1
ATOM 5559 C C . ALA A 1 717 ? -48.493 -0.621 -16.548 1.00 92.19 717 ALA A C 1
ATOM 5561 O O . ALA A 1 717 ? -47.679 0.160 -16.055 1.00 92.19 717 ALA A O 1
ATOM 5562 N N . VAL A 1 718 ? -49.044 -1.602 -15.834 1.00 90.88 718 VAL A N 1
ATOM 5563 C CA . VAL A 1 718 ? -48.776 -1.861 -14.415 1.00 90.88 718 VAL A CA 1
ATOM 5564 C C . VAL A 1 718 ? -47.860 -3.072 -14.287 1.00 90.88 718 VAL A C 1
ATOM 5566 O O . VAL A 1 718 ? -48.285 -4.207 -14.500 1.00 90.88 718 VAL A O 1
ATOM 5569 N N . LYS A 1 719 ? -46.598 -2.839 -13.922 1.00 88.81 719 LYS A N 1
ATOM 5570 C CA . LYS A 1 719 ? -45.606 -3.885 -13.635 1.00 88.81 719 LYS A CA 1
ATOM 5571 C C . LYS A 1 719 ? -45.692 -4.253 -12.158 1.00 88.81 719 LYS A C 1
ATOM 5573 O O . LYS A 1 719 ? -45.342 -3.452 -11.292 1.00 88.81 719 LYS A O 1
ATOM 5578 N N . GLN A 1 720 ? -46.169 -5.458 -11.869 1.00 85.81 720 GLN A N 1
ATOM 5579 C CA . GLN A 1 720 ? -46.239 -6.021 -10.526 1.00 85.81 720 GLN A CA 1
ATOM 5580 C C . GLN A 1 720 ? -44.982 -6.831 -10.229 1.00 85.81 720 GLN A C 1
ATOM 5582 O O . GLN A 1 720 ? -44.754 -7.877 -10.837 1.00 85.81 720 GLN A O 1
ATOM 5587 N N . LEU A 1 721 ? -44.186 -6.362 -9.269 1.00 77.12 721 LEU A N 1
ATOM 5588 C CA . LEU A 1 721 ? -42.936 -7.010 -8.888 1.00 77.12 721 LEU A CA 1
ATOM 5589 C C . LEU A 1 721 ? -43.183 -8.137 -7.879 1.00 77.12 721 LEU A C 1
ATOM 5591 O O . LEU A 1 721 ? -44.060 -8.055 -7.013 1.00 77.12 721 LEU A O 1
ATOM 5595 N N . SER A 1 722 ? -42.380 -9.197 -7.967 1.00 67.06 722 SER A N 1
ATOM 5596 C CA . SER A 1 722 ? -42.441 -10.315 -7.021 1.00 67.06 722 SER A CA 1
ATOM 5597 C C . SER A 1 722 ? -41.915 -9.891 -5.645 1.00 67.06 722 SER A C 1
ATOM 5599 O O . SER A 1 722 ? -40.726 -9.636 -5.474 1.00 67.06 722 SER A O 1
ATOM 5601 N N . SER A 1 723 ? -42.781 -9.868 -4.628 1.00 56.25 723 SER A N 1
ATOM 5602 C CA . SER A 1 723 ? -42.407 -9.513 -3.247 1.00 56.25 723 SER A CA 1
ATOM 5603 C C . SER A 1 723 ? -41.718 -10.641 -2.464 1.00 56.25 723 SER A C 1
ATOM 5605 O O . SER A 1 723 ? -41.444 -10.491 -1.273 1.00 56.25 723 SER A O 1
ATOM 5607 N N . LYS A 1 724 ? -41.428 -11.780 -3.113 1.00 53.19 724 LYS A N 1
ATOM 5608 C CA . LYS A 1 724 ? -40.841 -12.977 -2.484 1.00 53.19 724 LYS A CA 1
ATOM 5609 C C . LYS A 1 724 ? -39.307 -13.043 -2.548 1.00 53.19 724 LYS A C 1
ATOM 5611 O O . LYS A 1 724 ? -38.740 -13.996 -2.020 1.00 53.19 724 LYS A O 1
ATOM 5616 N N . SER A 1 725 ? -38.622 -12.069 -3.157 1.00 54.38 725 SER A N 1
ATOM 5617 C CA . SER A 1 725 ? -37.152 -12.040 -3.242 1.00 54.38 725 SER A CA 1
ATOM 5618 C C . SER A 1 725 ? -36.571 -10.689 -2.800 1.00 54.38 725 SER A C 1
ATOM 5620 O O . SER A 1 725 ? -37.101 -9.627 -3.120 1.00 54.38 725 SER A O 1
ATOM 5622 N N . CYS A 1 726 ? -35.435 -10.706 -2.087 1.00 51.53 726 CYS A N 1
ATOM 5623 C CA . CYS A 1 726 ? -34.682 -9.484 -1.751 1.00 51.53 726 CYS A CA 1
ATOM 5624 C C . CYS A 1 726 ? -34.208 -8.724 -3.005 1.00 51.53 726 CYS A C 1
ATOM 5626 O O . CYS A 1 726 ? -33.957 -7.521 -2.943 1.00 51.53 726 CYS A O 1
ATOM 5628 N N . GLN A 1 727 ? -34.095 -9.428 -4.133 1.00 56.81 727 GLN A N 1
ATOM 5629 C CA . GLN A 1 727 ? -33.742 -8.876 -5.434 1.00 56.81 727 GLN A CA 1
ATOM 5630 C C . GLN A 1 727 ? -34.837 -7.941 -5.979 1.00 56.81 727 GLN A C 1
ATOM 5632 O O . GLN A 1 727 ? -34.521 -6.805 -6.326 1.00 56.81 727 GLN A O 1
ATOM 5637 N N . GLY A 1 728 ? -36.114 -8.346 -5.930 1.00 58.38 728 GLY A N 1
ATOM 5638 C CA . GLY A 1 728 ? -37.231 -7.530 -6.428 1.00 58.38 728 GLY A CA 1
ATOM 5639 C C . GLY A 1 728 ? -37.409 -6.202 -5.680 1.00 58.38 728 GLY A C 1
ATOM 5640 O O . GLY A 1 728 ? -37.715 -5.181 -6.289 1.00 58.38 728 GLY A O 1
ATOM 5641 N N . ASN A 1 729 ? -37.124 -6.168 -4.372 1.00 62.19 729 ASN A N 1
ATOM 5642 C CA . ASN A 1 729 ? -37.142 -4.922 -3.592 1.00 62.19 729 ASN A CA 1
ATOM 5643 C C . ASN A 1 729 ? -36.023 -3.952 -4.009 1.00 62.19 729 ASN A C 1
ATOM 5645 O O . ASN A 1 729 ? -36.230 -2.740 -4.024 1.00 62.19 729 ASN A O 1
ATOM 5649 N N . ARG A 1 730 ? -34.830 -4.469 -4.334 1.00 65.69 730 ARG A N 1
ATOM 5650 C CA . ARG A 1 730 ? -33.692 -3.640 -4.758 1.00 65.69 730 ARG A CA 1
ATOM 5651 C C . ARG A 1 730 ? -33.917 -3.071 -6.154 1.00 65.69 730 ARG A C 1
ATOM 5653 O O . ARG A 1 730 ? -33.608 -1.908 -6.375 1.00 65.69 730 ARG A O 1
ATOM 5660 N N . GLU A 1 731 ? -34.462 -3.873 -7.060 1.00 66.88 731 GLU A N 1
ATOM 5661 C CA . GLU A 1 731 ? -34.817 -3.450 -8.416 1.00 66.88 731 GLU A CA 1
ATOM 5662 C C . GLU A 1 731 ? -35.949 -2.419 -8.401 1.00 66.88 731 GLU A C 1
ATOM 5664 O O . GLU A 1 731 ? -35.846 -1.432 -9.112 1.00 66.88 731 GLU A O 1
ATOM 5669 N N . PHE A 1 732 ? -36.948 -2.555 -7.519 1.00 69.75 732 PHE A N 1
ATOM 5670 C CA . PHE A 1 732 ? -37.993 -1.540 -7.323 1.00 69.75 732 PHE A CA 1
ATOM 5671 C C . PHE A 1 732 ? -37.423 -0.168 -6.937 1.00 69.75 732 PHE A C 1
ATOM 5673 O O . PHE A 1 732 ? -37.757 0.846 -7.547 1.00 69.75 732 PHE A O 1
ATOM 5680 N N . VAL A 1 733 ? -36.543 -0.134 -5.928 1.00 67.31 733 VAL A N 1
ATOM 5681 C CA . VAL A 1 733 ? -35.911 1.111 -5.461 1.00 67.31 733 VAL A CA 1
ATOM 5682 C C . VAL A 1 733 ? -34.980 1.684 -6.530 1.00 67.31 733 VAL A C 1
ATOM 5684 O O . VAL A 1 733 ? -34.960 2.896 -6.726 1.00 67.31 733 VAL A O 1
ATOM 5687 N N . ASN A 1 734 ? -34.241 0.827 -7.243 1.00 68.56 734 ASN A N 1
ATOM 5688 C CA . ASN A 1 734 ? -33.350 1.255 -8.319 1.00 68.56 734 ASN A CA 1
ATOM 5689 C C . ASN A 1 734 ? -34.149 1.809 -9.508 1.00 68.56 734 ASN A C 1
ATOM 5691 O O . ASN A 1 734 ? -33.828 2.871 -10.013 1.00 68.56 734 ASN A O 1
ATOM 5695 N N . GLU A 1 735 ? -35.227 1.150 -9.925 1.00 73.88 735 GLU A N 1
ATOM 5696 C CA . GLU A 1 735 ? -36.033 1.576 -11.069 1.00 73.88 735 GLU A CA 1
ATOM 5697 C C . GLU A 1 735 ? -36.750 2.906 -10.782 1.00 73.88 735 GLU A C 1
ATOM 5699 O O . GLU A 1 735 ? -36.690 3.808 -11.615 1.00 73.88 735 GLU A O 1
ATOM 5704 N N . ILE A 1 736 ? -37.305 3.103 -9.574 1.00 69.06 736 ILE A N 1
ATOM 5705 C CA . ILE A 1 736 ? -37.831 4.413 -9.144 1.00 69.06 736 ILE A CA 1
ATOM 5706 C C . ILE A 1 736 ? -36.718 5.458 -9.093 1.00 69.06 736 ILE A C 1
ATOM 5708 O O . ILE A 1 736 ? -36.889 6.537 -9.649 1.00 69.06 736 ILE A O 1
ATOM 5712 N N . GLY A 1 737 ? -35.589 5.158 -8.446 1.00 63.25 737 GLY A N 1
ATOM 5713 C CA . GLY A 1 737 ? -34.500 6.119 -8.260 1.00 63.25 737 GLY A CA 1
ATOM 5714 C C . GLY A 1 737 ? -33.831 6.558 -9.565 1.00 63.25 737 GLY A C 1
ATOM 5715 O O . GLY A 1 737 ? -33.371 7.691 -9.653 1.00 63.25 737 GLY A O 1
ATOM 5716 N N . MET A 1 738 ? -33.803 5.690 -10.579 1.00 66.56 738 MET A N 1
ATOM 5717 C CA . MET A 1 738 ? -33.105 5.940 -11.841 1.00 66.56 738 MET A CA 1
ATOM 5718 C C . MET A 1 738 ? -34.001 6.594 -12.896 1.00 66.56 738 MET A C 1
ATOM 5720 O O . MET A 1 738 ? -33.538 7.469 -13.616 1.00 66.56 738 MET A O 1
ATOM 5724 N N . ILE A 1 739 ? -35.283 6.225 -12.994 1.00 67.25 739 ILE A N 1
ATOM 5725 C CA . ILE A 1 739 ? -36.168 6.774 -14.036 1.00 67.25 739 ILE A CA 1
ATOM 5726 C C . ILE A 1 739 ? -37.041 7.939 -13.548 1.00 67.25 739 ILE A C 1
ATOM 5728 O O . ILE A 1 739 ? -37.555 8.704 -14.366 1.00 67.25 739 ILE A O 1
ATOM 5732 N N . SER A 1 740 ? -37.218 8.110 -12.230 1.00 60.47 740 SER A N 1
ATOM 5733 C CA . SER A 1 740 ? -38.009 9.210 -11.666 1.00 60.47 740 SER A CA 1
ATOM 5734 C C . SER A 1 740 ? -37.270 10.539 -11.825 1.00 60.47 740 SER A C 1
ATOM 5736 O O . SER A 1 740 ? -36.572 10.995 -10.927 1.00 60.47 740 SER A O 1
ATOM 5738 N N . GLY A 1 741 ? -37.453 11.170 -12.981 1.00 61.66 741 GLY A N 1
ATOM 5739 C CA . GLY A 1 741 ? -36.816 12.435 -13.352 1.00 61.66 741 GLY A CA 1
ATOM 5740 C C . GLY A 1 741 ? -36.292 12.448 -14.786 1.00 61.66 741 GLY A C 1
ATOM 5741 O O . GLY A 1 741 ? -36.008 13.520 -15.312 1.00 61.66 741 GLY A O 1
ATOM 5742 N N . LEU A 1 742 ? -36.218 11.287 -15.447 1.00 70.25 742 LEU A N 1
ATOM 5743 C CA . LEU A 1 742 ? -35.847 11.188 -16.855 1.00 70.25 742 LEU A CA 1
ATOM 5744 C C . LEU A 1 742 ? -37.086 11.394 -17.734 1.00 70.25 742 LEU A C 1
ATOM 5746 O O . LEU A 1 742 ? -38.072 10.669 -17.623 1.00 70.25 742 LEU A O 1
ATOM 5750 N N . ASN A 1 743 ? -37.036 12.381 -18.626 1.00 77.31 743 ASN A N 1
ATOM 5751 C CA . ASN A 1 743 ? -38.080 12.626 -19.617 1.00 77.31 743 ASN A CA 1
ATOM 5752 C C . ASN A 1 743 ? -37.440 12.768 -20.997 1.00 77.31 743 ASN A C 1
ATOM 5754 O O . ASN A 1 743 ? -36.852 13.802 -21.305 1.00 77.31 743 ASN A O 1
ATOM 5758 N N . HIS A 1 744 ? -37.548 11.725 -21.815 1.00 87.31 744 HIS A N 1
ATOM 5759 C CA . HIS A 1 744 ? -36.975 11.700 -23.155 1.00 87.31 744 HIS A CA 1
ATOM 5760 C C . HIS A 1 744 ? -37.878 10.892 -24.104 1.00 87.31 744 HIS A C 1
ATOM 5762 O O . HIS A 1 744 ? -38.380 9.845 -23.694 1.00 87.31 744 HIS A O 1
ATOM 5768 N N . PRO A 1 745 ? -38.070 11.308 -25.374 1.00 88.31 745 PRO A N 1
ATOM 5769 C CA . PRO A 1 745 ? -38.950 10.616 -26.324 1.00 88.31 745 PRO A CA 1
ATOM 5770 C C . PRO A 1 745 ? -38.614 9.139 -26.569 1.00 88.31 745 PRO A C 1
ATOM 5772 O O . PRO A 1 745 ? -39.488 8.377 -26.968 1.00 88.31 745 PRO A O 1
ATOM 5775 N N . ASN A 1 746 ? -37.362 8.733 -26.330 1.00 94.00 746 ASN A N 1
ATOM 5776 C CA . ASN A 1 746 ? -36.887 7.356 -26.502 1.00 94.00 746 ASN A CA 1
ATOM 5777 C C . ASN A 1 746 ? -36.670 6.588 -25.185 1.00 94.00 746 ASN A C 1
ATOM 5779 O O . ASN A 1 746 ? -36.011 5.549 -25.192 1.00 94.00 746 ASN A O 1
ATOM 5783 N N . LEU A 1 747 ? -37.218 7.064 -24.065 1.00 90.62 747 LEU A N 1
ATOM 5784 C CA . LEU A 1 747 ? -37.262 6.342 -22.788 1.00 90.62 747 LEU A CA 1
ATOM 5785 C C . LEU A 1 747 ? -38.721 6.174 -22.351 1.00 90.62 747 LEU A C 1
ATOM 5787 O O . LEU A 1 747 ? -39.530 7.077 -22.554 1.00 90.62 747 LEU A O 1
ATOM 5791 N N . VAL A 1 748 ? -39.070 5.029 -21.760 1.00 89.12 748 VAL A N 1
ATOM 5792 C CA . VAL A 1 748 ? -40.438 4.798 -21.272 1.00 89.12 748 VAL A CA 1
ATOM 5793 C C . VAL A 1 748 ? -40.713 5.669 -20.051 1.00 89.12 748 VAL A C 1
ATOM 5795 O O . VAL A 1 748 ? -39.954 5.680 -19.087 1.00 89.12 748 VAL A O 1
ATOM 5798 N N . LYS A 1 749 ? -41.831 6.385 -20.070 1.00 86.00 749 LYS A N 1
ATOM 5799 C CA . LYS A 1 749 ? -42.239 7.285 -18.999 1.00 86.00 749 LYS A CA 1
ATOM 5800 C C . LYS A 1 749 ? -42.843 6.518 -17.827 1.00 86.00 749 LYS A C 1
ATOM 5802 O O . LYS A 1 749 ? -43.840 5.810 -17.975 1.00 86.00 749 LYS A O 1
ATOM 5807 N N . LEU A 1 750 ? -42.280 6.724 -16.638 1.00 84.88 750 LEU A N 1
ATOM 5808 C CA . LEU A 1 750 ? -42.871 6.289 -15.375 1.00 84.88 750 LEU A CA 1
ATOM 5809 C C . LEU A 1 750 ? -43.888 7.338 -14.903 1.00 84.88 750 LEU A C 1
ATOM 5811 O O . LEU A 1 750 ? -43.531 8.483 -14.632 1.00 84.88 750 LEU A O 1
ATOM 5815 N N . TYR A 1 751 ? -45.156 6.951 -14.780 1.00 81.94 751 TYR A N 1
ATOM 5816 C CA . TYR A 1 751 ? -46.197 7.801 -14.196 1.00 81.94 751 TYR A CA 1
ATOM 5817 C C . TYR A 1 751 ? -46.172 7.773 -12.670 1.00 81.94 751 TYR A C 1
ATOM 5819 O O . TYR A 1 751 ? -46.448 8.788 -12.030 1.00 81.94 751 TYR A O 1
ATOM 5827 N N . GLY A 1 752 ? -45.827 6.635 -12.067 1.00 82.56 752 GLY A N 1
ATOM 5828 C CA . GLY A 1 752 ? -45.806 6.525 -10.616 1.00 82.56 752 GLY A CA 1
ATOM 5829 C C . GLY A 1 752 ? -45.578 5.121 -10.087 1.00 82.56 752 GLY A C 1
ATOM 5830 O O . GLY A 1 752 ? -45.262 4.193 -10.827 1.00 82.56 752 GLY A O 1
ATOM 5831 N N . CYS A 1 753 ? -45.761 4.959 -8.780 1.00 84.75 753 CYS A N 1
ATOM 5832 C CA . CYS A 1 753 ? -45.636 3.666 -8.114 1.00 84.75 753 CYS A CA 1
ATOM 5833 C C . CYS A 1 753 ? -46.747 3.442 -7.082 1.00 84.75 753 CYS A C 1
ATOM 5835 O O . CYS A 1 753 ? -47.397 4.380 -6.615 1.00 84.75 753 CYS A O 1
ATOM 5837 N N . CYS A 1 754 ? -46.966 2.184 -6.713 1.00 83.12 754 CYS A N 1
ATOM 5838 C CA . CYS A 1 754 ? -47.796 1.797 -5.581 1.00 83.12 754 CYS A CA 1
ATOM 5839 C C . CYS A 1 754 ? -46.949 1.010 -4.580 1.00 83.12 754 CYS A C 1
ATOM 5841 O O . CYS A 1 754 ? -46.310 0.018 -4.938 1.00 83.12 754 CYS A O 1
ATOM 5843 N N . VAL A 1 755 ? -46.968 1.467 -3.326 1.00 75.19 755 VAL A N 1
ATOM 5844 C CA . VAL A 1 755 ? -46.290 0.838 -2.187 1.00 75.19 755 VAL A CA 1
ATOM 5845 C C . VAL A 1 755 ? -47.316 0.655 -1.074 1.00 75.19 755 VAL A C 1
ATOM 5847 O O . VAL A 1 755 ? -47.470 1.502 -0.194 1.00 75.19 755 VAL A O 1
ATOM 5850 N N . GLU A 1 756 ? -48.072 -0.441 -1.128 1.00 72.12 756 GLU A N 1
ATOM 5851 C CA . GLU A 1 756 ? -49.059 -0.781 -0.098 1.00 72.12 756 GLU A CA 1
ATOM 5852 C C . GLU A 1 756 ? -48.905 -2.240 0.354 1.00 72.12 756 GLU A C 1
ATOM 5854 O O . GLU A 1 756 ? -48.931 -3.180 -0.440 1.00 72.12 756 GLU A O 1
ATOM 5859 N N . LYS A 1 757 ? -48.757 -2.432 1.673 1.00 68.00 757 LYS A N 1
ATOM 5860 C CA . LYS A 1 757 ? -48.502 -3.729 2.328 1.00 68.00 757 LYS A CA 1
ATOM 5861 C C . LYS A 1 757 ? -47.239 -4.424 1.782 1.00 68.00 757 LYS A C 1
ATOM 5863 O O . LYS A 1 757 ? -46.146 -4.007 2.159 1.00 68.00 757 LYS A O 1
ATOM 5868 N N . ASN A 1 758 ? -47.420 -5.448 0.938 1.00 65.81 758 ASN A N 1
ATOM 5869 C CA . ASN A 1 758 ? -46.397 -6.256 0.254 1.00 65.81 758 ASN A CA 1
ATOM 5870 C C . ASN A 1 758 ? -46.584 -6.236 -1.280 1.00 65.81 758 ASN A C 1
ATOM 5872 O O . ASN A 1 758 ? -46.080 -7.118 -1.977 1.00 65.81 758 ASN A O 1
ATOM 5876 N N . HIS A 1 759 ? -47.344 -5.276 -1.810 1.00 73.50 759 HIS A N 1
ATOM 5877 C CA . HIS A 1 759 ? -47.528 -5.098 -3.246 1.00 73.50 759 HIS A CA 1
ATOM 5878 C C . HIS A 1 759 ? -46.670 -3.918 -3.704 1.00 73.50 759 HIS A C 1
ATOM 5880 O O . HIS A 1 759 ? -46.956 -2.772 -3.354 1.00 73.50 759 HIS A O 1
ATOM 5886 N N . LEU A 1 760 ? -45.605 -4.224 -4.449 1.00 81.56 760 LEU A N 1
ATOM 5887 C CA . LEU A 1 760 ? -44.749 -3.243 -5.111 1.00 81.56 760 LEU A CA 1
ATOM 5888 C C . LEU A 1 760 ? -45.106 -3.229 -6.594 1.00 81.56 760 LEU A C 1
ATOM 5890 O O . LEU A 1 760 ? -44.971 -4.248 -7.276 1.00 81.56 760 LEU A O 1
ATOM 5894 N N . MET A 1 761 ? -45.610 -2.095 -7.075 1.00 86.19 761 MET A N 1
ATOM 5895 C CA . MET A 1 761 ? -46.009 -1.937 -8.474 1.00 86.19 761 MET A CA 1
ATOM 5896 C C . MET A 1 761 ? -45.483 -0.630 -9.053 1.00 86.19 761 MET A C 1
ATOM 5898 O O . MET A 1 761 ? -45.487 0.401 -8.377 1.00 86.19 761 MET A O 1
ATOM 5902 N N . LEU A 1 762 ? -45.074 -0.683 -10.316 1.00 87.25 762 LEU A N 1
ATOM 5903 C CA . LEU A 1 762 ? -44.641 0.464 -11.111 1.00 87.25 762 LEU A CA 1
ATOM 5904 C C . LEU A 1 762 ? -45.654 0.706 -12.230 1.00 87.25 762 LEU A C 1
ATOM 5906 O O . LEU A 1 762 ? -46.157 -0.246 -12.828 1.00 87.25 762 LEU A O 1
ATOM 5910 N N . VAL A 1 763 ? -45.982 1.973 -12.471 1.00 88.88 763 VAL A N 1
ATOM 5911 C CA . VAL A 1 763 ? -47.000 2.398 -13.436 1.00 88.88 763 VAL A CA 1
ATOM 5912 C C . VAL A 1 763 ? -46.323 3.202 -14.534 1.00 88.88 763 VAL A C 1
ATOM 5914 O O . VAL A 1 763 ? -45.821 4.296 -14.273 1.00 88.88 763 VAL A O 1
ATOM 5917 N N . TYR A 1 764 ? -46.327 2.668 -15.749 1.00 89.75 764 TYR A N 1
ATOM 5918 C CA . TYR A 1 764 ? -45.727 3.275 -16.935 1.00 89.75 764 TYR A CA 1
ATOM 5919 C C . TYR A 1 764 ? -46.790 3.723 -17.932 1.00 89.75 764 TYR A C 1
ATOM 5921 O O . TYR A 1 764 ? -47.945 3.285 -17.872 1.00 89.75 764 TYR A O 1
ATOM 5929 N N . GLU A 1 765 ? -46.368 4.547 -18.889 1.00 89.62 765 GLU A N 1
ATOM 5930 C CA . GLU A 1 765 ? -47.104 4.697 -20.141 1.00 89.62 765 GLU A CA 1
ATOM 5931 C C . GLU A 1 765 ? -47.293 3.334 -20.828 1.00 89.62 765 GLU A C 1
ATOM 5933 O O . GLU A 1 765 ? -46.437 2.446 -20.758 1.00 89.62 765 GLU A O 1
ATOM 5938 N N . TYR A 1 766 ? -48.448 3.151 -21.459 1.00 90.81 766 TYR A N 1
ATOM 5939 C CA . TYR A 1 766 ? -48.721 1.956 -22.242 1.00 90.81 766 TYR A CA 1
ATOM 5940 C C . TYR A 1 766 ? -48.073 2.060 -23.627 1.00 90.81 766 TYR A C 1
ATOM 5942 O O . TYR A 1 766 ? -48.089 3.120 -24.240 1.00 90.81 766 TYR A O 1
ATOM 5950 N N . MET A 1 767 ? -47.528 0.944 -24.111 1.00 91.56 767 MET A N 1
ATOM 5951 C CA . MET A 1 767 ? -46.847 0.849 -25.404 1.00 91.56 767 MET A CA 1
ATOM 5952 C C . MET A 1 767 ? -47.626 -0.118 -26.300 1.00 91.56 767 MET A C 1
ATOM 5954 O O . MET A 1 767 ? -47.657 -1.324 -26.036 1.00 91.56 767 MET A O 1
ATOM 5958 N N . GLU A 1 768 ? -48.280 0.399 -27.340 1.00 87.75 768 GLU A N 1
ATOM 5959 C CA . GLU A 1 768 ? -49.288 -0.324 -28.128 1.00 87.75 768 GLU A CA 1
ATOM 5960 C C . GLU A 1 768 ? -48.713 -1.514 -28.898 1.00 87.75 768 GLU A C 1
ATOM 5962 O O . GLU A 1 768 ? -49.371 -2.548 -29.021 1.00 87.75 768 GLU A O 1
ATOM 5967 N N . ASN A 1 769 ? -47.473 -1.393 -29.380 1.00 87.25 769 ASN A N 1
ATOM 5968 C CA . ASN A 1 769 ? -46.812 -2.419 -30.186 1.00 87.25 769 ASN A CA 1
ATOM 5969 C C . ASN A 1 769 ? -45.903 -3.350 -29.361 1.00 87.25 769 ASN A C 1
ATOM 5971 O O . ASN A 1 769 ? -45.242 -4.225 -29.926 1.00 87.25 769 ASN A O 1
ATOM 5975 N N . ASN A 1 770 ? -45.926 -3.222 -28.027 1.00 86.12 770 ASN A N 1
ATOM 5976 C CA . ASN A 1 770 ? -45.207 -4.076 -27.077 1.00 86.12 770 ASN A CA 1
ATOM 5977 C C . ASN A 1 770 ? -43.683 -4.125 -27.370 1.00 86.12 770 ASN A C 1
ATOM 5979 O O . ASN A 1 770 ? -43.117 -3.180 -27.923 1.00 86.12 770 ASN A O 1
ATO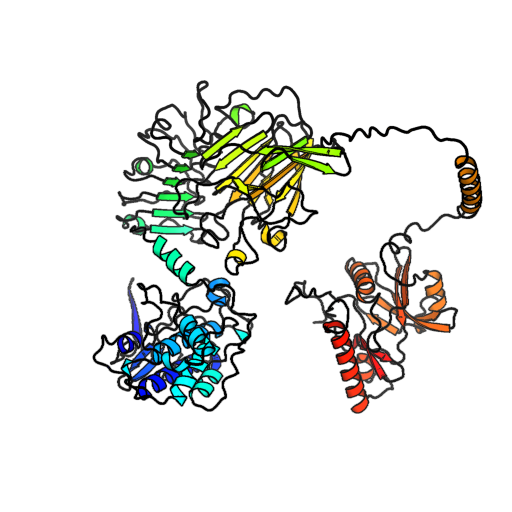M 5983 N N . SER A 1 771 ? -42.984 -5.177 -26.936 1.00 89.56 771 SER A N 1
ATOM 5984 C CA . SER A 1 771 ? -41.531 -5.298 -27.091 1.00 89.56 771 SER A CA 1
ATOM 5985 C C . SER A 1 771 ? -41.092 -5.592 -28.526 1.00 89.56 771 SER A C 1
ATOM 5987 O O . SER A 1 771 ? -41.704 -6.376 -29.259 1.00 89.56 771 SER A O 1
ATOM 5989 N N . LEU A 1 772 ? -39.941 -5.037 -28.899 1.00 89.88 772 LEU A N 1
ATOM 5990 C CA . LEU A 1 772 ? -39.285 -5.279 -30.179 1.00 89.88 772 LEU A CA 1
ATOM 5991 C C . LEU A 1 772 ? -38.990 -6.772 -30.394 1.00 89.88 772 LEU A C 1
ATOM 5993 O O . LEU A 1 772 ? -39.105 -7.259 -31.517 1.00 89.88 772 LEU A O 1
ATOM 5997 N N . ALA A 1 773 ? -38.665 -7.522 -29.336 1.00 87.44 773 ALA A N 1
ATOM 5998 C CA . ALA A 1 773 ? -38.492 -8.975 -29.413 1.00 87.44 773 ALA A CA 1
ATOM 5999 C C . ALA A 1 773 ? -39.749 -9.688 -29.933 1.00 87.44 773 ALA A C 1
ATOM 6001 O O . ALA A 1 773 ? -39.647 -10.589 -30.768 1.00 87.44 773 ALA A O 1
ATOM 6002 N N . LEU A 1 774 ? -40.936 -9.268 -29.486 1.00 83.25 774 LEU A N 1
ATOM 6003 C CA . LEU A 1 774 ? -42.200 -9.864 -29.913 1.00 83.25 774 LEU A CA 1
ATOM 6004 C C . LEU A 1 774 ? -42.461 -9.577 -31.397 1.00 83.25 774 LEU A C 1
ATOM 6006 O O . LEU A 1 774 ? -42.787 -10.499 -32.148 1.00 83.25 774 LEU A O 1
ATOM 6010 N N . VAL A 1 775 ? -42.210 -8.343 -31.842 1.00 83.94 775 VAL A N 1
ATOM 6011 C CA . VAL A 1 775 ? -42.353 -7.946 -33.252 1.00 83.94 775 VAL A CA 1
ATOM 6012 C C . VAL A 1 775 ? -41.336 -8.657 -34.157 1.00 83.94 775 VAL A C 1
ATOM 6014 O O . VAL A 1 775 ? -41.694 -9.145 -35.227 1.00 83.94 775 VAL A O 1
ATOM 6017 N N . LEU A 1 776 ? -40.080 -8.796 -33.720 1.00 83.19 776 LEU A N 1
ATOM 6018 C CA . LEU A 1 776 ? -39.033 -9.496 -34.476 1.00 83.19 776 LEU A CA 1
ATOM 6019 C C . LEU A 1 776 ? -39.239 -11.014 -34.533 1.00 83.19 776 LEU A C 1
ATOM 6021 O O . LEU A 1 776 ? -38.860 -11.635 -35.522 1.00 83.19 776 LEU A O 1
ATOM 6025 N N . SER A 1 777 ? -39.856 -11.609 -33.508 1.00 79.69 777 SER A N 1
ATOM 6026 C CA . SER A 1 777 ? -40.114 -13.055 -33.448 1.00 79.69 777 SER A CA 1
ATOM 6027 C C . SER A 1 777 ? -41.178 -13.548 -34.439 1.00 79.69 777 SER A C 1
ATOM 6029 O O . SER A 1 777 ? -41.439 -14.747 -34.504 1.00 79.69 777 SER A O 1
ATOM 6031 N N . GLY A 1 778 ? -41.830 -12.640 -35.177 1.00 67.31 778 GLY A N 1
ATOM 6032 C CA . GLY A 1 778 ? -42.909 -12.965 -36.116 1.00 67.31 778 GLY A CA 1
ATOM 6033 C C . GLY A 1 778 ? -44.222 -13.383 -35.446 1.00 67.31 778 GLY A C 1
ATOM 6034 O O . GLY A 1 778 ? -45.166 -13.753 -36.135 1.00 67.31 778 GLY A O 1
ATOM 6035 N N . LYS A 1 779 ? -44.293 -13.319 -34.109 1.00 68.12 779 LYS A N 1
ATOM 6036 C CA . LYS A 1 779 ? -45.501 -13.597 -33.315 1.00 68.12 779 LYS A CA 1
ATOM 6037 C C . LYS A 1 779 ? -46.468 -12.408 -33.262 1.00 68.12 779 LYS A C 1
ATOM 6039 O O . LYS A 1 779 ? -47.598 -12.571 -32.816 1.00 68.12 779 LYS A O 1
ATOM 6044 N N . SER A 1 780 ? -46.029 -11.231 -33.709 1.00 71.81 780 SER A N 1
ATOM 6045 C CA . SER A 1 780 ? -46.889 -10.075 -33.980 1.00 71.81 780 SER A CA 1
ATOM 6046 C C . SER A 1 780 ? -47.396 -10.116 -35.422 1.00 71.81 780 SER A C 1
ATOM 6048 O O . SER A 1 780 ? -46.680 -10.543 -36.327 1.00 71.81 780 SER A O 1
ATOM 6050 N N . SER A 1 781 ? -48.603 -9.601 -35.661 1.00 65.94 781 SER A N 1
ATOM 6051 C CA . SER A 1 781 ? -49.116 -9.338 -37.013 1.00 65.94 781 SER A CA 1
ATOM 6052 C C . SER A 1 781 ? -48.345 -8.226 -37.742 1.00 65.94 781 SER A C 1
ATOM 6054 O O . SER A 1 781 ? -48.485 -8.067 -38.955 1.00 65.94 781 SER A O 1
ATOM 6056 N N . MET A 1 782 ? -47.526 -7.458 -37.021 1.00 74.25 782 MET A N 1
ATOM 6057 C CA . MET A 1 782 ? -46.785 -6.311 -37.531 1.00 74.25 782 MET A CA 1
ATOM 6058 C C . MET A 1 782 ? -45.424 -6.722 -38.107 1.00 74.25 782 MET A C 1
ATOM 6060 O O . MET A 1 782 ? -44.625 -7.377 -37.440 1.00 74.25 782 MET A O 1
ATOM 6064 N N . LYS A 1 783 ? -45.131 -6.306 -39.347 1.00 78.06 783 LYS A N 1
ATOM 6065 C CA . LYS A 1 783 ? -43.842 -6.552 -40.015 1.00 78.06 783 LYS A CA 1
ATOM 6066 C C . LYS A 1 783 ? -43.040 -5.260 -40.124 1.00 78.06 783 LYS A C 1
ATOM 6068 O O . LYS A 1 783 ? -43.517 -4.282 -40.687 1.00 78.06 783 LYS A O 1
ATOM 6073 N N . LEU A 1 784 ? -41.806 -5.283 -39.623 1.00 86.19 784 LEU A N 1
ATOM 6074 C CA . LEU A 1 784 ? -40.888 -4.148 -39.711 1.00 86.19 784 LEU A CA 1
ATOM 6075 C C . LEU A 1 784 ? -40.115 -4.196 -41.028 1.00 86.19 784 LEU A C 1
ATOM 6077 O O . LEU A 1 784 ? -39.285 -5.094 -41.229 1.00 86.19 784 LEU A O 1
ATOM 6081 N N . ASP A 1 785 ? -40.367 -3.217 -41.893 1.00 88.06 785 ASP A N 1
ATOM 6082 C CA . ASP A 1 785 ? -39.536 -2.956 -43.062 1.00 88.06 785 ASP A CA 1
ATOM 6083 C C . ASP A 1 785 ? -38.173 -2.369 -42.650 1.00 88.06 785 ASP A C 1
ATOM 6085 O O . ASP A 1 785 ? -37.904 -2.076 -41.480 1.00 88.06 785 ASP A O 1
ATOM 6089 N N . TRP A 1 786 ? -37.263 -2.240 -43.612 1.00 89.88 786 TRP A N 1
ATOM 6090 C CA . TRP A 1 786 ? -35.912 -1.762 -43.324 1.00 89.88 786 TRP A CA 1
ATOM 6091 C C . TRP A 1 786 ? -35.898 -0.335 -42.764 1.00 89.88 786 TRP A C 1
ATOM 6093 O O . TRP A 1 786 ? -35.144 -0.035 -41.838 1.00 89.88 786 TRP A O 1
ATOM 6103 N N . LYS A 1 787 ? -36.781 0.531 -43.272 1.00 91.19 787 LYS A N 1
ATOM 6104 C CA . LYS A 1 787 ? -36.890 1.923 -42.833 1.00 91.19 787 LYS A CA 1
ATOM 6105 C C . LYS A 1 787 ? -37.342 2.013 -41.374 1.00 91.19 787 LYS A C 1
ATOM 6107 O O . LYS A 1 787 ? -36.756 2.768 -40.600 1.00 91.19 787 LYS A O 1
ATOM 6112 N N . ALA A 1 788 ? -38.328 1.213 -40.974 1.00 89.44 788 ALA A N 1
ATOM 6113 C CA . ALA A 1 788 ? -38.782 1.110 -39.594 1.00 89.44 788 ALA A CA 1
ATOM 6114 C C . ALA A 1 788 ? -37.690 0.543 -38.678 1.00 89.44 788 ALA A C 1
ATOM 6116 O O . ALA A 1 788 ? -37.464 1.079 -37.597 1.00 89.44 788 ALA A O 1
ATOM 6117 N N . ARG A 1 789 ? -36.951 -0.485 -39.116 1.00 92.44 789 ARG A N 1
ATOM 6118 C CA . ARG A 1 789 ? -35.817 -1.039 -38.349 1.00 92.44 789 ARG A CA 1
ATOM 6119 C C . ARG A 1 789 ? -34.729 0.001 -38.116 1.00 92.44 789 ARG A C 1
ATOM 6121 O O . ARG A 1 789 ? -34.260 0.150 -36.992 1.00 92.44 789 ARG A O 1
ATOM 6128 N N . GLN A 1 790 ? -34.371 0.756 -39.151 1.00 91.94 790 GLN A N 1
ATOM 6129 C CA . GLN A 1 790 ? -33.404 1.841 -39.032 1.00 91.94 790 GLN A CA 1
ATOM 6130 C C . GLN A 1 790 ? -33.906 2.930 -38.075 1.00 91.94 790 GLN A C 1
ATOM 6132 O O . GLN A 1 790 ? -33.159 3.356 -37.196 1.00 91.94 790 GLN A O 1
ATOM 6137 N N . LYS A 1 791 ? -35.180 3.336 -38.192 1.00 91.94 791 LYS A N 1
ATOM 6138 C CA . LYS A 1 791 ? -35.823 4.297 -37.279 1.00 91.94 791 LYS A CA 1
ATOM 6139 C C . LYS A 1 791 ? -35.735 3.832 -35.820 1.00 91.94 791 LYS A C 1
ATOM 6141 O O . LYS A 1 791 ? -35.391 4.625 -34.948 1.00 91.94 791 LYS A O 1
ATOM 6146 N N . ILE A 1 792 ? -35.991 2.550 -35.569 1.00 94.12 792 ILE A N 1
ATOM 6147 C CA . ILE A 1 792 ? -35.906 1.931 -34.241 1.00 94.12 792 ILE A CA 1
ATOM 6148 C C . ILE A 1 792 ? -34.466 1.960 -33.713 1.00 94.12 792 ILE A C 1
ATOM 6150 O O . ILE A 1 792 ? -34.255 2.419 -32.594 1.00 94.12 792 ILE A O 1
ATOM 6154 N N . CYS A 1 793 ? -33.471 1.553 -34.510 1.00 94.88 793 CYS A N 1
ATOM 6155 C CA . CYS A 1 793 ? -32.059 1.600 -34.105 1.00 94.88 793 CYS A CA 1
ATOM 6156 C C . CYS A 1 793 ? -31.603 3.021 -33.753 1.00 94.88 793 CYS A C 1
ATOM 6158 O O . CYS A 1 793 ? -30.950 3.221 -32.731 1.00 94.88 793 CYS A O 1
ATOM 6160 N N . VAL A 1 794 ? -31.991 4.012 -34.560 1.00 93.06 794 VAL A N 1
ATOM 6161 C CA . VAL A 1 794 ? -31.698 5.427 -34.285 1.00 93.06 794 VAL A CA 1
ATOM 6162 C C . VAL A 1 794 ? -32.382 5.886 -32.996 1.00 93.06 794 VAL A C 1
ATOM 6164 O O . VAL A 1 794 ? -31.769 6.592 -32.203 1.00 93.06 794 VAL A O 1
ATOM 6167 N N . GLY A 1 795 ? -33.625 5.465 -32.750 1.00 93.12 795 GLY A N 1
ATOM 6168 C CA . GLY A 1 795 ? -34.331 5.755 -31.500 1.00 93.12 795 GLY A CA 1
ATOM 6169 C C . GLY A 1 795 ? -33.629 5.177 -30.267 1.00 93.12 795 GLY A C 1
ATOM 6170 O O . GLY A 1 795 ? -33.463 5.883 -29.278 1.00 93.12 795 GLY A O 1
ATOM 6171 N N . ILE A 1 796 ? -33.152 3.930 -30.340 1.00 95.25 796 ILE A N 1
ATOM 6172 C CA . ILE A 1 796 ? -32.379 3.300 -29.255 1.00 95.25 796 ILE A CA 1
ATOM 6173 C C . ILE A 1 796 ? -31.072 4.065 -29.017 1.00 95.25 796 ILE A C 1
ATOM 6175 O O . ILE A 1 796 ? -30.757 4.389 -27.875 1.00 95.25 796 ILE A O 1
ATOM 6179 N N . ALA A 1 797 ? -30.337 4.391 -30.085 1.00 94.50 797 ALA A N 1
ATOM 6180 C CA . ALA A 1 797 ? -29.082 5.133 -29.985 1.00 94.50 797 ALA A CA 1
ATOM 6181 C C . ALA A 1 797 ? -29.284 6.506 -29.330 1.00 94.50 797 ALA A C 1
ATOM 6183 O O . ALA A 1 797 ? -28.561 6.831 -28.397 1.00 94.50 797 ALA A O 1
ATOM 6184 N N . ARG A 1 798 ? -30.323 7.254 -29.726 1.00 92.31 798 ARG A N 1
ATOM 6185 C CA . ARG A 1 798 ? -30.692 8.537 -29.099 1.00 92.31 798 ARG A CA 1
ATOM 6186 C C . ARG A 1 798 ? -31.079 8.389 -27.630 1.00 92.31 798 ARG A C 1
ATOM 6188 O O . ARG A 1 798 ? -30.749 9.237 -26.811 1.00 92.31 798 ARG A O 1
ATOM 6195 N N . GLY A 1 799 ? -31.783 7.312 -27.281 1.00 91.00 799 GLY A N 1
ATOM 6196 C CA . GLY A 1 799 ? -32.101 7.002 -25.887 1.00 91.00 799 GLY A CA 1
ATOM 6197 C C . GLY A 1 799 ? -30.848 6.752 -25.042 1.00 91.00 799 GLY A C 1
ATOM 6198 O O . GLY A 1 799 ? -30.773 7.238 -23.920 1.00 91.00 799 GLY A O 1
ATOM 6199 N N . LEU A 1 800 ? -29.859 6.036 -25.582 1.00 91.44 800 LEU A N 1
ATOM 6200 C CA . LEU A 1 800 ? -28.588 5.760 -24.901 1.00 91.44 800 LEU A CA 1
ATOM 6201 C C . LEU A 1 800 ? -27.667 6.979 -24.839 1.00 91.44 800 LEU A C 1
ATOM 6203 O O . LEU A 1 800 ? -27.083 7.230 -23.793 1.00 91.44 800 LEU A O 1
ATOM 6207 N N . GLU A 1 801 ? -27.580 7.750 -25.920 1.00 92.44 801 GLU A N 1
ATOM 6208 C CA . GLU A 1 801 ? -26.881 9.038 -25.966 1.00 92.44 801 GLU A CA 1
ATOM 6209 C C . GLU A 1 801 ? -27.411 9.968 -24.872 1.00 92.44 801 GLU A C 1
ATOM 6211 O O . GLU A 1 801 ? -26.639 10.501 -24.081 1.00 92.44 801 GLU A O 1
ATOM 6216 N N . PHE A 1 802 ? -28.738 10.083 -24.741 1.00 86.88 802 PHE A N 1
ATOM 6217 C CA . PHE A 1 802 ? -29.334 10.865 -23.664 1.00 86.88 802 PHE A CA 1
ATOM 6218 C C . PHE A 1 802 ? -28.934 10.350 -22.274 1.00 86.88 802 PHE A C 1
ATOM 6220 O O . PHE A 1 802 ? -28.632 11.158 -21.407 1.00 86.88 802 PHE A O 1
ATOM 6227 N N . LEU A 1 803 ? -28.892 9.034 -22.049 1.00 85.88 803 LEU A N 1
ATOM 6228 C CA . LEU A 1 803 ? -28.475 8.472 -20.758 1.00 85.88 803 LEU A CA 1
ATOM 6229 C C . LEU A 1 803 ? -26.980 8.670 -20.468 1.00 85.88 803 LEU A C 1
ATOM 6231 O O . LEU A 1 803 ? -26.596 8.777 -19.307 1.00 85.88 803 LEU A O 1
ATOM 6235 N N . HIS A 1 804 ? -26.129 8.674 -21.493 1.00 83.50 804 HIS A N 1
ATOM 6236 C CA . HIS A 1 804 ? -24.682 8.775 -21.319 1.00 83.50 804 HIS A CA 1
ATOM 6237 C C . HIS A 1 804 ? -24.198 10.229 -21.229 1.00 83.50 804 HIS A C 1
ATOM 6239 O O . HIS A 1 804 ? -23.333 10.550 -20.418 1.00 83.50 804 HIS A O 1
ATOM 6245 N N . GLU A 1 805 ? -24.766 11.099 -22.056 1.00 75.56 805 GLU A N 1
ATOM 6246 C CA . GLU A 1 805 ? -24.233 12.439 -22.315 1.00 75.56 805 GLU A CA 1
ATOM 6247 C C . GLU A 1 805 ? -25.293 13.540 -22.145 1.00 75.56 805 GLU A C 1
ATOM 6249 O O . GLU A 1 805 ? -24.954 14.686 -21.865 1.00 75.56 805 GLU A O 1
ATOM 6254 N N . GLY A 1 806 ? -26.582 13.216 -22.308 1.00 63.88 806 GLY A N 1
ATOM 6255 C CA . GLY A 1 806 ? -27.673 14.202 -22.315 1.00 63.88 806 GLY A CA 1
ATOM 6256 C C . GLY A 1 806 ? -28.397 14.426 -20.980 1.00 63.88 806 GLY A C 1
ATOM 6257 O O . GLY A 1 806 ? -29.137 15.405 -20.852 1.00 63.88 806 GLY A O 1
ATOM 6258 N N . SER A 1 807 ? -28.232 13.548 -19.989 1.00 64.50 807 SER A N 1
ATOM 6259 C CA . SER A 1 807 ? -28.825 13.675 -18.655 1.00 64.50 807 SER A CA 1
ATOM 6260 C C . SER A 1 807 ? -27.874 14.382 -17.686 1.00 64.50 807 SER A C 1
ATOM 6262 O O . SER A 1 807 ? -26.664 14.242 -17.786 1.00 64.50 807 SER A O 1
ATOM 6264 N N . MET A 1 808 ? -28.411 15.106 -16.689 1.00 58.75 808 MET A N 1
ATOM 6265 C CA . MET A 1 808 ? -27.593 15.792 -15.660 1.00 58.75 808 MET A CA 1
ATOM 6266 C C . MET A 1 808 ? -26.654 14.856 -14.880 1.00 58.75 808 MET A C 1
ATOM 6268 O O . MET A 1 808 ? -25.740 15.328 -14.214 1.00 58.75 808 MET A O 1
ATOM 6272 N N . ILE A 1 809 ? -26.920 13.549 -14.906 1.00 62.59 809 ILE A N 1
ATOM 6273 C CA . ILE A 1 809 ? -26.083 12.511 -14.312 1.00 62.59 809 ILE A CA 1
ATOM 6274 C C . ILE A 1 809 ? -25.936 11.410 -15.362 1.00 62.59 809 ILE A C 1
ATOM 6276 O O . ILE A 1 809 ? -26.954 10.907 -15.849 1.00 62.59 809 ILE A O 1
ATOM 6280 N N . THR A 1 810 ? -24.704 11.038 -15.708 1.00 76.94 810 THR A N 1
ATOM 6281 C CA . THR A 1 810 ? -24.426 9.955 -16.660 1.00 76.94 810 THR A CA 1
ATOM 6282 C C . THR A 1 810 ? -24.919 8.623 -16.097 1.00 76.94 810 THR A C 1
ATOM 6284 O O . THR A 1 810 ? -24.747 8.318 -14.918 1.00 76.94 810 THR A O 1
ATOM 6287 N N . MET A 1 811 ? -25.562 7.803 -16.924 1.00 80.19 811 MET A N 1
ATOM 6288 C CA . MET A 1 811 ? -26.243 6.584 -16.498 1.00 80.19 811 MET A CA 1
ATOM 6289 C C . MET A 1 811 ? -25.972 5.421 -17.445 1.00 80.19 811 MET A C 1
ATOM 6291 O O . MET A 1 811 ? -26.260 5.489 -18.630 1.00 80.19 811 MET A O 1
ATOM 6295 N N . VAL A 1 812 ? -25.535 4.287 -16.899 1.00 83.50 812 VAL A N 1
ATOM 6296 C CA . VAL A 1 812 ? -25.345 3.046 -17.658 1.00 83.50 812 VAL A CA 1
ATOM 6297 C C . VAL A 1 812 ? -26.517 2.099 -17.388 1.00 83.50 812 VAL A C 1
ATOM 6299 O O . VAL A 1 812 ? -26.715 1.660 -16.254 1.00 83.50 812 VAL A O 1
ATOM 6302 N N . HIS A 1 813 ? -27.285 1.747 -18.427 1.00 86.00 813 HIS A N 1
ATOM 6303 C CA . HIS A 1 813 ? -28.504 0.927 -18.301 1.00 86.00 813 HIS A CA 1
ATOM 6304 C C . HIS A 1 813 ? -28.236 -0.544 -17.937 1.00 86.00 813 HIS A C 1
ATOM 6306 O O . HIS A 1 813 ? -28.993 -1.142 -17.175 1.00 86.00 813 HIS A O 1
ATOM 6312 N N . ARG A 1 814 ? -27.160 -1.135 -18.480 1.00 82.31 814 ARG A N 1
ATOM 6313 C CA . ARG A 1 814 ? -26.671 -2.507 -18.199 1.00 82.31 814 ARG A CA 1
ATOM 6314 C C . ARG A 1 814 ? -27.566 -3.697 -18.590 1.00 82.31 814 ARG A C 1
ATOM 6316 O O . ARG A 1 814 ? -27.191 -4.829 -18.308 1.00 82.31 814 ARG A O 1
ATOM 6323 N N . ASP A 1 815 ? -28.705 -3.481 -19.243 1.00 84.94 815 ASP A N 1
ATOM 6324 C CA . ASP A 1 815 ? -29.601 -4.573 -19.676 1.00 84.94 815 ASP A CA 1
ATOM 6325 C C . ASP A 1 815 ? -30.334 -4.219 -20.979 1.00 84.94 815 ASP A C 1
ATOM 6327 O O . ASP A 1 815 ? -31.553 -4.337 -21.099 1.00 84.94 815 ASP A O 1
ATOM 6331 N N . ILE A 1 816 ? -29.580 -3.718 -21.961 1.00 90.12 816 ILE A N 1
ATOM 6332 C CA . ILE A 1 816 ? -30.118 -3.385 -23.283 1.00 90.12 816 ILE A CA 1
ATOM 6333 C C . ILE A 1 816 ? -30.256 -4.659 -24.112 1.00 90.12 816 ILE A C 1
ATOM 6335 O O . ILE A 1 816 ? -29.271 -5.308 -24.454 1.00 90.12 816 ILE A O 1
ATOM 6339 N N . LYS A 1 817 ? -31.500 -4.997 -24.449 1.00 88.06 817 LYS A N 1
ATOM 6340 C CA . LYS A 1 817 ? -31.882 -6.175 -25.234 1.00 88.06 817 LYS A CA 1
ATOM 6341 C C . LYS A 1 817 ? -33.232 -5.945 -25.908 1.00 88.06 817 LYS A C 1
ATOM 6343 O O . LYS A 1 817 ? -34.020 -5.122 -25.447 1.00 88.06 817 LYS A O 1
ATOM 6348 N N . THR A 1 818 ? -33.538 -6.686 -26.972 1.00 88.12 818 THR A N 1
ATOM 6349 C CA . THR A 1 818 ? -34.796 -6.513 -27.726 1.00 88.12 818 THR A CA 1
ATOM 6350 C C . THR A 1 818 ? -36.081 -6.708 -26.896 1.00 88.12 818 THR A C 1
ATOM 6352 O O . THR A 1 818 ? -37.072 -6.060 -27.230 1.00 88.12 818 THR A O 1
ATOM 6355 N N . PRO A 1 819 ? -36.118 -7.504 -25.802 1.00 87.69 819 PRO A N 1
ATOM 6356 C CA . PRO A 1 819 ? -37.258 -7.509 -24.875 1.00 87.69 819 PRO A CA 1
ATOM 6357 C C . PRO A 1 819 ? -37.474 -6.204 -24.094 1.00 87.69 819 PRO A C 1
ATOM 6359 O O . PRO A 1 819 ? -38.610 -5.894 -23.756 1.00 87.69 819 PRO A O 1
ATOM 6362 N N . ASN A 1 820 ? -36.408 -5.439 -23.839 1.00 90.75 820 ASN A N 1
ATOM 6363 C CA . ASN A 1 820 ? -36.437 -4.216 -23.024 1.00 90.75 820 ASN A CA 1
ATOM 6364 C C . ASN A 1 820 ? -36.595 -2.940 -23.870 1.00 90.75 820 ASN A C 1
ATOM 6366 O O . ASN A 1 820 ? -36.579 -1.829 -23.340 1.00 90.75 820 ASN A O 1
ATOM 6370 N N . VAL A 1 821 ? -36.768 -3.082 -25.186 1.00 93.25 821 VAL A N 1
ATOM 6371 C CA . VAL A 1 821 ? -37.114 -1.986 -26.096 1.00 93.25 821 VAL A CA 1
ATOM 6372 C C . VAL A 1 821 ? -38.587 -2.118 -26.459 1.00 93.25 821 VAL A C 1
ATOM 6374 O O . VAL A 1 821 ? -38.970 -3.089 -27.110 1.00 93.25 821 VAL A O 1
ATOM 6377 N N . LEU A 1 822 ? -39.404 -1.150 -26.049 1.00 92.81 822 LEU A N 1
ATOM 6378 C CA . LEU A 1 822 ? -40.836 -1.100 -26.345 1.00 92.81 822 LEU A CA 1
ATOM 6379 C C . LEU A 1 822 ? -41.121 -0.166 -27.523 1.00 92.81 822 LEU A C 1
ATOM 6381 O O . LEU A 1 822 ? -40.362 0.769 -27.781 1.00 92.81 822 LEU A O 1
ATOM 6385 N N . LEU A 1 823 ? -42.213 -0.429 -28.238 1.00 92.06 823 LEU A N 1
ATOM 6386 C CA . LEU A 1 823 ? -42.625 0.322 -29.421 1.00 92.06 823 LEU A CA 1
ATOM 6387 C C . LEU A 1 823 ? -44.000 0.956 -29.200 1.00 92.06 823 LEU A C 1
ATOM 6389 O O . LEU A 1 823 ? -44.943 0.272 -28.793 1.00 92.06 823 LEU A O 1
ATOM 6393 N N . ASP A 1 824 ? -44.108 2.256 -29.470 1.00 89.94 824 ASP A N 1
ATOM 6394 C CA . ASP A 1 824 ? -45.399 2.957 -29.478 1.00 89.94 824 ASP A CA 1
ATOM 6395 C C . ASP A 1 824 ? -46.151 2.697 -30.792 1.00 89.94 824 ASP A C 1
ATOM 6397 O O . ASP A 1 824 ? -45.633 2.025 -31.695 1.00 89.94 824 ASP A O 1
ATOM 6401 N N . ALA A 1 825 ? -47.366 3.234 -30.909 1.00 87.62 825 ALA A N 1
ATOM 6402 C CA . ALA A 1 825 ? -48.197 3.143 -32.111 1.00 87.62 825 ALA A CA 1
ATOM 6403 C C . ALA A 1 825 ? -47.467 3.536 -33.418 1.00 87.62 825 ALA A C 1
ATOM 6405 O O . ALA A 1 825 ? -47.710 2.919 -34.457 1.00 87.62 825 ALA A O 1
ATOM 6406 N N . ASP A 1 826 ? -46.523 4.483 -33.360 1.00 89.31 826 ASP A N 1
ATOM 6407 C CA . ASP A 1 826 ? -45.774 5.026 -34.503 1.00 89.31 826 ASP A CA 1
ATOM 6408 C C . ASP A 1 826 ? -44.416 4.332 -34.742 1.00 89.31 826 ASP A C 1
ATOM 6410 O O . ASP A 1 826 ? -43.584 4.812 -35.531 1.00 89.31 826 ASP A O 1
ATOM 6414 N N . LEU A 1 827 ? -44.165 3.201 -34.073 1.00 88.69 827 LEU A N 1
ATOM 6415 C CA . LEU A 1 827 ? -42.901 2.456 -34.108 1.00 88.69 827 LEU A CA 1
ATOM 6416 C C . LEU A 1 827 ? -41.692 3.261 -33.607 1.00 88.69 827 LEU A C 1
ATOM 6418 O O . LEU A 1 827 ? -40.559 3.025 -34.040 1.00 88.69 827 LEU A O 1
ATOM 6422 N N . ASN A 1 828 ? -41.895 4.226 -32.711 1.00 91.88 828 ASN A N 1
ATOM 6423 C CA . ASN A 1 828 ? -40.780 4.848 -32.012 1.00 91.88 828 ASN A CA 1
ATOM 6424 C C . ASN A 1 828 ? -40.299 3.917 -30.897 1.00 91.88 828 ASN A C 1
ATOM 6426 O O . ASN A 1 828 ? -41.085 3.383 -30.114 1.00 91.88 828 ASN A O 1
ATOM 6430 N N . ALA A 1 829 ? -38.982 3.730 -30.832 1.00 94.50 829 ALA A N 1
ATOM 6431 C CA . ALA A 1 829 ? -38.354 2.895 -29.822 1.00 94.50 829 ALA A CA 1
ATOM 6432 C C . ALA A 1 829 ? -38.225 3.639 -28.494 1.00 94.50 829 ALA A C 1
ATOM 6434 O O . ALA A 1 829 ? -37.687 4.751 -28.464 1.00 94.50 829 ALA A O 1
ATOM 6435 N N . LYS A 1 830 ? -38.656 2.994 -27.407 1.00 94.38 830 LYS A N 1
ATOM 6436 C CA . LYS A 1 830 ? -38.464 3.460 -26.035 1.00 94.38 830 LYS A CA 1
ATOM 6437 C C . LYS A 1 830 ? -37.762 2.406 -25.186 1.00 94.38 830 LYS A C 1
ATOM 6439 O O . LYS A 1 830 ? -38.202 1.260 -25.115 1.00 94.38 830 LYS A O 1
ATOM 6444 N N . ILE A 1 831 ? -36.665 2.796 -24.545 1.00 93.81 831 ILE A N 1
ATOM 6445 C CA . ILE A 1 831 ? -35.894 1.931 -23.646 1.00 93.81 831 ILE A CA 1
ATOM 6446 C C . ILE A 1 831 ? -36.626 1.815 -22.302 1.00 93.81 831 ILE A C 1
ATOM 6448 O O . ILE A 1 831 ? -37.121 2.811 -21.769 1.00 93.81 831 ILE A O 1
ATOM 6452 N N . SER A 1 832 ? -36.701 0.596 -21.772 1.00 87.81 832 SER A N 1
ATOM 6453 C CA . SER A 1 832 ? -37.401 0.240 -20.534 1.00 87.81 832 SER A CA 1
ATOM 6454 C C . SER A 1 832 ? -36.561 -0.694 -19.654 1.00 87.81 832 SER A C 1
ATOM 6456 O O . SER A 1 832 ? -35.561 -1.235 -20.112 1.00 87.81 832 SER A O 1
ATOM 6458 N N . ASP A 1 833 ? -37.022 -0.931 -18.422 1.00 83.62 833 ASP A N 1
ATOM 6459 C CA . ASP A 1 833 ? -36.434 -1.861 -17.443 1.00 83.62 833 ASP A CA 1
ATOM 6460 C C . ASP A 1 833 ? -35.094 -1.405 -16.835 1.00 83.62 833 ASP A C 1
ATOM 6462 O O . ASP A 1 833 ? -34.035 -2.010 -17.002 1.00 83.62 833 ASP A O 1
ATOM 6466 N N . PHE A 1 834 ? -35.154 -0.327 -16.048 1.00 82.75 834 PHE A N 1
ATOM 6467 C CA . PHE A 1 834 ? -33.985 0.294 -15.407 1.00 82.75 834 PHE A CA 1
ATOM 6468 C C . PHE A 1 834 ? -33.571 -0.379 -14.087 1.00 82.75 834 PHE A C 1
ATOM 6470 O O . PHE A 1 834 ? -32.723 0.142 -13.358 1.00 82.75 834 PHE A O 1
ATOM 6477 N N . GLY A 1 835 ? -34.126 -1.551 -13.762 1.00 72.12 835 GLY A N 1
ATOM 6478 C CA . GLY A 1 835 ? -33.859 -2.259 -12.504 1.00 72.12 835 GLY A CA 1
ATOM 6479 C C . GLY A 1 835 ? -32.372 -2.550 -12.250 1.00 72.12 835 GLY A C 1
ATOM 6480 O O . GLY A 1 835 ? -31.937 -2.573 -11.096 1.00 72.12 835 GLY A O 1
ATOM 6481 N N . LEU A 1 836 ? -31.560 -2.677 -13.308 1.00 76.06 836 LEU A N 1
ATOM 6482 C CA . LEU A 1 836 ? -30.109 -2.911 -13.237 1.00 76.06 836 LEU A CA 1
ATOM 6483 C C . LEU A 1 836 ? -29.243 -1.671 -13.509 1.00 76.06 836 LEU A C 1
ATOM 6485 O O . LEU A 1 836 ? -28.017 -1.755 -13.369 1.00 76.06 836 LEU A O 1
ATOM 6489 N N . ALA A 1 837 ? -29.850 -0.529 -13.841 1.00 79.94 837 ALA A N 1
ATOM 6490 C CA . ALA A 1 837 ? -29.127 0.683 -14.206 1.00 79.94 837 ALA A CA 1
ATOM 6491 C C . ALA A 1 837 ? -28.246 1.203 -13.053 1.00 79.94 837 ALA A C 1
ATOM 6493 O O . ALA A 1 837 ? -28.534 0.988 -11.867 1.00 79.94 837 ALA A O 1
ATOM 6494 N N . ARG A 1 838 ? -27.149 1.892 -13.391 1.00 74.94 838 ARG A N 1
ATOM 6495 C CA . ARG A 1 838 ? -26.240 2.545 -12.430 1.00 74.94 838 ARG A CA 1
ATOM 6496 C C . ARG A 1 838 ? -25.872 3.952 -12.883 1.00 74.94 838 ARG A C 1
ATOM 6498 O O . ARG A 1 838 ? -25.667 4.170 -14.072 1.00 74.94 838 ARG A O 1
ATOM 6505 N N . LEU A 1 839 ? -25.763 4.871 -11.926 1.00 71.25 839 LEU A N 1
ATOM 6506 C CA . LEU A 1 839 ? -25.188 6.191 -12.164 1.00 71.25 839 LEU A CA 1
ATOM 6507 C C . LEU A 1 839 ? -23.673 6.049 -12.341 1.00 71.25 839 LEU A C 1
ATOM 6509 O O . LEU A 1 839 ? -23.028 5.225 -11.688 1.00 71.25 839 LEU A O 1
ATOM 6513 N N . HIS A 1 840 ? -23.146 6.830 -13.263 1.00 56.34 840 HIS A N 1
ATOM 6514 C CA . HIS A 1 840 ? -21.742 6.985 -13.571 1.00 56.34 840 HIS A CA 1
ATOM 6515 C C . HIS A 1 840 ? -21.352 8.378 -13.089 1.00 56.34 840 HIS A C 1
ATOM 6517 O O . HIS A 1 840 ? -21.889 9.376 -13.563 1.00 56.34 840 HIS A O 1
ATOM 6523 N N . GLU A 1 841 ? -20.473 8.444 -12.102 1.00 48.62 841 GLU A N 1
ATOM 6524 C CA . GLU A 1 841 ? -19.932 9.716 -11.642 1.00 48.62 841 GLU A CA 1
ATOM 6525 C C . GLU A 1 841 ? -18.712 10.031 -12.512 1.00 48.62 841 GLU A C 1
ATOM 6527 O O . GLU A 1 841 ? -17.843 9.173 -12.674 1.00 48.62 841 GLU A O 1
ATOM 6532 N N . GLU A 1 842 ? -18.664 11.236 -13.094 1.00 42.09 842 GLU A N 1
ATOM 6533 C CA . GLU A 1 842 ? -17.659 11.675 -14.088 1.00 42.09 842 GLU A CA 1
ATOM 6534 C C . GLU A 1 842 ? -16.197 11.518 -13.613 1.00 42.09 842 GLU A C 1
ATOM 6536 O O . GLU A 1 842 ? -15.262 11.535 -14.411 1.00 42.09 842 GLU A O 1
ATOM 6541 N N . GLU A 1 843 ? -15.979 11.302 -12.315 1.00 39.94 843 GLU A N 1
ATOM 6542 C CA . GLU A 1 843 ? -14.671 11.054 -11.704 1.00 39.94 843 GLU A CA 1
ATOM 6543 C C . GLU A 1 843 ? -14.193 9.587 -11.814 1.00 39.94 843 GLU A C 1
ATOM 6545 O O . GLU A 1 843 ? -13.144 9.229 -11.265 1.00 39.94 843 GLU A O 1
ATOM 6550 N N . HIS A 1 844 ? -14.937 8.703 -12.489 1.00 37.16 844 HIS A N 1
ATOM 6551 C CA . HIS A 1 844 ? -14.615 7.279 -12.661 1.00 37.16 844 HIS A CA 1
ATOM 6552 C C . HIS A 1 844 ? -14.614 6.878 -14.144 1.00 37.16 844 HIS A C 1
ATOM 6554 O O . HIS A 1 844 ? -15.575 7.130 -14.851 1.00 37.16 844 HIS A O 1
ATOM 6560 N N . THR A 1 845 ? -13.594 6.156 -14.631 1.00 41.88 845 THR A N 1
ATOM 6561 C CA . THR A 1 845 ? -13.591 5.622 -16.018 1.00 41.88 845 THR A CA 1
ATOM 6562 C C . THR A 1 845 ? -14.394 4.327 -16.185 1.00 41.88 845 THR A C 1
ATOM 6564 O O . THR A 1 845 ? -14.572 3.843 -17.299 1.00 41.88 845 THR A O 1
ATOM 6567 N N . HIS A 1 846 ? -14.852 3.721 -15.086 1.00 39.59 846 HIS A N 1
ATOM 6568 C CA . HIS A 1 846 ? -15.617 2.475 -15.088 1.00 39.59 846 HIS A CA 1
ATOM 6569 C C . HIS A 1 846 ? -16.432 2.328 -13.794 1.00 39.59 846 HIS A C 1
ATOM 6571 O O . HIS A 1 846 ? -16.068 2.857 -12.746 1.00 39.59 846 HIS A O 1
ATOM 6577 N N . ILE A 1 847 ? -17.535 1.576 -13.850 1.00 48.22 847 ILE A N 1
ATOM 6578 C CA . ILE A 1 847 ? -18.402 1.302 -12.696 1.00 48.22 847 ILE A CA 1
ATOM 6579 C C . ILE A 1 847 ? -18.094 -0.104 -12.175 1.00 48.22 847 ILE A C 1
ATOM 6581 O O . ILE A 1 847 ? -18.481 -1.098 -12.790 1.00 48.22 847 ILE A O 1
ATOM 6585 N N . SER A 1 848 ? -17.431 -0.210 -11.022 1.00 48.88 848 SER A N 1
ATOM 6586 C CA . SER A 1 848 ? -17.184 -1.506 -10.378 1.00 48.88 848 SER A CA 1
ATOM 6587 C C . SER A 1 848 ? -18.473 -2.072 -9.778 1.00 48.88 848 SER A C 1
ATOM 6589 O O . SER A 1 848 ? -19.074 -1.507 -8.864 1.00 48.88 848 SER A O 1
ATOM 6591 N N . THR A 1 849 ? -18.940 -3.202 -10.307 1.00 52.91 849 THR A N 1
ATOM 6592 C CA . THR A 1 849 ? -20.226 -3.791 -9.926 1.00 52.91 849 THR A CA 1
ATOM 6593 C C . THR A 1 849 ? -20.225 -5.309 -10.111 1.00 52.91 849 THR A C 1
ATOM 6595 O O . THR A 1 849 ? -19.504 -5.835 -10.952 1.00 52.91 849 THR A O 1
ATOM 6598 N N . LYS A 1 850 ? -21.037 -6.037 -9.328 1.00 51.81 850 LYS A N 1
ATOM 6599 C CA . LYS A 1 850 ? -21.239 -7.481 -9.540 1.00 51.81 850 LYS A CA 1
ATOM 6600 C C . LYS A 1 850 ? -21.850 -7.710 -10.928 1.00 51.81 850 LYS A C 1
ATOM 6602 O O . LYS A 1 850 ? -22.697 -6.913 -11.352 1.00 51.81 850 LYS A O 1
ATOM 6607 N N . ALA A 1 851 ? -21.451 -8.798 -11.590 1.00 53.69 851 ALA A N 1
ATOM 6608 C CA . ALA A 1 851 ? -22.045 -9.221 -12.855 1.00 53.69 851 ALA A CA 1
ATOM 6609 C C . ALA A 1 851 ? -23.573 -9.310 -12.705 1.00 53.69 851 ALA A C 1
ATOM 6611 O O . ALA A 1 851 ? -24.082 -9.973 -11.801 1.00 53.69 851 ALA A O 1
ATOM 6612 N N . ALA A 1 852 ? -24.285 -8.561 -13.543 1.00 56.00 852 ALA A N 1
ATOM 6613 C CA . ALA A 1 852 ? -25.740 -8.533 -13.613 1.00 56.00 852 ALA A CA 1
ATOM 6614 C C . ALA A 1 852 ? -26.132 -8.075 -15.020 1.00 56.00 852 ALA A C 1
ATOM 6616 O O . ALA A 1 852 ? -25.517 -7.136 -15.530 1.00 56.00 852 ALA A O 1
ATOM 6617 N N . GLY A 1 853 ? -27.117 -8.748 -15.612 1.00 58.91 853 GLY A N 1
ATOM 6618 C CA . GLY A 1 853 ? -27.531 -8.614 -17.008 1.00 58.91 853 GLY A CA 1
ATOM 6619 C C . GLY A 1 853 ? -28.016 -9.964 -17.545 1.00 58.91 853 GLY A C 1
ATOM 6620 O O . GLY A 1 853 ? -28.016 -10.959 -16.818 1.00 58.91 853 GLY A O 1
ATOM 6621 N N . THR A 1 854 ? -28.442 -10.004 -18.803 1.00 56.25 854 THR A N 1
ATOM 6622 C CA . THR A 1 854 ? -28.806 -11.258 -19.488 1.00 56.25 854 THR A CA 1
ATOM 6623 C C . THR A 1 854 ? -27.536 -11.908 -20.046 1.00 56.25 854 THR A C 1
ATOM 6625 O O . THR A 1 854 ? -26.748 -11.194 -20.662 1.00 56.25 854 THR A O 1
ATOM 6628 N N . MET A 1 855 ? -27.312 -13.206 -19.790 1.00 41.50 855 MET A N 1
ATOM 6629 C CA . MET A 1 855 ? -26.194 -13.958 -20.394 1.00 41.50 855 MET A CA 1
ATOM 6630 C C . MET A 1 855 ? -26.400 -14.182 -21.886 1.00 41.50 855 MET A C 1
ATOM 6632 O O . MET A 1 855 ? -27.564 -14.440 -22.275 1.00 41.50 855 MET A O 1
#

Secondary structure (DSSP, 8-state):
-GGG---TTBPPEEEEEEETTEEEEEE---TT-BHHHHHHT-SS----HHHHHHHHHHHHHHHHIIIIISSS-EE-S--SGGGEEE-TT--EEE--GGG-EEPPTT-SSEE----S-TTTS-HHHHHH-EE-HHHHHHHHHHHHHHHHH---TT---S-TT---HHHHHHHHHHHT-GGGGS-GGGTT-S-HHHHHHHHHHHHHHT-SSGGGSPPHHHHHHHHHTSSPPPP----TTSS-S---HHHHHHHHHTT---SEEEEEES----SSPPGGGGG-TTEEEEEEES-SS--S------S---EEEEESS--EEPPPHHHHT-TT--EEE-TTSEEEEE--S-S---SEEE--SSEEESB--TTTT-SS--EEE--SS-BB--TT----TTEE-TT-BS-TTSHHHHSTTT-----SS-BSEEEEETTS--EEEEETTEEEEEEE------SEEEEE-SSEEEEEE---TTSS-SS---EEE--S---TTS-GGGSEEEE-SSEEEEEE-SBPSEEEEEEEEE---SS-SSSHHHHT--B-EEEEETTEEEEEEE-HHHHTTSSS--EEEEEEEEESSS-EEEEEE--S-B-SSSSSTT--S-EESEEEEEETT-TTTTPBP------PPP--SSSHHHHHHHHHHHHHHHHHHSS----TTSSTTSSSS---EE--HHHHHHHTTTT-GGGEEEEETTEEEEEEE-TTS-EEEEEEE-TTSHHHHHHHHHHHHHHTT---TTBPPEEEEEEETTEEEEEEE--TT-BHHHHHTT-SS----HHHHHHHHHHHHHHHHIIIIISSSEEE-----GGGEEE-TT--EEE--GGG-EEE-TT-SS------S--

Radius of gyration: 36.4 Å; chains: 1; bounding box: 98×74×88 Å

Foldseek 3Di:
DCQQDDDPQAWHWPDWDDDDPDTGTHTDDADQAFQLCQLLPVDPHDQAQVLLLQQLLSVLVQLCCQQPVDPFRKAQQAQDRNQWTAHPVSRTHGHDSVVMDTDDPVDPFDQDDRDYDPQQFAPCCVQVVTHDSLRVLQSSLQRLLCSFQSDDQPPDDDDPPDDRSLVVQVVCVLVVNNNVSGHCVNVPRYDPVLSSQSNLLSNQSNDNDSVSRDRSVQSSCSNVVNDDRPDPDPDPPPPPDDPCVVVVVVLVVVPPPVAAEDEAALVQDAAADDLCQCVPQRHAYYAHALYEHNQDDHNHNHLNHAYDHPYLHAHEEADDPVVLVSPNHQYAHHEQYAYEEEPDDRQEDHLEEHHENYAYEEEPDDRHCDDDLRQYEQHNYDYDYDPQAAFDQRYACALNHVPNQAPCNRPVHVPHQDQPAADQKAKAQALADWDWDQDPLAIDIHHYDVDDHDQAGWDADNFKTKTAHHDQPFDPDPDDDQKDAAPDDQDPPDGPLQRMKGFHDFKMKMKGASHDFFKKKKKFKDFARPQDPPHPQSVSFWAFKWKDKPNHTDDHRDTRQVQQVHGSGMDMDIDMDTGDSRMIMMMIGDSPDTDQPTPHHSPYGDMTRMMMIGHPVHPSSPHDHDPDPDDDDDDDDPDVVVVVVVVVVVVVVVVVVPPDDDDVPPPVVPPDDFPADEDEPVQVCVFQVNVDPVQWQDQDPFATWGWGAGPVRAIKIKGWGDLPDPLNVLLLVQQCVPQRVDDDQQAWHWRHWYDGDSTTITITHDAPQAFQCCQVVVVDPDDDDPVLVVQQVVSVVVQQCCQQPVDPWRKDQQEDDRNQWTAHPVSRTHGHRSSPMDTDDPVDPDDDDDDDYDD

InterPro domains:
  IPR000719 Protein kinase domain [PS50011] (1-232)
  IPR000719 Protein kinase domain [PS50011] (691-855)
  IPR000719 Protein kinase domain [SM00220] (1-223)
  IPR001245 Serine-threonine/tyrosine-protein kinase, catalytic domain [PF07714] (2-221)
  IPR001245 Serine-threonine/tyrosine-protein kinase, catalytic domain [PF07714] (694-847)
  IPR008271 Serine/threonine-protein kinase, active site [PS00108] (811-823)
  IPR011009 Protein kinase-like domain superfamily [SSF56112] (3-242)
  IPR011009 Protein kinase-like domain superfamily [SSF56112] (673-854)
  IPR017441 Protein kinase, ATP binding site [PS00107] (697-719)
  IPR021720 Malectin domain [PF11721] (426-611)
  IPR032675 Leucine-rich repeat domain superfamily [G3DSA:3.80.10.10] (248-426)
  IPR051824 LRR Receptor-Like Ser/Thr Protein Kinase [PTHR48006] (262-855)